Protein AF-0000000082348625 (afdb_homodimer)

Radius of gyration: 33.75 Å; Cα contacts (8 Å, |Δi|>4): 2875; chains: 2; bounding box: 72×98×95 Å

Nearest PDB structures (foldseek):
  8acs-assembly2_D  TM=9.323E-01  e=1.384E-67  Janthinobacterium svalbardensis
  8acs-assembly1_C  TM=9.238E-01  e=2.730E-67  Janthinobacterium svalbardensis
  8acs-assembly2_B  TM=9.293E-01  e=8.464E-67  Janthinobacterium svalbardensis
  4usq-assembly1_F-2  TM=8.007E-01  e=6.456E-20  Cellvibrio sp. BR
  4c5o-assembly1_C  TM=7.898E-01  e=4.677E-19  Stenotrophomonas maltophilia

Organism: NCBI:txid1220207

Foldseek 3Di:
DALQADFDVPFDDFAAADDDAAAPDQPDDQQVQVVVLQVQQLVCLLVLNLVSNLVLADQAQAWEWEQPQQHLHTFIAGGSVSVSVSSVPGDHSNFKHKAFDPVDPVQHWHWDDLLQPPPHIWIKHKIWITHPFAIFIWMWTWHDDPHPRIHTRFIYYHGQAGPPQGFCDDVNPDPQDDPDDDPPDDHPVRVLVCLLVVVPPPRFAQEEEEDLPLFRLQLLLLLVRRVHGYAYEYQAPAQLVLLVLAAAFDKALQFQLLFQGPPGGDDPPAGRIGHSVRSSVVSRVSCVVSSGRYAYSKAWDAKDADPVVLWMWTWMWGQDPVRDIDIDIHIHNFYEYAHAQFFADDDDDFACPVLAQFPAEEASSNHHADDLQQAPFEEEEEEDAASSLVRQVRSVVSHHAYEYEAAHAFAEFASCLCQCQVCPQQRHDPHPRVVVSLSVVVSAFQSSLLSSLLVSLVVRCVVCVLLQVLLVVLVHHHDCHNVNSHDPSNCQRHVDRYYHDDDSSVCSSVVVYHYHYNWAWRHAHHQFTATPVGDTDGHSYYYYHPTGDGVLVNVCVRHNDVVSVQFDRFGHADPRRHGDFALHPGRDRNYHYTYDHSSCSRPSSSSSSVSSVCVVVVVD/DALQADFPVPFDDFAAADDDAAAPDQPDDQQVQVVVLQVQQLVCLLVLNLVSNLVLADQAQAWEWEQPQQHLHTFIAGGSVSVSVSSVPGDHSNFKHKAFDPVDPVQHWHWDALLQPPPHIWIKHKIWITHPFAIFIWMWTWHDDPHPRIHTRFIYYHGQAGPPQGFCDDVNPDPQDDPDDDDPDDHPVRVLVCLLVVVPPPRFAQEEEEDLPLFRLQLLLLLVRRVHGYAYEYQAPAQLVLLVLAAAFDKALQFQLLFQGPPGGDDPPAGRIGHSVRSSVVSRVSCVVSSGRYAYSKAWDAKDADPVVLWMWTWMWGQDPVRDIDIDIHIHNFYEYAHAQFAADDDDDFACPVLAQFPAEEASSNHHADDLQAAPFEEEEEEDAASSLVRQVRSVVSHHQYEYEAAHAFAEFASCLCQCQVCPQQRHDPHPRVVSSLSVVVSAFQSSLLSSLLVSLVVRCVVCVLLQVLLVVLVHHHDCHNVNSHDPSNCQRHVTRYYHDDDSSVCSSVVVYHYHYNWAWRHAHHQFTATPVGDTDGHSYYYYHPTGDGVLVNVCVRHNDVVSVQFDRFGHAHPRRHGDFALHPGRDRNYHYTYDHSSCSRPSSSSSSVSSVCVVVVND

pLDDT: mean 94.2, std 6.21, range [47.59, 98.88]

Sequence (1240 aa):
MASASKIEPGSFNTPVGTFPATCTSTNIDAHSVATTTLNALNTALSQNDIPAITPLFLEDNSFWRDHLCLSWDFRTAKGRDKISSLLTSASSLKNIKLEIDKSTPFRAPQVGAIDALGEVFGVQFFVTVQTAFGSGRGVVRLAEQGAGKWFIYTLYTALQSLSGYEEKVNTRRPFGATHGEVVDRRNWQDRRNAERNLSDEQSQPAVVIVGAGQSGLSIAARLKMLGVDALIIDEEDRIGDNWRRRYHQLVLHDPVWFDHMPYLPFPSNWPVFTPKDKLAEFFECYAKLLELNVWTGSSIRKSNWSDDEKTWTVEVTRKKDDGGSETRVLRPRHVIQATGHSGKKNLPTFKGVESFTGSRICHSSEFHGAAADGQGKKAVVVGSCNSAHDIAQDYYEKGYNVTIVQRSSTCVVSSDAIVNIALKGLYEENGPPVDDSDVFLYSIPSSQFKAQQIKITALENERDKELLDGLAKAGFKVDRGPDDAGLLLKYWQRGGGYTIEVGAGKLIAQGKIKVKQGQEISEVVPHGIRFADGSELEADEIIFATGYQNMRTQTRIIFGDEIADRVNSVWGLDEEGEPRTIWRRSGHPGFWFMGGNLALCRYYSQLLALQILAVERGLNMASASKIEPGSFNTPVGTFPATCTSTNIDAHSVATTTLNALNTALSQNDIPAITPLFLEDNSFWRDHLCLSWDFRTAKGRDKISSLLTSASSLKNIKLEIDKSTPFRAPQVGAIDALGEVFGVQFFVTVQTAFGSGRGVVRLAEQGAGKWFIYTLYTALQSLSGYEEKVNTRRPFGATHGEVVDRRNWQDRRNAERNLSDEQSQPAVVIVGAGQSGLSIAARLKMLGVDALIIDEEDRIGDNWRRRYHQLVLHDPVWFDHMPYLPFPSNWPVFTPKDKLAEFFECYAKLLELNVWTGSSIRKSNWSDDEKTWTVEVTRKKDDGGSETRVLRPRHVIQATGHSGKKNLPTFKGVESFTGSRICHSSEFHGAAADGQGKKAVVVGSCNSAHDIAQDYYEKGYNVTIVQRSSTCVVSSDAIVNIALKGLYEENGPPVDDSDVFLYSIPSSQFKAQQIKITALENERDKELLDGLAKAGFKVDRGPDDAGLLLKYWQRGGGYTIEVGAGKLIAQGKIKVKQGQEISEVVPHGIRFADGSELEADEIIFATGYQNMRTQTRIIFGDEIADRVNSVWGLDEEGEPRTIWRRSGHPGFWFMGGNLALCRYYSQLLALQILAVERGLN

InterPro domains:
  IPR036188 FAD/NAD(P)-binding domain superfamily [G3DSA:3.50.50.60] (194-438)
  IPR036188 FAD/NAD(P)-binding domain superfamily [G3DSA:3.50.50.60] (491-609)
  IPR036188 FAD/NAD(P)-binding domain superfamily [SSF51905] (207-617)
  IPR050982 Auxin biosynthesis and cation transport [PTHR43539] (207-597)

Solvent-accessible surface area (backbone atoms only — not comparable to full-atom values): 62559 Å² total; per-residue (Å²): 124,60,61,45,62,54,55,26,79,88,32,36,84,67,58,74,40,73,83,74,59,47,41,93,65,84,87,61,62,35,54,60,56,51,49,54,54,45,51,52,44,38,54,22,25,57,62,62,31,60,83,61,40,40,72,46,32,30,75,72,75,10,37,47,32,30,40,44,60,65,44,96,47,74,46,47,23,63,21,40,68,40,36,47,51,53,57,68,71,26,86,58,49,50,44,36,42,68,42,81,33,67,88,41,80,86,30,19,54,31,71,37,49,73,50,77,79,63,82,24,37,28,34,34,28,27,26,37,34,36,39,84,59,25,34,30,36,33,38,39,32,32,32,40,60,64,97,91,36,74,22,38,32,38,38,19,38,34,48,72,42,40,68,96,48,57,57,36,36,57,93,50,26,44,53,65,63,81,69,45,90,54,79,81,69,71,41,68,65,58,51,49,52,35,60,60,62,47,62,49,91,85,54,61,43,47,28,39,28,39,19,54,46,70,31,23,48,37,34,46,51,42,24,48,37,48,72,42,51,50,37,29,32,19,64,43,82,46,64,22,40,86,40,53,56,41,37,63,76,48,53,46,81,63,43,43,58,51,44,38,45,73,78,54,60,71,47,48,52,49,32,36,19,46,34,33,56,60,50,16,53,46,47,42,37,49,35,59,76,69,65,56,32,66,43,42,31,16,46,71,76,45,56,49,77,36,84,89,75,58,31,34,43,37,33,36,38,30,54,44,96,88,70,48,75,47,77,49,79,42,58,19,46,29,38,33,48,12,65,41,58,51,33,48,74,41,72,79,86,55,48,44,56,87,54,43,67,42,86,44,74,44,45,48,83,73,38,54,65,62,62,77,81,20,66,90,36,31,34,34,31,38,26,64,29,49,68,24,34,55,50,48,38,46,31,40,55,24,44,25,49,36,33,34,32,28,63,64,47,23,22,70,45,44,48,65,37,40,56,70,54,73,29,45,78,35,46,39,89,87,30,54,60,58,70,58,33,47,54,56,58,69,40,48,53,45,28,51,42,38,39,31,26,28,56,49,32,52,54,37,46,60,74,39,38,70,58,54,52,25,22,46,74,45,53,42,57,68,40,47,22,40,91,38,19,16,60,67,54,26,36,52,25,42,69,50,61,36,26,68,38,57,35,38,55,60,37,27,32,70,59,69,33,40,58,48,62,67,56,53,78,54,31,31,38,44,56,27,40,30,31,68,86,65,52,70,46,72,24,36,27,40,35,39,34,58,56,48,33,56,46,56,62,40,37,31,72,65,51,29,59,76,52,37,73,43,39,56,72,42,67,16,17,32,90,58,44,38,67,54,14,51,51,39,77,23,68,38,90,48,38,35,37,38,42,61,56,49,46,51,19,40,60,44,20,52,52,31,34,51,54,53,50,29,46,77,69,66,75,94,125,60,61,45,61,53,55,28,81,88,33,36,84,68,58,73,40,72,79,73,60,46,41,94,64,84,88,62,62,35,54,59,56,51,50,53,53,48,51,54,44,37,53,21,25,56,62,62,31,59,85,61,40,41,71,46,32,31,77,71,76,11,35,45,34,29,42,43,61,63,43,96,48,75,46,46,23,63,21,41,66,40,35,46,50,54,55,67,69,26,85,54,49,51,44,36,41,68,42,80,34,67,90,42,81,85,30,20,55,30,71,40,48,74,50,77,79,62,82,24,36,26,36,34,28,28,27,37,32,37,38,82,61,24,34,30,36,32,37,39,30,31,32,40,61,64,95,91,37,73,22,37,31,37,37,17,38,33,49,73,41,39,66,96,47,57,56,37,36,58,95,50,24,45,53,66,64,80,70,45,91,54,79,80,69,72,42,67,64,59,51,50,52,34,60,58,63,47,63,50,91,84,54,61,41,45,28,39,28,40,19,54,45,71,28,23,48,37,34,46,51,39,24,49,36,49,72,42,52,50,37,28,32,19,65,43,82,46,63,22,40,84,40,53,58,40,39,63,77,48,54,45,80,64,43,43,59,50,46,39,46,72,76,54,61,72,47,48,52,48,33,36,19,45,36,33,56,60,50,15,52,46,47,42,38,50,35,60,78,70,64,56,30,67,42,43,32,14,46,70,76,45,58,48,77,36,85,87,73,56,32,36,44,36,33,34,40,30,53,45,94,88,70,48,75,48,76,46,81,42,59,19,48,30,38,33,48,12,66,41,58,48,32,49,74,40,72,80,88,55,47,44,57,88,53,44,67,42,86,42,73,46,46,50,82,73,36,53,65,62,61,77,81,20,67,89,37,30,36,32,31,38,27,63,28,48,68,23,36,53,51,48,39,47,31,40,54,26,43,26,49,34,33,33,32,28,64,64,49,22,24,70,45,44,49,64,39,41,56,71,53,73,30,45,79,36,46,40,89,87,30,56,60,59,70,58,34,47,54,55,60,71,42,49,53,46,28,49,42,38,39,31,26,29,57,50,32,51,54,38,47,61,75,38,36,69,57,54,52,27,24,46,72,45,53,42,56,68,40,47,22,41,91,39,18,16,60,67,53,24,36,52,26,41,70,50,62,34,27,67,38,56,36,36,54,58,37,27,30,71,58,70,33,39,57,46,62,67,58,52,78,57,31,32,38,43,55,27,40,30,30,69,87,66,50,72,46,72,25,37,26,39,35,38,33,60,58,50,33,55,45,58,62,40,38,29,72,65,52,30,61,78,52,37,72,43,39,56,71,43,67,16,17,31,92,56,43,38,66,55,14,51,52,39,77,24,70,37,90,48,38,36,37,38,42,60,57,49,47,52,19,39,60,42,20,50,51,32,35,50,53,53,50,29,46,78,70,66,75,95

Structure (mmCIF, N/CA/C/O backbone):
data_AF-0000000082348625-model_v1
#
loop_
_entity.id
_entity.type
_entity.pdbx_description
1 polymer 'Flavin-containing monooxygenase'
#
loop_
_atom_site.group_PDB
_atom_site.id
_atom_site.type_symbol
_atom_site.label_atom_id
_atom_site.label_alt_id
_atom_site.label_comp_id
_atom_site.label_asym_id
_atom_site.label_entity_id
_atom_site.label_seq_id
_atom_site.pdbx_PDB_ins_code
_atom_site.Cartn_x
_atom_site.Cartn_y
_atom_site.Cartn_z
_atom_site.occupancy
_atom_site.B_iso_or_equiv
_atom_site.auth_seq_id
_atom_site.auth_comp_id
_atom_site.auth_asym_id
_atom_site.auth_atom_id
_atom_site.pdbx_PDB_model_num
ATOM 1 N N . MET A 1 1 ? 0.251 -42.469 -20.406 1 47.59 1 MET A N 1
ATOM 2 C CA . MET A 1 1 ? -0.093 -41.875 -19.125 1 47.59 1 MET A CA 1
ATOM 3 C C . MET A 1 1 ? -1.41 -41.094 -19.219 1 47.59 1 MET A C 1
ATOM 5 O O . MET A 1 1 ? -1.681 -40.438 -20.219 1 47.59 1 MET A O 1
ATOM 9 N N . ALA A 1 2 ? -2.299 -41.438 -18.312 1 69.56 2 ALA A N 1
ATOM 10 C CA . ALA A 1 2 ? -3.566 -40.719 -18.266 1 69.56 2 ALA A CA 1
ATOM 11 C C . ALA A 1 2 ? -3.334 -39.188 -18.203 1 69.56 2 ALA A C 1
ATOM 13 O O . ALA A 1 2 ? -2.381 -38.75 -17.578 1 69.56 2 ALA A O 1
ATOM 14 N N . SER A 1 3 ? -4.047 -38.406 -19 1 76.38 3 SER A N 1
ATOM 15 C CA . SER A 1 3 ? -3.922 -36.938 -19.062 1 76.38 3 SER A CA 1
ATOM 16 C C . SER A 1 3 ? -3.834 -36.344 -17.672 1 76.38 3 SER A C 1
ATOM 18 O O . SER A 1 3 ? -3.098 -35.375 -17.453 1 76.38 3 SER A O 1
ATOM 20 N N . ALA A 1 4 ? -4.383 -36.938 -16.719 1 81.31 4 ALA A N 1
ATOM 21 C CA . ALA A 1 4 ? -4.418 -36.438 -15.352 1 81.31 4 ALA A CA 1
ATOM 22 C C . ALA A 1 4 ? -3.035 -36.5 -14.703 1 81.31 4 ALA A C 1
ATOM 24 O O . ALA A 1 4 ? -2.711 -35.719 -13.828 1 81.31 4 ALA A O 1
ATOM 25 N N . SER A 1 5 ? -2.246 -37.438 -15.156 1 81.31 5 SER A N 1
ATOM 26 C CA . SER A 1 5 ? -0.965 -37.688 -14.5 1 81.31 5 SER A CA 1
ATOM 27 C C . SER A 1 5 ? 0.198 -37.188 -15.359 1 81.31 5 SER A C 1
ATOM 29 O O . SER A 1 5 ? 1.359 -37.469 -15.055 1 81.31 5 SER A O 1
ATOM 31 N N . LYS A 1 6 ? -0.188 -36.531 -16.422 1 83.62 6 LYS A N 1
ATOM 32 C CA . LYS A 1 6 ? 0.872 -36 -17.281 1 83.62 6 LYS A CA 1
ATOM 33 C C . LYS A 1 6 ? 1.722 -34.969 -16.547 1 83.62 6 LYS A C 1
ATOM 35 O O . LYS A 1 6 ? 1.193 -34.156 -15.812 1 83.62 6 LYS A O 1
ATOM 40 N N . ILE A 1 7 ? 3.025 -35.094 -16.656 1 83 7 ILE A N 1
ATOM 41 C CA . ILE A 1 7 ? 3.965 -34.156 -16.047 1 83 7 ILE A CA 1
ATOM 42 C C . ILE A 1 7 ? 4.84 -33.531 -17.125 1 83 7 ILE A C 1
ATOM 44 O O . ILE A 1 7 ? 4.941 -34.031 -18.234 1 83 7 ILE A O 1
ATOM 48 N N . GLU A 1 8 ? 5.367 -32.344 -16.828 1 84.19 8 GLU A N 1
ATOM 49 C CA . GLU A 1 8 ? 6.359 -31.75 -17.719 1 84.19 8 GLU A CA 1
ATOM 50 C C . GLU A 1 8 ? 7.52 -32.719 -17.969 1 84.19 8 GLU A C 1
ATOM 52 O O . GLU A 1 8 ? 7.98 -33.406 -17.047 1 84.19 8 GLU A O 1
ATOM 57 N N . PRO A 1 9 ? 7.949 -32.75 -19.172 1 81.12 9 PRO A N 1
ATOM 58 C CA . PRO A 1 9 ? 9.094 -33.625 -19.438 1 81.12 9 PRO A CA 1
ATOM 59 C C . PRO A 1 9 ? 10.273 -33.344 -18.5 1 81.12 9 PRO A C 1
ATOM 61 O O . PRO A 1 9 ? 10.648 -32.188 -18.312 1 81.12 9 PRO A O 1
ATOM 64 N N . GLY A 1 10 ? 10.758 -34.406 -17.922 1 82.88 10 GLY A N 1
ATOM 65 C CA . GLY A 1 10 ? 11.883 -34.281 -17 1 82.88 10 GLY A CA 1
ATOM 66 C C . GLY A 1 10 ? 11.445 -34.062 -15.57 1 82.88 10 GLY A C 1
ATOM 67 O O . GLY A 1 10 ? 12.258 -34.156 -14.648 1 82.88 10 GLY A O 1
ATOM 68 N N . SER A 1 11 ? 10.227 -33.75 -15.391 1 87.62 11 SER A N 1
ATOM 69 C CA . SER A 1 11 ? 9.695 -33.531 -14.047 1 87.62 11 SER A CA 1
ATOM 70 C C . SER A 1 11 ? 9.445 -34.875 -13.336 1 87.62 11 SER A C 1
ATOM 72 O O . SER A 1 11 ? 9.43 -35.906 -13.969 1 87.62 11 SER A O 1
ATOM 74 N N . PHE A 1 12 ? 9.398 -34.844 -12.086 1 90.5 12 PHE A N 1
ATOM 75 C CA . PHE A 1 12 ? 9.148 -36 -11.234 1 90.5 12 PHE A CA 1
ATOM 76 C C . PHE A 1 12 ? 7.738 -35.938 -10.664 1 90.5 12 PHE A C 1
ATOM 78 O O . PHE A 1 12 ? 7.285 -34.906 -10.195 1 90.5 12 PHE A O 1
ATOM 85 N N . ASN A 1 13 ? 7.027 -37.031 -10.797 1 91 13 ASN A N 1
ATOM 86 C CA . ASN A 1 13 ? 5.734 -37.125 -10.125 1 91 13 ASN A CA 1
ATOM 87 C C . ASN A 1 13 ? 5.898 -37.438 -8.641 1 91 13 ASN A C 1
ATOM 89 O O . ASN A 1 13 ? 6.195 -38.562 -8.258 1 91 13 ASN A O 1
ATOM 93 N N . THR A 1 14 ? 5.66 -36.562 -7.816 1 91.81 14 THR A N 1
ATOM 94 C CA . THR A 1 14 ? 5.832 -36.688 -6.375 1 91.81 14 THR A CA 1
ATOM 95 C C . THR A 1 14 ? 4.914 -37.781 -5.82 1 91.81 14 THR A C 1
ATOM 97 O O . THR A 1 14 ? 3.713 -37.781 -6.102 1 91.81 14 THR A O 1
ATOM 100 N N . PRO A 1 15 ? 5.465 -38.688 -5.094 1 94.38 15 PRO A N 1
ATOM 101 C CA . PRO A 1 15 ? 4.59 -39.688 -4.48 1 94.38 15 PRO A CA 1
ATOM 102 C C . PRO A 1 15 ? 3.666 -39.125 -3.418 1 94.38 15 PRO A C 1
ATOM 104 O O . PRO A 1 15 ? 3.955 -38.031 -2.865 1 94.38 15 PRO A O 1
ATOM 107 N N . VAL A 1 16 ? 2.531 -39.812 -3.188 1 96.75 16 VAL A N 1
ATOM 108 C CA . VAL A 1 16 ? 1.616 -39.375 -2.131 1 96.75 16 VAL A CA 1
ATOM 109 C C . VAL A 1 16 ? 2.234 -39.688 -0.766 1 96.75 16 VAL A C 1
ATOM 111 O O . VAL A 1 16 ? 2.682 -40.812 -0.506 1 96.75 16 VAL A O 1
ATOM 114 N N . GLY A 1 17 ? 2.283 -38.719 0.105 1 96.38 17 GLY A N 1
ATOM 115 C CA . GLY A 1 17 ? 2.846 -38.906 1.436 1 96.38 17 GLY A CA 1
ATOM 116 C C . GLY A 1 17 ? 1.912 -39.594 2.395 1 96.38 17 GLY A C 1
ATOM 117 O O . GLY A 1 17 ? 0.751 -39.875 2.066 1 96.38 17 GLY A O 1
ATOM 118 N N . THR A 1 18 ? 2.475 -40.031 3.527 1 95.69 18 THR A N 1
ATOM 119 C CA . THR A 1 18 ? 1.708 -40.594 4.621 1 95.69 18 THR A CA 1
ATOM 120 C C . THR A 1 18 ? 1.816 -39.75 5.879 1 95.69 18 THR A C 1
ATOM 122 O O . THR A 1 18 ? 2.9 -39.25 6.219 1 95.69 18 THR A O 1
ATOM 125 N N . PHE A 1 19 ? 0.687 -39.562 6.539 1 96.25 19 PHE A N 1
ATOM 126 C CA . PHE A 1 19 ? 0.671 -38.75 7.754 1 96.25 19 PHE A CA 1
ATOM 127 C C . PHE A 1 19 ? 1.072 -39.594 8.961 1 96.25 19 PHE A C 1
ATOM 129 O O . PHE A 1 19 ? 0.906 -40.812 8.961 1 96.25 19 PHE A O 1
ATOM 136 N N . PRO A 1 20 ? 1.625 -38.906 9.977 1 95.94 20 PRO A N 1
ATOM 137 C CA . PRO A 1 20 ? 1.85 -39.625 11.242 1 95.94 20 PRO A CA 1
ATOM 138 C C . PRO A 1 20 ? 0.554 -39.906 12 1 95.94 20 PRO A C 1
ATOM 140 O O . PRO A 1 20 ? -0.52 -39.469 11.578 1 95.94 20 PRO A O 1
ATOM 143 N N . ALA A 1 21 ? 0.703 -40.625 13.094 1 93.56 21 ALA A N 1
ATOM 144 C CA . ALA A 1 21 ? -0.456 -40.844 13.961 1 93.56 21 ALA A CA 1
ATOM 145 C C . ALA A 1 21 ? -0.851 -39.562 14.664 1 93.56 21 ALA A C 1
ATOM 147 O O . ALA A 1 21 ? 0.007 -38.719 14.977 1 93.56 21 ALA A O 1
ATOM 148 N N . THR A 1 22 ? -2.141 -39.375 14.859 1 95.38 22 THR A N 1
ATOM 149 C CA . THR A 1 22 ? -2.631 -38.25 15.625 1 95.38 22 THR A CA 1
ATOM 150 C C . THR A 1 22 ? -2.166 -38.344 17.078 1 95.38 22 THR A C 1
ATOM 152 O O . THR A 1 22 ? -2.018 -39.438 17.625 1 95.38 22 THR A O 1
ATOM 155 N N . CYS A 1 23 ? -1.948 -37.219 17.641 1 94.69 23 CYS A N 1
ATOM 156 C CA . CYS A 1 23 ? -1.493 -37.219 19.016 1 94.69 23 CYS A CA 1
ATOM 157 C C . CYS A 1 23 ? -2.568 -37.781 19.953 1 94.69 23 CYS A C 1
ATOM 159 O O . CYS A 1 23 ? -3.758 -37.719 19.625 1 94.69 23 CYS A O 1
ATOM 161 N N . THR A 1 24 ? -2.166 -38.219 21.094 1 93.38 24 THR A N 1
ATOM 162 C CA . THR A 1 24 ? -3.047 -38.906 22.031 1 93.38 24 THR A CA 1
ATOM 163 C C . THR A 1 24 ? -3.988 -37.906 22.719 1 93.38 24 THR A C 1
ATOM 165 O O . THR A 1 24 ? -5.09 -38.281 23.125 1 93.38 24 THR A O 1
ATOM 168 N N . SER A 1 25 ? -3.467 -36.688 22.938 1 92.19 25 SER A N 1
ATOM 169 C CA . SER A 1 25 ? -4.277 -35.656 23.578 1 92.19 25 SER A CA 1
ATOM 170 C C . SER A 1 25 ? -4.008 -34.281 22.953 1 92.19 25 SER A C 1
ATOM 172 O O . SER A 1 25 ? -2.863 -33.969 22.625 1 92.19 25 SER A O 1
ATOM 174 N N . THR A 1 26 ? -5.086 -33.562 22.891 1 90.5 26 THR A N 1
ATOM 175 C CA . THR A 1 26 ? -4.934 -32.188 22.391 1 90.5 26 THR A CA 1
ATOM 176 C C . THR A 1 26 ? -4.789 -31.203 23.531 1 90.5 26 THR A C 1
ATOM 178 O O . THR A 1 26 ? -4.582 -30 23.312 1 90.5 26 THR A O 1
ATOM 181 N N . ASN A 1 27 ? -4.992 -31.672 24.719 1 92.31 27 ASN A N 1
ATOM 182 C CA . ASN A 1 27 ? -4.812 -30.844 25.906 1 92.31 27 ASN A CA 1
ATOM 183 C C . ASN A 1 27 ? -3.391 -30.938 26.453 1 92.31 27 ASN A C 1
ATOM 185 O O . ASN A 1 27 ? -3.17 -31.484 27.531 1 92.31 27 ASN A O 1
ATOM 189 N N . ILE A 1 28 ? -2.494 -30.516 25.766 1 94.31 28 ILE A N 1
ATOM 190 C CA . ILE A 1 28 ? -1.086 -30.547 26.141 1 94.31 28 ILE A CA 1
ATOM 191 C C . ILE A 1 28 ? -0.523 -29.125 26.141 1 94.31 28 ILE A C 1
ATOM 193 O O . ILE A 1 28 ? -1.105 -28.219 25.547 1 94.31 28 ILE A O 1
ATOM 197 N N . ASP A 1 29 ? 0.546 -28.922 26.781 1 96.44 29 ASP A N 1
ATOM 198 C CA . ASP A 1 29 ? 1.28 -27.656 26.734 1 96.44 29 ASP A CA 1
ATOM 199 C C . ASP A 1 29 ? 2.189 -27.594 25.516 1 96.44 29 ASP A C 1
ATOM 201 O O . ASP A 1 29 ? 3.379 -27.906 25.609 1 96.44 29 ASP A O 1
ATOM 205 N N . ALA A 1 30 ? 1.632 -27.141 24.438 1 97.5 30 ALA A N 1
ATOM 206 C CA . ALA A 1 30 ? 2.336 -27.109 23.172 1 97.5 30 ALA A CA 1
ATOM 207 C C . ALA A 1 30 ? 3.648 -26.328 23.281 1 97.5 30 ALA A C 1
ATOM 209 O O . ALA A 1 30 ? 4.637 -26.672 22.625 1 97.5 30 ALA A O 1
ATOM 210 N N . HIS A 1 31 ? 3.682 -25.281 24.109 1 97.88 31 HIS A N 1
ATOM 211 C CA . HIS A 1 31 ? 4.883 -24.484 24.297 1 97.88 31 HIS A CA 1
ATOM 212 C C . HIS A 1 31 ? 5.996 -25.297 24.953 1 97.88 31 HIS A C 1
ATOM 214 O O . HIS A 1 31 ? 7.156 -25.203 24.547 1 97.88 31 HIS A O 1
ATOM 220 N N . SER A 1 32 ? 5.645 -26 25.938 1 97.62 32 SER A N 1
ATOM 221 C CA . SER A 1 32 ? 6.629 -26.828 26.625 1 97.62 32 SER A CA 1
ATOM 222 C C . SER A 1 32 ? 7.199 -27.891 25.703 1 97.62 32 SER A C 1
ATOM 224 O O . SER A 1 32 ? 8.406 -28.141 25.688 1 97.62 32 SER A O 1
ATOM 226 N N . VAL A 1 33 ? 6.328 -28.562 24.969 1 97.81 33 VAL A N 1
ATOM 227 C CA . VAL A 1 33 ? 6.738 -29.594 24.016 1 97.81 33 VAL A CA 1
ATOM 228 C C . VAL A 1 33 ? 7.688 -29.016 22.984 1 97.81 33 VAL A C 1
ATOM 230 O O . VAL A 1 33 ? 8.75 -29.578 22.703 1 97.81 33 VAL A O 1
ATOM 233 N N . ALA A 1 34 ? 7.32 -27.859 22.391 1 98.62 34 ALA A N 1
ATOM 234 C CA . ALA A 1 34 ? 8.125 -27.172 21.375 1 98.62 34 ALA A CA 1
ATOM 235 C C . ALA A 1 34 ? 9.492 -26.781 21.938 1 98.62 34 ALA A C 1
ATOM 237 O O . ALA A 1 34 ? 10.523 -27.016 21.297 1 98.62 34 ALA A O 1
ATOM 238 N N . THR A 1 35 ? 9.508 -26.219 23.141 1 98.44 35 THR A N 1
ATOM 239 C CA . THR A 1 35 ? 10.734 -25.734 23.766 1 98.44 35 THR A CA 1
ATOM 240 C C . THR A 1 35 ? 11.695 -26.891 24.031 1 98.44 35 THR A C 1
ATOM 242 O O . THR A 1 35 ? 12.891 -26.781 23.781 1 98.44 35 THR A O 1
ATOM 245 N N . THR A 1 36 ? 11.156 -27.938 24.562 1 97.88 36 THR A N 1
ATOM 246 C CA . THR A 1 36 ? 11.977 -29.109 24.875 1 97.88 36 THR A CA 1
ATOM 247 C C . THR A 1 36 ? 12.641 -29.656 23.609 1 97.88 36 THR A C 1
ATOM 249 O O . THR A 1 36 ? 13.844 -29.922 23.609 1 97.88 36 THR A O 1
ATOM 252 N N . THR A 1 37 ? 11.844 -29.828 22.609 1 97.94 37 THR A N 1
ATOM 253 C CA . THR A 1 37 ? 12.344 -30.375 21.359 1 97.94 37 THR A CA 1
ATOM 254 C C . THR A 1 37 ? 13.398 -29.438 20.75 1 97.94 37 THR A C 1
ATOM 256 O O . THR A 1 37 ? 14.461 -29.906 20.328 1 97.94 37 THR A O 1
ATOM 259 N N . LEU A 1 38 ? 13.18 -28.141 20.641 1 98.25 38 LEU A N 1
ATOM 260 C CA . LEU A 1 38 ? 14.086 -27.188 20.016 1 98.25 38 LEU A CA 1
ATOM 261 C C . LEU A 1 38 ? 15.375 -27.047 20.812 1 98.25 38 LEU A C 1
ATOM 263 O O . LEU A 1 38 ? 16.453 -26.844 20.25 1 98.25 38 LEU A O 1
ATOM 267 N N . ASN A 1 39 ? 15.242 -27.109 22.156 1 98.38 39 ASN A N 1
ATOM 268 C CA . ASN A 1 39 ? 16.453 -27.062 22.984 1 98.38 39 ASN A CA 1
ATOM 269 C C . ASN A 1 39 ? 17.375 -28.234 22.656 1 98.38 39 ASN A C 1
ATOM 271 O O . ASN A 1 39 ? 18.594 -28.062 22.547 1 98.38 39 ASN A O 1
ATOM 275 N N . ALA A 1 40 ? 16.781 -29.391 22.562 1 98.44 40 ALA A N 1
ATOM 276 C CA . ALA A 1 40 ? 17.562 -30.578 22.219 1 98.44 40 ALA A CA 1
ATOM 277 C C . ALA A 1 40 ? 18.219 -30.406 20.844 1 98.44 40 ALA A C 1
ATOM 279 O O . ALA A 1 40 ? 19.391 -30.734 20.672 1 98.44 40 ALA A O 1
ATOM 280 N N . LEU A 1 41 ? 17.453 -29.953 19.891 1 98.62 41 LEU A N 1
ATOM 281 C CA . LEU A 1 41 ? 17.969 -29.75 18.531 1 98.62 41 LEU A CA 1
ATOM 282 C C . LEU A 1 41 ? 19.109 -28.75 18.531 1 98.62 41 LEU A C 1
ATOM 284 O O . LEU A 1 41 ? 20.156 -29 17.953 1 98.62 41 LEU A O 1
ATOM 288 N N . ASN A 1 42 ? 18.891 -27.594 19.156 1 98.56 42 ASN A N 1
ATOM 289 C CA . ASN A 1 42 ? 19.906 -26.547 19.203 1 98.56 42 ASN A CA 1
ATOM 290 C C . ASN A 1 42 ? 21.188 -27.047 19.875 1 98.56 42 ASN A C 1
ATOM 292 O O . ASN A 1 42 ? 22.281 -26.703 19.453 1 98.56 42 ASN A O 1
ATOM 296 N N . THR A 1 43 ? 21.016 -27.781 20.969 1 98.12 43 THR A N 1
ATOM 297 C CA . THR A 1 43 ? 22.172 -28.344 21.641 1 98.12 43 THR A CA 1
ATOM 298 C C . THR A 1 43 ? 22.969 -29.234 20.703 1 98.12 43 THR A C 1
ATOM 300 O O . THR A 1 43 ? 24.188 -29.109 20.594 1 98.12 43 THR A O 1
ATOM 303 N N . ALA A 1 44 ? 22.297 -30.141 20.031 1 98.06 44 ALA A N 1
ATOM 304 C CA . ALA A 1 44 ? 22.953 -31.047 19.109 1 98.06 44 ALA A CA 1
ATOM 305 C C . ALA A 1 44 ? 23.578 -30.297 17.938 1 98.06 44 ALA A C 1
ATOM 307 O O . ALA A 1 44 ? 24.688 -30.641 17.484 1 98.06 44 ALA A O 1
ATOM 308 N N . LEU A 1 45 ? 22.875 -29.312 17.391 1 97.81 45 LEU A N 1
ATOM 309 C CA . LEU A 1 45 ? 23.406 -28.484 16.312 1 97.81 45 LEU A CA 1
ATOM 310 C C . LEU A 1 45 ? 24.672 -27.766 16.734 1 97.81 45 LEU A C 1
ATOM 312 O O . LEU A 1 45 ? 25.672 -27.781 16 1 97.81 45 LEU A O 1
ATOM 316 N N . SER A 1 46 ? 24.672 -27.188 17.953 1 96.38 46 SER A N 1
ATOM 317 C CA . SER A 1 46 ? 25.812 -26.422 18.438 1 96.38 46 SER A CA 1
ATOM 318 C C . SER A 1 46 ? 27.047 -27.312 18.594 1 96.38 46 SER A C 1
ATOM 320 O O . SER A 1 46 ? 28.188 -26.812 18.594 1 96.38 46 SER A O 1
ATOM 322 N N . GLN A 1 47 ? 26.797 -28.594 18.656 1 96.12 47 GLN A N 1
ATOM 323 C CA . GLN A 1 47 ? 27.891 -29.547 18.844 1 96.12 47 GLN A CA 1
ATOM 324 C C . GLN A 1 47 ? 28.203 -30.281 17.547 1 96.12 47 GLN A C 1
ATOM 326 O O . GLN A 1 47 ? 29.047 -31.188 17.531 1 96.12 47 GLN A O 1
ATOM 331 N N . ASN A 1 48 ? 27.531 -29.906 16.531 1 95.31 48 ASN A N 1
ATOM 332 C CA . ASN A 1 48 ? 27.672 -30.609 15.266 1 95.31 48 ASN A CA 1
ATOM 333 C C . ASN A 1 48 ? 27.453 -32.125 15.43 1 95.31 48 ASN A C 1
ATOM 335 O O . ASN A 1 48 ? 28.188 -32.938 14.867 1 95.31 48 ASN A O 1
ATOM 339 N N . ASP A 1 49 ? 26.578 -32.438 16.297 1 96.56 49 ASP A N 1
ATOM 340 C CA . ASP A 1 49 ? 26.344 -33.844 16.641 1 96.56 49 ASP A CA 1
ATOM 341 C C . ASP A 1 49 ? 25.188 -34.438 15.844 1 96.56 49 ASP A C 1
ATOM 343 O O . ASP A 1 49 ? 24.078 -34.594 16.375 1 96.56 49 ASP A O 1
ATOM 347 N N . ILE A 1 50 ? 25.453 -34.844 14.641 1 97.12 50 ILE A N 1
ATOM 348 C CA . ILE A 1 50 ? 24.438 -35.312 13.719 1 97.12 50 ILE A CA 1
ATOM 349 C C . ILE A 1 50 ? 23.766 -36.562 14.297 1 97.12 50 ILE A C 1
ATOM 351 O O . ILE A 1 50 ? 22.531 -36.719 14.242 1 97.12 50 ILE A O 1
ATOM 355 N N . PRO A 1 51 ? 24.5 -37.469 14.938 1 96.94 51 PRO A N 1
ATOM 356 C CA . PRO A 1 51 ? 23.875 -38.656 15.547 1 96.94 51 PRO A CA 1
ATOM 357 C C . PRO A 1 51 ? 22.875 -38.281 16.641 1 96.94 51 PRO A C 1
ATOM 359 O O . PRO A 1 51 ? 21.969 -39.062 16.953 1 96.94 51 PRO A O 1
ATOM 362 N N . ALA A 1 52 ? 23.094 -37.125 17.172 1 97.62 52 ALA A N 1
ATOM 363 C CA . ALA A 1 52 ? 22.156 -36.688 18.203 1 97.62 52 ALA A CA 1
ATOM 364 C C . ALA A 1 52 ? 20.969 -35.938 17.594 1 97.62 52 ALA A C 1
ATOM 366 O O . ALA A 1 52 ? 19.922 -35.812 18.234 1 97.62 52 ALA A O 1
ATOM 367 N N . ILE A 1 53 ? 21.141 -35.438 16.422 1 98.19 53 ILE A N 1
ATOM 368 C CA . ILE A 1 53 ? 20.094 -34.656 15.766 1 98.19 53 ILE A CA 1
ATOM 369 C C . ILE A 1 53 ? 19.047 -35.625 15.172 1 98.19 53 ILE A C 1
ATOM 371 O O . ILE A 1 53 ? 17.844 -35.406 15.359 1 98.19 53 ILE A O 1
ATOM 375 N N . THR A 1 54 ? 19.422 -36.625 14.469 1 97.38 54 THR A N 1
ATOM 376 C CA . THR A 1 54 ? 18.562 -37.438 13.625 1 97.38 54 THR A CA 1
ATOM 377 C C . THR A 1 54 ? 17.516 -38.156 14.461 1 97.38 54 THR A C 1
ATOM 379 O O . THR A 1 54 ? 16.359 -38.312 14.031 1 97.38 54 THR A O 1
ATOM 382 N N . PRO A 1 55 ? 17.891 -38.594 15.758 1 97 55 PRO A N 1
ATOM 383 C CA . PRO A 1 55 ? 16.875 -39.281 16.547 1 97 55 PRO A CA 1
ATOM 384 C C . PRO A 1 55 ? 15.75 -38.344 17.031 1 97 55 PRO A C 1
ATOM 386 O O . PRO A 1 55 ? 14.734 -38.812 17.547 1 97 55 PRO A O 1
ATOM 389 N N . LEU A 1 56 ? 15.961 -37.062 16.922 1 98.25 56 LEU A N 1
ATOM 390 C CA . LEU A 1 56 ? 14.906 -36.125 17.281 1 98.25 56 LEU A CA 1
ATOM 391 C C . LEU A 1 56 ? 13.781 -36.156 16.25 1 98.25 56 LEU A C 1
ATOM 393 O O . LEU A 1 56 ? 12.695 -35.625 16.5 1 98.25 56 LEU A O 1
ATOM 397 N N . PHE A 1 57 ? 14.031 -36.688 15.047 1 98.38 57 PHE A N 1
ATOM 398 C CA . PHE A 1 57 ? 13.047 -36.781 13.969 1 98.38 57 PHE A CA 1
ATOM 399 C C . PHE A 1 57 ? 12.312 -38.125 14.031 1 98.38 57 PHE A C 1
ATOM 401 O O . PHE A 1 57 ? 12.867 -39.125 14.508 1 98.38 57 PHE A O 1
ATOM 408 N N . LEU A 1 58 ? 11.07 -38.125 13.531 1 95.88 58 LEU A N 1
ATOM 409 C CA . LEU A 1 58 ? 10.336 -39.375 13.391 1 95.88 58 LEU A CA 1
ATOM 410 C C . LEU A 1 58 ? 11.133 -40.375 12.57 1 95.88 58 LEU A C 1
ATOM 412 O O . LEU A 1 58 ? 11.805 -40 11.602 1 95.88 58 LEU A O 1
ATOM 416 N N . GLU A 1 59 ? 11.031 -41.562 12.992 1 88.44 59 GLU A N 1
ATOM 417 C CA . GLU A 1 59 ? 11.836 -42.594 12.344 1 88.44 59 GLU A CA 1
ATOM 418 C C . GLU A 1 59 ? 11.477 -42.719 10.867 1 88.44 59 GLU A C 1
ATOM 420 O O . GLU A 1 59 ? 12.367 -42.812 10.016 1 88.44 59 GLU A O 1
ATOM 425 N N . ASP A 1 60 ? 10.133 -42.812 10.703 1 82.38 60 ASP A N 1
ATOM 426 C CA . ASP A 1 60 ? 9.703 -42.938 9.312 1 82.38 60 ASP A CA 1
ATOM 427 C C . ASP A 1 60 ? 8.914 -41.688 8.867 1 82.38 60 ASP A C 1
ATOM 429 O O . ASP A 1 60 ? 8.141 -41.125 9.641 1 82.38 60 ASP A O 1
ATOM 433 N N . ASN A 1 61 ? 9.203 -41.188 7.621 1 90.44 61 ASN A N 1
ATOM 434 C CA . ASN A 1 61 ? 8.398 -40.156 6.949 1 90.44 61 ASN A CA 1
ATOM 435 C C . ASN A 1 61 ? 8.57 -38.812 7.602 1 90.44 61 ASN A C 1
ATOM 437 O O . ASN A 1 61 ? 7.59 -38.094 7.855 1 90.44 61 ASN A O 1
ATOM 441 N N . SER A 1 62 ? 9.703 -38.531 8.18 1 97.44 62 SER A N 1
ATOM 442 C CA . SER A 1 62 ? 10.031 -37.188 8.648 1 97.44 62 SER A CA 1
ATOM 443 C C . SER A 1 62 ? 10.805 -36.406 7.59 1 97.44 62 SER A C 1
ATOM 445 O O . SER A 1 62 ? 11.328 -37 6.637 1 97.44 62 SER A O 1
ATOM 447 N N . PHE A 1 63 ? 10.828 -35.062 7.73 1 98.56 63 PHE A N 1
ATOM 448 C CA . PHE A 1 63 ? 11.383 -34.25 6.668 1 98.56 63 PHE A CA 1
ATOM 449 C C . PHE A 1 63 ? 12.148 -33.062 7.25 1 98.56 63 PHE A C 1
ATOM 451 O O . PHE A 1 63 ? 11.711 -32.438 8.227 1 98.56 63 PHE A O 1
ATOM 458 N N . TRP A 1 64 ? 13.281 -32.75 6.727 1 98.56 64 TRP A N 1
ATOM 459 C CA . TRP A 1 64 ? 13.875 -31.438 6.789 1 98.56 64 TRP A CA 1
ATOM 460 C C . TRP A 1 64 ? 13.891 -30.781 5.41 1 98.56 64 TRP A C 1
ATOM 462 O O . TRP A 1 64 ? 14.641 -31.203 4.523 1 98.56 64 TRP A O 1
ATOM 472 N N . ARG A 1 65 ? 13.016 -29.844 5.18 1 98.69 65 ARG A N 1
ATOM 473 C CA . ARG A 1 65 ? 12.961 -29.047 3.963 1 98.69 65 ARG A CA 1
ATOM 474 C C . ARG A 1 65 ? 13.672 -27.703 4.16 1 98.69 65 ARG A C 1
ATOM 476 O O . ARG A 1 65 ? 13.406 -27 5.129 1 98.69 65 ARG A O 1
ATOM 483 N N . ASP A 1 66 ? 14.57 -27.406 3.275 1 98.12 66 ASP A N 1
ATOM 484 C CA . ASP A 1 66 ? 15.414 -26.234 3.471 1 98.12 66 ASP A CA 1
ATOM 485 C C . ASP A 1 66 ? 15.5 -25.406 2.195 1 98.12 66 ASP A C 1
ATOM 487 O O . ASP A 1 66 ? 15.742 -25.938 1.111 1 98.12 66 ASP A O 1
ATOM 491 N N . HIS A 1 67 ? 15.219 -24.141 2.355 1 98.31 67 HIS A N 1
ATOM 492 C CA . HIS A 1 67 ? 15.43 -23.172 1.288 1 98.31 67 HIS A CA 1
ATOM 493 C C . HIS A 1 67 ? 16.562 -22.203 1.64 1 98.31 67 HIS A C 1
ATOM 495 O O . HIS A 1 67 ? 16.312 -21.125 2.18 1 98.31 67 HIS A O 1
ATOM 501 N N . LEU A 1 68 ? 17.844 -22.578 1.368 1 96.88 68 LEU A N 1
ATOM 502 C CA . LEU A 1 68 ? 19.047 -21.734 1.308 1 96.88 68 LEU A CA 1
ATOM 503 C C . LEU A 1 68 ? 19.703 -21.625 2.678 1 96.88 68 LEU A C 1
ATOM 505 O O . LEU A 1 68 ? 20.766 -21.016 2.814 1 96.88 68 LEU A O 1
ATOM 509 N N . CYS A 1 69 ? 19.141 -22.188 3.783 1 96.19 69 CYS A N 1
ATOM 510 C CA . CYS A 1 69 ? 19.766 -22.047 5.102 1 96.19 69 CYS A CA 1
ATOM 511 C C . CYS A 1 69 ? 20.938 -22.984 5.258 1 96.19 69 CYS A C 1
ATOM 513 O O . CYS A 1 69 ? 21.969 -22.609 5.828 1 96.19 69 CYS A O 1
ATOM 515 N N . LEU A 1 70 ? 20.766 -24.234 4.75 1 95.31 70 LEU A N 1
ATOM 516 C CA . LEU A 1 70 ? 21.781 -25.266 4.934 1 95.31 70 LEU A CA 1
ATOM 517 C C . LEU A 1 70 ? 22.719 -25.328 3.732 1 95.31 70 LEU A C 1
ATOM 519 O O . LEU A 1 70 ? 23.859 -25.781 3.85 1 95.31 70 LEU A O 1
ATOM 523 N N . SER A 1 71 ? 22.172 -24.953 2.617 1 92 71 SER A N 1
ATOM 524 C CA . SER A 1 71 ? 22.891 -24.891 1.349 1 92 71 SER A CA 1
ATOM 525 C C . SER A 1 71 ? 22.344 -23.781 0.459 1 92 71 SER A C 1
ATOM 527 O O . SER A 1 71 ? 21.281 -23.234 0.737 1 92 71 SER A O 1
ATOM 529 N N . TRP A 1 72 ? 23.031 -23.375 -0.526 1 93.5 72 TRP A N 1
ATOM 530 C CA . TRP A 1 72 ? 22.547 -22.375 -1.475 1 93.5 72 TRP A CA 1
ATOM 531 C C . TRP A 1 72 ? 21.688 -23 -2.553 1 93.5 72 TRP A C 1
ATOM 533 O O . TRP A 1 72 ? 21.859 -22.734 -3.744 1 93.5 72 TRP A O 1
ATOM 543 N N . ASP A 1 73 ? 20.797 -23.938 -2.092 1 95.5 73 ASP A N 1
ATOM 544 C CA . ASP A 1 73 ? 19.859 -24.625 -2.959 1 95.5 73 ASP A CA 1
ATOM 545 C C . ASP A 1 73 ? 18.578 -24.969 -2.209 1 95.5 73 ASP A C 1
ATOM 547 O O . ASP A 1 73 ? 18.469 -24.719 -1.01 1 95.5 73 ASP A O 1
ATOM 551 N N . PHE A 1 74 ? 17.578 -25.422 -2.941 1 98.06 74 PHE A N 1
ATOM 552 C CA . PHE A 1 74 ? 16.359 -25.953 -2.344 1 98.06 74 PHE A CA 1
ATOM 553 C C . PHE A 1 74 ? 16.453 -27.453 -2.141 1 98.06 74 PHE A C 1
ATOM 555 O O . PHE A 1 74 ? 16.703 -28.203 -3.088 1 98.06 74 PHE A O 1
ATOM 562 N N . ARG A 1 75 ? 16.266 -27.906 -0.896 1 97.44 75 ARG A N 1
ATOM 563 C CA . ARG A 1 75 ? 16.406 -29.328 -0.588 1 97.44 75 ARG A CA 1
ATOM 564 C C . ARG A 1 75 ? 15.266 -29.812 0.298 1 97.44 75 ARG A C 1
ATOM 566 O O . ARG A 1 75 ? 14.805 -29.078 1.182 1 97.44 75 ARG A O 1
ATOM 573 N N . THR A 1 76 ? 14.828 -30.984 0.064 1 98.12 76 THR A N 1
ATOM 574 C CA . THR A 1 76 ? 13.922 -31.688 0.959 1 98.12 76 THR A CA 1
ATOM 575 C C . THR A 1 76 ? 14.469 -33.094 1.281 1 98.12 76 THR A C 1
ATOM 577 O O . THR A 1 76 ? 14.469 -33.969 0.424 1 98.12 76 THR A O 1
ATOM 580 N N . ALA A 1 77 ? 14.922 -33.281 2.496 1 97.62 77 ALA A N 1
ATOM 581 C CA . ALA A 1 77 ? 15.43 -34.562 2.949 1 97.62 77 ALA A CA 1
ATOM 582 C C . ALA A 1 77 ? 14.336 -35.375 3.641 1 97.62 77 ALA A C 1
ATOM 584 O O . ALA A 1 77 ? 13.719 -34.906 4.598 1 97.62 77 ALA A O 1
ATOM 585 N N . LYS A 1 78 ? 14.094 -36.562 3.109 1 97.31 78 LYS A N 1
ATOM 586 C CA . LYS A 1 78 ? 13.07 -37.438 3.678 1 97.31 78 LYS A CA 1
ATOM 587 C C . LYS A 1 78 ? 13.695 -38.594 4.461 1 97.31 78 LYS A C 1
ATOM 589 O O . LYS A 1 78 ? 14.461 -39.375 3.902 1 97.31 78 LYS A O 1
ATOM 594 N N . GLY A 1 79 ? 13.352 -38.625 5.711 1 96.56 79 GLY A N 1
ATOM 595 C CA . GLY A 1 79 ? 13.852 -39.719 6.551 1 96.56 79 GLY A CA 1
ATOM 596 C C . GLY A 1 79 ? 15.172 -39.375 7.219 1 96.56 79 GLY A C 1
ATOM 597 O O . GLY A 1 79 ? 15.922 -38.531 6.742 1 96.56 79 GLY A O 1
ATOM 598 N N . ARG A 1 80 ? 15.445 -40.094 8.297 1 97.44 80 ARG A N 1
ATOM 599 C CA . ARG A 1 80 ? 16.609 -39.812 9.141 1 97.44 80 ARG A CA 1
ATOM 600 C C . ARG A 1 80 ? 17.906 -39.938 8.344 1 97.44 80 ARG A C 1
ATOM 602 O O . ARG A 1 80 ? 18.828 -39.156 8.523 1 97.44 80 ARG A O 1
ATOM 609 N N . ASP A 1 81 ? 18.016 -40.875 7.43 1 96.25 81 ASP A N 1
ATOM 610 C CA . ASP A 1 81 ? 19.234 -41.094 6.652 1 96.25 81 ASP A CA 1
ATOM 611 C C . ASP A 1 81 ? 19.5 -39.906 5.727 1 96.25 81 ASP A C 1
ATOM 613 O O . ASP A 1 81 ? 20.625 -39.406 5.668 1 96.25 81 ASP A O 1
ATOM 617 N N . LYS A 1 82 ? 18.5 -39.531 4.984 1 96.62 82 LYS A N 1
ATOM 618 C CA . LYS A 1 82 ? 18.672 -38.406 4.066 1 96.62 82 LYS A CA 1
ATOM 619 C C . LYS A 1 82 ? 18.891 -37.094 4.824 1 96.62 82 LYS A C 1
ATOM 621 O O . LYS A 1 82 ? 19.625 -36.219 4.352 1 96.62 82 LYS A O 1
ATOM 626 N N . ILE A 1 83 ? 18.266 -36.969 5.977 1 97.69 83 ILE A N 1
ATOM 627 C CA . ILE A 1 83 ? 18.5 -35.812 6.812 1 97.69 83 ILE A CA 1
ATOM 628 C C . ILE A 1 83 ? 19.953 -35.781 7.273 1 97.69 83 ILE A C 1
ATOM 630 O O . ILE A 1 83 ? 20.625 -34.75 7.207 1 97.69 83 ILE A O 1
ATOM 634 N N . SER A 1 84 ? 20.391 -36.938 7.688 1 96.62 84 SER A N 1
ATOM 635 C CA . SER A 1 84 ? 21.797 -37.062 8.062 1 96.62 84 SER A CA 1
ATOM 636 C C . SER A 1 84 ? 22.703 -36.656 6.91 1 96.62 84 SER A C 1
ATOM 638 O O . SER A 1 84 ? 23.688 -35.938 7.105 1 96.62 84 SER A O 1
ATOM 640 N N . SER A 1 85 ? 22.422 -37.094 5.777 1 96.38 85 SER A N 1
ATOM 641 C CA . SER A 1 85 ? 23.219 -36.812 4.594 1 96.38 85 SER A CA 1
ATOM 642 C C . SER A 1 85 ? 23.203 -35.312 4.297 1 96.38 85 SER A C 1
ATOM 644 O O . SER A 1 85 ? 24.234 -34.719 3.975 1 96.38 85 SER A O 1
ATOM 646 N N . LEU A 1 86 ? 22.016 -34.719 4.344 1 96.19 86 LEU A N 1
ATOM 647 C CA . LEU A 1 86 ? 21.875 -33.281 4.117 1 96.19 86 LEU A CA 1
ATOM 648 C C . LEU A 1 86 ? 22.719 -32.5 5.113 1 96.19 86 LEU A C 1
ATOM 650 O O . LEU A 1 86 ? 23.422 -31.547 4.73 1 96.19 86 LEU A O 1
ATOM 654 N N . LEU A 1 87 ? 22.656 -32.906 6.379 1 96.69 87 LEU A N 1
ATOM 655 C CA . LEU A 1 87 ? 23.359 -32.188 7.434 1 96.69 87 LEU A CA 1
ATOM 656 C C . LEU A 1 87 ? 24.875 -32.375 7.289 1 96.69 87 LEU A C 1
ATOM 658 O O . LEU A 1 87 ? 25.656 -31.484 7.609 1 96.69 87 LEU A O 1
ATOM 662 N N . THR A 1 88 ? 25.266 -33.5 6.867 1 95.06 88 THR A N 1
ATOM 663 C CA . THR A 1 88 ? 26.688 -33.781 6.652 1 95.06 88 THR A CA 1
ATOM 664 C C . THR A 1 88 ? 27.25 -32.906 5.547 1 95.06 88 THR A C 1
ATOM 666 O O . THR A 1 88 ? 28.406 -32.469 5.625 1 95.06 88 THR A O 1
ATOM 669 N N . SER A 1 89 ? 26.453 -32.656 4.602 1 90.62 89 SER A N 1
ATOM 670 C CA . SER A 1 89 ? 26.891 -31.859 3.461 1 90.62 89 SER A CA 1
ATOM 671 C C . SER A 1 89 ? 26.844 -30.359 3.783 1 90.62 89 SER A C 1
ATOM 673 O O . SER A 1 89 ? 27.391 -29.547 3.051 1 90.62 89 SER A O 1
ATOM 675 N N . ALA A 1 90 ? 26.203 -30.109 4.875 1 89.06 90 ALA A N 1
ATOM 676 C CA . ALA A 1 90 ? 26.047 -28.703 5.246 1 89.06 90 ALA A CA 1
ATOM 677 C C . ALA A 1 90 ? 27.328 -28.172 5.895 1 89.06 90 ALA A C 1
ATOM 679 O O . ALA A 1 90 ? 28 -28.875 6.637 1 89.06 90 ALA A O 1
ATOM 680 N N . SER A 1 91 ? 27.844 -27.062 5.57 1 72.88 91 SER A N 1
ATOM 681 C CA . SER A 1 91 ? 29.141 -26.531 6.004 1 72.88 91 SER A CA 1
ATOM 682 C C . SER A 1 91 ? 29.062 -26 7.43 1 72.88 91 SER A C 1
ATOM 684 O O . SER A 1 91 ? 30.078 -25.984 8.141 1 72.88 91 SER A O 1
ATOM 686 N N . SER A 1 92 ? 27.984 -25.547 7.969 1 81.75 92 SER A N 1
ATOM 687 C CA . SER A 1 92 ? 28.031 -24.812 9.227 1 81.75 92 SER A CA 1
ATOM 688 C C . SER A 1 92 ? 26.797 -25.109 10.078 1 81.75 92 SER A C 1
ATOM 690 O O . SER A 1 92 ? 26.016 -24.188 10.383 1 81.75 92 SER A O 1
ATOM 692 N N . LEU A 1 93 ? 26.859 -26.297 10.703 1 91.31 93 LEU A N 1
ATOM 693 C CA . LEU A 1 93 ? 25.688 -26.641 11.523 1 91.31 93 LEU A CA 1
ATOM 694 C C . LEU A 1 93 ? 25.719 -25.891 12.852 1 91.31 93 LEU A C 1
ATOM 696 O O . LEU A 1 93 ? 24.672 -25.547 13.391 1 91.31 93 LEU A O 1
ATOM 700 N N . LYS A 1 94 ? 26.922 -25.562 13.297 1 91.62 94 LYS A N 1
ATOM 701 C CA . LYS A 1 94 ? 27.078 -24.953 14.609 1 91.62 94 LYS A CA 1
ATOM 702 C C . LYS A 1 94 ? 26.5 -23.531 14.633 1 91.62 94 LYS A C 1
ATOM 704 O O . LYS A 1 94 ? 26.172 -23.016 15.695 1 91.62 94 LYS A O 1
ATOM 709 N N . ASN A 1 95 ? 26.406 -22.969 13.531 1 93.19 95 ASN A N 1
ATOM 710 C CA . ASN A 1 95 ? 25.906 -21.594 13.453 1 93.19 95 ASN A CA 1
ATOM 711 C C . ASN A 1 95 ? 24.406 -21.547 13.258 1 93.19 95 ASN A C 1
ATOM 713 O O . ASN A 1 95 ? 23.797 -20.469 13.219 1 93.19 95 ASN A O 1
ATOM 717 N N . ILE A 1 96 ? 23.797 -22.719 13.133 1 96.62 96 ILE A N 1
ATOM 718 C CA . ILE A 1 96 ? 22.344 -22.75 12.969 1 96.62 96 ILE A CA 1
ATOM 719 C C . ILE A 1 96 ? 21.656 -22.734 14.336 1 96.62 96 ILE A C 1
ATOM 721 O O . ILE A 1 96 ? 21.984 -23.547 15.211 1 96.62 96 ILE A O 1
ATOM 725 N N . LYS A 1 97 ? 20.891 -21.859 14.578 1 97.88 97 LYS A N 1
ATOM 726 C CA . LYS A 1 97 ? 20.109 -21.734 15.805 1 97.88 97 LYS A CA 1
ATOM 727 C C . LYS A 1 97 ? 18.641 -21.406 15.5 1 97.88 97 LYS A C 1
ATOM 729 O O . LYS A 1 97 ? 18.359 -20.531 14.68 1 97.88 97 LYS A O 1
ATOM 734 N N . LEU A 1 98 ? 17.766 -22.125 16.094 1 98.56 98 LEU A N 1
ATOM 735 C CA . LEU A 1 98 ? 16.328 -21.906 15.914 1 98.56 98 LEU A CA 1
ATOM 736 C C . LEU A 1 98 ? 15.695 -21.391 17.203 1 98.56 98 LEU A C 1
ATOM 738 O O . LEU A 1 98 ? 16.062 -21.844 18.297 1 98.56 98 LEU A O 1
ATOM 742 N N . GLU A 1 99 ? 14.844 -20.438 17.094 1 98.69 99 GLU A N 1
ATOM 743 C CA . GLU A 1 99 ? 14.117 -19.906 18.234 1 98.69 99 GLU A CA 1
ATOM 744 C C . GLU A 1 99 ? 12.617 -19.844 17.953 1 98.69 99 GLU A C 1
ATOM 746 O O . GLU A 1 99 ? 12.203 -19.453 16.859 1 98.69 99 GLU A O 1
ATOM 751 N N . ILE A 1 100 ? 11.836 -20.234 18.953 1 98.69 100 ILE A N 1
ATOM 752 C CA . ILE A 1 100 ? 10.383 -20.219 18.812 1 98.69 100 ILE A CA 1
ATOM 753 C C . ILE A 1 100 ? 9.914 -18.781 18.594 1 98.69 100 ILE A C 1
ATOM 755 O O . ILE A 1 100 ? 10.344 -17.859 19.312 1 98.69 100 ILE A O 1
ATOM 759 N N . ASP A 1 101 ? 9.156 -18.531 17.609 1 98.19 101 ASP A N 1
ATOM 760 C CA . ASP A 1 101 ? 8.547 -17.219 17.375 1 98.19 101 ASP A CA 1
ATOM 761 C C . ASP A 1 101 ? 7.164 -17.141 18.016 1 98.19 101 ASP A C 1
ATOM 763 O O . ASP A 1 101 ? 6.215 -17.781 17.562 1 98.19 101 ASP A O 1
ATOM 767 N N . LYS A 1 102 ? 6.945 -16.391 19.078 1 95.38 102 LYS A N 1
ATOM 768 C CA . LYS A 1 102 ? 5.684 -16.281 19.797 1 95.38 102 LYS A CA 1
ATOM 769 C C . LYS A 1 102 ? 5.062 -14.898 19.594 1 95.38 102 LYS A C 1
ATOM 771 O O . LYS A 1 102 ? 4.266 -14.438 20.422 1 95.38 102 LYS A O 1
ATOM 776 N N . SER A 1 103 ? 5.516 -14.18 18.531 1 92.75 103 SER A N 1
ATOM 777 C CA . SER A 1 103 ? 5.137 -12.781 18.312 1 92.75 103 SER A CA 1
ATOM 778 C C . SER A 1 103 ? 3.652 -12.656 18 1 92.75 103 SER A C 1
ATOM 780 O O . SER A 1 103 ? 3.059 -11.594 18.188 1 92.75 103 SER A O 1
ATOM 782 N N . THR A 1 104 ? 2.982 -13.68 17.406 1 92.81 104 THR A N 1
ATOM 783 C CA . THR A 1 104 ? 1.547 -13.727 17.156 1 92.81 104 THR A CA 1
ATOM 784 C C . THR A 1 104 ? 0.976 -15.094 17.531 1 92.81 104 THR A C 1
ATOM 786 O O . THR A 1 104 ? 1.709 -16.078 17.594 1 92.81 104 THR A O 1
ATOM 789 N N . PRO A 1 105 ? -0.294 -15.156 17.672 1 92.38 105 PRO A N 1
ATOM 790 C CA . PRO A 1 105 ? -0.897 -16.453 17.969 1 92.38 105 PRO A CA 1
ATOM 791 C C . PRO A 1 105 ? -0.703 -17.469 16.844 1 92.38 105 PRO A C 1
ATOM 793 O O . PRO A 1 105 ? -0.51 -18.656 17.109 1 92.38 105 PRO A O 1
ATOM 796 N N . PHE A 1 106 ? -0.654 -17.031 15.625 1 95.94 106 PHE A N 1
ATOM 797 C CA . PHE A 1 106 ? -0.5 -17.906 14.469 1 95.94 106 PHE A CA 1
ATOM 798 C C . PHE A 1 106 ? 0.892 -18.516 14.43 1 95.94 106 PHE A C 1
ATOM 800 O O . PHE A 1 106 ? 1.058 -19.672 14.016 1 95.94 106 PHE A O 1
ATOM 807 N N . ARG A 1 107 ? 1.862 -17.781 14.914 1 98.12 107 ARG A N 1
ATOM 808 C CA . ARG A 1 107 ? 3.252 -18.219 14.875 1 98.12 107 ARG A CA 1
AT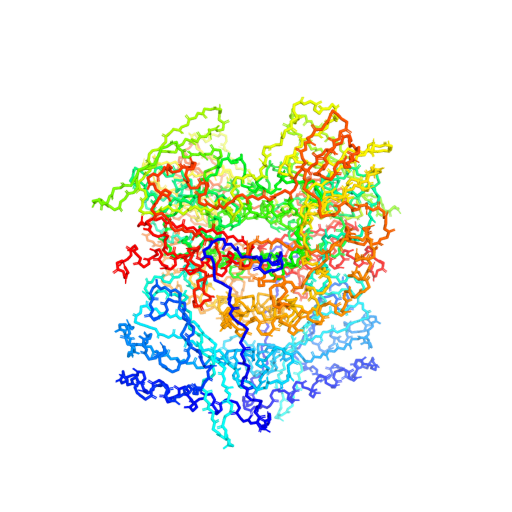OM 809 C C . ARG A 1 107 ? 3.592 -19.062 16.109 1 98.12 107 ARG A C 1
ATOM 811 O O . ARG A 1 107 ? 4.492 -19.906 16.062 1 98.12 107 ARG A O 1
ATOM 818 N N . ALA A 1 108 ? 2.908 -18.859 17.203 1 98.06 108 ALA A N 1
ATOM 819 C CA . ALA A 1 108 ? 3.215 -19.5 18.484 1 98.06 108 ALA A CA 1
ATOM 820 C C . ALA A 1 108 ? 2.887 -20.984 18.453 1 98.06 108 ALA A C 1
ATOM 822 O O . ALA A 1 108 ? 2.055 -21.422 17.656 1 98.06 108 ALA A O 1
ATOM 823 N N . PRO A 1 109 ? 3.549 -21.781 19.328 1 98.56 109 PRO A N 1
ATOM 824 C CA . PRO A 1 109 ? 3.242 -23.203 19.391 1 98.56 109 PRO A CA 1
ATOM 825 C C . PRO A 1 109 ? 1.773 -23.484 19.703 1 98.56 109 PRO A C 1
ATOM 827 O O . PRO A 1 109 ? 1.208 -22.875 20.609 1 98.56 109 PRO A O 1
ATOM 830 N N . GLN A 1 110 ? 1.223 -24.328 18.969 1 97.88 110 GLN A N 1
ATOM 831 C CA . GLN A 1 110 ? -0.175 -24.703 19.156 1 97.88 110 GLN A CA 1
ATOM 832 C C . GLN A 1 110 ? -0.444 -26.109 18.641 1 97.88 110 GLN A C 1
ATOM 834 O O . GLN A 1 110 ? 0.294 -26.609 17.797 1 97.88 110 GLN A O 1
ATOM 839 N N . VAL A 1 111 ? -1.462 -26.719 19.219 1 97.31 111 VAL A N 1
ATOM 840 C CA . VAL A 1 111 ? -1.957 -27.953 18.609 1 97.31 111 VAL A CA 1
ATOM 841 C C . VAL A 1 111 ? -2.68 -27.656 17.312 1 97.31 111 VAL A C 1
ATOM 843 O O . VAL A 1 111 ? -3.553 -26.781 17.266 1 97.31 111 VAL A O 1
ATOM 846 N N . GL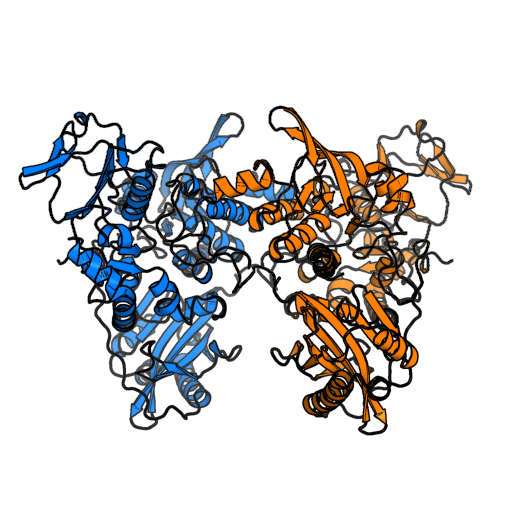Y A 1 112 ? -2.252 -28.219 16.266 1 95.38 112 GLY A N 1
ATOM 847 C CA . GLY A 1 112 ? -2.842 -27.938 14.977 1 95.38 112 GLY A CA 1
ATOM 848 C C . GLY A 1 112 ? -2.957 -29.156 14.086 1 95.38 112 GLY A C 1
ATOM 849 O O . GLY A 1 112 ? -2.379 -30.203 14.391 1 95.38 112 GLY A O 1
ATOM 850 N N . ALA A 1 113 ? -3.68 -29.016 13.055 1 95.81 113 ALA A N 1
ATOM 851 C CA . ALA A 1 113 ? -3.914 -30.109 12.109 1 95.81 113 ALA A CA 1
ATOM 852 C C . ALA A 1 113 ? -2.705 -30.312 11.195 1 95.81 113 ALA A C 1
ATOM 854 O O . ALA A 1 113 ? -2.234 -29.375 10.562 1 95.81 113 ALA A O 1
ATOM 855 N N . ILE A 1 114 ? -2.213 -31.547 11.125 1 95.44 114 ILE A N 1
ATOM 856 C CA . ILE A 1 114 ? -1.104 -31.891 10.242 1 95.44 114 ILE A CA 1
ATOM 857 C C . ILE A 1 114 ? -1.637 -32.219 8.852 1 95.44 114 ILE A C 1
ATOM 859 O O . ILE A 1 114 ? -0.98 -31.922 7.848 1 95.44 114 ILE A O 1
ATOM 863 N N . ASP A 1 115 ? -2.832 -32.75 8.758 1 94.75 115 ASP A N 1
ATOM 864 C CA . ASP A 1 115 ? -3.396 -33.188 7.488 1 94.75 115 ASP A CA 1
ATOM 865 C C . ASP A 1 115 ? -4.289 -32.125 6.871 1 94.75 115 ASP A C 1
ATOM 867 O O . ASP A 1 115 ? -5.082 -32.406 5.973 1 94.75 115 ASP A O 1
ATOM 871 N N . ALA A 1 116 ? -4.348 -30.844 7.398 1 90.38 116 ALA A N 1
ATOM 872 C CA . ALA A 1 116 ? -5.074 -29.672 6.918 1 90.38 116 ALA A CA 1
ATOM 873 C C . ALA A 1 116 ? -6.527 -29.688 7.387 1 90.38 116 ALA A C 1
ATOM 875 O O . ALA A 1 116 ? -7.133 -28.641 7.598 1 90.38 116 ALA A O 1
ATOM 876 N N . LEU A 1 117 ? -7.18 -30.891 7.578 1 90.38 117 LEU A N 1
ATOM 877 C CA . LEU A 1 117 ? -8.617 -30.953 7.816 1 90.38 117 LEU A CA 1
ATOM 878 C C . LEU A 1 117 ? -8.914 -31.328 9.266 1 90.38 117 LEU A C 1
ATOM 880 O O . LEU A 1 117 ? -10.07 -31.312 9.688 1 90.38 117 LEU A O 1
ATOM 884 N N . GLY A 1 118 ? -7.973 -31.734 10.055 1 89.12 118 GLY A N 1
ATOM 885 C CA . GLY A 1 118 ? -8.18 -31.906 11.484 1 89.12 118 GLY A CA 1
ATOM 886 C C . GLY A 1 118 ? -8.492 -33.344 11.867 1 89.12 118 GLY A C 1
ATOM 887 O O . GLY A 1 118 ? -9.344 -33.594 12.727 1 89.12 118 GLY A O 1
ATOM 888 N N . GLU A 1 119 ? -7.941 -34.281 11.094 1 93.44 119 GLU A N 1
ATOM 889 C CA . GLU A 1 119 ? -8.008 -35.688 11.477 1 93.44 119 GLU A CA 1
ATOM 890 C C . GLU A 1 119 ? -6.727 -36.125 12.172 1 93.44 119 GLU A C 1
ATOM 892 O O . GLU A 1 119 ? -6.73 -37.125 12.93 1 93.44 119 GLU A O 1
ATOM 897 N N . VAL A 1 120 ? -5.676 -35.562 11.844 1 96.12 120 VAL A N 1
ATOM 898 C CA . VAL A 1 120 ? -4.355 -35.844 12.406 1 96.12 120 VAL A CA 1
ATOM 899 C C . VAL A 1 120 ? -3.807 -34.562 13.039 1 96.12 120 VAL A C 1
ATOM 901 O O . VAL A 1 120 ? -3.588 -33.562 12.352 1 96.12 120 VAL A O 1
ATOM 904 N N . PHE A 1 121 ? -3.602 -34.656 14.375 1 96.88 121 PHE A N 1
ATOM 905 C CA . PHE A 1 121 ? -3.154 -33.469 15.094 1 96.88 121 PHE A CA 1
ATOM 906 C C . PHE A 1 121 ? -1.735 -33.656 15.617 1 96.88 121 PHE A C 1
ATOM 908 O O . PHE A 1 121 ? -1.338 -34.781 15.969 1 96.88 121 PHE A O 1
ATOM 915 N N . GLY A 1 122 ? -1.024 -32.656 15.617 1 97.5 122 GLY A N 1
ATOM 916 C CA . GLY A 1 122 ? 0.277 -32.5 16.25 1 97.5 122 GLY A CA 1
ATOM 917 C C . GLY A 1 122 ? 0.528 -31.109 16.797 1 97.5 122 GLY A C 1
ATOM 918 O O . GLY A 1 122 ? -0.413 -30.406 17.156 1 97.5 122 GLY A O 1
ATOM 919 N N . VAL A 1 123 ? 1.775 -30.797 16.984 1 98.19 123 VAL A N 1
ATOM 920 C CA . VAL A 1 123 ? 2.15 -29.453 17.438 1 98.19 123 VAL A CA 1
ATOM 921 C C . VAL A 1 123 ? 2.85 -28.719 16.297 1 98.19 123 VAL A C 1
ATOM 923 O O . VAL A 1 123 ? 3.703 -29.281 15.609 1 98.19 123 VAL A O 1
ATOM 926 N N . GLN A 1 124 ? 2.457 -27.594 16.062 1 98.31 124 GLN A N 1
ATOM 927 C CA . GLN A 1 124 ? 3.041 -26.781 14.992 1 98.31 124 GLN A CA 1
ATOM 928 C C . GLN A 1 124 ? 3.42 -25.391 15.5 1 98.31 124 GLN A C 1
ATOM 930 O O . GLN A 1 124 ? 2.707 -24.812 16.328 1 98.31 124 GLN A O 1
ATOM 935 N N . PHE A 1 125 ? 4.523 -24.797 15.031 1 98.75 125 PHE A N 1
ATOM 936 C CA . PHE A 1 125 ? 4.93 -23.453 15.438 1 98.75 125 PHE A CA 1
ATOM 937 C C . PHE A 1 125 ? 5.977 -22.906 14.477 1 98.75 125 PHE A C 1
ATOM 939 O O . PHE A 1 125 ? 6.641 -23.656 13.766 1 98.75 125 PHE A O 1
ATOM 946 N N . PHE A 1 126 ? 6.059 -21.609 14.414 1 98.81 126 PHE A N 1
ATOM 947 C CA . PHE A 1 126 ? 7.074 -20.906 13.648 1 98.81 126 PHE A CA 1
ATOM 948 C C . PHE A 1 126 ? 8.352 -20.734 14.453 1 98.81 126 PHE A C 1
ATOM 950 O O . PHE A 1 126 ? 8.32 -20.703 15.688 1 98.81 126 PHE A O 1
ATOM 957 N N . VAL A 1 127 ? 9.445 -20.656 13.758 1 98.81 127 VAL A N 1
ATOM 958 C CA . VAL A 1 127 ? 10.734 -20.375 14.383 1 98.81 127 VAL A CA 1
ATOM 959 C C . VAL A 1 127 ? 11.469 -19.297 13.594 1 98.81 127 VAL A C 1
ATOM 961 O O . VAL A 1 127 ? 11.211 -19.109 12.406 1 98.81 127 VAL A O 1
ATOM 964 N N . THR A 1 128 ? 12.273 -18.547 14.203 1 98.56 128 THR A N 1
ATOM 965 C CA . THR A 1 128 ? 13.328 -17.812 13.531 1 98.56 128 THR A CA 1
ATOM 966 C C . THR A 1 128 ? 14.594 -18.656 13.398 1 98.56 128 THR A C 1
ATOM 968 O O . THR A 1 128 ? 14.867 -19.5 14.258 1 98.56 128 THR A O 1
ATOM 971 N N . VAL A 1 129 ? 15.258 -18.516 12.344 1 98.12 129 VAL A N 1
ATOM 972 C CA . VAL A 1 129 ? 16.453 -19.297 12.07 1 98.12 129 VAL A CA 1
ATOM 973 C C . VAL A 1 129 ? 17.656 -18.359 11.922 1 98.12 129 VAL A C 1
ATOM 975 O O . VAL A 1 129 ? 17.578 -17.359 11.203 1 98.12 129 VAL A O 1
ATOM 978 N N . GLN A 1 130 ? 18.656 -18.641 12.594 1 97.5 130 GLN A N 1
ATOM 979 C CA . GLN A 1 130 ? 19.953 -17.984 12.414 1 97.5 130 GLN A CA 1
ATOM 980 C C . GLN A 1 130 ? 20.953 -18.922 11.75 1 97.5 130 GLN A C 1
ATOM 982 O O . GLN A 1 130 ? 21.016 -20.109 12.07 1 97.5 130 GLN A O 1
ATOM 987 N N . THR A 1 131 ? 21.656 -18.453 10.82 1 95.5 131 THR A N 1
ATOM 988 C CA . THR A 1 131 ? 22.734 -19.172 10.156 1 95.5 131 THR A CA 1
ATOM 989 C C . THR A 1 131 ? 24.031 -18.375 10.18 1 95.5 131 THR A C 1
ATOM 991 O O . THR A 1 131 ? 24.078 -17.281 10.758 1 95.5 131 THR A O 1
ATOM 994 N N . ALA A 1 132 ? 25.078 -18.938 9.602 1 92.31 132 ALA A N 1
ATOM 995 C CA . ALA A 1 132 ? 26.359 -18.234 9.516 1 92.31 132 ALA A CA 1
ATOM 996 C C . ALA A 1 132 ? 26.266 -17.016 8.602 1 92.31 132 ALA A C 1
ATOM 998 O O . ALA A 1 132 ? 27 -16.047 8.781 1 92.31 132 ALA A O 1
ATOM 999 N N . PHE A 1 133 ? 25.312 -17.094 7.707 1 92.81 133 PHE A N 1
ATOM 1000 C CA . PHE A 1 133 ? 25.312 -16.094 6.648 1 92.81 133 PHE A CA 1
ATOM 1001 C C . PHE A 1 133 ? 24.141 -15.133 6.828 1 92.81 133 PHE A C 1
ATOM 1003 O O . PHE A 1 133 ? 24.141 -14.039 6.254 1 92.81 133 PHE A O 1
ATOM 1010 N N . GLY A 1 134 ? 23.203 -15.562 7.531 1 95.94 134 GLY A N 1
ATOM 1011 C CA . GLY A 1 134 ? 22.016 -14.734 7.633 1 95.94 134 GLY A CA 1
ATOM 1012 C C . GLY A 1 134 ? 20.953 -15.312 8.539 1 95.94 134 GLY A C 1
ATOM 1013 O O . GLY A 1 134 ? 21.25 -16.125 9.422 1 95.94 134 GLY A O 1
ATOM 1014 N N . SER A 1 135 ? 19.766 -14.773 8.414 1 97.94 135 SER A N 1
ATOM 1015 C CA . SER A 1 135 ? 18.656 -15.203 9.25 1 97.94 135 SER A CA 1
ATOM 1016 C C . SER A 1 135 ? 17.391 -15.445 8.422 1 97.94 135 SER A C 1
ATOM 1018 O O . SER A 1 135 ? 17.328 -15.047 7.258 1 97.94 135 SER A O 1
ATOM 1020 N N . GLY A 1 136 ? 16.469 -16.141 8.922 1 98.12 136 GLY A N 1
ATOM 1021 C CA . GLY A 1 136 ? 15.219 -16.453 8.258 1 98.12 136 GLY A CA 1
ATOM 1022 C C . GLY A 1 136 ? 14.156 -16.984 9.195 1 98.12 136 GLY A C 1
ATOM 1023 O O . GLY A 1 136 ? 14.117 -16.609 10.375 1 98.12 136 GLY A O 1
ATOM 1024 N N . ARG A 1 137 ? 13.273 -17.688 8.633 1 98.31 137 ARG A N 1
ATOM 1025 C CA . ARG A 1 137 ? 12.156 -18.25 9.391 1 98.31 137 ARG A CA 1
ATOM 1026 C C . ARG A 1 137 ? 11.969 -19.719 9.055 1 98.31 137 ARG A C 1
ATOM 1028 O O . ARG A 1 137 ? 12.648 -20.266 8.188 1 98.31 137 ARG A O 1
ATOM 1035 N N . GLY A 1 138 ? 11.109 -20.312 9.781 1 98.56 138 GLY A N 1
ATOM 1036 C CA . GLY A 1 138 ? 10.758 -21.703 9.555 1 98.56 138 GLY A CA 1
ATOM 1037 C C . GLY A 1 138 ? 9.477 -22.109 10.25 1 98.56 138 GLY A C 1
ATOM 1038 O O . GLY A 1 138 ? 8.836 -21.297 10.922 1 98.56 138 GLY A O 1
ATOM 1039 N N . VAL A 1 139 ? 9.094 -23.312 9.977 1 98.88 139 VAL A N 1
ATOM 1040 C CA . VAL A 1 139 ? 7.938 -23.938 10.602 1 98.88 139 VAL A CA 1
ATOM 1041 C C . VAL A 1 139 ? 8.297 -25.344 11.047 1 98.88 139 VAL A C 1
ATOM 1043 O O . VAL A 1 139 ? 8.977 -26.078 10.32 1 98.88 139 VAL A O 1
ATOM 1046 N N . VAL A 1 140 ? 7.945 -25.703 12.227 1 98.81 140 VAL A N 1
ATOM 1047 C CA . VAL A 1 140 ? 8.164 -27.047 12.773 1 98.81 140 VAL A CA 1
ATOM 1048 C C . VAL A 1 140 ? 6.824 -27.703 13.07 1 98.81 140 VAL A C 1
ATOM 1050 O O . VAL A 1 140 ? 5.91 -27.062 13.594 1 98.81 140 VAL A O 1
ATOM 1053 N N . ARG A 1 141 ? 6.695 -28.875 12.672 1 98.62 141 ARG A N 1
ATOM 1054 C CA . ARG A 1 141 ? 5.57 -29.719 13.078 1 98.62 141 ARG A CA 1
ATOM 1055 C C . ARG A 1 141 ? 6.051 -30.953 13.82 1 98.62 141 ARG A C 1
ATOM 1057 O O . ARG A 1 141 ? 6.941 -31.672 13.352 1 98.62 141 ARG A O 1
ATOM 1064 N N . LEU A 1 142 ? 5.504 -31.172 14.984 1 98.31 142 LEU A N 1
ATOM 1065 C CA . LEU A 1 142 ? 5.852 -32.312 15.828 1 98.31 142 LEU A CA 1
ATOM 1066 C C . LEU A 1 142 ? 4.723 -33.344 15.844 1 98.31 142 LEU A C 1
ATOM 1068 O O . LEU A 1 142 ? 3.545 -32.969 15.797 1 98.31 142 LEU A O 1
ATOM 1072 N N . ALA A 1 143 ? 5.086 -34.562 15.867 1 97.56 143 ALA A N 1
ATOM 1073 C CA . ALA A 1 143 ? 4.145 -35.656 16 1 97.56 143 ALA A CA 1
ATOM 1074 C C . ALA A 1 143 ? 4.492 -36.531 17.219 1 97.56 143 ALA A C 1
ATOM 1076 O O . ALA A 1 143 ? 5.66 -36.625 17.594 1 97.56 143 ALA A O 1
ATOM 1077 N N . GLU A 1 144 ? 3.506 -37.062 17.734 1 95.62 144 GLU A N 1
ATOM 1078 C CA . GLU A 1 144 ? 3.674 -37.938 18.906 1 95.62 144 GLU A CA 1
ATOM 1079 C C . GLU A 1 144 ? 3.82 -39.375 18.5 1 95.62 144 GLU A C 1
ATOM 1081 O O . GLU A 1 144 ? 3.105 -39.875 17.609 1 95.62 144 GLU A O 1
ATOM 1086 N N . GLN A 1 145 ? 4.797 -39.969 18.969 1 91.12 145 GLN A N 1
ATOM 1087 C CA . GLN A 1 145 ? 4.969 -41.406 18.844 1 91.12 145 GLN A CA 1
ATOM 1088 C C . GLN A 1 145 ? 5.211 -42.062 20.188 1 91.12 145 GLN A C 1
ATOM 1090 O O . GLN A 1 145 ? 6.258 -41.844 20.812 1 91.12 145 GLN A O 1
ATOM 1095 N N . GLY A 1 146 ? 4.43 -42.906 20.656 1 84.19 146 GLY A N 1
ATOM 1096 C CA . GLY A 1 146 ? 4.449 -43.375 22.016 1 84.19 146 GLY A CA 1
ATOM 1097 C C . GLY A 1 146 ? 3.955 -42.344 23.016 1 84.19 146 GLY A C 1
ATOM 1098 O O . GLY A 1 146 ? 4.031 -41.156 22.766 1 84.19 146 GLY A O 1
ATOM 1099 N N . ALA A 1 147 ? 3.387 -42.812 24.047 1 80.88 147 ALA A N 1
ATOM 1100 C CA . ALA A 1 147 ? 2.709 -41.906 24.984 1 80.88 147 ALA A CA 1
ATOM 1101 C C . ALA A 1 147 ? 3.676 -40.875 25.547 1 80.88 147 ALA A C 1
ATOM 1103 O O . ALA A 1 147 ? 4.617 -41.219 26.266 1 80.88 147 ALA A O 1
ATOM 1104 N N . GLY A 1 148 ? 3.516 -39.625 25.047 1 86.31 148 GLY A N 1
ATOM 1105 C CA . GLY A 1 148 ? 4.191 -38.5 25.656 1 86.31 148 GLY A CA 1
ATOM 1106 C C . GLY A 1 148 ? 5.523 -38.156 25.016 1 86.31 148 GLY A C 1
ATOM 1107 O O . GLY A 1 148 ? 6.242 -37.281 25.453 1 86.31 148 GLY A O 1
ATOM 1108 N N . LYS A 1 149 ? 5.918 -38.906 23.984 1 94.5 149 LYS A N 1
ATOM 1109 C CA . LYS A 1 149 ? 7.176 -38.625 23.281 1 94.5 149 LYS A CA 1
ATOM 1110 C C . LYS A 1 149 ? 6.934 -37.906 21.969 1 94.5 149 LYS A C 1
ATOM 1112 O O . LYS A 1 149 ? 6.16 -38.375 21.125 1 94.5 149 LYS A O 1
ATOM 1117 N N . TRP A 1 150 ? 7.566 -36.875 21.797 1 97.12 150 TRP A N 1
ATOM 1118 C CA . TRP A 1 150 ? 7.352 -36.031 20.641 1 97.12 150 TRP A CA 1
ATOM 1119 C C . TRP A 1 150 ? 8.594 -35.969 19.766 1 97.12 150 TRP A C 1
ATOM 1121 O O . TRP A 1 150 ? 9.719 -35.906 20.266 1 97.12 150 TRP A O 1
ATOM 1131 N N . PHE A 1 151 ? 8.406 -36.031 18.469 1 98.06 151 PHE A N 1
ATOM 1132 C CA . PHE A 1 151 ? 9.461 -36.031 17.453 1 98.06 151 PHE A CA 1
ATOM 1133 C C . PHE A 1 151 ? 9.164 -35 16.375 1 98.06 151 PHE A C 1
ATOM 1135 O O . PHE A 1 151 ? 8.008 -34.625 16.156 1 98.06 151 PHE A O 1
ATOM 1142 N N . ILE A 1 152 ? 10.203 -34.531 15.766 1 98.75 152 ILE A N 1
ATOM 1143 C CA . ILE A 1 152 ? 10.031 -33.625 14.625 1 98.75 152 ILE A CA 1
ATOM 1144 C C . ILE A 1 152 ? 9.492 -34.438 13.43 1 98.75 152 ILE A C 1
ATOM 1146 O O . ILE A 1 152 ? 10.109 -35.406 12.992 1 98.75 152 ILE A O 1
ATOM 1150 N N . TYR A 1 153 ? 8.328 -34.031 12.977 1 98.31 153 TYR A N 1
ATOM 1151 C CA . TYR A 1 153 ? 7.754 -34.594 11.758 1 98.31 153 TYR A CA 1
ATOM 1152 C C . TYR A 1 153 ? 8.25 -33.844 10.531 1 98.31 153 TYR A C 1
ATOM 1154 O O . TYR A 1 153 ? 8.812 -34.438 9.609 1 98.31 153 TYR A O 1
ATOM 1162 N N . THR A 1 154 ? 8.062 -32.562 10.508 1 98.69 154 THR A N 1
ATOM 1163 C CA . THR A 1 154 ? 8.633 -31.719 9.461 1 98.69 154 THR A CA 1
ATOM 1164 C C . THR A 1 154 ? 9.336 -30.516 10.062 1 98.69 154 THR A C 1
ATOM 1166 O O . THR A 1 154 ? 8.859 -29.938 11.047 1 98.69 154 THR A O 1
ATOM 1169 N N . LEU A 1 155 ? 10.469 -30.172 9.578 1 98.81 155 LEU A N 1
ATOM 1170 C CA . LEU A 1 155 ? 11.211 -28.938 9.852 1 98.81 155 LEU A CA 1
ATOM 1171 C C . LEU A 1 155 ? 11.516 -28.203 8.555 1 98.81 155 LEU A C 1
ATOM 1173 O O . LEU A 1 155 ? 12.125 -28.766 7.641 1 98.81 155 LEU A O 1
ATOM 1177 N N . TYR A 1 156 ? 11.016 -27.016 8.461 1 98.81 156 TYR A N 1
ATOM 1178 C CA . TYR A 1 156 ? 11.273 -26.156 7.309 1 98.81 156 TYR A CA 1
ATOM 1179 C C . TYR A 1 156 ? 12.125 -24.953 7.703 1 98.81 156 TYR A C 1
ATOM 1181 O O . TYR A 1 156 ? 11.836 -24.266 8.688 1 98.81 156 TYR A O 1
ATOM 1189 N N . THR A 1 157 ? 13.203 -24.703 7.086 1 98.38 157 THR A N 1
ATOM 1190 C CA . THR A 1 157 ? 14.039 -23.516 7.27 1 98.38 157 THR A CA 1
ATOM 1191 C C . THR A 1 157 ? 14.18 -22.75 5.957 1 98.38 157 THR A C 1
ATOM 1193 O O . THR A 1 157 ? 14.453 -23.328 4.91 1 98.38 157 THR A O 1
ATOM 1196 N N . ALA A 1 158 ? 13.945 -21.484 5.969 1 98.5 158 ALA A N 1
ATOM 1197 C CA . ALA A 1 158 ? 14.055 -20.641 4.793 1 98.5 158 ALA A CA 1
ATOM 1198 C C . ALA A 1 158 ? 14.828 -19.359 5.113 1 98.5 158 ALA A C 1
ATOM 1200 O O . ALA A 1 158 ? 14.453 -18.609 6.02 1 98.5 158 ALA A O 1
ATOM 1201 N N . LEU A 1 159 ? 15.867 -19.125 4.34 1 98 159 LEU A N 1
ATOM 1202 C CA . LEU A 1 159 ? 16.641 -17.906 4.473 1 98 159 LEU A CA 1
ATOM 1203 C C . LEU A 1 159 ? 15.844 -16.703 3.986 1 98 159 LEU A C 1
ATOM 1205 O O . LEU A 1 159 ? 15.172 -16.766 2.955 1 98 159 LEU A O 1
ATOM 1209 N N . GLN A 1 160 ? 15.914 -15.586 4.738 1 98.12 160 GLN A N 1
ATOM 1210 C CA . GLN A 1 160 ? 15.141 -14.414 4.34 1 98.12 160 GLN A CA 1
ATOM 1211 C C . GLN A 1 160 ? 16.016 -13.164 4.332 1 98.12 160 GLN A C 1
ATOM 1213 O O . GLN A 1 160 ? 15.633 -12.141 3.762 1 98.12 160 GLN A O 1
ATOM 1218 N N . SER A 1 161 ? 17.172 -13.211 4.895 1 97.81 161 SER A N 1
ATOM 1219 C CA . SER A 1 161 ? 18.062 -12.055 4.984 1 97.81 161 SER A CA 1
ATOM 1220 C C . SER A 1 161 ? 19.516 -12.484 5.066 1 97.81 161 SER A C 1
ATOM 1222 O O . SER A 1 161 ? 19.828 -13.531 5.637 1 97.81 161 SER A O 1
ATOM 1224 N N . LEU A 1 162 ? 20.391 -11.734 4.488 1 97.69 162 LEU A N 1
ATOM 1225 C CA . LEU A 1 162 ? 21.828 -11.914 4.629 1 97.69 162 LEU A CA 1
ATOM 1226 C C . LEU A 1 162 ? 22.422 -10.867 5.562 1 97.69 162 LEU A C 1
ATOM 1228 O O . LEU A 1 162 ? 22.141 -9.672 5.414 1 97.69 162 LEU A O 1
ATOM 1232 N N . SER A 1 163 ? 23.156 -11.352 6.512 1 96.56 163 SER A N 1
ATOM 1233 C CA . SER A 1 163 ? 23.734 -10.453 7.504 1 96.56 163 SER A CA 1
ATOM 1234 C C . SER A 1 163 ? 24.641 -9.414 6.848 1 96.56 163 SER A C 1
ATOM 1236 O O . SER A 1 163 ? 25.547 -9.758 6.086 1 96.56 163 SER A O 1
ATOM 1238 N N . GLY A 1 164 ? 24.406 -8.195 7.176 1 96.69 164 GLY A N 1
ATOM 1239 C CA . GLY A 1 164 ? 25.203 -7.113 6.621 1 96.69 164 GLY A CA 1
ATOM 1240 C C . GLY A 1 164 ? 24.656 -6.598 5.301 1 96.69 164 GLY A C 1
ATOM 1241 O O . GLY A 1 164 ? 25.109 -5.562 4.801 1 96.69 164 GLY A O 1
ATOM 1242 N N . TYR A 1 165 ? 23.672 -7.305 4.75 1 97.25 165 TYR A N 1
ATOM 1243 C CA . TYR A 1 165 ? 23.094 -6.938 3.465 1 97.25 165 TYR A CA 1
ATOM 1244 C C . TYR A 1 165 ? 21.578 -6.938 3.535 1 97.25 165 TYR A C 1
ATOM 1246 O O . TYR A 1 165 ? 20.906 -7.371 2.596 1 97.25 165 TYR A O 1
ATOM 1254 N N . GLU A 1 166 ? 21.047 -6.523 4.688 1 97.56 166 GLU A N 1
ATOM 1255 C CA . GLU A 1 166 ? 19.609 -6.535 4.906 1 97.56 166 GLU A CA 1
ATOM 1256 C C . GLU A 1 166 ? 18.891 -5.59 3.947 1 97.56 166 GLU A C 1
ATOM 1258 O O . GLU A 1 166 ? 19.469 -4.582 3.52 1 97.56 166 GLU A O 1
ATOM 1263 N N . GLU A 1 167 ? 17.656 -5.934 3.607 1 97.75 167 GLU A N 1
ATOM 1264 C CA . GLU A 1 167 ? 16.828 -5.098 2.744 1 97.75 167 GLU A CA 1
ATOM 1265 C C . GLU A 1 167 ? 16.688 -3.686 3.309 1 97.75 167 GLU A C 1
ATOM 1267 O O . GLU A 1 167 ? 16.578 -3.504 4.523 1 97.75 167 GLU A O 1
ATOM 1272 N N . LYS A 1 168 ? 16.656 -2.67 2.486 1 97.12 168 LYS A N 1
ATOM 1273 C CA . LYS A 1 168 ? 16.484 -1.269 2.865 1 97.12 168 LYS A CA 1
ATOM 1274 C C . LYS A 1 168 ? 15.016 -0.898 2.988 1 97.12 168 LYS A C 1
ATOM 1276 O O . LYS A 1 168 ? 14.516 -0.068 2.229 1 97.12 168 LYS A O 1
ATOM 1281 N N . VAL A 1 169 ? 14.344 -1.435 3.975 1 97 169 VAL A N 1
ATOM 1282 C CA . VAL A 1 169 ? 12.922 -1.217 4.234 1 97 169 VAL A CA 1
ATOM 1283 C C . VAL A 1 169 ? 12.703 -0.958 5.723 1 97 169 VAL A C 1
ATOM 1285 O O . VAL A 1 169 ? 13.578 -1.254 6.547 1 97 169 VAL A O 1
ATOM 1288 N N . ASN A 1 170 ? 11.57 -0.351 6.133 1 95.56 170 ASN A N 1
ATOM 1289 C CA . ASN A 1 170 ? 11.172 -0.114 7.516 1 95.56 170 ASN A CA 1
ATOM 1290 C C . ASN A 1 170 ? 12.234 0.671 8.281 1 95.56 170 ASN A C 1
ATOM 1292 O O . ASN A 1 170 ? 12.641 1.755 7.855 1 95.56 170 ASN A O 1
ATOM 1296 N N . THR A 1 171 ? 12.898 0.102 9.266 1 94.88 171 THR A N 1
ATOM 1297 C CA . THR A 1 171 ? 13.859 0.831 10.094 1 94.88 171 THR A CA 1
ATOM 1298 C C . THR A 1 171 ? 15.117 1.168 9.305 1 94.88 171 THR A C 1
ATOM 1300 O O . THR A 1 171 ? 15.914 2.008 9.719 1 94.88 171 THR A O 1
ATOM 1303 N N . ARG A 1 172 ? 15.266 0.52 8.133 1 95.88 172 ARG A N 1
ATOM 1304 C CA . ARG A 1 172 ? 16.453 0.726 7.316 1 95.88 172 ARG A CA 1
ATOM 1305 C C . ARG A 1 172 ? 16.125 1.483 6.035 1 95.88 172 ARG A C 1
ATOM 1307 O O . ARG A 1 172 ? 16.906 1.496 5.09 1 95.88 172 ARG A O 1
ATOM 1314 N N . ARG A 1 173 ? 14.945 1.991 5.965 1 95.31 173 ARG A N 1
ATOM 1315 C CA . ARG A 1 173 ? 14.547 2.768 4.793 1 95.31 173 ARG A CA 1
ATOM 1316 C C . ARG A 1 173 ? 15.477 3.961 4.59 1 95.31 173 ARG A C 1
ATOM 1318 O O . ARG A 1 173 ? 16.141 4.41 5.527 1 95.31 173 ARG A O 1
ATOM 1325 N N . PRO A 1 174 ? 15.477 4.508 3.357 1 92.5 174 PRO A N 1
ATOM 1326 C CA . PRO A 1 174 ? 16.312 5.68 3.115 1 92.5 174 PRO A CA 1
ATOM 1327 C C . PRO A 1 174 ? 15.82 6.926 3.844 1 92.5 174 PRO A C 1
ATOM 1329 O O . PRO A 1 174 ? 14.625 7.039 4.137 1 92.5 174 PRO A O 1
ATOM 1332 N N . PHE A 1 175 ? 16.656 7.789 4.059 1 88.56 175 PHE A N 1
ATOM 1333 C CA . PHE A 1 175 ? 16.297 9.016 4.77 1 88.56 175 PHE A CA 1
ATOM 1334 C C . PHE A 1 175 ? 15.617 10 3.836 1 88.56 175 PHE A C 1
ATOM 1336 O O . PHE A 1 175 ? 14.664 10.672 4.23 1 88.56 175 PHE A O 1
ATOM 1343 N N . GLY A 1 176 ? 16.047 10.016 2.492 1 78.75 176 GLY A N 1
ATOM 1344 C CA . GLY A 1 176 ? 15.414 10.867 1.505 1 78.75 176 GLY A CA 1
ATOM 1345 C C . GLY A 1 176 ? 16.047 12.242 1.405 1 78.75 176 GLY A C 1
ATOM 1346 O O . GLY A 1 176 ? 16.016 12.875 0.349 1 78.75 176 GLY A O 1
ATOM 1347 N N . ALA A 1 177 ? 16.422 12.867 2.549 1 72.19 177 ALA A N 1
ATOM 1348 C CA . ALA A 1 177 ? 17.016 14.203 2.57 1 72.19 177 ALA A CA 1
ATOM 1349 C C . ALA A 1 177 ? 18.391 14.172 3.244 1 72.19 177 ALA A C 1
ATOM 1351 O O . ALA A 1 177 ? 18.641 13.328 4.105 1 72.19 177 ALA A O 1
ATOM 1352 N N . THR A 1 178 ? 19.328 14.805 2.596 1 70.25 178 THR A N 1
ATOM 1353 C CA . THR A 1 178 ? 20.578 15.07 3.316 1 70.25 178 THR A CA 1
ATOM 1354 C C . THR A 1 178 ? 20.531 16.453 3.965 1 70.25 178 THR A C 1
ATOM 1356 O O . THR A 1 178 ? 20.422 17.469 3.271 1 70.25 178 THR A O 1
ATOM 1359 N N . HIS A 1 179 ? 20.438 16.375 5.246 1 72.94 179 HIS A N 1
ATOM 1360 C CA . HIS A 1 179 ? 20.391 17.641 5.977 1 72.94 179 HIS A CA 1
ATOM 1361 C C . HIS A 1 179 ? 21.781 18.281 6.062 1 72.94 179 HIS A C 1
ATOM 1363 O O . HIS A 1 179 ? 22.797 17.562 6.047 1 72.94 179 HIS A O 1
ATOM 1369 N N . GLY A 1 180 ? 21.797 19.516 5.98 1 72.56 180 GLY A N 1
ATOM 1370 C CA . GLY A 1 180 ? 23.062 20.219 6.035 1 72.56 180 GLY A CA 1
ATOM 1371 C C . GLY A 1 180 ? 23.5 20.766 4.688 1 72.56 180 GLY A C 1
ATOM 1372 O O . GLY A 1 180 ? 22.734 20.734 3.725 1 72.56 180 GLY A O 1
ATOM 1373 N N . GLU A 1 181 ? 24.641 21.297 4.648 1 71.81 181 GLU A N 1
ATOM 1374 C CA . GLU A 1 181 ? 25.219 21.891 3.447 1 71.81 181 GLU A CA 1
ATOM 1375 C C . GLU A 1 181 ? 25.734 20.828 2.482 1 71.81 181 GLU A C 1
ATOM 1377 O O . GLU A 1 181 ? 26.469 19.922 2.881 1 71.81 181 GLU A O 1
ATOM 1382 N N . VAL A 1 182 ? 25.219 20.781 1.312 1 72.94 182 VAL A N 1
ATOM 1383 C CA . VAL A 1 182 ? 25.703 19.859 0.285 1 72.94 182 VAL A CA 1
ATOM 1384 C C . VAL A 1 182 ? 26.062 20.641 -0.977 1 72.94 182 VAL A C 1
ATOM 1386 O O . VAL A 1 182 ? 25.188 21.234 -1.615 1 72.94 182 VAL A O 1
ATOM 1389 N N . VAL A 1 183 ? 27.422 20.703 -1.314 1 70 183 VAL A N 1
ATOM 1390 C CA . VAL A 1 183 ? 27.875 21.344 -2.543 1 70 183 VAL A CA 1
ATOM 1391 C C . VAL A 1 183 ? 27.469 20.5 -3.748 1 70 183 VAL A C 1
ATOM 1393 O O . VAL A 1 183 ? 27.625 19.266 -3.729 1 70 183 VAL A O 1
ATOM 1396 N N . ASP A 1 184 ? 26.812 21.062 -4.789 1 68.12 184 ASP A N 1
ATOM 1397 C CA . ASP A 1 184 ? 26.375 20.438 -6.035 1 68.12 184 ASP A CA 1
ATOM 1398 C C . ASP A 1 184 ? 25.312 19.375 -5.77 1 68.12 184 ASP A C 1
ATOM 1400 O O . ASP A 1 184 ? 25.344 18.281 -6.348 1 68.12 184 ASP A O 1
ATOM 1404 N N . ARG A 1 185 ? 24.469 19.688 -4.863 1 79.06 185 ARG A N 1
ATOM 1405 C CA . ARG A 1 185 ? 23.391 18.797 -4.484 1 79.06 185 ARG A CA 1
ATOM 1406 C C . ARG A 1 185 ? 22.5 18.453 -5.684 1 79.06 185 ARG A C 1
ATOM 1408 O O . ARG A 1 185 ? 22.016 19.359 -6.375 1 79.06 185 ARG A O 1
ATOM 1415 N N . ARG A 1 186 ? 22.438 17.172 -6.047 1 85.31 186 ARG A N 1
ATOM 1416 C CA . ARG A 1 186 ? 21.422 16.688 -6.977 1 85.31 186 ARG A CA 1
ATOM 1417 C C . ARG A 1 186 ? 20.141 16.312 -6.238 1 85.31 186 ARG A C 1
ATOM 1419 O O . ARG A 1 186 ? 20.172 15.625 -5.219 1 85.31 186 ARG A O 1
ATOM 1426 N N . ASN A 1 187 ? 19.031 16.797 -6.754 1 88.69 187 ASN A N 1
ATOM 1427 C CA . ASN A 1 187 ? 17.797 16.406 -6.086 1 88.69 187 ASN A CA 1
ATOM 1428 C C . ASN A 1 187 ? 17.359 15 -6.5 1 88.69 187 ASN A C 1
ATOM 1430 O O . ASN A 1 187 ? 18.047 14.344 -7.297 1 88.69 187 ASN A O 1
ATOM 1434 N N . TRP A 1 188 ? 16.391 14.453 -5.922 1 91.62 188 TRP A N 1
ATOM 1435 C CA . TRP A 1 188 ? 15.906 13.086 -6.129 1 91.62 188 TRP A CA 1
ATOM 1436 C C . TRP A 1 188 ? 15.617 12.828 -7.605 1 91.62 188 TRP A C 1
ATOM 1438 O O . TRP A 1 188 ? 16 11.797 -8.148 1 91.62 188 TRP A O 1
ATOM 1448 N N . GLN A 1 189 ? 14.906 13.781 -8.281 1 93.81 189 GLN A N 1
ATOM 1449 C CA . GLN A 1 189 ? 14.508 13.594 -9.672 1 93.81 189 GLN A CA 1
ATOM 1450 C C . GLN A 1 189 ? 15.727 13.445 -10.578 1 93.81 189 GLN A C 1
ATOM 1452 O O . GLN A 1 189 ? 15.742 12.609 -11.484 1 93.81 189 GLN A O 1
ATOM 1457 N N . ASP A 1 190 ? 16.719 14.32 -10.312 1 92.81 190 ASP A N 1
ATOM 1458 C CA . ASP A 1 190 ? 17.938 14.242 -11.102 1 92.81 190 ASP A CA 1
ATOM 1459 C C . ASP A 1 190 ? 18.625 12.891 -10.922 1 92.81 190 ASP A C 1
ATOM 1461 O O . ASP A 1 190 ? 19.047 12.266 -11.898 1 92.81 190 ASP A O 1
ATOM 1465 N N . ARG A 1 191 ? 18.734 12.445 -9.688 1 92.44 191 ARG A N 1
ATOM 1466 C CA . ARG A 1 191 ? 19.344 11.156 -9.391 1 92.44 191 ARG A CA 1
ATOM 1467 C C . ARG A 1 191 ? 18.547 10.008 -10.008 1 92.44 191 ARG A C 1
ATOM 1469 O O . ARG A 1 191 ? 19.125 9.078 -10.562 1 92.44 191 ARG A O 1
ATOM 1476 N N . ARG A 1 192 ? 17.219 10.062 -9.914 1 94.31 192 ARG A N 1
ATOM 1477 C CA . ARG A 1 192 ? 16.328 9.039 -10.453 1 94.31 192 ARG A CA 1
ATOM 1478 C C . ARG A 1 192 ? 16.484 8.922 -11.961 1 94.31 192 ARG A C 1
ATOM 1480 O O . ARG A 1 192 ? 16.547 7.812 -12.5 1 94.31 192 ARG A O 1
ATOM 1487 N N . ASN A 1 193 ? 16.516 10.062 -12.633 1 94 193 ASN A N 1
ATOM 1488 C CA . ASN A 1 193 ? 16.688 10.07 -14.078 1 94 193 ASN A CA 1
ATOM 1489 C C . ASN A 1 193 ? 18.016 9.461 -14.5 1 94 193 ASN A C 1
ATOM 1491 O O . ASN A 1 193 ? 18.094 8.688 -15.453 1 94 193 ASN A O 1
ATOM 1495 N N . ALA A 1 194 ? 19.062 9.844 -13.789 1 93.5 194 ALA A N 1
ATOM 1496 C CA . ALA A 1 194 ? 20.391 9.305 -14.094 1 93.5 194 ALA A CA 1
ATOM 1497 C C . ALA A 1 194 ? 20.406 7.789 -13.898 1 93.5 194 ALA A C 1
ATOM 1499 O O . ALA A 1 194 ? 20.984 7.062 -14.719 1 93.5 194 ALA A O 1
ATOM 1500 N N . GLU A 1 195 ? 19.797 7.312 -12.852 1 93.75 195 GLU A N 1
ATOM 1501 C CA . GLU A 1 195 ? 19.766 5.887 -12.539 1 93.75 195 GLU A CA 1
ATOM 1502 C C . GLU A 1 195 ? 19 5.105 -13.594 1 93.75 195 GLU A C 1
ATOM 1504 O O . GLU A 1 195 ? 19.469 4.09 -14.102 1 93.75 195 GLU A O 1
ATOM 1509 N N . ARG A 1 196 ? 17.828 5.543 -13.953 1 93.44 196 ARG A N 1
ATOM 1510 C CA . ARG A 1 196 ? 16.938 4.828 -14.867 1 93.44 196 ARG A CA 1
ATOM 1511 C C . ARG A 1 196 ? 17.531 4.785 -16.281 1 93.44 196 ARG A C 1
ATOM 1513 O O . ARG A 1 196 ? 17.297 3.834 -17.031 1 93.44 196 ARG A O 1
ATOM 1520 N N . ASN A 1 197 ? 18.375 5.809 -16.578 1 91.75 197 ASN A N 1
ATOM 1521 C CA . ASN A 1 197 ? 18.922 5.891 -17.938 1 91.75 197 ASN A CA 1
ATOM 1522 C C . ASN A 1 197 ? 20.359 5.387 -17.984 1 91.75 197 ASN A C 1
ATOM 1524 O O . ASN A 1 197 ? 21 5.41 -19.031 1 91.75 197 ASN A O 1
ATOM 1528 N N . LEU A 1 198 ? 20.859 4.938 -16.859 1 92.38 198 LEU A N 1
ATOM 1529 C CA . LEU A 1 198 ? 22.25 4.52 -16.766 1 92.38 198 LEU A CA 1
ATOM 1530 C C . LEU A 1 198 ? 23.172 5.578 -17.375 1 92.38 198 LEU A C 1
ATOM 1532 O O . LEU A 1 198 ? 24.016 5.266 -18.219 1 92.38 198 LEU A O 1
ATOM 1536 N N . SER A 1 199 ? 22.969 6.793 -17.047 1 88.06 199 SER A N 1
ATOM 1537 C CA . SER A 1 199 ? 23.656 7.91 -17.688 1 88.06 199 SER A CA 1
ATOM 1538 C C . SER A 1 199 ? 25.016 8.164 -17.031 1 88.06 199 SER A C 1
ATOM 1540 O O . SER A 1 199 ? 25.875 8.82 -17.625 1 88.06 199 SER A O 1
ATOM 1542 N N . ASP A 1 200 ? 25.172 7.645 -15.867 1 80.75 200 ASP A N 1
ATOM 1543 C CA . ASP A 1 200 ? 26.484 7.828 -15.273 1 80.75 200 ASP A CA 1
ATOM 1544 C C . ASP A 1 200 ? 27.516 6.922 -15.93 1 80.75 200 ASP A C 1
ATOM 1546 O O . ASP A 1 200 ? 27.203 5.801 -16.328 1 80.75 200 ASP A O 1
ATOM 1550 N N . GLU A 1 201 ? 28.625 7.477 -16.531 1 60.38 201 GLU A N 1
ATOM 1551 C CA . GLU A 1 201 ? 29.656 6.836 -17.344 1 60.38 201 GLU A CA 1
ATOM 1552 C C . GLU A 1 201 ? 29.891 5.395 -16.891 1 60.38 201 GLU A C 1
ATOM 1554 O O . GLU A 1 201 ? 30.031 4.5 -17.734 1 60.38 201 GLU A O 1
ATOM 1559 N N . GLN A 1 202 ? 30.031 5.168 -15.719 1 68.12 202 GLN A N 1
ATOM 1560 C CA . GLN A 1 202 ? 30.438 3.832 -15.297 1 68.12 202 GLN A CA 1
ATOM 1561 C C . GLN A 1 202 ? 29.266 3.041 -14.742 1 68.12 202 GLN A C 1
ATOM 1563 O O . GLN A 1 202 ? 29.438 1.974 -14.156 1 68.12 202 GLN A O 1
ATOM 1568 N N . SER A 1 203 ? 28.094 3.471 -15.336 1 82.88 203 SER A N 1
ATOM 1569 C CA . SER A 1 203 ? 26.984 2.787 -14.688 1 82.88 203 SER A CA 1
ATOM 1570 C C . SER A 1 203 ? 26.594 1.523 -15.445 1 82.88 203 SER A C 1
ATOM 1572 O O . SER A 1 203 ? 26.188 1.594 -16.609 1 82.88 203 SER A O 1
ATOM 1574 N N . GLN A 1 204 ? 26.922 0.304 -14.961 1 91.38 204 GLN A N 1
ATOM 1575 C CA . GLN A 1 204 ? 26.5 -1.01 -15.445 1 91.38 204 GLN A CA 1
ATOM 1576 C C . GLN A 1 204 ? 25.656 -1.735 -14.414 1 91.38 204 GLN A C 1
ATOM 1578 O O . GLN A 1 204 ? 26.016 -1.817 -13.242 1 91.38 204 GLN A O 1
ATOM 1583 N N . PRO A 1 205 ? 24.516 -2.162 -14.938 1 96.56 205 PRO A N 1
ATOM 1584 C CA . PRO A 1 205 ? 23.734 -2.939 -13.977 1 96.56 205 PRO A CA 1
ATOM 1585 C C . PRO A 1 205 ? 24.359 -4.293 -13.656 1 96.56 205 PRO A C 1
ATOM 1587 O O . PRO A 1 205 ? 24.953 -4.93 -14.539 1 96.56 205 PRO A O 1
ATOM 1590 N N . ALA A 1 206 ? 24.203 -4.684 -12.445 1 97.62 206 ALA A N 1
ATOM 1591 C CA . ALA A 1 206 ? 24.656 -6.02 -12.062 1 97.62 206 ALA A CA 1
ATOM 1592 C C . ALA A 1 206 ? 23.781 -7.094 -12.695 1 97.62 206 ALA A C 1
ATOM 1594 O O . ALA A 1 206 ? 24.25 -8.188 -13 1 97.62 206 ALA A O 1
ATOM 1595 N N . VAL A 1 207 ? 22.484 -6.805 -12.867 1 98.62 207 VAL A N 1
ATOM 1596 C CA . VAL A 1 207 ? 21.5 -7.77 -13.352 1 98.62 207 VAL A CA 1
ATOM 1597 C C . VAL A 1 207 ? 20.688 -7.152 -14.484 1 98.62 207 VAL A C 1
ATOM 1599 O O . VAL A 1 207 ? 20.203 -6.02 -14.367 1 98.62 207 VAL A O 1
ATOM 1602 N N . VAL A 1 208 ? 20.5 -7.828 -15.57 1 98.56 208 VAL A N 1
ATOM 1603 C CA . VAL A 1 208 ? 19.531 -7.488 -16.609 1 98.56 208 VAL A CA 1
ATOM 1604 C C . VAL A 1 208 ? 18.375 -8.484 -16.562 1 98.56 208 VAL A C 1
ATOM 1606 O O . VAL A 1 208 ? 18.594 -9.703 -16.594 1 98.56 208 VAL A O 1
ATOM 1609 N N . ILE A 1 209 ? 17.203 -8 -16.438 1 98.75 209 ILE A N 1
ATOM 1610 C CA . ILE A 1 209 ? 15.984 -8.812 -16.391 1 98.75 209 ILE A CA 1
ATOM 1611 C C . ILE A 1 209 ? 15.203 -8.656 -17.688 1 98.75 209 ILE A C 1
ATOM 1613 O O . ILE A 1 209 ? 14.914 -7.539 -18.125 1 98.75 209 ILE A O 1
ATOM 1617 N N . VAL A 1 210 ? 14.859 -9.719 -18.328 1 97.62 210 VAL A N 1
ATOM 1618 C CA . VAL A 1 210 ? 14.109 -9.68 -19.578 1 97.62 210 VAL A CA 1
ATOM 1619 C C . VAL A 1 210 ? 12.633 -9.953 -19.297 1 97.62 210 VAL A C 1
ATOM 1621 O O . VAL A 1 210 ? 12.242 -11.094 -19.047 1 97.62 210 VAL A O 1
ATOM 1624 N N . GLY A 1 211 ? 11.82 -8.922 -19.422 1 96.62 211 GLY A N 1
ATOM 1625 C CA . GLY A 1 211 ? 10.398 -9.008 -19.141 1 96.62 211 GLY A CA 1
ATOM 1626 C C . GLY A 1 211 ? 9.961 -8.141 -17.969 1 96.62 211 GLY A C 1
ATOM 1627 O O . GLY A 1 211 ? 10.516 -8.25 -16.875 1 96.62 211 GLY A O 1
ATOM 1628 N N . ALA A 1 212 ? 8.945 -7.289 -18.203 1 97.44 212 ALA A N 1
ATOM 1629 C CA . ALA A 1 212 ? 8.469 -6.367 -17.188 1 97.44 212 ALA A CA 1
ATOM 1630 C C . ALA A 1 212 ? 7.062 -6.742 -16.719 1 97.44 212 ALA A C 1
ATOM 1632 O O . ALA A 1 212 ? 6.234 -5.867 -16.453 1 97.44 212 ALA A O 1
ATOM 1633 N N . GLY A 1 213 ? 6.691 -8.055 -16.766 1 96.38 213 GLY A N 1
ATOM 1634 C CA . GLY A 1 213 ? 5.488 -8.547 -16.109 1 96.38 213 GLY A CA 1
ATOM 1635 C C . GLY A 1 213 ? 5.66 -8.75 -14.617 1 96.38 213 GLY A C 1
ATOM 1636 O O . GLY A 1 213 ? 6.605 -8.234 -14.016 1 96.38 213 GLY A O 1
ATOM 1637 N N . GLN A 1 214 ? 4.746 -9.508 -13.992 1 96.81 214 GLN A N 1
ATOM 1638 C CA . GLN A 1 214 ? 4.77 -9.703 -12.547 1 96.81 214 GLN A CA 1
ATOM 1639 C C . GLN A 1 214 ? 6.09 -10.336 -12.102 1 96.81 214 GLN A C 1
ATOM 1641 O O . GLN A 1 214 ? 6.609 -10.008 -11.031 1 96.81 214 GLN A O 1
ATOM 1646 N N . SER A 1 215 ? 6.645 -11.25 -12.93 1 97.06 215 SER A N 1
ATOM 1647 C CA . SER A 1 215 ? 7.875 -11.945 -12.578 1 97.06 215 SER A CA 1
ATOM 1648 C C . SER A 1 215 ? 9.062 -10.992 -12.547 1 97.06 215 SER A C 1
ATOM 1650 O O . SER A 1 215 ? 9.812 -10.945 -11.57 1 97.06 215 SER A O 1
ATOM 1652 N N . GLY A 1 216 ? 9.227 -10.258 -13.648 1 98.31 216 GLY A N 1
ATOM 1653 C CA . GLY A 1 216 ? 10.336 -9.32 -13.719 1 98.31 216 GLY A CA 1
ATOM 1654 C C . GLY A 1 216 ? 10.25 -8.219 -12.672 1 98.31 216 GLY A C 1
ATOM 1655 O O . GLY A 1 216 ? 11.25 -7.883 -12.031 1 98.31 216 GLY A O 1
ATOM 1656 N N . LEU A 1 217 ? 9.102 -7.68 -12.477 1 98.69 217 LEU A N 1
ATOM 1657 C CA . LEU A 1 217 ? 8.906 -6.598 -11.523 1 98.69 217 LEU A CA 1
ATOM 1658 C C . LEU A 1 217 ? 9.172 -7.07 -10.102 1 98.69 217 LEU A C 1
ATOM 1660 O O . LEU A 1 217 ? 9.797 -6.359 -9.312 1 98.69 217 LEU A O 1
ATOM 1664 N N . SER A 1 218 ? 8.734 -8.289 -9.742 1 98.56 218 SER A N 1
ATOM 1665 C CA . SER A 1 218 ? 8.914 -8.805 -8.391 1 98.56 218 SER A CA 1
ATOM 1666 C C . SER A 1 218 ? 10.391 -9 -8.062 1 98.56 218 SER A C 1
ATOM 1668 O O . SER A 1 218 ? 10.859 -8.594 -7 1 98.56 218 SER A O 1
ATOM 1670 N N . ILE A 1 219 ? 11.125 -9.609 -8.992 1 98.75 219 ILE A N 1
ATOM 1671 C CA . ILE A 1 219 ? 12.531 -9.891 -8.719 1 98.75 219 ILE A CA 1
ATOM 1672 C C . ILE A 1 219 ? 13.328 -8.586 -8.719 1 98.75 219 ILE A C 1
ATOM 1674 O O . ILE A 1 219 ? 14.266 -8.422 -7.934 1 98.75 219 ILE A O 1
ATOM 1678 N N . ALA A 1 220 ? 12.953 -7.668 -9.609 1 98.81 220 ALA A N 1
ATOM 1679 C CA . ALA A 1 220 ? 13.617 -6.363 -9.617 1 98.81 220 ALA A CA 1
ATOM 1680 C C . ALA A 1 220 ? 13.43 -5.641 -8.289 1 98.81 220 ALA A C 1
ATOM 1682 O O . ALA A 1 220 ? 14.359 -5.027 -7.77 1 98.81 220 ALA A O 1
ATOM 1683 N N . ALA A 1 221 ? 12.242 -5.695 -7.777 1 98.75 221 ALA A N 1
ATOM 1684 C CA . ALA A 1 221 ? 11.945 -5.047 -6.5 1 98.75 221 ALA A CA 1
ATOM 1685 C C . ALA A 1 221 ? 12.805 -5.637 -5.383 1 98.75 221 ALA A C 1
ATOM 1687 O O . ALA A 1 221 ? 13.375 -4.898 -4.578 1 98.75 221 ALA A O 1
ATOM 1688 N N . ARG A 1 222 ? 12.859 -6.973 -5.344 1 98.75 222 ARG A N 1
ATOM 1689 C CA . ARG A 1 222 ? 13.672 -7.641 -4.332 1 98.75 222 ARG A CA 1
ATOM 1690 C C . ARG A 1 222 ? 15.133 -7.211 -4.43 1 98.75 222 ARG A C 1
ATOM 1692 O O . ARG A 1 222 ? 15.75 -6.875 -3.42 1 98.75 222 ARG A O 1
ATOM 1699 N N . LEU A 1 223 ? 15.641 -7.254 -5.609 1 98.75 223 LEU A N 1
ATOM 1700 C CA . LEU A 1 223 ? 17.031 -6.887 -5.824 1 98.75 223 LEU A CA 1
ATOM 1701 C C . LEU A 1 223 ? 17.297 -5.438 -5.418 1 98.75 223 LEU A C 1
ATOM 1703 O O . LEU A 1 223 ? 18.297 -5.133 -4.785 1 98.75 223 LEU A O 1
ATOM 1707 N N . LYS A 1 224 ? 16.359 -4.586 -5.77 1 98.06 224 LYS A N 1
ATOM 1708 C CA . LYS A 1 224 ? 16.484 -3.176 -5.414 1 98.06 224 LYS A CA 1
ATOM 1709 C C . LYS A 1 224 ? 16.594 -3 -3.9 1 98.06 224 LYS A C 1
ATOM 1711 O O . LYS A 1 224 ? 17.469 -2.271 -3.42 1 98.06 224 LYS A O 1
ATOM 1716 N N . MET A 1 225 ? 15.742 -3.635 -3.139 1 98.31 225 MET A N 1
ATOM 1717 C CA . MET A 1 225 ? 15.734 -3.484 -1.688 1 98.31 225 MET A CA 1
ATOM 1718 C C . MET A 1 225 ? 17 -4.074 -1.07 1 98.31 225 MET A C 1
ATOM 1720 O O . MET A 1 225 ? 17.344 -3.744 0.063 1 98.31 225 MET A O 1
ATOM 1724 N N . LEU A 1 226 ? 17.672 -4.957 -1.79 1 98.12 226 LEU A N 1
ATOM 1725 C CA . LEU A 1 226 ? 18.906 -5.586 -1.313 1 98.12 226 LEU A CA 1
ATOM 1726 C C . LEU A 1 226 ? 20.125 -4.797 -1.77 1 98.12 226 LEU A C 1
ATOM 1728 O O . LEU A 1 226 ? 21.25 -5.16 -1.45 1 98.12 226 LEU A O 1
ATOM 1732 N N . GLY A 1 227 ? 19.938 -3.752 -2.566 1 96.5 227 GLY A N 1
ATOM 1733 C CA . GLY A 1 227 ? 21.031 -2.902 -3.02 1 96.5 227 GLY A CA 1
ATOM 1734 C C . GLY A 1 227 ? 21.75 -3.449 -4.238 1 96.5 227 GLY A C 1
ATOM 1735 O O . GLY A 1 227 ? 22.922 -3.131 -4.477 1 96.5 227 GLY A O 1
ATOM 1736 N N . VAL A 1 228 ? 21.078 -4.344 -4.988 1 97.5 228 VAL A N 1
ATOM 1737 C CA . VAL A 1 228 ? 21.641 -4.887 -6.223 1 97.5 228 VAL A CA 1
ATOM 1738 C C . VAL A 1 228 ? 21.047 -4.152 -7.422 1 97.5 228 VAL A C 1
ATOM 1740 O O . VAL A 1 228 ? 19.828 -4.188 -7.641 1 97.5 228 VAL A O 1
ATOM 1743 N N . ASP A 1 229 ? 21.844 -3.512 -8.219 1 95.5 229 ASP A N 1
ATOM 1744 C CA . ASP A 1 229 ? 21.375 -2.713 -9.352 1 95.5 229 ASP A CA 1
ATOM 1745 C C . ASP A 1 229 ? 20.859 -3.604 -10.477 1 95.5 229 ASP A C 1
ATOM 1747 O O . ASP A 1 229 ? 21.594 -4.441 -11 1 95.5 229 ASP A O 1
ATOM 1751 N N . ALA A 1 230 ? 19.609 -3.406 -10.828 1 98.12 230 ALA A N 1
ATOM 1752 C CA . ALA A 1 230 ? 19 -4.211 -11.883 1 98.12 230 ALA A CA 1
ATOM 1753 C C . ALA A 1 230 ? 18.297 -3.326 -12.914 1 98.12 230 ALA A C 1
ATOM 1755 O O . ALA A 1 230 ? 17.797 -2.248 -12.578 1 98.12 230 ALA A O 1
ATOM 1756 N N . LEU A 1 231 ? 18.312 -3.732 -14.156 1 98.31 231 LEU A N 1
ATOM 1757 C CA . LEU A 1 231 ? 17.578 -3.104 -15.258 1 98.31 231 LEU A CA 1
ATOM 1758 C C . LEU A 1 231 ? 16.625 -4.098 -15.914 1 98.31 231 LEU A C 1
ATOM 1760 O O . LEU A 1 231 ? 17.047 -5.168 -16.359 1 98.31 231 LEU A O 1
ATOM 1764 N N . ILE A 1 232 ? 15.367 -3.789 -15.945 1 98.69 232 ILE A N 1
ATOM 1765 C CA . ILE A 1 232 ? 14.391 -4.57 -16.703 1 98.69 232 ILE A CA 1
ATOM 1766 C C . ILE A 1 232 ? 14.305 -4.047 -18.125 1 98.69 232 ILE A C 1
ATOM 1768 O O . ILE A 1 232 ? 14.234 -2.836 -18.359 1 98.69 232 ILE A O 1
ATOM 1772 N N . ILE A 1 233 ? 14.328 -4.871 -19.062 1 97.94 233 ILE A N 1
ATOM 1773 C CA . ILE A 1 233 ? 14.016 -4.508 -20.438 1 97.94 233 ILE A CA 1
ATOM 1774 C C . ILE A 1 233 ? 12.773 -5.266 -20.906 1 97.94 233 ILE A C 1
ATOM 1776 O O . ILE A 1 233 ? 12.57 -6.422 -20.531 1 97.94 233 ILE A O 1
ATOM 1780 N N . ASP A 1 234 ? 11.969 -4.633 -21.641 1 97.12 234 ASP A N 1
ATOM 1781 C CA . ASP A 1 234 ? 10.734 -5.215 -22.172 1 97.12 234 ASP A CA 1
ATOM 1782 C C . ASP A 1 234 ? 10.445 -4.711 -23.578 1 97.12 234 ASP A C 1
ATOM 1784 O O . ASP A 1 234 ? 10.656 -3.531 -23.891 1 97.12 234 ASP A O 1
ATOM 1788 N N . GLU A 1 235 ? 9.938 -5.566 -24.406 1 94.81 235 GLU A N 1
ATOM 1789 C CA . GLU A 1 235 ? 9.664 -5.199 -25.797 1 94.81 235 GLU A CA 1
ATOM 1790 C C . GLU A 1 235 ? 8.383 -4.387 -25.906 1 94.81 235 GLU A C 1
ATOM 1792 O O . GLU A 1 235 ? 8.18 -3.666 -26.875 1 94.81 235 GLU A O 1
ATOM 1797 N N . GLU A 1 236 ? 7.527 -4.531 -24.938 1 95.25 236 GLU A N 1
ATOM 1798 C CA . GLU A 1 236 ? 6.242 -3.838 -24.953 1 95.25 236 GLU A CA 1
ATOM 1799 C C . GLU A 1 236 ? 6.43 -2.326 -24.891 1 95.25 236 GLU A C 1
ATOM 1801 O O . GLU A 1 236 ? 7.469 -1.842 -24.438 1 95.25 236 GLU A O 1
ATOM 1806 N N . ASP A 1 237 ? 5.395 -1.558 -25.281 1 95.31 237 ASP A N 1
ATOM 1807 C CA . ASP A 1 237 ? 5.445 -0.099 -25.297 1 95.31 237 ASP A CA 1
ATOM 1808 C C . ASP A 1 237 ? 5.324 0.46 -23.875 1 95.31 237 ASP A C 1
ATOM 1810 O O . ASP A 1 237 ? 5.941 1.478 -23.547 1 95.31 237 ASP A O 1
ATOM 1814 N N . ARG A 1 238 ? 4.531 -0.116 -23.094 1 96.19 238 ARG A N 1
ATOM 1815 C CA . ARG A 1 238 ? 4.324 0.3 -21.703 1 96.19 238 ARG A CA 1
ATOM 1816 C C . ARG A 1 238 ? 4.398 -0.893 -20.766 1 96.19 238 ARG A C 1
ATOM 1818 O O . ARG A 1 238 ? 4.102 -2.023 -21.156 1 96.19 238 ARG A O 1
ATOM 1825 N N . ILE A 1 239 ? 4.84 -0.625 -19.531 1 97.94 239 ILE A N 1
ATOM 1826 C CA . ILE A 1 239 ? 4.742 -1.642 -18.5 1 97.94 239 ILE A CA 1
ATOM 1827 C C . ILE A 1 239 ? 3.289 -2.098 -18.359 1 97.94 239 ILE A C 1
ATOM 1829 O O . ILE A 1 239 ? 2.375 -1.271 -18.297 1 97.94 239 ILE A O 1
ATOM 1833 N N . GLY A 1 240 ? 3.012 -3.367 -18.344 1 96.44 240 GLY A N 1
ATOM 1834 C CA . GLY A 1 240 ? 1.662 -3.885 -18.172 1 96.44 240 GLY A CA 1
ATOM 1835 C C . GLY A 1 240 ? 1.007 -4.266 -19.484 1 96.44 240 GLY A C 1
ATOM 1836 O O . GLY A 1 240 ? -0.024 -4.941 -19.5 1 96.44 240 GLY A O 1
ATOM 1837 N N . ASP A 1 241 ? 1.576 -3.93 -20.641 1 95.56 241 ASP A N 1
ATOM 1838 C CA . ASP A 1 241 ? 0.967 -4.188 -21.953 1 95.56 241 ASP A CA 1
ATOM 1839 C C . ASP A 1 241 ? 0.813 -5.688 -22.188 1 95.56 241 ASP A C 1
ATOM 1841 O O . ASP A 1 241 ? -0.098 -6.117 -22.906 1 95.56 241 ASP A O 1
ATOM 1845 N N . ASN A 1 242 ? 1.689 -6.469 -21.594 1 91.44 242 ASN A N 1
ATOM 1846 C CA . ASN A 1 242 ? 1.542 -7.914 -21.719 1 91.44 242 ASN A CA 1
ATOM 1847 C C . ASN A 1 242 ? 0.211 -8.391 -21.156 1 91.44 242 ASN A C 1
ATOM 1849 O O . ASN A 1 242 ? -0.29 -9.453 -21.531 1 91.44 242 ASN A O 1
ATOM 1853 N N . TRP A 1 243 ? -0.427 -7.652 -20.297 1 94.12 243 TRP A N 1
ATOM 1854 C CA . TRP A 1 243 ? -1.752 -7.949 -19.766 1 94.12 243 TRP A CA 1
ATOM 1855 C C . TRP A 1 243 ? -2.834 -7.211 -20.547 1 94.12 243 TRP A C 1
ATOM 1857 O O . TRP A 1 243 ? -3.859 -7.797 -20.906 1 94.12 243 TRP A O 1
ATOM 1867 N N . ARG A 1 244 ? -2.605 -5.973 -20.891 1 94.75 244 ARG A N 1
ATOM 1868 C CA . ARG A 1 244 ? -3.594 -5.176 -21.609 1 94.75 244 ARG A CA 1
ATOM 1869 C C . ARG A 1 244 ? -3.957 -5.824 -22.938 1 94.75 244 ARG A C 1
ATOM 1871 O O . ARG A 1 244 ? -5.094 -5.707 -23.406 1 94.75 244 ARG A O 1
ATOM 1878 N N . ARG A 1 245 ? -3.02 -6.523 -23.5 1 91.69 245 ARG A N 1
ATOM 1879 C CA . ARG A 1 245 ? -3.207 -7.066 -24.844 1 91.69 245 ARG A CA 1
ATOM 1880 C C . ARG A 1 245 ? -3.92 -8.414 -24.797 1 91.69 245 ARG A C 1
ATOM 1882 O O . ARG A 1 245 ? -4.277 -8.969 -25.828 1 91.69 245 ARG A O 1
ATOM 1889 N N . ARG A 1 246 ? -4.121 -8.984 -23.625 1 91.81 246 ARG A N 1
ATOM 1890 C CA . ARG A 1 246 ? -4.891 -10.219 -23.5 1 91.81 246 ARG A CA 1
ATOM 1891 C C . ARG A 1 246 ? -6.352 -9.992 -23.875 1 91.81 246 ARG A C 1
ATOM 1893 O O . ARG A 1 246 ? -6.754 -8.867 -24.172 1 91.81 246 ARG A O 1
ATOM 1900 N N . TYR A 1 247 ? -7.09 -11.141 -24.016 1 91 247 TYR A N 1
ATOM 1901 C CA . TYR A 1 247 ? -8.461 -11.023 -24.484 1 91 247 TYR A CA 1
ATOM 1902 C C . TYR A 1 247 ? -9.289 -10.125 -23.562 1 91 247 TYR A C 1
ATOM 1904 O O . TYR A 1 247 ? -9.07 -10.102 -22.359 1 91 247 TYR A O 1
ATOM 1912 N N . HIS A 1 248 ? -10.203 -9.438 -24.062 1 90.25 248 HIS A N 1
ATOM 1913 C CA . HIS A 1 248 ? -10.844 -8.227 -23.562 1 90.25 248 HIS A CA 1
ATOM 1914 C C . HIS A 1 248 ? -11.492 -8.477 -22.203 1 90.25 248 HIS A C 1
ATOM 1916 O O . HIS A 1 248 ? -11.391 -7.637 -21.297 1 90.25 248 HIS A O 1
ATOM 1922 N N . GLN A 1 249 ? -12.062 -9.602 -21.938 1 89.19 249 GLN A N 1
ATOM 1923 C CA . GLN A 1 249 ? -12.891 -9.844 -20.766 1 89.19 249 GLN A CA 1
ATOM 1924 C C . GLN A 1 249 ? -12.086 -10.523 -19.656 1 89.19 249 GLN A C 1
ATOM 1926 O O . GLN A 1 249 ? -12.633 -10.906 -18.625 1 89.19 249 GLN A O 1
ATOM 1931 N N . LEU A 1 250 ? -10.789 -10.617 -19.891 1 91.81 250 LEU A N 1
ATOM 1932 C CA . LEU A 1 250 ? -9.984 -11.398 -18.969 1 91.81 250 LEU A CA 1
ATOM 1933 C C . LEU A 1 250 ? -10 -10.789 -17.562 1 91.81 250 LEU A C 1
ATOM 1935 O O . LEU A 1 250 ? -9.82 -9.578 -17.406 1 91.81 250 LEU A O 1
ATOM 1939 N N . VAL A 1 251 ? -10.273 -11.531 -16.5 1 93 251 VAL A N 1
ATOM 1940 C CA . VAL A 1 251 ? -10.172 -11.266 -15.07 1 93 251 VAL A CA 1
ATOM 1941 C C . VAL A 1 251 ? -9.367 -12.383 -14.398 1 93 251 VAL A C 1
ATOM 1943 O O . VAL A 1 251 ? -9.555 -13.562 -14.695 1 93 251 VAL A O 1
ATOM 1946 N N . LEU A 1 252 ? -8.445 -12.023 -13.555 1 93.81 252 LEU A N 1
ATOM 1947 C CA . LEU A 1 252 ? -7.676 -13.039 -12.844 1 93.81 252 LEU A CA 1
ATOM 1948 C C . LEU A 1 252 ? -8.594 -13.953 -12.039 1 93.81 252 LEU A C 1
ATOM 1950 O O . LEU A 1 252 ? -9.547 -13.484 -11.422 1 93.81 252 LEU A O 1
ATOM 1954 N N . HIS A 1 253 ? -8.211 -15.18 -12.055 1 92.06 253 HIS A N 1
ATOM 1955 C CA . HIS A 1 253 ? -9.031 -16.156 -11.359 1 92.06 253 HIS A CA 1
ATOM 1956 C C . HIS A 1 253 ? -8.602 -16.312 -9.906 1 92.06 253 HIS A C 1
ATOM 1958 O O . HIS A 1 253 ? -9.383 -16.766 -9.07 1 92.06 253 HIS A O 1
ATOM 1964 N N . ASP A 1 254 ? -7.309 -16.047 -9.594 1 94.06 254 ASP A N 1
ATOM 1965 C CA . ASP A 1 254 ? -6.844 -16.078 -8.211 1 94.06 254 ASP A CA 1
ATOM 1966 C C . ASP A 1 254 ? -7.336 -14.859 -7.434 1 94.06 254 ASP A C 1
ATOM 1968 O O . ASP A 1 254 ? -7.32 -13.742 -7.953 1 94.06 254 ASP A O 1
ATOM 1972 N N . PRO A 1 255 ? -7.824 -15.102 -6.223 1 96.19 255 PRO A N 1
ATOM 1973 C CA . PRO A 1 255 ? -8.32 -13.961 -5.441 1 96.19 255 PRO A CA 1
ATOM 1974 C C . PRO A 1 255 ? -7.195 -13.047 -4.953 1 96.19 255 PRO A C 1
ATOM 1976 O O . PRO A 1 255 ? -6.051 -13.484 -4.824 1 96.19 255 PRO A O 1
ATOM 1979 N N . VAL A 1 256 ? -7.516 -11.852 -4.594 1 97.38 256 VAL A N 1
ATOM 1980 C CA . VAL A 1 256 ? -6.602 -10.758 -4.301 1 97.38 256 VAL A CA 1
ATOM 1981 C C . VAL A 1 256 ? -5.645 -11.164 -3.182 1 97.38 256 VAL A C 1
ATOM 1983 O O . VAL A 1 256 ? -4.465 -10.812 -3.211 1 97.38 256 VAL A O 1
ATOM 1986 N N . TRP A 1 257 ? -6.047 -11.922 -2.174 1 97.69 257 TRP A N 1
ATOM 1987 C CA . TRP A 1 257 ? -5.258 -12.25 -0.991 1 97.69 257 TRP A CA 1
ATOM 1988 C C . TRP A 1 257 ? -4.109 -13.188 -1.344 1 97.69 257 TRP A C 1
ATOM 1990 O O . TRP A 1 257 ? -3.121 -13.273 -0.613 1 97.69 257 TRP A O 1
ATOM 2000 N N . PHE A 1 258 ? -4.27 -13.875 -2.461 1 97.62 258 PHE A N 1
ATOM 2001 C CA . PHE A 1 258 ? -3.254 -14.789 -2.963 1 97.62 258 PHE A CA 1
ATOM 2002 C C . PHE A 1 258 ? -2.322 -14.086 -3.939 1 97.62 258 PHE A C 1
ATOM 2004 O O . PHE A 1 258 ? -1.256 -14.602 -4.273 1 97.62 258 PHE A O 1
ATOM 2011 N N . ASP A 1 259 ? -2.643 -12.789 -4.297 1 97.56 259 ASP A N 1
ATOM 2012 C CA . ASP A 1 259 ? -2.012 -12.172 -5.457 1 97.56 259 ASP A CA 1
ATOM 2013 C C . ASP A 1 259 ? -1.146 -10.977 -5.043 1 97.56 259 ASP A C 1
ATOM 2015 O O . ASP A 1 259 ? -0.541 -10.32 -5.891 1 97.56 259 ASP A O 1
ATOM 2019 N N . HIS A 1 260 ? -1.019 -10.688 -3.803 1 98 260 HIS A N 1
ATOM 2020 C CA . HIS A 1 260 ? -0.254 -9.508 -3.4 1 98 260 HIS A CA 1
ATOM 2021 C C . HIS A 1 260 ? 1.169 -9.562 -3.945 1 98 260 HIS A C 1
ATOM 2023 O O . HIS A 1 260 ? 1.782 -10.633 -3.982 1 98 260 HIS A O 1
ATOM 2029 N N . MET A 1 261 ? 1.74 -8.469 -4.305 1 98.06 261 MET A N 1
ATOM 2030 C CA . MET A 1 261 ? 3.135 -8.383 -4.73 1 98.06 261 MET A CA 1
ATOM 2031 C C . MET A 1 261 ? 4.027 -7.926 -3.584 1 98.06 261 MET A C 1
ATOM 2033 O O . MET A 1 261 ? 3.547 -7.344 -2.611 1 98.06 261 MET A O 1
ATOM 2037 N N . PRO A 1 262 ? 5.316 -8.148 -3.689 1 97.94 262 PRO A N 1
ATOM 2038 C CA . PRO A 1 262 ? 6.23 -7.758 -2.613 1 97.94 262 PRO A CA 1
ATOM 2039 C C . PRO A 1 262 ? 6.242 -6.254 -2.365 1 97.94 262 PRO A C 1
ATOM 2041 O O . PRO A 1 262 ? 6.23 -5.469 -3.316 1 97.94 262 PRO A O 1
ATOM 2044 N N . TYR A 1 263 ? 6.227 -5.793 -1.127 1 97.69 263 TYR A N 1
ATOM 2045 C CA . TYR A 1 263 ? 6.465 -4.441 -0.631 1 97.69 263 TYR A CA 1
ATOM 2046 C C . TYR A 1 263 ? 5.262 -3.543 -0.887 1 97.69 263 TYR A C 1
ATOM 2048 O O . TYR A 1 263 ? 5.133 -2.479 -0.278 1 97.69 263 TYR A O 1
ATOM 2056 N N . LEU A 1 264 ? 4.418 -3.879 -1.815 1 97.44 264 LEU A N 1
ATOM 2057 C CA . LEU A 1 264 ? 3.24 -3.086 -2.143 1 97.44 264 LEU A CA 1
ATOM 2058 C C . LEU A 1 264 ? 2.033 -3.984 -2.393 1 97.44 264 LEU A C 1
ATOM 2060 O O . LEU A 1 264 ? 1.74 -4.336 -3.537 1 97.44 264 LEU A O 1
ATOM 2064 N N . PRO A 1 265 ? 1.301 -4.316 -1.387 1 96.31 265 PRO A N 1
ATOM 2065 C CA . PRO A 1 265 ? 0.074 -5.09 -1.584 1 96.31 265 PRO A CA 1
ATOM 2066 C C . PRO A 1 265 ? -1.024 -4.289 -2.281 1 96.31 265 PRO A C 1
ATOM 2068 O O . PRO A 1 265 ? -0.967 -3.059 -2.318 1 96.31 265 PRO A O 1
ATOM 2071 N N . PHE A 1 266 ? -1.984 -4.988 -2.854 1 97.56 266 PHE A N 1
ATOM 2072 C CA . PHE A 1 266 ? -3.158 -4.32 -3.398 1 97.56 266 PHE A CA 1
ATOM 2073 C C . PHE A 1 266 ? -3.916 -3.578 -2.303 1 97.56 266 PHE A C 1
ATOM 2075 O O . PHE A 1 266 ? -3.992 -4.051 -1.167 1 97.56 266 PHE A O 1
ATOM 2082 N N . PRO A 1 267 ? -4.473 -2.42 -2.623 1 96.94 267 PRO A N 1
ATOM 2083 C CA . PRO A 1 267 ? -5.227 -1.658 -1.625 1 96.94 267 PRO A CA 1
ATOM 2084 C C . PRO A 1 267 ? -6.457 -2.406 -1.117 1 96.94 267 PRO A C 1
ATOM 2086 O O . PRO A 1 267 ? -6.902 -3.369 -1.748 1 96.94 267 PRO A O 1
ATOM 2089 N N . SER A 1 268 ? -7 -1.945 -0.026 1 96.12 268 SER A N 1
ATOM 2090 C CA . SER A 1 268 ? -8.078 -2.639 0.669 1 96.12 268 SER A CA 1
ATOM 2091 C C . SER A 1 268 ? -9.367 -2.609 -0.144 1 96.12 268 SER A C 1
ATOM 2093 O O . SER A 1 268 ? -10.273 -3.416 0.087 1 96.12 268 SER A O 1
ATOM 2095 N N . ASN A 1 269 ? -9.477 -1.657 -1.022 1 96.44 269 ASN A N 1
ATOM 2096 C CA . ASN A 1 269 ? -10.664 -1.543 -1.856 1 96.44 269 ASN A CA 1
ATOM 2097 C C . ASN A 1 269 ? -10.523 -2.344 -3.148 1 96.44 269 ASN A C 1
ATOM 2099 O O . ASN A 1 269 ? -11.438 -2.365 -3.973 1 96.44 269 ASN A O 1
ATOM 2103 N N . TRP A 1 270 ? -9.367 -2.936 -3.402 1 97.44 270 TRP A N 1
ATOM 2104 C CA . TRP A 1 270 ? -9.102 -3.684 -4.625 1 97.44 270 TRP A CA 1
ATOM 2105 C C . TRP A 1 270 ? -10.062 -4.855 -4.77 1 97.44 270 TRP A C 1
ATOM 2107 O O . TRP A 1 270 ? -10.391 -5.52 -3.783 1 97.44 270 TRP A O 1
ATOM 2117 N N . PRO A 1 271 ? -10.516 -5.184 -5.969 1 97 271 PRO A N 1
ATOM 2118 C CA . PRO A 1 271 ? -11.484 -6.273 -6.125 1 97 271 PRO A CA 1
ATOM 2119 C C . PRO A 1 271 ? -10.898 -7.641 -5.781 1 97 271 PRO A C 1
ATOM 2121 O O . PRO A 1 271 ? -9.68 -7.832 -5.855 1 97 271 PRO A O 1
ATOM 2124 N N . VAL A 1 272 ? -11.742 -8.539 -5.434 1 96.5 272 VAL A N 1
ATOM 2125 C CA . VAL A 1 272 ? -11.336 -9.898 -5.105 1 96.5 272 VAL A CA 1
ATOM 2126 C C . VAL A 1 272 ? -10.641 -10.531 -6.305 1 96.5 272 VAL A C 1
ATOM 2128 O O . VAL A 1 272 ? -9.602 -11.18 -6.152 1 96.5 272 VAL A O 1
ATOM 2131 N N . PHE A 1 273 ? -11.211 -10.352 -7.488 1 96.12 273 PHE A N 1
ATOM 2132 C CA . PHE A 1 273 ? -10.609 -10.812 -8.727 1 96.12 273 PHE A CA 1
ATOM 2133 C C . PHE A 1 273 ? -10.234 -9.641 -9.625 1 96.12 273 PHE A C 1
ATOM 2135 O O . PHE A 1 273 ? -11.086 -8.828 -9.977 1 96.12 273 PHE A O 1
ATOM 2142 N N . THR A 1 274 ? -9.062 -9.531 -10.031 1 96.81 274 THR A N 1
ATOM 2143 C CA . THR A 1 274 ? -8.484 -8.336 -10.633 1 96.81 274 THR A CA 1
ATOM 2144 C C . THR A 1 274 ? -8.648 -8.367 -12.148 1 96.81 274 THR A C 1
ATOM 2146 O O . THR A 1 274 ? -8.148 -9.273 -12.82 1 96.81 274 THR A O 1
ATOM 2149 N N . PRO A 1 275 ? -9.25 -7.398 -12.773 1 96.12 275 PRO A N 1
ATOM 2150 C CA . PRO A 1 275 ? -9.289 -7.293 -14.234 1 96.12 275 PRO A CA 1
ATOM 2151 C C . PRO A 1 275 ? -7.914 -7.043 -14.844 1 96.12 275 PRO A C 1
ATOM 2153 O O . PRO A 1 275 ? -7.09 -6.344 -14.25 1 96.12 275 PRO A O 1
ATOM 2156 N N . LYS A 1 276 ? -7.777 -7.504 -16.047 1 95.44 276 LYS A N 1
ATOM 2157 C CA . LYS A 1 276 ? -6.473 -7.484 -16.703 1 95.44 276 LYS A CA 1
ATOM 2158 C C . LYS A 1 276 ? -5.93 -6.059 -16.797 1 95.44 276 LYS A C 1
ATOM 2160 O O . LYS A 1 276 ? -4.75 -5.82 -16.547 1 95.44 276 LYS A O 1
ATOM 2165 N N . ASP A 1 277 ? -6.793 -5.086 -17.25 1 97.12 277 ASP A N 1
ATOM 2166 C CA . ASP A 1 277 ? -6.332 -3.717 -17.453 1 97.12 277 ASP A CA 1
ATOM 2167 C C . ASP A 1 277 ? -5.992 -3.047 -16.125 1 97.12 277 ASP A C 1
ATOM 2169 O O . ASP A 1 277 ? -5.055 -2.248 -16.062 1 97.12 277 ASP A O 1
ATOM 2173 N N . LYS A 1 278 ? -6.773 -3.33 -15.125 1 97.19 278 LYS A N 1
ATOM 2174 C CA . LYS A 1 278 ? -6.5 -2.816 -13.781 1 97.19 278 LYS A CA 1
ATOM 2175 C C . LYS A 1 278 ? -5.148 -3.312 -13.273 1 97.19 278 LYS A C 1
ATOM 2177 O O . LYS A 1 278 ? -4.387 -2.551 -12.672 1 97.19 278 LYS A O 1
ATOM 2182 N N . LEU A 1 279 ? -4.871 -4.555 -13.469 1 97.88 279 LEU A N 1
ATOM 2183 C CA . LEU A 1 279 ? -3.584 -5.129 -13.086 1 97.88 279 LEU A CA 1
ATOM 2184 C C . LEU A 1 279 ? -2.441 -4.43 -13.82 1 97.88 279 LEU A C 1
ATOM 2186 O O . LEU A 1 279 ? -1.394 -4.164 -13.227 1 97.88 279 LEU A O 1
ATOM 2190 N N . ALA A 1 280 ? -2.646 -4.207 -15.109 1 97.94 280 ALA A N 1
ATOM 2191 C CA . ALA A 1 280 ? -1.639 -3.523 -15.914 1 97.94 280 ALA A CA 1
ATOM 2192 C C . ALA A 1 280 ? -1.316 -2.148 -15.336 1 97.94 280 ALA A C 1
ATOM 2194 O O . ALA A 1 280 ? -0.147 -1.771 -15.234 1 97.94 280 ALA A O 1
ATOM 2195 N N . GLU A 1 281 ? -2.336 -1.408 -14.969 1 97.62 281 GLU A N 1
ATOM 2196 C CA . GLU A 1 281 ? -2.135 -0.108 -14.336 1 97.62 281 GLU A CA 1
ATOM 2197 C C . GLU A 1 281 ? -1.356 -0.242 -13.031 1 97.62 281 GLU A C 1
ATOM 2199 O O . GLU A 1 281 ? -0.493 0.584 -12.727 1 97.62 281 GLU A O 1
ATOM 2204 N N . PHE A 1 282 ? -1.699 -1.239 -12.258 1 98.5 282 PHE A N 1
ATOM 2205 C CA . PHE A 1 282 ? -0.985 -1.479 -11.016 1 98.5 282 PHE A CA 1
ATOM 2206 C C . PHE A 1 282 ? 0.501 -1.694 -11.273 1 98.5 282 PHE A C 1
ATOM 2208 O O . PHE A 1 282 ? 1.346 -1.187 -10.531 1 98.5 282 PHE A O 1
ATOM 2215 N N . PHE A 1 283 ? 0.845 -2.471 -12.305 1 98.69 283 PHE A N 1
ATOM 2216 C CA . PHE A 1 283 ? 2.238 -2.75 -12.625 1 98.69 283 PHE A CA 1
ATOM 2217 C C . PHE A 1 283 ? 2.994 -1.462 -12.93 1 98.69 283 PHE A C 1
ATOM 2219 O O . PHE A 1 283 ? 4.137 -1.292 -12.5 1 98.69 283 PHE A O 1
ATOM 2226 N N . GLU A 1 284 ? 2.396 -0.576 -13.656 1 98.31 284 GLU A N 1
ATOM 2227 C CA . GLU A 1 284 ? 3.014 0.719 -13.93 1 98.31 284 GLU A CA 1
ATOM 2228 C C . GLU A 1 284 ? 3.285 1.484 -12.641 1 98.31 284 GLU A C 1
ATOM 2230 O O . GLU A 1 284 ? 4.375 2.029 -12.445 1 98.31 284 GLU A O 1
ATOM 2235 N N . CYS A 1 285 ? 2.275 1.565 -11.828 1 98.56 285 CYS A N 1
ATOM 2236 C CA . CYS A 1 285 ? 2.414 2.256 -10.547 1 98.56 285 CYS A CA 1
ATOM 2237 C C . CYS A 1 285 ? 3.463 1.578 -9.672 1 98.56 285 CYS A C 1
ATOM 2239 O O . CYS A 1 285 ? 4.246 2.252 -9.008 1 98.56 285 CYS A O 1
ATOM 2241 N N . TYR A 1 286 ? 3.438 0.232 -9.68 1 98.69 286 TYR A N 1
ATOM 2242 C CA . TYR A 1 286 ? 4.383 -0.559 -8.898 1 98.69 286 TYR A CA 1
ATOM 2243 C C . TYR A 1 286 ? 5.82 -0.187 -9.242 1 98.69 286 TYR A C 1
ATOM 2245 O O . TYR A 1 286 ? 6.629 0.078 -8.352 1 98.69 286 TYR A O 1
ATOM 2253 N N . ALA A 1 287 ? 6.152 -0.163 -10.508 1 98.62 287 ALA A N 1
ATOM 2254 C CA . ALA A 1 287 ? 7.496 0.177 -10.969 1 98.62 287 ALA A CA 1
ATOM 2255 C C . ALA A 1 287 ? 7.879 1.591 -10.539 1 98.62 287 ALA A C 1
ATOM 2257 O O . ALA A 1 287 ? 9.016 1.832 -10.125 1 98.62 287 ALA A O 1
ATOM 2258 N N . LYS A 1 288 ? 6.961 2.504 -10.633 1 97.56 288 LYS A N 1
ATOM 2259 C CA . LYS A 1 288 ? 7.215 3.895 -10.266 1 97.56 288 LYS A CA 1
ATOM 2260 C C . LYS A 1 288 ? 7.441 4.035 -8.766 1 97.56 288 LYS A C 1
ATOM 2262 O O . LYS A 1 288 ? 8.43 4.629 -8.336 1 97.56 288 LYS A O 1
ATOM 2267 N N . LEU A 1 289 ? 6.582 3.475 -7.973 1 98.12 289 LEU A N 1
ATOM 2268 C CA . LEU A 1 289 ? 6.586 3.664 -6.527 1 98.12 289 LEU A CA 1
ATOM 2269 C C . LEU A 1 289 ? 7.797 2.994 -5.891 1 98.12 289 LEU A C 1
ATOM 2271 O O . LEU A 1 289 ? 8.312 3.465 -4.875 1 98.12 289 LEU A O 1
ATOM 2275 N N . LEU A 1 290 ? 8.25 1.917 -6.492 1 98.19 290 LEU A N 1
ATOM 2276 C CA . LEU A 1 290 ? 9.406 1.212 -5.953 1 98.19 290 LEU A CA 1
ATOM 2277 C C . LEU A 1 290 ? 10.68 1.612 -6.691 1 98.19 290 LEU A C 1
ATOM 2279 O O . LEU A 1 290 ? 11.75 1.077 -6.418 1 98.19 290 LEU A O 1
ATOM 2283 N N . GLU A 1 291 ? 10.547 2.535 -7.676 1 97.31 291 GLU A N 1
ATOM 2284 C CA . GLU A 1 291 ? 11.664 3.115 -8.422 1 97.31 291 GLU A CA 1
ATOM 2285 C C . GLU A 1 291 ? 12.453 2.037 -9.156 1 97.31 291 GLU A C 1
ATOM 2287 O O . GLU A 1 291 ? 13.688 2.004 -9.078 1 97.31 291 GLU A O 1
ATOM 2292 N N . LEU A 1 292 ? 11.734 1.133 -9.805 1 98.5 292 LEU A N 1
ATOM 2293 C CA . LEU A 1 292 ? 12.383 0.094 -10.602 1 98.5 292 LEU A CA 1
ATOM 2294 C C . LEU A 1 292 ? 12.836 0.645 -11.953 1 98.5 292 LEU A C 1
ATOM 2296 O O . LEU A 1 292 ? 12.133 1.451 -12.562 1 98.5 292 LEU A O 1
ATOM 2300 N N . ASN A 1 293 ? 13.992 0.318 -12.391 1 98 293 ASN A N 1
ATOM 2301 C CA . ASN A 1 293 ? 14.508 0.738 -13.695 1 98 293 ASN A CA 1
ATOM 2302 C C . ASN A 1 293 ? 13.977 -0.149 -14.82 1 98 293 ASN A C 1
ATOM 2304 O O . ASN A 1 293 ? 14.32 -1.332 -14.891 1 98 293 ASN A O 1
ATOM 2308 N N . VAL A 1 294 ? 13.188 0.392 -15.703 1 98.12 294 VAL A N 1
ATOM 2309 C CA . VAL A 1 294 ? 12.57 -0.37 -16.781 1 98.12 294 VAL A CA 1
ATOM 2310 C C . VAL A 1 294 ? 12.75 0.371 -18.109 1 98.12 294 VAL A C 1
ATOM 2312 O O . VAL A 1 294 ? 12.414 1.554 -18.219 1 98.12 294 VAL A O 1
ATOM 2315 N N . TRP A 1 295 ? 13.352 -0.239 -19.047 1 97.19 295 TRP A N 1
ATOM 2316 C CA . TRP A 1 295 ? 13.367 0.233 -20.422 1 97.19 295 TRP A CA 1
ATOM 2317 C C . TRP A 1 295 ? 12.328 -0.507 -21.266 1 97.19 295 TRP A C 1
ATOM 2319 O O . TRP A 1 295 ? 12.508 -1.684 -21.578 1 97.19 295 TRP A O 1
ATOM 2329 N N . THR A 1 296 ? 11.242 0.143 -21.625 1 96.88 296 THR A N 1
ATOM 2330 C CA . THR A 1 296 ? 10.242 -0.437 -22.516 1 96.88 296 THR A CA 1
ATOM 2331 C C . THR A 1 296 ? 10.648 -0.243 -23.984 1 96.88 296 THR A C 1
ATOM 2333 O O . THR A 1 296 ? 11.656 0.411 -24.266 1 96.88 296 THR A O 1
ATOM 2336 N N . GLY A 1 297 ? 9.898 -0.883 -24.906 1 95.94 297 GLY A N 1
ATOM 2337 C CA . GLY A 1 297 ? 10.297 -0.812 -26.297 1 95.94 297 GLY A CA 1
ATOM 2338 C C . GLY A 1 297 ? 11.727 -1.267 -26.531 1 95.94 297 GLY A C 1
ATOM 2339 O O . GLY A 1 297 ? 12.445 -0.679 -27.344 1 95.94 297 GLY A O 1
ATOM 2340 N N . SER A 1 298 ? 12.195 -2.182 -25.766 1 96.62 298 SER A N 1
ATOM 2341 C CA . SER A 1 298 ? 13.594 -2.598 -25.766 1 96.62 298 SER A CA 1
ATOM 2342 C C . SER A 1 298 ? 13.719 -4.109 -25.922 1 96.62 298 SER A C 1
ATOM 2344 O O . SER A 1 298 ? 12.922 -4.863 -25.359 1 96.62 298 SER A O 1
ATOM 2346 N N . SER A 1 299 ? 14.719 -4.594 -26.656 1 95.06 299 SER A N 1
ATOM 2347 C CA . SER A 1 299 ? 14.953 -6.016 -26.875 1 95.06 299 SER A CA 1
ATOM 2348 C C . SER A 1 299 ? 16.438 -6.328 -26.969 1 95.06 299 SER A C 1
ATOM 2350 O O . SER A 1 299 ? 17.25 -5.445 -27.266 1 95.06 299 SER A O 1
ATOM 2352 N N . ILE A 1 300 ? 16.781 -7.52 -26.703 1 96.31 300 ILE A N 1
ATOM 2353 C CA . ILE A 1 300 ? 18.156 -7.988 -26.859 1 96.31 300 ILE A CA 1
ATOM 2354 C C . ILE A 1 300 ? 18.422 -8.305 -28.328 1 96.31 300 ILE A C 1
ATOM 2356 O O . ILE A 1 300 ? 17.703 -9.102 -28.938 1 96.31 300 ILE A O 1
ATOM 2360 N N . ARG A 1 301 ? 19.453 -7.754 -28.812 1 94.75 301 ARG A N 1
ATOM 2361 C CA . ARG A 1 301 ? 19.859 -8.023 -30.188 1 94.75 301 ARG A CA 1
ATOM 2362 C C . ARG A 1 301 ? 20.906 -9.133 -30.234 1 94.75 301 ARG A C 1
ATOM 2364 O O . ARG A 1 301 ? 20.859 -9.992 -31.125 1 94.75 301 ARG A O 1
ATOM 2371 N N . LYS A 1 302 ? 21.859 -8.969 -29.359 1 94.56 302 LYS A N 1
ATOM 2372 C CA . LYS A 1 302 ? 22.953 -9.93 -29.25 1 94.56 302 LYS A CA 1
ATOM 2373 C C . LYS A 1 302 ? 23.391 -10.102 -27.797 1 94.56 302 LYS A C 1
ATOM 2375 O O . LYS A 1 302 ? 23.359 -9.148 -27.016 1 94.56 302 LYS A O 1
ATOM 2380 N N . SER A 1 303 ? 23.719 -11.336 -27.484 1 96.44 303 SER A N 1
ATOM 2381 C CA . SER A 1 303 ? 24.234 -11.602 -26.141 1 96.44 303 SER A CA 1
ATOM 2382 C C . SER A 1 303 ? 25.344 -12.656 -26.172 1 96.44 303 SER A C 1
ATOM 2384 O O . SER A 1 303 ? 25.312 -13.562 -27 1 96.44 303 SER A O 1
ATOM 2386 N N . ASN A 1 304 ? 26.297 -12.445 -25.359 1 95.75 304 ASN A N 1
ATOM 2387 C CA . ASN A 1 304 ? 27.406 -13.383 -25.219 1 95.75 304 ASN A CA 1
ATOM 2388 C C . ASN A 1 304 ? 27.859 -13.5 -23.766 1 95.75 304 ASN A C 1
ATOM 2390 O O . ASN A 1 304 ? 27.766 -12.539 -23 1 95.75 304 ASN A O 1
ATOM 2394 N N . TRP A 1 305 ? 28.297 -14.703 -23.391 1 96.81 305 TRP A N 1
ATOM 2395 C CA . TRP A 1 305 ? 28.844 -14.961 -22.062 1 96.81 305 TRP A CA 1
ATOM 2396 C C . TRP A 1 305 ? 30.344 -15.273 -22.141 1 96.81 305 TRP A C 1
ATOM 2398 O O . TRP A 1 305 ? 30.766 -16.047 -23 1 96.81 305 TRP A O 1
ATOM 2408 N N . SER A 1 306 ? 31.125 -14.656 -21.219 1 96.5 306 SER A N 1
ATOM 2409 C CA . SER A 1 306 ? 32.531 -14.977 -21.078 1 96.5 306 SER A CA 1
ATOM 2410 C C . SER A 1 306 ? 32.812 -15.812 -19.828 1 96.5 306 SER A C 1
ATOM 2412 O O . SER A 1 306 ? 32.688 -15.312 -18.703 1 96.5 306 SER A O 1
ATOM 2414 N N . ASP A 1 307 ? 33.188 -17 -20.031 1 94.88 307 ASP A N 1
ATOM 2415 C CA . ASP A 1 307 ? 33.531 -17.859 -18.891 1 94.88 307 ASP A CA 1
ATOM 2416 C C . ASP A 1 307 ? 34.75 -17.344 -18.156 1 94.88 307 ASP A C 1
ATOM 2418 O O . ASP A 1 307 ? 34.875 -17.547 -16.953 1 94.88 307 ASP A O 1
ATOM 2422 N N . ASP A 1 308 ? 35.625 -16.641 -18.828 1 95.31 308 ASP A N 1
ATOM 2423 C CA . ASP A 1 308 ? 36.844 -16.109 -18.234 1 95.31 308 ASP A CA 1
ATOM 2424 C C . ASP A 1 308 ? 36.562 -14.891 -17.359 1 95.31 308 ASP A C 1
ATOM 2426 O O . ASP A 1 308 ? 37.031 -14.812 -16.219 1 95.31 308 ASP A O 1
ATOM 2430 N N . GLU A 1 309 ? 35.719 -14.086 -17.891 1 95.56 309 GLU A N 1
ATOM 2431 C CA . GLU A 1 309 ? 35.406 -12.844 -17.188 1 95.56 309 GLU A CA 1
ATOM 2432 C C . GLU A 1 309 ? 34.219 -13 -16.266 1 95.56 309 GLU A C 1
ATOM 2434 O O . GLU A 1 309 ? 33.969 -12.164 -15.391 1 95.56 309 GLU A O 1
ATOM 2439 N N . LYS A 1 310 ? 33.5 -14.031 -16.484 1 95.5 310 LYS A N 1
ATOM 2440 C CA . LYS A 1 310 ? 32.25 -14.281 -15.742 1 95.5 310 LYS A CA 1
ATOM 2441 C C . LYS A 1 310 ? 31.297 -13.102 -15.859 1 95.5 310 LYS A C 1
ATOM 2443 O O . LYS A 1 310 ? 30.781 -12.609 -14.852 1 95.5 310 LYS A O 1
ATOM 2448 N N . THR A 1 311 ? 31.125 -12.656 -17.062 1 96.69 311 THR A N 1
ATOM 2449 C CA . THR A 1 311 ? 30.281 -11.508 -17.359 1 96.69 311 THR A CA 1
ATOM 2450 C C . THR A 1 311 ? 29.594 -11.672 -18.719 1 96.69 311 THR A C 1
ATOM 2452 O O . THR A 1 311 ? 30.125 -12.344 -19.609 1 96.69 311 THR A O 1
ATOM 2455 N N . TRP A 1 312 ? 28.438 -11.055 -18.797 1 97.69 312 TRP A N 1
ATOM 2456 C CA . TRP A 1 312 ? 27.688 -11.016 -20.047 1 97.69 312 TRP A CA 1
ATOM 2457 C C . TRP A 1 312 ? 28.062 -9.789 -20.859 1 97.69 312 TRP A C 1
ATOM 2459 O O . TRP A 1 312 ? 28.516 -8.781 -20.312 1 97.69 312 TRP A O 1
ATOM 2469 N N . THR A 1 313 ? 28 -9.883 -22.125 1 9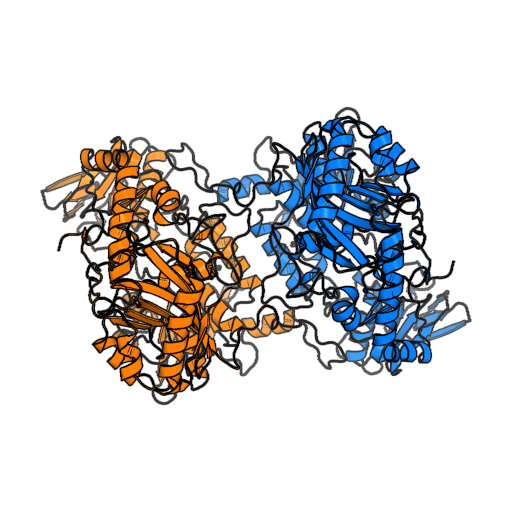7.44 313 THR A N 1
ATOM 2470 C CA . THR A 1 313 ? 27.844 -8.758 -23.031 1 97.44 313 THR A CA 1
ATOM 2471 C C . THR A 1 313 ? 26.484 -8.797 -23.719 1 97.44 313 THR A C 1
ATOM 2473 O O . THR A 1 313 ? 26.188 -9.734 -24.469 1 97.44 313 THR A O 1
ATOM 2476 N N . VAL A 1 314 ? 25.656 -7.824 -23.406 1 97.38 314 VAL A N 1
ATOM 2477 C CA . VAL A 1 314 ? 24.281 -7.805 -23.922 1 97.38 314 VAL A CA 1
ATOM 2478 C C . VAL A 1 314 ? 24.062 -6.527 -24.734 1 97.38 314 VAL A C 1
ATOM 2480 O O . VAL A 1 314 ? 24.156 -5.422 -24.188 1 97.38 314 VAL A O 1
ATOM 2483 N N . GLU A 1 315 ? 23.797 -6.68 -25.969 1 97.62 315 GLU A N 1
ATOM 2484 C CA . GLU A 1 315 ? 23.422 -5.547 -26.812 1 97.62 315 GLU A CA 1
ATOM 2485 C C . GLU A 1 315 ? 21.906 -5.34 -26.812 1 97.62 315 GLU A C 1
ATOM 2487 O O . GLU A 1 315 ? 21.156 -6.219 -27.25 1 97.62 315 GLU A O 1
ATOM 2492 N N . VAL A 1 316 ? 21.469 -4.188 -26.312 1 96.69 316 VAL A N 1
ATOM 2493 C CA . VAL A 1 316 ? 20.047 -3.877 -26.219 1 96.69 316 VAL A CA 1
ATOM 2494 C C . VAL A 1 316 ? 19.688 -2.756 -27.188 1 96.69 316 VAL A C 1
ATOM 2496 O O . VAL A 1 316 ? 20.391 -1.743 -27.266 1 96.69 316 VAL A O 1
ATOM 2499 N N . THR A 1 317 ? 18.656 -2.986 -27.922 1 96.44 317 THR A N 1
ATOM 2500 C CA . THR A 1 317 ? 18.094 -1.928 -28.75 1 96.44 317 THR A CA 1
ATOM 2501 C C . THR A 1 317 ? 16.828 -1.361 -28.125 1 96.44 317 THR A C 1
ATOM 2503 O O . THR A 1 317 ? 15.953 -2.115 -27.703 1 96.44 317 THR A O 1
ATOM 2506 N N . ARG A 1 318 ? 16.719 -0.082 -28.031 1 94.56 318 ARG A N 1
ATOM 2507 C CA . ARG A 1 318 ? 15.609 0.604 -27.391 1 94.56 318 ARG A CA 1
ATOM 2508 C C . ARG A 1 318 ? 14.992 1.641 -28.312 1 94.56 318 ARG A C 1
ATOM 2510 O O . ARG A 1 318 ? 15.703 2.445 -28.922 1 94.56 318 ARG A O 1
ATOM 2517 N N . LYS A 1 319 ? 13.711 1.586 -28.344 1 93.44 319 LYS A N 1
ATOM 2518 C CA . LYS A 1 319 ? 12.992 2.623 -29.078 1 93.44 319 LYS A CA 1
ATOM 2519 C C . LYS A 1 319 ? 12.875 3.898 -28.25 1 93.44 319 LYS A C 1
ATOM 2521 O O . LYS A 1 319 ? 12.531 3.848 -27.062 1 93.44 319 LYS A O 1
ATOM 2526 N N . LYS A 1 320 ? 13.18 5.094 -28.797 1 85.25 320 LYS A N 1
ATOM 2527 C CA . LYS A 1 320 ? 13.086 6.383 -28.109 1 85.25 320 LYS A CA 1
ATOM 2528 C C . LYS A 1 320 ? 11.75 7.059 -28.391 1 85.25 320 LYS A C 1
ATOM 2530 O O . LYS A 1 320 ? 11.062 6.719 -29.344 1 85.25 320 LYS A O 1
ATOM 2535 N N . ASP A 1 321 ? 11.328 7.973 -27.609 1 79.06 321 ASP A N 1
ATOM 2536 C CA . ASP A 1 321 ? 10.055 8.68 -27.734 1 79.06 321 ASP A CA 1
ATOM 2537 C C . ASP A 1 321 ? 9.969 9.438 -29.062 1 79.06 321 ASP A C 1
ATOM 2539 O O . ASP A 1 321 ? 8.883 9.602 -29.609 1 79.06 321 ASP A O 1
ATOM 2543 N N . ASP A 1 322 ? 11.117 9.898 -29.578 1 83.31 322 ASP A N 1
ATOM 2544 C CA . ASP A 1 322 ? 11.148 10.703 -30.797 1 83.31 322 ASP A CA 1
ATOM 2545 C C . ASP A 1 322 ? 11.102 9.805 -32.031 1 83.31 322 ASP A C 1
ATOM 2547 O O . ASP A 1 322 ? 11.203 10.297 -33.156 1 83.31 322 ASP A O 1
ATOM 2551 N N . GLY A 1 323 ? 10.945 8.477 -31.828 1 83.81 323 GLY A N 1
ATOM 2552 C CA . GLY A 1 323 ? 10.859 7.551 -32.938 1 83.81 323 GLY A CA 1
ATOM 2553 C C . GLY A 1 323 ? 12.188 6.918 -33.312 1 83.81 323 GLY A C 1
ATOM 2554 O O . GLY A 1 323 ? 12.234 5.957 -34.062 1 83.81 323 GLY A O 1
ATOM 2555 N N . GLY A 1 324 ? 13.242 7.484 -32.781 1 89.56 324 GLY A N 1
ATOM 2556 C CA . GLY A 1 324 ? 14.555 6.922 -33.031 1 89.56 324 GLY A CA 1
ATOM 2557 C C . GLY A 1 324 ? 14.844 5.672 -32.219 1 89.56 324 GLY A C 1
ATOM 2558 O O . GLY A 1 324 ? 13.961 5.176 -31.516 1 89.56 324 GLY A O 1
ATOM 2559 N N . SER A 1 325 ? 15.938 4.969 -32.594 1 92 325 SER A N 1
ATOM 2560 C CA . SER A 1 325 ? 16.391 3.783 -31.875 1 92 325 SER A CA 1
ATOM 2561 C C . SER A 1 325 ? 17.797 3.973 -31.312 1 92 325 SER A C 1
ATOM 2563 O O . SER A 1 325 ? 18.609 4.684 -31.906 1 92 325 SER A O 1
ATOM 2565 N N . GLU A 1 326 ? 18.031 3.533 -30.141 1 92.5 326 GLU A N 1
ATOM 2566 C CA . GLU A 1 326 ? 19.344 3.533 -29.5 1 92.5 326 GLU A CA 1
ATOM 2567 C C . GLU A 1 326 ? 19.797 2.113 -29.203 1 92.5 326 GLU A C 1
ATOM 2569 O O . GLU A 1 326 ? 18.984 1.244 -28.875 1 92.5 326 GLU A O 1
ATOM 2574 N N . THR A 1 327 ? 21.078 1.854 -29.453 1 94.81 327 THR A N 1
ATOM 2575 C CA . THR A 1 327 ? 21.688 0.586 -29.062 1 94.81 327 THR A CA 1
ATOM 2576 C C . THR A 1 327 ? 22.688 0.792 -27.938 1 94.81 327 THR A C 1
ATOM 2578 O O . THR A 1 327 ? 23.516 1.71 -28 1 94.81 327 THR A O 1
ATOM 2581 N N . ARG A 1 328 ? 22.594 0.071 -26.922 1 93.88 328 ARG A N 1
ATOM 2582 C CA . ARG A 1 328 ? 23.5 0.118 -25.781 1 93.88 328 ARG A CA 1
ATOM 2583 C C . ARG A 1 328 ? 24.094 -1.259 -25.5 1 93.88 328 ARG A C 1
ATOM 2585 O O . ARG A 1 328 ? 23.406 -2.271 -25.609 1 93.88 328 ARG A O 1
ATOM 2592 N N . VAL A 1 329 ? 25.359 -1.301 -25.188 1 95.88 329 VAL A N 1
ATOM 2593 C CA . VAL A 1 329 ? 26 -2.539 -24.75 1 95.88 329 VAL A CA 1
ATOM 2594 C C . VAL A 1 329 ? 26.109 -2.564 -23.234 1 95.88 329 VAL A C 1
ATOM 2596 O O . VAL A 1 329 ? 26.703 -1.662 -22.625 1 95.88 329 VAL A O 1
ATOM 2599 N N . LEU A 1 330 ? 25.5 -3.496 -22.656 1 96.5 330 LEU A N 1
ATOM 2600 C CA . LEU A 1 330 ? 25.547 -3.691 -21.219 1 96.5 330 LEU A CA 1
ATOM 2601 C C . LEU A 1 330 ? 26.438 -4.875 -20.844 1 96.5 330 LEU A C 1
ATOM 2603 O O . LEU A 1 330 ? 26.609 -5.801 -21.656 1 96.5 330 LEU A O 1
ATOM 2607 N N . ARG A 1 331 ? 27.016 -4.867 -19.641 1 96.75 331 ARG A N 1
ATOM 2608 C CA . ARG A 1 331 ? 27.906 -5.934 -19.188 1 96.75 331 ARG A CA 1
ATOM 2609 C C . ARG A 1 331 ? 27.5 -6.414 -17.797 1 96.75 331 ARG A C 1
ATOM 2611 O O . ARG A 1 331 ? 28.297 -6.359 -16.859 1 96.75 331 ARG A O 1
ATOM 2618 N N . PRO A 1 332 ? 26.312 -6.93 -17.688 1 97.94 332 PRO A N 1
ATOM 2619 C CA . PRO A 1 332 ? 25.875 -7.434 -16.391 1 97.94 332 PRO A CA 1
ATOM 2620 C C . PRO A 1 332 ? 26.562 -8.742 -16 1 97.94 332 PRO A C 1
ATOM 2622 O O . PRO A 1 332 ? 27.078 -9.453 -16.859 1 97.94 332 PRO A O 1
ATOM 2625 N N . ARG A 1 333 ? 26.578 -9.016 -14.742 1 98.12 333 ARG A N 1
ATOM 2626 C CA . ARG A 1 333 ? 27.078 -10.297 -14.266 1 98.12 333 ARG A CA 1
ATOM 2627 C C . ARG A 1 333 ? 25.969 -11.344 -14.219 1 98.12 333 ARG A C 1
ATOM 2629 O O . ARG A 1 333 ? 26.25 -12.547 -14.195 1 98.12 333 ARG A O 1
ATOM 2636 N N . HIS A 1 334 ? 24.719 -10.914 -14.234 1 98.5 334 HIS A N 1
ATOM 2637 C CA . HIS A 1 334 ? 23.562 -11.812 -14.188 1 98.5 334 HIS A CA 1
ATOM 2638 C C . HIS A 1 334 ? 22.531 -11.422 -15.242 1 98.5 334 HIS A C 1
ATOM 2640 O O . HIS A 1 334 ? 22.297 -10.234 -15.492 1 98.5 334 HIS A O 1
ATOM 2646 N N . VAL A 1 335 ? 21.891 -12.383 -15.812 1 98.56 335 VAL A N 1
ATOM 2647 C CA . VAL A 1 335 ? 20.703 -12.219 -16.656 1 98.56 335 VAL A CA 1
ATOM 2648 C C . VAL A 1 335 ? 19.562 -13.078 -16.109 1 98.56 335 VAL A C 1
ATOM 2650 O O . VAL A 1 335 ? 19.766 -14.25 -15.781 1 98.56 335 VAL A O 1
ATOM 2653 N N . ILE A 1 336 ? 18.406 -12.508 -15.914 1 98.5 336 ILE A N 1
ATOM 2654 C CA . ILE A 1 336 ? 17.219 -13.234 -15.484 1 98.5 336 ILE A CA 1
ATOM 2655 C C . ILE A 1 336 ? 16.172 -13.227 -16.609 1 98.5 336 ILE A C 1
ATOM 2657 O O . ILE A 1 336 ? 15.727 -12.164 -17.047 1 98.5 336 ILE A O 1
ATOM 2661 N N . GLN A 1 337 ? 15.867 -14.359 -17.125 1 97.19 337 GLN A N 1
ATOM 2662 C CA . GLN A 1 337 ? 14.773 -14.469 -18.078 1 97.19 337 GLN A CA 1
ATOM 2663 C C . GLN A 1 337 ? 13.422 -14.531 -17.375 1 97.19 337 GLN A C 1
ATOM 2665 O O . GLN A 1 337 ? 13.102 -15.531 -16.734 1 97.19 337 GLN A O 1
ATOM 2670 N N . ALA A 1 338 ? 12.641 -13.508 -17.469 1 96.44 338 ALA A N 1
ATOM 2671 C CA . ALA A 1 338 ? 11.32 -13.383 -16.844 1 96.44 338 ALA A CA 1
ATOM 2672 C C . ALA A 1 338 ? 10.242 -13.156 -17.906 1 96.44 338 ALA A C 1
ATOM 2674 O O . ALA A 1 338 ? 9.398 -12.266 -17.766 1 96.44 338 ALA A O 1
ATOM 2675 N N . THR A 1 339 ? 10.219 -13.859 -18.922 1 91 339 THR A N 1
ATOM 2676 C CA . THR A 1 339 ? 9.336 -13.695 -20.078 1 91 339 THR A CA 1
ATOM 2677 C C . THR A 1 339 ? 8.055 -14.508 -19.891 1 91 339 THR A C 1
ATOM 2679 O O . THR A 1 339 ? 7.266 -14.648 -20.828 1 91 339 THR A O 1
ATOM 2682 N N . GLY A 1 340 ? 7.852 -14.922 -18.703 1 79.44 340 GLY A N 1
ATOM 2683 C CA . GLY A 1 340 ? 6.668 -15.727 -18.453 1 79.44 340 GLY A CA 1
ATOM 2684 C C . GLY A 1 340 ? 6.914 -17.219 -18.609 1 79.44 340 GLY A C 1
ATOM 2685 O O . GLY A 1 340 ? 7.781 -17.641 -19.375 1 79.44 340 GLY A O 1
ATOM 2686 N N . HIS A 1 341 ? 6.191 -17.906 -17.859 1 66.69 341 HIS A N 1
ATOM 2687 C CA . HIS A 1 341 ? 6.324 -19.359 -17.922 1 66.69 341 HIS A CA 1
ATOM 2688 C C . HIS A 1 341 ? 5.887 -19.906 -19.281 1 66.69 341 HIS A C 1
ATOM 2690 O O . HIS A 1 341 ? 6.344 -20.969 -19.703 1 66.69 341 HIS A O 1
ATOM 2696 N N . SER A 1 342 ? 5.02 -18.875 -19.859 1 60.31 342 SER A N 1
ATOM 2697 C CA . SER A 1 342 ? 4.508 -19.25 -21.172 1 60.31 342 SER A CA 1
ATOM 2698 C C . SER A 1 342 ? 5.363 -18.656 -22.281 1 60.31 342 SER A C 1
ATOM 2700 O O . SER A 1 342 ? 5.379 -17.438 -22.484 1 60.31 342 SER A O 1
ATOM 2702 N N . GLY A 1 343 ? 6.184 -19.406 -22.797 1 61.34 343 GLY A N 1
ATOM 2703 C CA . GLY A 1 343 ? 7.059 -18.984 -23.891 1 61.34 343 GLY A CA 1
ATOM 2704 C C . GLY A 1 343 ? 6.312 -18.656 -25.172 1 61.34 343 GLY A C 1
ATOM 2705 O O . GLY A 1 343 ? 5.371 -17.859 -25.156 1 61.34 343 GLY A O 1
ATOM 2706 N N . LYS A 1 344 ? 6.789 -19.203 -26.203 1 72 344 LYS A N 1
ATOM 2707 C CA . LYS A 1 344 ? 6.195 -19.047 -27.531 1 72 344 LYS A CA 1
ATOM 2708 C C . LYS A 1 344 ? 4.859 -19.781 -27.625 1 72 344 LYS A C 1
ATOM 2710 O O . LYS A 1 344 ? 4.688 -20.844 -27.031 1 72 344 LYS A O 1
ATOM 2715 N N . LYS A 1 345 ? 3.953 -19.094 -28.25 1 78.06 345 LYS A N 1
ATOM 2716 C CA . LYS A 1 345 ? 2.662 -19.734 -28.453 1 78.06 345 LYS A CA 1
ATOM 2717 C C . LYS A 1 345 ? 2.838 -21.141 -29.047 1 78.06 345 LYS A C 1
ATOM 2719 O O . LYS A 1 345 ? 3.699 -21.344 -29.906 1 78.06 345 LYS A O 1
ATOM 2724 N N . ASN A 1 346 ? 2.104 -22.031 -28.547 1 79.44 346 ASN A N 1
ATOM 2725 C CA . ASN A 1 346 ? 2.061 -23.375 -29.094 1 79.44 346 ASN A CA 1
ATOM 2726 C C . ASN A 1 346 ? 0.985 -23.516 -30.172 1 79.44 346 ASN A C 1
ATOM 2728 O O . ASN A 1 346 ? -0.191 -23.703 -29.859 1 79.44 346 ASN A O 1
ATOM 2732 N N . LEU A 1 347 ? 1.366 -23.234 -31.359 1 81.44 347 LEU A N 1
ATOM 2733 C CA . LEU A 1 347 ? 0.459 -23.391 -32.5 1 81.44 347 LEU A CA 1
ATOM 2734 C C . LEU A 1 347 ? 0.921 -24.516 -33.406 1 81.44 347 LEU A C 1
ATOM 2736 O O . LEU A 1 347 ? 1.821 -24.328 -34.219 1 81.44 347 LEU A O 1
ATOM 2740 N N . PRO A 1 348 ? 0.3 -25.656 -33.281 1 77.5 348 PRO A N 1
ATOM 2741 C CA . PRO A 1 348 ? 0.68 -26.75 -34.156 1 77.5 348 PRO A CA 1
ATOM 2742 C C . PRO A 1 348 ? 0.416 -26.438 -35.625 1 77.5 348 PRO A C 1
ATOM 2744 O O . PRO A 1 348 ? -0.453 -25.609 -35.938 1 77.5 348 PRO A O 1
ATOM 2747 N N . THR A 1 349 ? 1.2 -26.938 -36.438 1 83.31 349 THR A N 1
ATOM 2748 C CA . THR A 1 349 ? 0.959 -26.828 -37.875 1 83.31 349 THR A CA 1
ATOM 2749 C C . THR A 1 349 ? -0.156 -27.766 -38.312 1 83.31 349 THR A C 1
ATOM 2751 O O . THR A 1 349 ? -0.059 -28.984 -38.125 1 83.31 349 THR A O 1
ATOM 2754 N N . PHE A 1 350 ? -1.183 -27.219 -38.688 1 87.12 350 PHE A N 1
ATOM 2755 C CA . PHE A 1 350 ? -2.287 -28.047 -39.156 1 87.12 350 PHE A CA 1
ATOM 2756 C C . PHE A 1 350 ? -2.344 -28.047 -40.688 1 87.12 350 PHE A C 1
ATOM 2758 O O . PHE A 1 350 ? -2.178 -27 -41.312 1 87.12 350 PHE A O 1
ATOM 2765 N N . LYS A 1 351 ? -2.586 -29.125 -41.188 1 90.81 351 LYS A N 1
ATOM 2766 C CA . LYS A 1 351 ? -2.811 -29.25 -42.625 1 90.81 351 LYS A CA 1
ATOM 2767 C C . LYS A 1 351 ? -4.051 -28.484 -43.062 1 90.81 351 LYS A C 1
ATOM 2769 O O . LYS A 1 351 ? -5.082 -28.516 -42.375 1 90.81 351 LYS A O 1
ATOM 2774 N N . GLY A 1 352 ? -3.889 -27.688 -44.094 1 92.62 352 GLY A N 1
ATOM 2775 C CA . GLY A 1 352 ? -5.043 -27.078 -44.75 1 92.62 352 GLY A CA 1
ATOM 2776 C C . GLY A 1 352 ? -5.41 -25.719 -44.156 1 92.62 352 GLY A C 1
ATOM 2777 O O . GLY A 1 352 ? -6.441 -25.156 -44.5 1 92.62 352 GLY A O 1
ATOM 2778 N N . VAL A 1 353 ? -4.621 -25.234 -43.25 1 91.5 353 VAL A N 1
ATOM 2779 C CA . VAL A 1 353 ? -4.926 -23.984 -42.562 1 91.5 353 VAL A CA 1
ATOM 2780 C C . VAL A 1 353 ? -5.125 -22.875 -43.594 1 91.5 353 VAL A C 1
ATOM 2782 O O . VAL A 1 353 ? -5.992 -22.016 -43.438 1 91.5 353 VAL A O 1
ATOM 2785 N N . GLU A 1 354 ? -4.406 -22.859 -44.656 1 91.38 354 GLU A N 1
ATOM 2786 C CA . GLU A 1 354 ? -4.438 -21.844 -45.688 1 91.38 354 GLU A CA 1
ATOM 2787 C C . GLU A 1 354 ? -5.75 -21.875 -46.469 1 91.38 354 GLU A C 1
ATOM 2789 O O . GLU A 1 354 ? -6.113 -20.906 -47.156 1 91.38 354 GLU A O 1
ATOM 2794 N N . SER A 1 355 ? -6.41 -23.016 -46.438 1 93.81 355 SER A N 1
ATOM 2795 C CA . SER A 1 355 ? -7.637 -23.172 -47.188 1 93.81 355 SER A CA 1
ATOM 2796 C C . SER A 1 355 ? -8.844 -22.625 -46.438 1 93.81 355 SER A C 1
ATOM 2798 O O . SER A 1 355 ? -9.914 -22.438 -47.031 1 93.81 355 SER A O 1
ATOM 2800 N N . PHE A 1 356 ? -8.656 -22.312 -45.156 1 96.12 356 PHE A N 1
ATOM 2801 C CA . PHE A 1 356 ? -9.773 -21.906 -44.312 1 96.12 356 PHE A CA 1
ATOM 2802 C C . PHE A 1 356 ? -10.398 -20.609 -44.844 1 96.12 356 PHE A C 1
ATOM 2804 O O . PHE A 1 356 ? -9.695 -19.641 -45.125 1 96.12 356 PHE A O 1
ATOM 2811 N N . THR A 1 357 ? -11.742 -20.562 -45 1 95.94 357 THR A N 1
ATOM 2812 C CA . THR A 1 357 ? -12.422 -19.406 -45.594 1 95.94 357 THR A CA 1
ATOM 2813 C C . THR A 1 357 ? -13.227 -18.656 -44.531 1 95.94 357 THR A C 1
ATOM 2815 O O . THR A 1 357 ? -13.906 -17.672 -44.844 1 95.94 357 THR A O 1
ATOM 2818 N N . GLY A 1 358 ? -13.18 -19.156 -43.312 1 94 358 GLY A N 1
ATOM 2819 C CA . GLY A 1 358 ? -13.859 -18.438 -42.25 1 94 358 GLY A CA 1
ATOM 2820 C C . GLY A 1 358 ? -13.266 -17.078 -41.969 1 94 358 GLY A C 1
ATOM 2821 O O . GLY A 1 358 ? -12.25 -16.703 -42.562 1 94 358 GLY A O 1
ATOM 2822 N N . SER A 1 359 ? -13.859 -16.375 -41.031 1 93.62 359 SER A N 1
ATOM 2823 C CA . SER A 1 359 ? -13.523 -14.969 -40.812 1 93.62 359 SER A CA 1
ATOM 2824 C C . SER A 1 359 ? -12.289 -14.828 -39.906 1 93.62 359 SER A C 1
ATOM 2826 O O . SER A 1 359 ? -11.633 -13.789 -39.906 1 93.62 359 SER A O 1
ATOM 2828 N N . ARG A 1 360 ? -12.062 -15.93 -39.125 1 93.94 360 ARG A N 1
ATOM 2829 C CA . ARG A 1 360 ? -10.938 -15.789 -38.188 1 93.94 360 ARG A CA 1
ATOM 2830 C C . ARG A 1 360 ? -10.352 -17.156 -37.844 1 93.94 360 ARG A C 1
ATOM 2832 O O . ARG A 1 360 ? -11.094 -18.109 -37.594 1 93.94 360 ARG A O 1
ATOM 2839 N N . ILE A 1 361 ? -9.062 -17.25 -37.812 1 94.69 361 ILE A N 1
ATOM 2840 C CA . ILE A 1 361 ? -8.297 -18.375 -37.312 1 94.69 361 ILE A CA 1
ATOM 2841 C C . ILE A 1 361 ? -7.027 -17.859 -36.625 1 94.69 361 ILE A C 1
ATOM 2843 O O . ILE A 1 361 ? -6.211 -17.188 -37.25 1 94.69 361 ILE A O 1
ATOM 2847 N N . CYS A 1 362 ? -6.957 -18.094 -35.281 1 93.94 362 CYS A N 1
ATOM 2848 C CA . CYS A 1 362 ? -5.793 -17.547 -34.594 1 93.94 362 CYS A CA 1
ATOM 2849 C C . CYS A 1 362 ? -5.562 -18.25 -33.25 1 93.94 362 CYS A C 1
ATOM 2851 O O . CYS A 1 362 ? -6.395 -19.062 -32.812 1 93.94 362 CYS A O 1
ATOM 2853 N N . HIS A 1 363 ? -4.363 -18.078 -32.719 1 93.81 363 HIS A N 1
ATOM 2854 C CA . HIS A 1 363 ? -4.059 -18.5 -31.344 1 93.81 363 HIS A CA 1
ATOM 2855 C C . HIS A 1 363 ? -4.746 -17.609 -30.328 1 93.81 363 HIS A C 1
ATOM 2857 O O . HIS A 1 363 ? -5.027 -16.438 -30.594 1 93.81 363 HIS A O 1
ATOM 2863 N N . SER A 1 364 ? -4.977 -18.172 -29.172 1 93.19 364 SER A N 1
ATOM 2864 C CA . SER A 1 364 ? -5.66 -17.438 -28.109 1 93.19 364 SER A CA 1
ATOM 2865 C C . SER A 1 364 ? -4.941 -16.141 -27.781 1 93.19 364 SER A C 1
ATOM 2867 O O . SER A 1 364 ? -5.57 -15.156 -27.391 1 93.19 364 SER A O 1
ATOM 2869 N N . SER A 1 365 ? -3.617 -16.047 -27.906 1 88.62 365 SER A N 1
ATOM 2870 C CA . SER A 1 365 ? -2.828 -14.852 -27.625 1 88.62 365 SER A CA 1
ATOM 2871 C C . SER A 1 365 ? -3.162 -13.727 -28.594 1 88.62 365 SER A C 1
ATOM 2873 O O . SER A 1 365 ? -2.842 -12.562 -28.328 1 88.62 365 SER A O 1
ATOM 2875 N N . GLU A 1 366 ? -3.812 -14.031 -29.703 1 91.38 366 GLU A N 1
ATOM 2876 C CA . GLU A 1 366 ? -4.148 -13.047 -30.719 1 91.38 366 GLU A CA 1
ATOM 2877 C C . GLU A 1 366 ? -5.648 -12.75 -30.734 1 91.38 366 GLU A C 1
ATOM 2879 O O . GLU A 1 366 ? -6.129 -12 -31.578 1 91.38 366 GLU A O 1
ATOM 2884 N N . PHE A 1 367 ? -6.34 -13.43 -29.859 1 94.25 367 PHE A N 1
ATOM 2885 C CA . PHE A 1 367 ? -7.777 -13.219 -29.734 1 94.25 367 PHE A CA 1
ATOM 2886 C C . PHE A 1 367 ? -8.078 -12.031 -28.828 1 94.25 367 PHE A C 1
ATOM 2888 O O . PHE A 1 367 ? -7.82 -12.07 -27.625 1 94.25 367 PHE A O 1
ATOM 2895 N N . HIS A 1 368 ? -8.734 -11.039 -29.297 1 92.06 368 HIS A N 1
ATOM 2896 C CA . HIS A 1 368 ? -8.953 -9.828 -28.516 1 92.06 368 HIS A CA 1
ATOM 2897 C C . HIS A 1 368 ? -10.398 -9.75 -28.031 1 92.06 368 HIS A C 1
ATOM 2899 O O . HIS A 1 368 ? -10.711 -8.945 -27.141 1 92.06 368 HIS A O 1
ATOM 2905 N N . GLY A 1 369 ? -11.25 -10.555 -28.656 1 92.94 369 GLY A N 1
ATOM 2906 C CA . GLY A 1 369 ? -12.656 -10.562 -28.266 1 92.94 369 GLY A CA 1
ATOM 2907 C C . GLY A 1 369 ? -13.578 -10.984 -29.406 1 92.94 369 GLY A C 1
ATOM 2908 O O . GLY A 1 369 ? -13.266 -10.773 -30.578 1 92.94 369 GLY A O 1
ATOM 2909 N N . ALA A 1 370 ? -14.68 -11.555 -29.016 1 93.81 370 ALA A N 1
ATOM 2910 C CA . ALA A 1 370 ? -15.68 -11.938 -30 1 93.81 370 ALA A CA 1
ATOM 2911 C C . ALA A 1 370 ? -16.391 -10.719 -30.562 1 93.81 370 ALA A C 1
ATOM 2913 O O . ALA A 1 370 ? -16.562 -9.711 -29.875 1 93.81 370 ALA A O 1
ATOM 2914 N N . ALA A 1 371 ? -16.75 -10.844 -31.766 1 90.75 371 ALA A N 1
ATOM 2915 C CA . ALA A 1 371 ? -17.516 -9.766 -32.406 1 90.75 371 ALA A CA 1
ATOM 2916 C C . ALA A 1 371 ? -18.938 -9.711 -31.828 1 90.75 371 ALA A C 1
ATOM 2918 O O . ALA A 1 371 ? -19.484 -10.742 -31.438 1 90.75 371 ALA A O 1
ATOM 2919 N N . ALA A 1 372 ? -19.625 -8.516 -31.766 1 87.06 372 ALA A N 1
ATOM 2920 C CA . ALA A 1 372 ? -20.938 -8.297 -31.172 1 87.06 372 ALA A CA 1
ATOM 2921 C C . ALA A 1 372 ? -22.031 -8.961 -32 1 87.06 372 ALA A C 1
ATOM 2923 O O . ALA A 1 372 ? -23.078 -9.328 -31.484 1 87.06 372 ALA A O 1
ATOM 2924 N N . ASP A 1 373 ? -21.875 -9.195 -33.312 1 85.75 373 ASP A N 1
ATOM 2925 C CA . ASP A 1 373 ? -22.922 -9.711 -34.188 1 85.75 373 ASP A CA 1
ATOM 2926 C C . ASP A 1 373 ? -22.672 -11.18 -34.531 1 85.75 373 ASP A C 1
ATOM 2928 O O . ASP A 1 373 ? -22.609 -11.555 -35.719 1 85.75 373 ASP A O 1
ATOM 2932 N N . GLY A 1 374 ? -22.781 -12.07 -33.469 1 89.19 374 GLY A N 1
ATOM 2933 C CA . GLY A 1 374 ? -22.391 -13.461 -33.625 1 89.19 374 GLY A CA 1
ATOM 2934 C C . GLY A 1 374 ? -23.547 -14.359 -34.031 1 89.19 374 GLY A C 1
ATOM 2935 O O . GLY A 1 374 ? -23.359 -15.547 -34.281 1 89.19 374 GLY A O 1
ATOM 2936 N N . GLN A 1 375 ? -24.734 -13.742 -34.125 1 91.06 375 GLN A N 1
ATOM 2937 C CA . GLN A 1 375 ? -25.906 -14.562 -34.375 1 91.06 375 GLN A CA 1
ATOM 2938 C C . GLN A 1 375 ? -25.766 -15.344 -35.688 1 91.06 375 GLN A C 1
ATOM 2940 O O . GLN A 1 375 ? -25.484 -14.758 -36.719 1 91.06 375 GLN A O 1
ATOM 2945 N N . GLY A 1 376 ? -25.953 -16.656 -35.531 1 91.62 376 GLY A N 1
ATOM 2946 C CA . GLY A 1 376 ? -25.906 -17.516 -36.719 1 91.62 376 GLY A CA 1
ATOM 2947 C C . GLY A 1 376 ? -24.516 -17.953 -37.062 1 91.62 376 GLY A C 1
ATOM 2948 O O . GLY A 1 376 ? -24.328 -18.797 -37.969 1 91.62 376 GLY A O 1
ATOM 2949 N N . LYS A 1 377 ? -23.547 -17.453 -36.406 1 96.38 377 LYS A N 1
ATOM 2950 C CA . LYS A 1 377 ? -22.172 -17.797 -36.688 1 96.38 377 LYS A CA 1
ATOM 2951 C C . LYS A 1 377 ? -21.672 -18.906 -35.781 1 96.38 377 LYS A C 1
ATOM 2953 O O . LYS A 1 377 ? -22.25 -19.141 -34.719 1 96.38 377 LYS A O 1
ATOM 2958 N N . LYS A 1 378 ? -20.703 -19.625 -36.25 1 98 378 LYS A N 1
ATOM 2959 C CA . LYS A 1 378 ? -20.156 -20.766 -35.5 1 98 378 LYS A CA 1
ATOM 2960 C C . LYS A 1 378 ? -18.688 -20.516 -35.125 1 98 378 LYS A C 1
ATOM 2962 O O . LYS A 1 378 ? -17.875 -20.141 -35.969 1 98 378 LYS A O 1
ATOM 2967 N N . ALA A 1 379 ? -18.406 -20.703 -33.875 1 98.06 379 ALA A N 1
ATOM 2968 C CA . ALA A 1 379 ? -17.031 -20.594 -33.375 1 98.06 379 ALA A CA 1
ATOM 2969 C C . ALA A 1 379 ? -16.562 -21.906 -32.781 1 98.06 379 ALA A C 1
ATOM 2971 O O . ALA A 1 379 ? -17.297 -22.578 -32.062 1 98.06 379 ALA A O 1
ATOM 2972 N N . VAL A 1 380 ? -15.367 -22.328 -33.094 1 98.12 380 VAL A N 1
ATOM 2973 C CA . VAL A 1 380 ? -14.734 -23.516 -32.531 1 98.12 380 VAL A CA 1
ATOM 2974 C C . VAL A 1 380 ? -13.508 -23.094 -31.719 1 98.12 380 VAL A C 1
ATOM 2976 O O . VAL A 1 380 ? -12.641 -22.375 -32.25 1 98.12 380 VAL A O 1
ATOM 2979 N N . VAL A 1 381 ? -13.461 -23.469 -30.516 1 98 381 VAL A N 1
ATOM 2980 C CA . VAL A 1 381 ? -12.32 -23.219 -29.641 1 98 381 VAL A CA 1
ATOM 2981 C C . VAL A 1 381 ? -11.594 -24.531 -29.344 1 98 381 VAL A C 1
ATOM 2983 O O . VAL A 1 381 ? -12.156 -25.438 -28.734 1 98 381 VAL A O 1
ATOM 2986 N N . VAL A 1 382 ? -10.344 -24.625 -29.797 1 96.44 382 VAL A N 1
ATOM 2987 C CA . VAL A 1 382 ? -9.539 -25.828 -29.594 1 96.44 382 VAL A CA 1
ATOM 2988 C C . VAL A 1 382 ? -8.734 -25.719 -28.297 1 96.44 382 VAL A C 1
ATOM 2990 O O . VAL A 1 382 ? -7.82 -24.891 -28.219 1 96.44 382 VAL A O 1
ATOM 2993 N N . GLY A 1 383 ? -8.977 -26.516 -27.359 1 94.81 383 GLY A N 1
ATOM 2994 C CA . GLY A 1 383 ? -8.445 -26.453 -26 1 94.81 383 GLY A CA 1
ATOM 2995 C C . GLY A 1 383 ? -9.523 -26.453 -24.938 1 94.81 383 GLY A C 1
ATOM 2996 O O . GLY A 1 383 ? -10.703 -26.25 -25.234 1 94.81 383 GLY A O 1
ATOM 2997 N N . SER A 1 384 ? -9.148 -26.688 -23.719 1 95 384 SER A N 1
ATOM 2998 C CA . SER A 1 384 ? -10.211 -26.891 -22.734 1 95 384 SER A CA 1
ATOM 2999 C C . SER A 1 384 ? -9.805 -26.375 -21.359 1 95 384 SER A C 1
ATOM 3001 O O . SER A 1 384 ? -10.344 -26.828 -20.344 1 95 384 SER A O 1
ATOM 3003 N N . CYS A 1 385 ? -8.812 -25.531 -21.234 1 94.94 385 CYS A N 1
ATOM 3004 C CA . CYS A 1 385 ? -8.383 -24.969 -19.953 1 94.94 385 CYS A CA 1
ATOM 3005 C C . CYS A 1 385 ? -8.859 -23.531 -19.797 1 94.94 385 CYS A C 1
ATOM 3007 O O . CYS A 1 385 ? -9.906 -23.156 -20.344 1 94.94 385 CYS A O 1
ATOM 3009 N N . ASN A 1 386 ? -8.234 -22.719 -19.016 1 93.69 386 ASN A N 1
ATOM 3010 C CA . ASN A 1 386 ? -8.742 -21.391 -18.641 1 93.69 386 ASN A CA 1
ATOM 3011 C C . ASN A 1 386 ? -9.031 -20.531 -19.859 1 93.69 386 ASN A C 1
ATOM 3013 O O . ASN A 1 386 ? -10.141 -20.016 -20.016 1 93.69 386 ASN A O 1
ATOM 3017 N N . SER A 1 387 ? -8.062 -20.328 -20.719 1 94.06 387 SER A N 1
ATOM 3018 C CA . SER A 1 387 ? -8.227 -19.453 -21.875 1 94.06 387 SER A CA 1
ATOM 3019 C C . SER A 1 387 ? -9.367 -19.922 -22.781 1 94.06 387 SER A C 1
ATOM 3021 O O . SER A 1 387 ? -10.156 -19.125 -23.266 1 94.06 387 SER A O 1
ATOM 3023 N N . ALA A 1 388 ? -9.422 -21.234 -23.016 1 96.31 388 ALA A N 1
ATOM 3024 C CA . ALA A 1 388 ? -10.461 -21.797 -23.875 1 96.31 388 ALA A CA 1
ATOM 3025 C C . ALA A 1 388 ? -11.852 -21.516 -23.312 1 96.31 388 ALA A C 1
ATOM 3027 O O . ALA A 1 388 ? -12.758 -21.125 -24.062 1 96.31 388 ALA A O 1
ATOM 3028 N N . HIS A 1 389 ? -11.961 -21.719 -22.062 1 96.31 389 HIS A N 1
ATOM 3029 C CA . HIS A 1 389 ? -13.242 -21.5 -21.406 1 96.31 389 HIS A CA 1
ATOM 3030 C C . HIS A 1 389 ? -13.648 -20.031 -21.484 1 96.31 389 HIS A C 1
ATOM 3032 O O . HIS A 1 389 ? -14.797 -19.703 -21.797 1 96.31 389 HIS A O 1
ATOM 3038 N N . ASP A 1 390 ? -12.781 -19.172 -21.156 1 94.31 390 ASP A N 1
ATOM 3039 C CA . ASP A 1 390 ? -13.078 -17.75 -21.188 1 94.31 390 ASP A CA 1
ATOM 3040 C C . ASP A 1 390 ? -13.484 -17.297 -22.594 1 94.31 390 ASP A C 1
ATOM 3042 O O . ASP A 1 390 ? -14.445 -16.547 -22.766 1 94.31 390 ASP A O 1
ATOM 3046 N N . ILE A 1 391 ? -12.742 -17.75 -23.578 1 96.19 391 ILE A N 1
ATOM 3047 C CA . ILE A 1 391 ? -12.984 -17.391 -24.969 1 96.19 391 ILE A CA 1
ATOM 3048 C C . ILE A 1 391 ? -14.328 -17.953 -25.422 1 96.19 391 ILE A C 1
ATOM 3050 O O . ILE A 1 391 ? -15.125 -17.25 -26.047 1 96.19 391 ILE A O 1
ATOM 3054 N N . ALA A 1 392 ? -14.578 -19.172 -25.062 1 96.94 392 ALA A N 1
ATOM 3055 C CA . ALA A 1 392 ? -15.852 -19.781 -25.406 1 96.94 392 ALA A CA 1
ATOM 3056 C C . ALA A 1 392 ? -17.016 -19.016 -24.812 1 96.94 392 ALA A C 1
ATOM 3058 O O . ALA A 1 392 ? -18.031 -18.797 -25.469 1 96.94 392 ALA A O 1
ATOM 3059 N N . GLN A 1 393 ? -16.891 -18.656 -23.609 1 94.88 393 GLN A N 1
ATOM 3060 C CA . GLN A 1 393 ? -17.938 -17.891 -22.938 1 94.88 393 GLN A CA 1
ATOM 3061 C C . GLN A 1 393 ? -18.172 -16.547 -23.641 1 94.88 393 GLN A C 1
ATOM 3063 O O . GLN A 1 393 ? -19.312 -16.109 -23.797 1 94.88 393 GLN A O 1
ATOM 3068 N N . ASP A 1 394 ? -17.094 -15.875 -23.953 1 93.81 394 ASP A N 1
ATOM 3069 C CA . ASP A 1 394 ? -17.203 -14.594 -24.641 1 93.81 394 ASP A CA 1
ATOM 3070 C C . ASP A 1 394 ? -17.984 -14.742 -25.953 1 93.81 394 ASP A C 1
ATOM 3072 O O . ASP A 1 394 ? -18.891 -13.953 -26.219 1 93.81 394 ASP A O 1
ATOM 3076 N N . TYR A 1 395 ? -17.656 -15.789 -26.766 1 95.81 395 TYR A N 1
ATOM 3077 C CA . TYR A 1 395 ? -18.359 -16.062 -28 1 95.81 395 TYR A CA 1
ATOM 3078 C C . TYR A 1 395 ? -19.844 -16.328 -27.75 1 95.81 395 TYR A C 1
ATOM 3080 O O . TYR A 1 395 ? -20.703 -15.773 -28.422 1 95.81 395 TYR A O 1
ATOM 3088 N N . TYR A 1 396 ? -20.109 -17.125 -26.781 1 95.75 396 TYR A N 1
ATOM 3089 C CA . TYR A 1 396 ? -21.484 -17.453 -26.453 1 95.75 396 TYR A CA 1
ATOM 3090 C C . TYR A 1 396 ? -22.297 -16.203 -26.125 1 95.75 396 TYR A C 1
ATOM 3092 O O . TYR A 1 396 ? -23.406 -16.016 -26.609 1 95.75 396 TYR A O 1
ATOM 3100 N N . GLU A 1 397 ? -21.734 -15.414 -25.266 1 92.81 397 GLU A N 1
ATOM 3101 C CA . GLU A 1 397 ? -22.406 -14.211 -24.797 1 92.81 397 GLU A CA 1
ATOM 3102 C C . GLU A 1 397 ? -22.672 -13.242 -25.953 1 92.81 397 GLU A C 1
ATOM 3104 O O . GLU A 1 397 ? -23.531 -12.367 -25.844 1 92.81 397 GLU A O 1
ATOM 3109 N N . LYS A 1 398 ? -21.922 -13.391 -27.047 1 93.81 398 LYS A N 1
ATOM 3110 C CA . LYS A 1 398 ? -22.125 -12.555 -28.234 1 93.81 398 LYS A CA 1
ATOM 3111 C C . LYS A 1 398 ? -23.062 -13.219 -29.234 1 93.81 398 LYS A C 1
ATOM 3113 O O . LYS A 1 398 ? -23.25 -12.711 -30.328 1 93.81 398 LYS A O 1
ATOM 3118 N N . GLY A 1 399 ? -23.531 -14.398 -28.922 1 93.69 399 GLY A N 1
ATOM 3119 C CA . GLY A 1 399 ? -24.594 -15.016 -29.703 1 93.69 399 GLY A CA 1
ATOM 3120 C C . GLY A 1 399 ? -24.109 -16.125 -30.609 1 93.69 399 GLY A C 1
ATOM 3121 O O . GLY A 1 399 ? -24.891 -16.734 -31.344 1 93.69 399 GLY A O 1
ATOM 3122 N N . TYR A 1 400 ? -22.828 -16.531 -30.625 1 96.5 400 TYR A N 1
ATOM 3123 C CA . TYR A 1 400 ? -22.281 -17.578 -31.484 1 96.5 400 TYR A CA 1
ATOM 3124 C C . TYR A 1 400 ? -22.75 -18.953 -31.031 1 96.5 400 TYR A C 1
ATOM 3126 O O . TYR A 1 400 ? -23.047 -19.156 -29.859 1 96.5 400 TYR A O 1
ATOM 3134 N N . ASN A 1 401 ? -22.906 -19.844 -32.031 1 97.5 401 ASN A N 1
ATOM 3135 C CA . ASN A 1 401 ? -22.891 -21.266 -31.688 1 97.5 401 ASN A CA 1
ATOM 3136 C C . ASN A 1 401 ? -21.469 -21.766 -31.453 1 97.5 401 ASN A C 1
ATOM 3138 O O . ASN A 1 401 ? -20.641 -21.797 -32.375 1 97.5 401 ASN A O 1
ATOM 3142 N N . VAL A 1 402 ? -21.188 -22.188 -30.25 1 98.06 402 VAL A N 1
ATOM 3143 C CA . VAL A 1 402 ? -19.797 -22.438 -29.859 1 98.06 402 VAL A CA 1
ATOM 3144 C C . VAL A 1 402 ? -19.594 -23.922 -29.562 1 98.06 402 VAL A C 1
ATOM 3146 O O . VAL A 1 402 ? -20.438 -24.562 -28.953 1 98.06 402 VAL A O 1
ATOM 3149 N N . THR A 1 403 ? -18.516 -24.453 -30.016 1 98.38 403 THR A N 1
ATOM 3150 C CA . THR A 1 403 ? -18.078 -25.797 -29.656 1 98.38 403 THR A CA 1
ATOM 3151 C C . THR A 1 403 ? -16.641 -25.781 -29.156 1 98.38 403 THR A C 1
ATOM 3153 O O . THR A 1 403 ? -15.75 -25.203 -29.797 1 98.38 403 THR A O 1
ATOM 3156 N N . ILE A 1 404 ? -16.406 -26.375 -28.016 1 98.06 404 ILE A N 1
ATOM 3157 C CA . ILE A 1 404 ? -15.07 -26.562 -27.484 1 98.06 404 ILE A CA 1
ATOM 3158 C C . ILE A 1 404 ? -14.547 -27.938 -27.891 1 98.06 404 ILE A C 1
ATOM 3160 O O . ILE A 1 404 ? -15.266 -28.938 -27.797 1 98.06 404 ILE A O 1
ATOM 3164 N N . VAL A 1 405 ? -13.344 -27.938 -28.391 1 97.38 405 VAL A N 1
ATOM 3165 C CA . VAL A 1 405 ? -12.688 -29.188 -28.719 1 97.38 405 VAL A CA 1
ATOM 3166 C C . VAL A 1 405 ? -11.734 -29.578 -27.594 1 97.38 405 VAL A C 1
ATOM 3168 O O . VAL A 1 405 ? -10.758 -28.875 -27.328 1 97.38 405 VAL A O 1
ATOM 3171 N N . GLN A 1 406 ? -12.016 -30.625 -26.938 1 96.31 406 GLN A N 1
ATOM 3172 C CA . GLN A 1 406 ? -11.203 -31.141 -25.844 1 96.31 406 GLN A CA 1
ATOM 3173 C C . GLN A 1 406 ? -10.492 -32.438 -26.25 1 96.31 406 GLN A C 1
ATOM 3175 O O . GLN A 1 406 ? -11.133 -33.406 -26.641 1 96.31 406 GLN A O 1
ATOM 3180 N N . ARG A 1 407 ? -9.227 -32.406 -26.172 1 91.19 407 ARG A N 1
ATOM 3181 C CA . ARG A 1 407 ? -8.453 -33.594 -26.516 1 91.19 407 ARG A CA 1
ATOM 3182 C C . ARG A 1 407 ? -8.328 -34.531 -25.312 1 91.19 407 ARG A C 1
ATOM 3184 O O . ARG A 1 407 ? -8.602 -35.75 -25.422 1 91.19 407 ARG A O 1
ATOM 3191 N N . SER A 1 408 ? -7.883 -34 -24.156 1 91.81 408 SER A N 1
ATOM 3192 C CA . SER A 1 408 ? -7.68 -34.781 -22.922 1 91.81 408 SER A CA 1
ATOM 3193 C C . SER A 1 408 ? -8.492 -34.188 -21.766 1 91.81 408 SER A C 1
ATOM 3195 O O . SER A 1 408 ? -9.039 -33.094 -21.891 1 91.81 408 SER A O 1
ATOM 3197 N N . SER A 1 409 ? -8.547 -34.969 -20.672 1 95.12 409 SER A N 1
ATOM 3198 C CA . SER A 1 409 ? -9.344 -34.531 -19.531 1 95.12 409 SER A CA 1
ATOM 3199 C C . SER A 1 409 ? -8.766 -33.281 -18.906 1 95.12 409 SER A C 1
ATOM 3201 O O . SER A 1 409 ? -7.586 -32.969 -19.078 1 95.12 409 SER A O 1
ATOM 3203 N N . THR A 1 410 ? -9.602 -32.469 -18.266 1 96.44 410 THR A N 1
ATOM 3204 C CA . THR A 1 410 ? -9.242 -31.234 -17.609 1 96.44 410 THR A CA 1
ATOM 3205 C C . THR A 1 410 ? -9.625 -31.266 -16.125 1 96.44 410 THR A C 1
ATOM 3207 O O . THR A 1 410 ? -10.703 -31.75 -15.773 1 96.44 410 THR A O 1
ATOM 3210 N N . CYS A 1 411 ? -8.727 -30.859 -15.266 1 97.19 411 CYS A N 1
ATOM 3211 C CA . CYS A 1 411 ? -9.07 -30.672 -13.867 1 97.19 411 CYS A CA 1
ATOM 3212 C C . CYS A 1 411 ? -9.883 -29.391 -13.68 1 97.19 411 CYS A C 1
ATOM 3214 O O . CYS A 1 411 ? -9.359 -28.297 -13.875 1 97.19 411 CYS A O 1
ATOM 3216 N N . VAL A 1 412 ? -11.148 -29.516 -13.328 1 97.88 412 VAL A N 1
ATOM 3217 C CA . VAL A 1 412 ? -12.031 -28.359 -13.203 1 97.88 412 VAL A CA 1
ATOM 3218 C C . VAL A 1 412 ? -12.328 -28.094 -11.727 1 97.88 412 VAL A C 1
ATOM 3220 O O . VAL A 1 412 ? -12.719 -29 -10.992 1 97.88 412 VAL A O 1
ATOM 3223 N N . VAL A 1 413 ? -12.117 -26.953 -11.273 1 97.88 413 VAL A N 1
ATOM 3224 C CA . VAL A 1 413 ? -12.445 -26.516 -9.922 1 97.88 413 VAL A CA 1
ATOM 3225 C C . VAL A 1 413 ? -13.109 -25.156 -9.961 1 97.88 413 VAL A C 1
ATOM 3227 O O . VAL A 1 413 ? -12.672 -24.266 -10.688 1 97.88 413 VAL A O 1
ATOM 3230 N N . SER A 1 414 ? -14.211 -24.984 -9.211 1 97.06 414 SER A N 1
ATOM 3231 C CA . SER A 1 414 ? -14.898 -23.688 -9.211 1 97.06 414 SER A CA 1
ATOM 3232 C C . SER A 1 414 ? -14.133 -22.656 -8.398 1 97.06 414 SER A C 1
ATOM 3234 O O . SER A 1 414 ? -13.43 -23 -7.449 1 97.06 414 SER A O 1
ATOM 3236 N N . SER A 1 415 ? -14.32 -21.391 -8.805 1 95.25 415 SER A N 1
ATOM 3237 C CA . SER A 1 415 ? -13.758 -20.281 -8.039 1 95.25 415 SER A CA 1
ATOM 3238 C C . SER A 1 415 ? -14.25 -20.297 -6.598 1 95.25 415 SER A C 1
ATOM 3240 O O . SER A 1 415 ? -13.492 -20 -5.672 1 95.25 415 SER A O 1
ATOM 3242 N N . ASP A 1 416 ? -15.445 -20.625 -6.398 1 95.06 416 ASP A N 1
ATOM 3243 C CA . ASP A 1 416 ? -16.047 -20.719 -5.07 1 95.06 416 ASP A CA 1
ATOM 3244 C C . ASP A 1 416 ? -15.32 -21.734 -4.203 1 95.06 416 ASP A C 1
ATOM 3246 O O . ASP A 1 416 ? -15.016 -21.469 -3.039 1 95.06 416 ASP A O 1
ATOM 3250 N N . ALA A 1 417 ? -15.055 -22.891 -4.758 1 97.38 417 ALA A N 1
ATOM 3251 C CA . ALA A 1 417 ? -14.352 -23.953 -4.031 1 97.38 417 ALA A CA 1
ATOM 3252 C C . ALA A 1 417 ? -12.93 -23.531 -3.691 1 97.38 417 ALA A C 1
ATOM 3254 O O . ALA A 1 417 ? -12.414 -23.844 -2.615 1 97.38 417 ALA A O 1
ATOM 3255 N N . ILE A 1 418 ? -12.32 -22.844 -4.559 1 96.81 418 ILE A N 1
ATOM 3256 C CA . ILE A 1 418 ? -10.953 -22.391 -4.328 1 96.81 418 ILE A CA 1
ATOM 3257 C C . ILE A 1 418 ? -10.938 -21.391 -3.166 1 96.81 418 ILE A C 1
ATOM 3259 O O . ILE A 1 418 ? -10.141 -21.547 -2.232 1 96.81 418 ILE A O 1
ATOM 3263 N N . VAL A 1 419 ? -11.828 -20.391 -3.109 1 95.56 419 VAL A N 1
ATOM 3264 C CA . VAL A 1 419 ? -11.836 -19.312 -2.131 1 95.56 419 VAL A CA 1
ATOM 3265 C C . VAL A 1 419 ? -12.273 -19.844 -0.771 1 95.56 419 VAL A C 1
ATOM 3267 O O . VAL A 1 419 ? -11.672 -19.531 0.255 1 95.56 419 VAL A O 1
ATOM 3270 N N . ASN A 1 420 ? -13.258 -20.734 -0.784 1 96.19 420 ASN A N 1
ATOM 3271 C CA . ASN A 1 420 ? -13.938 -21.078 0.463 1 96.19 420 ASN A CA 1
ATOM 3272 C C . ASN A 1 420 ? -13.453 -22.406 1.023 1 96.19 420 ASN A C 1
ATOM 3274 O O . ASN A 1 420 ? -13.836 -22.797 2.129 1 96.19 420 ASN A O 1
ATOM 3278 N N . ILE A 1 421 ? -12.602 -23.141 0.239 1 97.19 421 ILE A N 1
ATOM 3279 C CA . ILE A 1 421 ? -12.102 -24.406 0.735 1 97.19 421 ILE A CA 1
ATOM 3280 C C . ILE A 1 421 ? -10.578 -24.438 0.635 1 97.19 421 ILE A C 1
ATOM 3282 O O . ILE A 1 421 ? -9.883 -24.469 1.653 1 97.19 421 ILE A O 1
ATOM 3286 N N . ALA A 1 422 ? -10.062 -24.297 -0.557 1 97 422 ALA A N 1
ATOM 3287 C CA . ALA A 1 422 ? -8.633 -24.484 -0.792 1 97 422 ALA A CA 1
ATOM 3288 C C . ALA A 1 422 ? -7.812 -23.422 -0.082 1 97 422 ALA A C 1
ATOM 3290 O O . ALA A 1 422 ? -6.785 -23.719 0.531 1 97 422 ALA A O 1
ATOM 3291 N N . LEU A 1 423 ? -8.242 -22.125 -0.185 1 97 423 LEU A N 1
ATOM 3292 C CA . LEU A 1 423 ? -7.441 -21.016 0.312 1 97 423 LEU A CA 1
ATOM 3293 C C . LEU A 1 423 ? -7.93 -20.562 1.685 1 97 423 LEU A C 1
ATOM 3295 O O . LEU A 1 423 ? -7.273 -19.75 2.348 1 97 423 LEU A O 1
ATOM 3299 N N . LYS A 1 424 ? -9.055 -21.141 2.121 1 95.5 424 LYS A N 1
ATOM 3300 C CA . LYS A 1 424 ? -9.68 -20.75 3.381 1 95.5 424 LYS A CA 1
ATOM 3301 C C . LYS A 1 424 ? -8.727 -20.938 4.551 1 95.5 424 LYS A C 1
ATOM 3303 O O . LYS A 1 424 ? -8.039 -21.953 4.641 1 95.5 424 LYS A O 1
ATOM 3308 N N . GLY A 1 425 ? -8.625 -19.969 5.391 1 94.5 425 GLY A N 1
ATOM 3309 C CA . GLY A 1 425 ? -7.816 -20.047 6.594 1 94.5 425 GLY A CA 1
ATOM 3310 C C . GLY A 1 425 ? -6.418 -19.484 6.414 1 94.5 425 GLY A C 1
ATOM 3311 O O . GLY A 1 425 ? -5.773 -19.094 7.387 1 94.5 425 GLY A O 1
ATOM 3312 N N . LEU A 1 426 ? -5.941 -19.438 5.191 1 96.25 426 LEU A N 1
ATOM 3313 C CA . LEU A 1 426 ? -4.57 -19 4.949 1 96.25 426 LEU A CA 1
ATOM 3314 C C . LEU A 1 426 ? -4.547 -17.734 4.082 1 96.25 426 LEU A C 1
ATOM 3316 O O . LEU A 1 426 ? -3.996 -16.719 4.484 1 96.25 426 LEU A O 1
ATOM 3320 N N . TYR A 1 427 ? -5.102 -17.812 2.891 1 97.62 427 TYR A N 1
ATOM 3321 C CA . TYR A 1 427 ? -5.156 -16.688 1.966 1 97.62 427 TYR A CA 1
ATOM 3322 C C . TYR A 1 427 ? -6.574 -16.141 1.854 1 97.62 427 TYR A C 1
ATOM 3324 O O . TYR A 1 427 ? -7.25 -16.359 0.847 1 97.62 427 TYR A O 1
ATOM 3332 N N . GLU A 1 428 ? -7.055 -15.406 2.762 1 96.69 428 GLU A N 1
ATOM 3333 C CA . GLU A 1 428 ? -8.383 -14.805 2.822 1 96.69 428 GLU A CA 1
ATOM 3334 C C . GLU A 1 428 ? -8.352 -13.469 3.561 1 96.69 428 GLU A C 1
ATOM 3336 O O . GLU A 1 428 ? -7.32 -13.086 4.121 1 96.69 428 GLU A O 1
ATOM 3341 N N . GLU A 1 429 ? -9.383 -12.703 3.578 1 95.38 429 GLU A N 1
ATOM 3342 C CA . GLU A 1 429 ? -9.445 -11.328 4.07 1 95.38 429 GLU A CA 1
ATOM 3343 C C . GLU A 1 429 ? -8.984 -11.242 5.523 1 95.38 429 GLU A C 1
ATOM 3345 O O . GLU A 1 429 ? -8.227 -10.344 5.891 1 95.38 429 GLU A O 1
ATOM 3350 N N . ASN A 1 430 ? -9.375 -12.133 6.352 1 93.31 430 ASN A N 1
ATOM 3351 C CA . ASN A 1 430 ? -9.031 -12.109 7.773 1 93.31 430 ASN A CA 1
ATOM 3352 C C . ASN A 1 430 ? -7.996 -13.172 8.125 1 93.31 430 ASN A C 1
ATOM 3354 O O . ASN A 1 430 ? -7.879 -13.57 9.281 1 93.31 430 ASN A O 1
ATOM 3358 N N . GLY A 1 431 ? -7.332 -13.641 7.082 1 95.56 431 GLY A N 1
ATOM 3359 C CA . GLY A 1 431 ? -6.273 -14.617 7.305 1 95.56 431 GLY A CA 1
ATOM 3360 C C . GLY A 1 431 ? -4.996 -13.992 7.836 1 95.56 431 GLY A C 1
ATOM 3361 O O . GLY A 1 431 ? -4.945 -12.789 8.094 1 95.56 431 GLY A O 1
ATOM 3362 N N . PRO A 1 432 ? -3.986 -14.805 8.117 1 96.25 432 PRO A N 1
ATOM 3363 C CA . PRO A 1 432 ? -2.689 -14.266 8.531 1 96.25 432 PRO A CA 1
ATOM 3364 C C . PRO A 1 432 ? -2.062 -13.359 7.477 1 96.25 432 PRO A C 1
ATOM 3366 O O . PRO A 1 432 ? -2.492 -13.367 6.316 1 96.25 432 PRO A O 1
ATOM 3369 N N . PRO A 1 433 ? -1.08 -12.57 7.918 1 95.62 433 PRO A N 1
ATOM 3370 C CA . PRO A 1 433 ? -0.328 -11.844 6.895 1 95.62 433 PRO A CA 1
ATOM 3371 C C . PRO A 1 433 ? 0.184 -12.75 5.777 1 95.62 433 PRO A C 1
ATOM 3373 O O . PRO A 1 433 ? 0.584 -13.883 6.039 1 95.62 433 PRO A O 1
ATOM 3376 N N . VAL A 1 434 ? 0.198 -12.258 4.582 1 97.44 434 VAL A N 1
ATOM 3377 C CA . VAL A 1 434 ? 0.465 -13.07 3.4 1 97.44 434 VAL A CA 1
ATOM 3378 C C . VAL A 1 434 ? 1.859 -13.688 3.5 1 97.44 434 VAL A C 1
ATOM 3380 O O . VAL A 1 434 ? 2.084 -14.812 3.041 1 97.44 434 VAL A O 1
ATOM 3383 N N . ASP A 1 435 ? 2.814 -13.008 4.109 1 96.5 435 ASP A N 1
ATOM 3384 C CA . ASP A 1 435 ? 4.164 -13.539 4.258 1 96.5 435 ASP A CA 1
ATOM 3385 C C . ASP A 1 435 ? 4.164 -14.781 5.152 1 96.5 435 ASP A C 1
ATOM 3387 O O . ASP A 1 435 ? 4.922 -15.727 4.914 1 96.5 435 ASP A O 1
ATOM 3391 N N . ASP A 1 436 ? 3.354 -14.75 6.238 1 97.81 436 ASP A N 1
ATOM 3392 C CA . ASP A 1 436 ? 3.201 -15.922 7.102 1 97.81 436 ASP A CA 1
ATOM 3393 C C . ASP A 1 436 ? 2.543 -17.078 6.352 1 97.81 436 ASP A C 1
ATOM 3395 O O . ASP A 1 436 ? 2.947 -18.234 6.504 1 97.81 436 ASP A O 1
ATOM 3399 N N . SER A 1 437 ? 1.529 -16.688 5.551 1 98.25 437 SER A N 1
ATOM 3400 C CA . SER A 1 437 ? 0.839 -17.688 4.75 1 98.25 437 SER A CA 1
ATOM 3401 C C . SER A 1 437 ? 1.799 -18.391 3.797 1 98.25 437 SER A C 1
ATOM 3403 O O . SER A 1 437 ? 1.741 -19.609 3.637 1 98.25 437 SER A O 1
ATOM 3405 N N . ASP A 1 438 ? 2.666 -17.625 3.207 1 98.31 438 ASP A N 1
ATOM 3406 C CA . ASP A 1 438 ? 3.648 -18.188 2.283 1 98.31 438 ASP A CA 1
ATOM 3407 C C . ASP A 1 438 ? 4.582 -19.156 3.002 1 98.31 438 ASP A C 1
ATOM 3409 O O . ASP A 1 438 ? 4.766 -20.297 2.559 1 98.31 438 ASP A O 1
ATOM 3413 N N . VAL A 1 439 ? 5.164 -18.703 4.121 1 98.31 439 VAL A N 1
ATOM 3414 C CA . VAL A 1 439 ? 6.098 -19.562 4.863 1 98.31 439 VAL A CA 1
ATOM 3415 C C . VAL A 1 439 ? 5.391 -20.844 5.301 1 98.31 439 VAL A C 1
ATOM 3417 O O . VAL A 1 439 ? 5.961 -21.922 5.219 1 98.31 439 VAL A O 1
ATOM 3420 N N . PHE A 1 440 ? 4.188 -20.688 5.711 1 98.38 440 PHE A N 1
ATOM 3421 C CA . PHE A 1 440 ? 3.396 -21.828 6.152 1 98.38 440 PHE A CA 1
ATOM 3422 C C . PHE A 1 440 ? 3.18 -22.797 5.008 1 98.38 440 PHE A C 1
ATOM 3424 O O . PHE A 1 440 ? 3.459 -24 5.145 1 98.38 440 PHE A O 1
ATOM 3431 N N . LEU A 1 441 ? 2.736 -22.312 3.904 1 97.94 441 LEU A N 1
ATOM 3432 C CA . LEU A 1 441 ? 2.42 -23.156 2.76 1 97.94 441 LEU A CA 1
ATOM 3433 C C . LEU A 1 441 ? 3.668 -23.859 2.246 1 97.94 441 LEU A C 1
ATOM 3435 O O . LEU A 1 441 ? 3.654 -25.078 2.039 1 97.94 441 LEU A O 1
ATOM 3439 N N . TYR A 1 442 ? 4.711 -23.141 2.092 1 97.94 442 TYR A N 1
ATOM 3440 C CA . TYR A 1 442 ? 5.902 -23.688 1.458 1 97.94 442 TYR A CA 1
ATOM 3441 C C . TYR A 1 442 ? 6.707 -24.531 2.443 1 97.94 442 TYR A C 1
ATOM 3443 O O . TYR A 1 442 ? 7.656 -25.219 2.057 1 97.94 442 TYR A O 1
ATOM 3451 N N . SER A 1 443 ? 6.305 -24.531 3.688 1 98.62 443 SER A N 1
ATOM 3452 C CA . SER A 1 443 ? 6.949 -25.375 4.691 1 98.62 443 SER A CA 1
ATOM 3453 C C . SER A 1 443 ? 6.555 -26.828 4.527 1 98.62 443 SER A C 1
ATOM 3455 O O . SER A 1 443 ? 7.184 -27.719 5.109 1 98.62 443 SER A O 1
ATOM 3457 N N . ILE A 1 444 ? 5.555 -27.125 3.793 1 98.19 444 ILE A N 1
ATOM 3458 C CA . ILE A 1 444 ? 5.023 -28.469 3.656 1 98.19 444 ILE A CA 1
ATOM 3459 C C . ILE A 1 444 ? 5.77 -29.203 2.543 1 98.19 444 ILE A C 1
ATOM 3461 O O . ILE A 1 444 ? 5.73 -28.797 1.383 1 98.19 444 ILE A O 1
ATOM 3465 N N . PRO A 1 445 ? 6.387 -30.297 2.875 1 98 445 PRO A N 1
ATOM 3466 C CA . PRO A 1 445 ? 7.023 -31.078 1.811 1 98 445 PRO A CA 1
ATOM 3467 C C . PRO A 1 445 ? 6.035 -31.531 0.733 1 98 445 PRO A C 1
ATOM 3469 O O . PRO A 1 445 ? 4.887 -31.859 1.042 1 98 445 PRO A O 1
ATOM 3472 N N . SER A 1 446 ? 6.48 -31.656 -0.49 1 97 446 SER A N 1
ATOM 3473 C CA . SER A 1 446 ? 5.629 -31.875 -1.654 1 97 446 SER A CA 1
ATOM 3474 C C . SER A 1 446 ? 4.801 -33.156 -1.502 1 97 446 SER A C 1
ATOM 3476 O O . SER A 1 446 ? 3.629 -33.188 -1.881 1 97 446 SER A O 1
ATOM 3478 N N . SER A 1 447 ? 5.445 -34.25 -1.018 1 96.88 447 SER A N 1
ATOM 3479 C CA . SER A 1 447 ? 4.711 -35.5 -0.852 1 96.88 447 SER A CA 1
ATOM 3480 C C . SER A 1 447 ? 3.586 -35.344 0.164 1 96.88 447 SER A C 1
ATOM 3482 O O . SER A 1 447 ? 2.484 -35.875 -0.039 1 96.88 447 SER A O 1
ATOM 3484 N N . GLN A 1 448 ? 3.875 -34.656 1.283 1 97.25 448 GLN A N 1
ATOM 3485 C CA . GLN A 1 448 ? 2.863 -34.406 2.305 1 97.25 448 GLN A CA 1
ATOM 3486 C C . GLN A 1 448 ? 1.783 -33.469 1.789 1 97.25 448 GLN A C 1
ATOM 3488 O O . GLN A 1 448 ? 0.607 -33.594 2.127 1 97.25 448 GLN A O 1
ATOM 3493 N N . PHE A 1 449 ? 2.227 -32.469 1.052 1 97.62 449 PHE A N 1
ATOM 3494 C CA . PHE A 1 449 ? 1.281 -31.547 0.441 1 97.62 449 PHE A CA 1
ATOM 3495 C C . PHE A 1 449 ? 0.317 -32.281 -0.48 1 97.62 449 PHE A C 1
ATOM 3497 O O . PHE A 1 449 ? -0.884 -32.031 -0.481 1 97.62 449 PHE A O 1
ATOM 3504 N N . LYS A 1 450 ? 0.857 -33.156 -1.286 1 97.38 450 LYS A N 1
ATOM 3505 C CA . LYS A 1 450 ? 0.017 -33.969 -2.158 1 97.38 450 LYS A CA 1
ATOM 3506 C C . LYS A 1 450 ? -1.028 -34.719 -1.355 1 97.38 450 LYS A C 1
ATOM 3508 O O . LYS A 1 450 ? -2.195 -34.781 -1.749 1 97.38 450 LYS A O 1
ATOM 3513 N N . ALA A 1 451 ? -0.594 -35.312 -0.246 1 97.81 451 ALA A N 1
ATOM 3514 C CA . ALA A 1 451 ? -1.523 -36.031 0.621 1 97.81 451 ALA A CA 1
ATOM 3515 C C . ALA A 1 451 ? -2.621 -35.094 1.138 1 97.81 451 ALA A C 1
ATOM 3517 O O . ALA A 1 451 ? -3.795 -35.469 1.174 1 97.81 451 ALA A O 1
ATOM 3518 N N . GLN A 1 452 ? -2.24 -33.969 1.594 1 97.94 452 GLN A N 1
ATOM 3519 C CA . GLN A 1 452 ? -3.217 -32.969 2.045 1 97.94 452 GLN A CA 1
ATOM 3520 C C . GLN A 1 452 ? -4.176 -32.594 0.921 1 97.94 452 GLN A C 1
ATOM 3522 O O . GLN A 1 452 ? -5.387 -32.5 1.138 1 97.94 452 GLN A O 1
ATOM 3527 N N . GLN A 1 453 ? -3.646 -32.406 -0.292 1 97.69 453 GLN A N 1
ATOM 3528 C CA . GLN A 1 453 ? -4.43 -31.922 -1.426 1 97.69 453 GLN A CA 1
ATOM 3529 C C . GLN A 1 453 ? -5.445 -32.969 -1.873 1 97.69 453 GLN A C 1
ATOM 3531 O O . GLN A 1 453 ? -6.516 -32.625 -2.385 1 97.69 453 GLN A O 1
ATOM 3536 N N . ILE A 1 454 ? -5.105 -34.219 -1.723 1 97.81 454 ILE A N 1
ATOM 3537 C CA . ILE A 1 454 ? -6.07 -35.281 -2.031 1 97.81 454 ILE A CA 1
ATOM 3538 C C . ILE A 1 454 ? -7.34 -35.062 -1.207 1 97.81 454 ILE A C 1
ATOM 3540 O O . ILE A 1 454 ? -8.453 -35.125 -1.739 1 97.81 454 ILE A O 1
ATOM 3544 N N . LYS A 1 455 ? -7.188 -34.75 0.068 1 97.44 455 LYS A N 1
ATOM 3545 C CA . LYS A 1 455 ? -8.32 -34.5 0.951 1 97.44 455 LYS A CA 1
ATOM 3546 C C . LYS A 1 455 ? -9.062 -33.219 0.561 1 97.44 455 LYS A C 1
ATOM 3548 O O . LYS A 1 455 ? -10.289 -33.188 0.51 1 97.44 455 LYS A O 1
ATOM 3553 N N . ILE A 1 456 ? -8.352 -32.188 0.335 1 97.62 456 ILE A N 1
ATOM 3554 C CA . ILE A 1 456 ? -8.922 -30.906 -0.023 1 97.62 456 ILE A CA 1
ATOM 3555 C C . ILE A 1 456 ? -9.688 -31.031 -1.338 1 97.62 456 ILE A C 1
ATOM 3557 O O . ILE A 1 456 ? -10.789 -30.5 -1.469 1 97.62 456 ILE A O 1
ATOM 3561 N N . THR A 1 457 ? -9.078 -31.719 -2.318 1 98 457 THR A N 1
ATOM 3562 C CA . THR A 1 457 ? -9.695 -31.922 -3.625 1 98 457 THR A CA 1
ATOM 3563 C C . THR A 1 457 ? -11.008 -32.688 -3.494 1 98 457 THR A C 1
ATOM 3565 O O . THR A 1 457 ? -11.977 -32.375 -4.195 1 98 457 THR A O 1
ATOM 3568 N N . ALA A 1 458 ? -11.016 -33.656 -2.652 1 97.94 458 ALA A N 1
ATOM 3569 C CA . ALA A 1 458 ? -12.25 -34.406 -2.418 1 97.94 458 ALA A CA 1
ATOM 3570 C C . ALA A 1 458 ? -13.367 -33.469 -1.943 1 97.94 458 ALA A C 1
ATOM 3572 O O . ALA A 1 458 ? -14.508 -33.562 -2.395 1 97.94 458 ALA A O 1
ATOM 3573 N N . LEU A 1 459 ? -13.055 -32.562 -1.009 1 97.88 459 LEU A N 1
ATOM 3574 C CA . LEU A 1 459 ? -14.031 -31.609 -0.51 1 97.88 459 LEU A CA 1
ATOM 3575 C C . LEU A 1 459 ? -14.469 -30.656 -1.617 1 97.88 459 LEU A C 1
ATOM 3577 O O . LEU A 1 459 ? -15.648 -30.312 -1.716 1 97.88 459 LEU A O 1
ATOM 3581 N N . GLU A 1 460 ? -13.516 -30.188 -2.424 1 98.19 460 GLU A N 1
ATOM 3582 C CA . GLU A 1 460 ? -13.828 -29.297 -3.539 1 98.19 460 GLU A CA 1
ATOM 3583 C C . GLU A 1 460 ? -14.766 -29.984 -4.535 1 98.19 460 GLU A C 1
ATOM 3585 O O . GLU A 1 460 ? -15.711 -29.359 -5.027 1 98.19 460 GLU A O 1
ATOM 3590 N N . ASN A 1 461 ? -14.477 -31.219 -4.867 1 98.12 461 ASN A N 1
ATOM 3591 C CA . ASN A 1 461 ? -15.289 -31.953 -5.832 1 98.12 461 ASN A CA 1
ATOM 3592 C C . ASN A 1 461 ? -16.703 -32.188 -5.312 1 98.12 461 ASN A C 1
ATOM 3594 O O . ASN A 1 461 ? -17.656 -32.219 -6.09 1 98.12 461 ASN A O 1
ATOM 3598 N N . GLU A 1 462 ? -16.781 -32.406 -3.984 1 98.31 462 GLU A N 1
ATOM 3599 C CA . GLU A 1 462 ? -18.109 -32.531 -3.396 1 98.31 462 GLU A CA 1
ATOM 3600 C C . GLU A 1 462 ? -18.906 -31.219 -3.537 1 98.31 462 GLU A C 1
ATOM 3602 O O . GLU A 1 462 ? -20.094 -31.234 -3.863 1 98.31 462 GLU A O 1
ATOM 3607 N N . ARG A 1 463 ? -18.25 -30.141 -3.238 1 97.75 463 ARG A N 1
ATOM 3608 C CA . ARG A 1 463 ? -18.859 -28.828 -3.398 1 97.75 463 ARG A CA 1
ATOM 3609 C C . ARG A 1 463 ? -19.281 -28.594 -4.844 1 97.75 463 ARG A C 1
ATOM 3611 O O . ARG A 1 463 ? -20.344 -28.016 -5.098 1 97.75 463 ARG A O 1
ATOM 3618 N N . ASP A 1 464 ? -18.516 -29.078 -5.836 1 98.19 464 ASP A N 1
ATOM 3619 C CA . ASP A 1 464 ? -18.703 -28.828 -7.258 1 98.19 464 ASP A CA 1
ATOM 3620 C C . ASP A 1 464 ? -19.422 -30 -7.926 1 98.19 464 ASP A C 1
ATOM 3622 O O . ASP A 1 464 ? -19.422 -30.125 -9.148 1 98.19 464 ASP A O 1
ATOM 3626 N N . LYS A 1 465 ? -20.031 -30.859 -7.191 1 98.31 465 LYS A N 1
ATOM 3627 C CA . LYS A 1 465 ? -20.578 -32.125 -7.711 1 98.31 465 LYS A CA 1
ATOM 3628 C C . LYS A 1 465 ? -21.547 -31.859 -8.867 1 98.31 465 LYS A C 1
ATOM 3630 O O . LYS A 1 465 ? -21.453 -32.5 -9.906 1 98.31 465 LYS A O 1
ATOM 3635 N N . GLU A 1 466 ? -22.453 -30.938 -8.641 1 98.06 466 GLU A N 1
ATOM 3636 C CA . GLU A 1 466 ? -23.438 -30.641 -9.672 1 98.06 466 GLU A CA 1
ATOM 3637 C C . GLU A 1 466 ? -22.766 -30.188 -10.961 1 98.06 466 GLU A C 1
ATOM 3639 O O . GLU A 1 466 ? -23.156 -30.625 -12.055 1 98.06 466 GLU A O 1
ATOM 3644 N N . LEU A 1 467 ? -21.812 -29.312 -10.875 1 97.88 467 LEU A N 1
ATOM 3645 C CA . LEU A 1 467 ? -21.078 -28.812 -12.031 1 97.88 467 LEU A CA 1
ATOM 3646 C C . LEU A 1 467 ? -20.344 -29.953 -12.727 1 97.88 467 LEU A C 1
ATOM 3648 O O . LEU A 1 467 ? -20.422 -30.094 -13.945 1 97.88 467 LEU A O 1
ATOM 3652 N N . LEU A 1 468 ? -19.609 -30.797 -12 1 98.31 468 LEU A N 1
ATOM 3653 C CA . LEU A 1 468 ? -18.781 -31.859 -12.555 1 98.31 468 LEU A CA 1
ATOM 3654 C C . LEU A 1 468 ? -19.641 -32.938 -13.219 1 98.31 468 LEU A C 1
ATOM 3656 O O . LEU A 1 468 ? -19.312 -33.406 -14.305 1 98.31 468 LEU A O 1
ATOM 3660 N N . ASP A 1 469 ? -20.75 -33.25 -12.57 1 98.06 469 ASP A N 1
ATOM 3661 C CA . ASP A 1 469 ? -21.688 -34.188 -13.172 1 98.06 469 ASP A CA 1
ATOM 3662 C C . ASP A 1 469 ? -22.281 -33.625 -14.461 1 98.06 469 ASP A C 1
ATOM 3664 O O . ASP A 1 469 ? -22.453 -34.375 -15.438 1 98.06 469 ASP A O 1
ATOM 3668 N N . GLY A 1 470 ? -22.594 -32.375 -14.336 1 98.38 470 GLY A N 1
ATOM 3669 C CA . GLY A 1 470 ? -23.125 -31.734 -15.523 1 98.38 470 GLY A CA 1
ATOM 3670 C C . GLY A 1 470 ? -22.156 -31.719 -16.688 1 98.38 470 GLY A C 1
ATOM 3671 O O . GLY A 1 470 ? -22.547 -31.938 -17.828 1 98.38 470 GLY A O 1
ATOM 3672 N N . LEU A 1 471 ? -20.922 -31.453 -16.453 1 98.38 471 LEU A N 1
ATOM 3673 C CA . LEU A 1 471 ? -19.875 -31.469 -17.484 1 98.38 471 LEU A CA 1
ATOM 3674 C C . LEU A 1 471 ? -19.734 -32.844 -18.094 1 98.38 471 LEU A C 1
ATOM 3676 O O . LEU A 1 471 ? -19.672 -33 -19.312 1 98.38 471 LEU A O 1
ATOM 3680 N N . ALA A 1 472 ? -19.688 -33.812 -17.25 1 96.69 472 ALA A N 1
ATOM 3681 C CA . ALA A 1 472 ? -19.578 -35.219 -17.719 1 96.69 472 ALA A CA 1
ATOM 3682 C C . ALA A 1 472 ? -20.766 -35.562 -18.609 1 96.69 472 ALA A C 1
ATOM 3684 O O . ALA A 1 472 ? -20.578 -36.219 -19.641 1 96.69 472 ALA A O 1
ATOM 3685 N N . LYS A 1 473 ? -21.906 -35.188 -18.203 1 97.44 473 LYS A N 1
ATOM 3686 C CA . LYS A 1 473 ? -23.109 -35.469 -18.984 1 97.44 473 LYS A CA 1
ATOM 3687 C C . LYS A 1 473 ? -23.047 -34.812 -20.344 1 97.44 473 LYS A C 1
ATOM 3689 O O . LYS A 1 473 ? -23.562 -35.375 -21.328 1 97.44 473 LYS A O 1
ATOM 3694 N N . ALA A 1 474 ? -22.438 -33.688 -20.375 1 97.81 474 ALA A N 1
ATOM 3695 C CA . ALA A 1 474 ? -22.344 -32.938 -21.625 1 97.81 474 ALA A CA 1
ATOM 3696 C C . ALA A 1 474 ? -21.219 -33.469 -22.5 1 97.81 474 ALA A C 1
ATOM 3698 O O . ALA A 1 474 ? -21.031 -33 -23.625 1 97.81 474 ALA A O 1
ATOM 3699 N N . GLY A 1 475 ? -20.516 -34.406 -22.016 1 96.94 475 GLY A N 1
ATOM 3700 C CA . GLY A 1 475 ? -19.469 -35 -22.812 1 96.94 475 GLY A CA 1
ATOM 3701 C C . GLY A 1 475 ? -18.094 -34.406 -22.531 1 96.94 475 GLY A C 1
ATOM 3702 O O . GLY A 1 475 ? -17.109 -34.781 -23.172 1 96.94 475 GLY A O 1
ATOM 3703 N N . PHE A 1 476 ? -17.984 -33.469 -21.656 1 97.62 476 PHE A N 1
ATOM 3704 C CA . PHE A 1 476 ? -16.719 -32.875 -21.25 1 97.62 476 PHE A CA 1
ATOM 3705 C C . PHE A 1 476 ? -16.016 -33.75 -20.234 1 97.62 476 PHE A C 1
ATOM 3707 O O . PHE A 1 476 ? -16.578 -34.062 -19.172 1 97.62 476 PHE A O 1
ATOM 3714 N N . LYS A 1 477 ? -14.812 -34.219 -20.484 1 97 477 LYS A N 1
ATOM 3715 C CA . LYS A 1 477 ? -14.102 -35.094 -19.578 1 97 477 LYS A CA 1
ATOM 3716 C C . LYS A 1 477 ? -13.352 -34.344 -18.5 1 97 477 LYS A C 1
ATOM 3718 O O . LYS A 1 477 ? -12.531 -33.469 -18.812 1 97 477 LYS A O 1
ATOM 3723 N N . VAL A 1 478 ? -13.625 -34.688 -17.312 1 96.81 478 VAL A N 1
ATOM 3724 C CA . VAL A 1 478 ? -12.992 -34 -16.172 1 96.81 478 VAL A CA 1
ATOM 3725 C C . VAL A 1 478 ? -12.062 -35 -15.453 1 96.81 478 VAL A C 1
ATOM 3727 O O . VAL A 1 478 ? -12.203 -36.219 -15.594 1 96.81 478 VAL A O 1
ATOM 3730 N N . ASP A 1 479 ? -11.055 -34.5 -14.789 1 95.88 479 ASP A N 1
ATOM 3731 C CA . ASP A 1 479 ? -10.203 -35.281 -13.914 1 95.88 479 ASP A CA 1
ATOM 3732 C C . ASP A 1 479 ? -9.938 -34.562 -12.594 1 95.88 479 ASP A C 1
ATOM 3734 O O . ASP A 1 479 ? -10.406 -33.438 -12.398 1 95.88 479 ASP A O 1
ATOM 3738 N N . ARG A 1 480 ? -9.273 -35.281 -11.703 1 96.06 480 ARG A N 1
ATOM 3739 C CA . ARG A 1 480 ? -9.055 -34.719 -10.367 1 96.06 480 ARG A CA 1
ATOM 3740 C C . ARG A 1 480 ? -7.578 -34.438 -10.125 1 96.06 480 ARG A C 1
ATOM 3742 O O . ARG A 1 480 ? -7.117 -34.406 -8.984 1 96.06 480 ARG A O 1
ATOM 3749 N N . GLY A 1 481 ? -6.801 -34.281 -11.195 1 94.5 481 GLY A N 1
ATOM 3750 C CA . GLY A 1 481 ? -5.375 -34.031 -11.055 1 94.5 481 GLY A CA 1
ATOM 3751 C C . GLY A 1 481 ? -4.582 -35.281 -10.766 1 94.5 481 GLY A C 1
ATOM 3752 O O . GLY A 1 481 ? -5.145 -36.375 -10.727 1 94.5 481 GLY A O 1
ATOM 3753 N N . PRO A 1 482 ? -3.271 -35.125 -10.594 1 94.56 482 PRO A N 1
ATOM 3754 C CA . PRO A 1 482 ? -2.436 -36.312 -10.328 1 94.56 482 PRO A CA 1
ATOM 3755 C C . PRO A 1 482 ? -2.75 -36.969 -8.984 1 94.56 482 PRO A C 1
ATOM 3757 O O . PRO A 1 482 ? -2.707 -36.281 -7.945 1 94.56 482 PRO A O 1
ATOM 3760 N N . ASP A 1 483 ? -3.104 -38.281 -9.016 1 95.5 483 ASP A N 1
ATOM 3761 C CA . ASP A 1 483 ? -3.441 -39.031 -7.812 1 95.5 483 ASP A CA 1
ATOM 3762 C C . ASP A 1 483 ? -4.629 -38.406 -7.082 1 95.5 483 ASP A C 1
ATOM 3764 O O . ASP A 1 483 ? -4.691 -38.438 -5.852 1 95.5 483 ASP A O 1
ATOM 3768 N N . ASP A 1 484 ? -5.414 -37.625 -7.785 1 96.69 484 ASP A N 1
ATOM 3769 C CA . ASP A 1 484 ? -6.586 -36.938 -7.238 1 96.69 484 ASP A CA 1
ATOM 3770 C C . ASP A 1 484 ? -6.184 -35.812 -6.305 1 96.69 484 ASP A C 1
ATOM 3772 O O . ASP A 1 484 ? -6.887 -35.531 -5.336 1 96.69 484 ASP A O 1
ATOM 3776 N N . ALA A 1 485 ? -4.992 -35.25 -6.574 1 96.5 485 ALA A N 1
ATOM 3777 C CA . ALA A 1 485 ? -4.449 -34.219 -5.688 1 96.5 485 ALA A CA 1
ATOM 3778 C C . ALA A 1 485 ? -4.781 -32.844 -6.199 1 96.5 485 ALA A C 1
ATOM 3780 O O . ALA A 1 485 ? -4.312 -31.828 -5.645 1 96.5 485 ALA A O 1
ATOM 3781 N N . GLY A 1 486 ? -5.488 -32.781 -7.215 1 95.94 486 GLY A N 1
ATOM 3782 C CA . GLY A 1 486 ? -6.176 -31.531 -7.582 1 95.94 486 GLY A CA 1
ATOM 3783 C C . GLY A 1 486 ? -5.316 -30.594 -8.406 1 95.94 486 GLY A C 1
ATOM 3784 O O . GLY A 1 486 ? -4.348 -31.031 -9.039 1 95.94 486 GLY A O 1
ATOM 3785 N N . LEU A 1 487 ? -5.746 -29.328 -8.477 1 95.44 487 LEU A N 1
ATOM 3786 C CA . LEU A 1 487 ? -5.301 -28.281 -9.398 1 95.44 487 LEU A CA 1
ATOM 3787 C C . LEU A 1 487 ? -3.873 -27.859 -9.078 1 95.44 487 LEU A C 1
ATOM 3789 O O . LEU A 1 487 ? -3.033 -27.766 -9.977 1 95.44 487 LEU A O 1
ATOM 3793 N N . LEU A 1 488 ? -3.545 -27.609 -7.852 1 94 488 LEU A N 1
ATOM 3794 C CA . LEU A 1 488 ? -2.266 -27 -7.5 1 94 488 LEU A CA 1
ATOM 3795 C C . LEU A 1 488 ? -1.111 -27.953 -7.812 1 94 488 LEU A C 1
ATOM 3797 O O . LEU A 1 488 ? -0.077 -27.516 -8.336 1 94 488 LEU A O 1
ATOM 3801 N N . LEU A 1 489 ? -1.303 -29.219 -7.461 1 93.94 489 LEU A N 1
ATOM 3802 C CA . LEU A 1 489 ? -0.257 -30.172 -7.781 1 93.94 489 LEU A CA 1
ATOM 3803 C C . LEU A 1 489 ? -0.104 -30.328 -9.289 1 93.94 489 LEU A C 1
ATOM 3805 O O . LEU A 1 489 ? 1.01 -30.516 -9.789 1 93.94 489 LEU A O 1
ATOM 3809 N N . LYS A 1 490 ? -1.221 -30.297 -9.969 1 93.62 490 LYS A N 1
ATOM 3810 C CA . LYS A 1 490 ? -1.166 -30.344 -11.43 1 93.62 490 LYS A CA 1
ATOM 3811 C C . LYS A 1 490 ? -0.397 -29.156 -11.992 1 93.62 490 LYS A C 1
ATOM 3813 O O . LYS A 1 490 ? 0.402 -29.312 -12.922 1 93.62 490 LYS A O 1
ATOM 3818 N N . TYR A 1 491 ? -0.64 -28.031 -11.469 1 92.31 491 TYR A N 1
ATOM 3819 C CA . TYR A 1 491 ? 0.068 -26.828 -11.883 1 92.31 491 TYR A CA 1
ATOM 3820 C C . TYR A 1 491 ? 1.565 -26.953 -11.633 1 92.31 491 TYR A C 1
ATOM 3822 O O . TYR A 1 491 ? 2.377 -26.641 -12.5 1 92.31 491 TYR A O 1
ATOM 3830 N N . TRP A 1 492 ? 1.984 -27.453 -10.492 1 92.19 492 TRP A N 1
ATOM 3831 C CA . TRP A 1 492 ? 3.395 -27.531 -10.125 1 92.19 492 TRP A CA 1
ATOM 3832 C C . TRP A 1 492 ? 4.113 -28.578 -10.969 1 92.19 492 TRP A C 1
ATOM 3834 O O . TRP A 1 492 ? 5.277 -28.406 -11.336 1 92.19 492 TRP A O 1
ATOM 3844 N N . GLN A 1 493 ? 3.414 -29.625 -11.312 1 91.31 493 GLN A N 1
ATOM 3845 C CA . GLN A 1 493 ? 4.074 -30.75 -11.969 1 91.31 493 GLN A CA 1
ATOM 3846 C C . GLN A 1 493 ? 4.035 -30.594 -13.484 1 91.31 493 GLN A C 1
ATOM 3848 O O . GLN A 1 493 ? 4.93 -31.062 -14.188 1 91.31 493 GLN A O 1
ATOM 3853 N N . ARG A 1 494 ? 2.961 -29.891 -13.953 1 87.62 494 ARG A N 1
ATOM 3854 C CA . ARG A 1 494 ? 2.742 -29.844 -15.398 1 87.62 494 ARG A CA 1
ATOM 3855 C C . ARG A 1 494 ? 2.76 -28.422 -15.922 1 87.62 494 ARG A C 1
ATOM 3857 O O . ARG A 1 494 ? 3.043 -28.172 -17.094 1 87.62 494 ARG A O 1
ATOM 3864 N N . GLY A 1 495 ? 2.348 -27.484 -15.102 1 86.25 495 GLY A N 1
ATOM 3865 C CA . GLY A 1 495 ? 2.254 -26.094 -15.523 1 86.25 495 GLY A CA 1
ATOM 3866 C C . GLY A 1 495 ? 0.933 -25.75 -16.188 1 86.25 495 GLY A C 1
ATOM 3867 O O . GLY A 1 495 ? 0.79 -24.688 -16.797 1 86.25 495 GLY A O 1
ATOM 3868 N N . GLY A 1 496 ? -0.039 -26.766 -16.172 1 87.69 496 GLY A N 1
ATOM 3869 C CA . GLY A 1 496 ? -1.345 -26.547 -16.766 1 87.69 496 GLY A CA 1
ATOM 3870 C C . GLY A 1 496 ? -2.25 -27.766 -16.672 1 87.69 496 GLY A C 1
ATOM 3871 O O . GLY A 1 496 ? -2.057 -28.625 -15.82 1 87.69 496 GLY A O 1
ATOM 3872 N N . GLY A 1 497 ? -3.32 -27.688 -17.5 1 91.25 497 GLY A N 1
ATOM 3873 C CA . GLY A 1 497 ? -4.246 -28.797 -17.547 1 91.25 497 GLY A CA 1
ATOM 3874 C C . GLY A 1 497 ? -5.438 -28.641 -16.625 1 91.25 497 GLY A C 1
ATOM 3875 O O . GLY A 1 497 ? -6.121 -29.609 -16.312 1 91.25 497 GLY A O 1
ATOM 3876 N N . TYR A 1 498 ? -5.629 -27.453 -16.234 1 95.19 498 TYR A N 1
ATOM 3877 C CA . TYR A 1 498 ? -6.734 -27.188 -15.328 1 95.19 498 TYR A CA 1
ATOM 3878 C C . TYR A 1 498 ? -7.508 -25.953 -15.758 1 95.19 498 TYR A C 1
ATOM 3880 O O . TYR A 1 498 ? -7.039 -25.188 -16.594 1 95.19 498 TYR A O 1
ATOM 3888 N N . THR A 1 499 ? -8.664 -25.828 -15.242 1 95.88 499 THR A N 1
ATOM 3889 C CA . THR A 1 499 ? -9.438 -24.594 -15.406 1 95.88 499 THR A CA 1
ATOM 3890 C C . THR A 1 499 ? -10.18 -24.25 -14.117 1 95.88 499 THR A C 1
ATOM 3892 O O . THR A 1 499 ? -10.656 -25.141 -13.406 1 95.88 499 THR A O 1
ATOM 3895 N N . ILE A 1 500 ? -10.141 -23.047 -13.805 1 96 500 ILE A N 1
ATOM 3896 C CA . ILE A 1 500 ? -10.953 -22.5 -12.719 1 96 500 ILE A CA 1
ATOM 3897 C C . ILE A 1 500 ? -12.281 -22 -13.273 1 96 500 ILE A C 1
ATOM 3899 O O . ILE A 1 500 ? -12.312 -21.109 -14.117 1 96 500 ILE A O 1
ATOM 3903 N N . GLU A 1 501 ? -13.297 -22.609 -12.82 1 94.94 501 GLU A N 1
ATOM 3904 C CA . GLU A 1 501 ? -14.625 -22.328 -13.352 1 94.94 501 GLU A CA 1
ATOM 3905 C C . GLU A 1 501 ? -15.148 -20.984 -12.859 1 94.94 501 GLU A C 1
ATOM 3907 O O . GLU A 1 501 ? -15.32 -20.781 -11.656 1 94.94 501 GLU A O 1
ATOM 3912 N N . VAL A 1 502 ? -15.477 -20.172 -13.852 1 90.69 502 VAL A N 1
ATOM 3913 C CA . VAL A 1 502 ? -16 -18.844 -13.523 1 90.69 502 VAL A CA 1
ATOM 3914 C C . VAL A 1 502 ? -17.25 -18.562 -14.359 1 90.69 502 VAL A C 1
ATOM 3916 O O . VAL A 1 502 ? -17.781 -17.453 -14.336 1 90.69 502 VAL A O 1
ATOM 3919 N N . GLY A 1 503 ? -17.719 -19.562 -15.109 1 90.81 503 GLY A N 1
ATOM 3920 C CA . GLY A 1 503 ? -18.953 -19.328 -15.859 1 90.81 503 GLY A CA 1
ATOM 3921 C C . GLY A 1 503 ? -19.125 -20.281 -17.016 1 90.81 503 GLY A C 1
ATOM 3922 O O . GLY A 1 503 ? -20.219 -20.828 -17.219 1 90.81 503 GLY A O 1
ATOM 3923 N N . ALA A 1 504 ? -18.062 -20.547 -17.844 1 94.5 504 ALA A N 1
ATOM 3924 C CA . ALA A 1 504 ? -18.141 -21.359 -19.062 1 94.5 504 ALA A CA 1
ATOM 3925 C C . ALA A 1 504 ? -18.531 -22.797 -18.75 1 94.5 504 ALA A C 1
ATOM 3927 O O . ALA A 1 504 ? -19.234 -23.438 -19.547 1 94.5 504 ALA A O 1
ATOM 3928 N N . GLY A 1 505 ? -18.016 -23.328 -17.672 1 96.56 505 GLY A N 1
ATOM 3929 C CA . GLY A 1 505 ? -18.344 -24.688 -17.297 1 96.56 505 GLY A CA 1
ATOM 3930 C C . GLY A 1 505 ? -19.844 -24.922 -17.141 1 96.56 505 GLY A C 1
ATOM 3931 O O . GLY A 1 505 ? -20.375 -25.953 -17.578 1 96.56 505 GLY A O 1
ATOM 3932 N N . LYS A 1 506 ? -20.5 -24 -16.531 1 95.81 506 LYS A N 1
ATOM 3933 C CA . LYS A 1 506 ? -21.938 -24.094 -16.359 1 95.81 506 LYS A CA 1
ATOM 3934 C C . LYS A 1 506 ? -22.656 -24.094 -17.719 1 95.81 506 LYS A C 1
ATOM 3936 O O . LYS A 1 506 ? -23.641 -24.812 -17.906 1 95.81 506 LYS A O 1
ATOM 3941 N N . LEU A 1 507 ? -22.172 -23.25 -18.656 1 96.81 507 LEU A N 1
ATOM 3942 C CA . LEU A 1 507 ? -22.734 -23.188 -19.984 1 96.81 507 LEU A CA 1
ATOM 3943 C C . LEU A 1 507 ? -22.578 -24.516 -20.719 1 96.81 507 LEU A C 1
ATOM 3945 O O . LEU A 1 507 ? -23.469 -24.953 -21.438 1 96.81 507 LEU A O 1
ATOM 3949 N N . ILE A 1 508 ? -21.438 -25.141 -20.578 1 98.12 508 ILE A N 1
ATOM 3950 C CA . ILE A 1 508 ? -21.172 -26.453 -21.156 1 98.12 508 ILE A CA 1
ATOM 3951 C C . ILE A 1 508 ? -22.109 -27.484 -20.547 1 98.12 508 ILE A C 1
ATOM 3953 O O . ILE A 1 508 ? -22.766 -28.25 -21.266 1 98.12 508 ILE A O 1
ATOM 3957 N N . ALA A 1 509 ? -22.219 -27.453 -19.234 1 97.56 509 ALA A N 1
ATOM 3958 C CA . ALA A 1 509 ? -23.062 -28.391 -18.5 1 97.56 509 ALA A CA 1
ATOM 3959 C C . ALA A 1 509 ? -24.516 -28.281 -18.938 1 97.56 509 ALA A C 1
ATOM 3961 O O . ALA A 1 509 ? -25.25 -29.266 -18.969 1 97.56 509 ALA A O 1
ATOM 3962 N N . GLN A 1 510 ? -24.953 -27.141 -19.312 1 97 510 GLN A N 1
ATOM 3963 C CA . GLN A 1 510 ? -26.328 -26.875 -19.719 1 97 510 GLN A CA 1
ATOM 3964 C C . GLN A 1 510 ? -26.531 -27.172 -21.188 1 97 510 GLN A C 1
ATOM 3966 O O . GLN A 1 510 ? -27.641 -27.062 -21.703 1 97 510 GLN A O 1
ATOM 3971 N N . GLY A 1 511 ? -25.5 -27.453 -21.875 1 96.94 511 GLY A N 1
ATOM 3972 C CA . GLY A 1 511 ? -25.578 -27.781 -23.281 1 96.94 511 GLY A CA 1
ATOM 3973 C C . GLY A 1 511 ? -25.578 -26.562 -24.188 1 96.94 511 GLY A C 1
ATOM 3974 O O . GLY A 1 511 ? -25.797 -26.688 -25.391 1 96.94 511 GLY A O 1
ATOM 3975 N N . LYS A 1 512 ? -25.328 -25.453 -23.578 1 96.94 512 LYS A N 1
ATOM 3976 C CA . LYS A 1 512 ? -25.328 -24.203 -24.344 1 96.94 512 LYS A CA 1
ATOM 3977 C C . LYS A 1 512 ? -24.031 -24.062 -25.156 1 96.94 512 LYS A C 1
ATOM 3979 O O . LYS A 1 512 ? -24.047 -23.469 -26.234 1 96.94 512 LYS A O 1
ATOM 3984 N N . ILE A 1 513 ? -22.922 -24.531 -24.672 1 97.88 513 ILE A N 1
ATOM 3985 C CA . ILE A 1 513 ? -21.656 -24.688 -25.391 1 97.88 513 ILE A CA 1
ATOM 3986 C C . ILE A 1 513 ? -21.406 -26.172 -25.656 1 97.88 513 ILE A C 1
ATOM 3988 O O . ILE A 1 513 ? -21.453 -27 -24.734 1 97.88 513 ILE A O 1
ATOM 3992 N N . LYS A 1 514 ? -21.203 -26.484 -26.844 1 98.06 514 LYS A N 1
ATOM 3993 C CA . LYS A 1 514 ? -21.047 -27.891 -27.219 1 98.06 514 LYS A CA 1
ATOM 3994 C C . LYS A 1 514 ? -19.609 -28.359 -27.016 1 98.06 514 LYS A C 1
ATOM 3996 O O . LYS A 1 514 ? -18.688 -27.547 -26.938 1 98.06 514 LYS A O 1
ATOM 4001 N N . VAL A 1 515 ? -19.438 -29.734 -26.953 1 98 515 VAL A N 1
ATOM 4002 C CA . VAL A 1 515 ? -18.125 -30.312 -26.719 1 98 515 VAL A CA 1
ATOM 4003 C C . VAL A 1 515 ? -17.828 -31.375 -27.781 1 98 515 VAL A C 1
ATOM 4005 O O . VAL A 1 515 ? -18.672 -32.219 -28.062 1 98 515 VAL A O 1
ATOM 4008 N N . LYS A 1 516 ? -16.781 -31.156 -28.5 1 97.5 516 LYS A N 1
ATOM 4009 C CA . LYS A 1 516 ? -16.188 -32.25 -29.281 1 97.5 516 LYS A CA 1
ATOM 4010 C C . LYS A 1 516 ? -15.008 -32.875 -28.547 1 97.5 516 LYS A C 1
ATOM 4012 O O . LYS A 1 516 ? -13.969 -32.219 -28.375 1 97.5 516 LYS A O 1
ATOM 4017 N N . GLN A 1 517 ? -15.117 -34.125 -28.156 1 94.88 517 GLN A N 1
ATOM 4018 C CA . GLN A 1 517 ? -14.18 -34.719 -27.203 1 94.88 517 GLN A CA 1
ATOM 4019 C C . GLN A 1 517 ? -13.406 -35.875 -27.844 1 94.88 517 GLN A C 1
ATOM 4021 O O . GLN A 1 517 ? -13.969 -36.688 -28.578 1 94.88 517 GLN A O 1
ATOM 4026 N N . GLY A 1 518 ? -12.109 -35.938 -27.547 1 90.62 518 GLY A N 1
ATOM 4027 C CA . GLY A 1 518 ? -11.312 -37.125 -27.672 1 90.62 518 GLY A CA 1
ATOM 4028 C C . GLY A 1 518 ? -10.82 -37.375 -29.094 1 90.62 518 GLY A C 1
ATOM 4029 O O . GLY A 1 518 ? -10.406 -38.5 -29.422 1 90.62 518 GLY A O 1
ATOM 4030 N N . GLN A 1 519 ? -10.93 -36.438 -29.953 1 89.38 519 GLN A N 1
ATOM 4031 C CA . GLN A 1 519 ? -10.492 -36.625 -31.328 1 89.38 519 GLN A CA 1
ATOM 4032 C C . GLN A 1 519 ? -9.398 -35.625 -31.703 1 89.38 519 GLN A C 1
ATOM 4034 O O . GLN A 1 519 ? -9.469 -34.469 -31.344 1 89.38 519 GLN A O 1
ATOM 4039 N N . GLU A 1 520 ? -8.445 -36.156 -32.406 1 91.69 520 GLU A N 1
ATOM 4040 C CA . GLU A 1 520 ? -7.387 -35.281 -32.906 1 91.69 520 GLU A CA 1
ATOM 4041 C C . GLU A 1 520 ? -7.84 -34.562 -34.188 1 91.69 520 GLU A C 1
ATOM 4043 O O . GLU A 1 520 ? -8.602 -35.125 -34.969 1 91.69 520 GLU A O 1
ATOM 4048 N N . ILE A 1 521 ? -7.32 -33.438 -34.312 1 93.06 521 ILE A N 1
ATOM 4049 C CA . ILE A 1 521 ? -7.586 -32.688 -35.531 1 93.06 521 ILE A CA 1
ATOM 4050 C C . ILE A 1 521 ? -6.707 -33.219 -36.688 1 93.06 521 ILE A C 1
ATOM 4052 O O . ILE A 1 521 ? -5.484 -33.281 -36.531 1 93.06 521 ILE A O 1
ATOM 4056 N N . SER A 1 522 ? -7.32 -33.531 -37.75 1 93.5 522 SER A N 1
ATOM 4057 C CA . SER A 1 522 ? -6.574 -34.031 -38.875 1 93.5 522 SER A CA 1
ATOM 4058 C C . SER A 1 522 ? -6.211 -32.938 -39.844 1 93.5 522 SER A C 1
ATOM 4060 O O . SER A 1 522 ? -5.109 -32.906 -40.406 1 93.5 522 SER A O 1
ATOM 4062 N N . GLU A 1 523 ? -7.172 -32.125 -40.094 1 94.38 523 GLU A N 1
ATOM 4063 C CA . GLU A 1 523 ? -6.984 -31.062 -41.094 1 94.38 523 GLU A CA 1
ATOM 4064 C C . GLU A 1 523 ? -7.996 -29.938 -40.906 1 94.38 523 GLU A C 1
ATOM 4066 O O . GLU A 1 523 ? -9.102 -30.172 -40.406 1 94.38 523 GLU A O 1
ATOM 4071 N N . VAL A 1 524 ? -7.469 -28.703 -41.219 1 95.62 524 VAL A N 1
ATOM 4072 C CA . VAL A 1 524 ? -8.406 -27.594 -41.344 1 95.62 524 VAL A CA 1
ATOM 4073 C C . VAL A 1 524 ? -8.961 -27.547 -42.75 1 95.62 524 VAL A C 1
ATOM 4075 O O . VAL A 1 524 ? -8.203 -27.578 -43.719 1 95.62 524 VAL A O 1
ATOM 4078 N N . VAL A 1 525 ? -10.258 -27.5 -42.875 1 96.31 525 VAL A N 1
ATOM 4079 C CA . VAL A 1 525 ? -10.906 -27.453 -44.188 1 96.31 525 VAL A CA 1
ATOM 4080 C C . VAL A 1 525 ? -11.508 -26.062 -44.406 1 96.31 525 VAL A C 1
ATOM 4082 O O . VAL A 1 525 ? -11.578 -25.25 -43.469 1 96.31 525 VAL A O 1
ATOM 4085 N N . PRO A 1 526 ? -11.891 -25.719 -45.625 1 96.06 526 PRO A N 1
ATOM 4086 C CA . PRO A 1 526 ? -12.312 -24.359 -45.938 1 96.06 526 PRO A CA 1
ATOM 4087 C C . PRO A 1 526 ? -13.43 -23.859 -45.031 1 96.06 526 PRO A C 1
ATOM 4089 O O . PRO A 1 526 ? -13.5 -22.656 -44.719 1 96.06 526 PRO A O 1
ATOM 4092 N N . HIS A 1 527 ? -14.258 -24.781 -44.5 1 96.12 527 HIS A N 1
ATOM 4093 C CA . HIS A 1 527 ? -15.414 -24.312 -43.75 1 96.12 527 HIS A CA 1
ATOM 4094 C C . HIS A 1 527 ? -15.391 -24.875 -42.312 1 96.12 527 HIS A C 1
ATOM 4096 O O . HIS A 1 527 ? -16.438 -25 -41.688 1 96.12 527 HIS A O 1
ATOM 4102 N N . GLY A 1 528 ? -14.211 -25.328 -41.906 1 97.06 528 GLY A N 1
ATOM 4103 C CA . GLY A 1 528 ? -14.164 -25.844 -40.531 1 97.06 528 GLY A CA 1
ATOM 4104 C C . GLY A 1 528 ? -12.977 -26.734 -40.281 1 97.06 528 GLY A C 1
ATOM 4105 O O . GLY A 1 528 ? -11.859 -26.453 -40.719 1 97.06 528 GLY A O 1
ATOM 4106 N N . ILE A 1 529 ? -13.203 -27.781 -39.375 1 97 529 ILE A N 1
ATOM 4107 C CA . ILE A 1 529 ? -12.148 -28.688 -38.938 1 97 529 ILE A CA 1
ATOM 4108 C C . ILE A 1 529 ? -12.57 -30.141 -39.219 1 97 529 ILE A C 1
ATOM 4110 O O . ILE A 1 529 ? -13.719 -30.516 -38.969 1 97 529 ILE A O 1
ATOM 4114 N N . ARG A 1 530 ? -11.648 -30.859 -39.75 1 97.12 530 ARG A N 1
ATOM 4115 C CA . ARG A 1 530 ? -11.828 -32.312 -39.875 1 97.12 530 ARG A CA 1
ATOM 4116 C C . ARG A 1 530 ? -11.008 -33.062 -38.812 1 97.12 530 ARG A C 1
ATOM 4118 O O . ARG A 1 530 ? -9.859 -32.688 -38.562 1 97.12 530 ARG A O 1
ATOM 4125 N N . PHE A 1 531 ? -11.633 -34.094 -38.312 1 96.06 531 PHE A N 1
ATOM 4126 C CA . PHE A 1 531 ? -10.984 -34.844 -37.219 1 96.06 531 PHE A CA 1
ATOM 4127 C C . PHE A 1 531 ? -10.477 -36.188 -37.75 1 96.06 531 PHE A C 1
ATOM 4129 O O . PHE A 1 531 ? -10.789 -36.562 -38.875 1 96.06 531 PHE A O 1
ATOM 4136 N N . ALA A 1 532 ? -9.672 -36.844 -36.969 1 94.19 532 ALA A N 1
ATOM 4137 C CA . ALA A 1 532 ? -9.023 -38.094 -37.312 1 94.19 532 ALA A CA 1
ATOM 4138 C C . ALA A 1 532 ? -10.055 -39.188 -37.625 1 94.19 532 ALA A C 1
ATOM 4140 O O . ALA A 1 532 ? -9.812 -40.094 -38.438 1 94.19 532 ALA A O 1
ATOM 4141 N N . ASP A 1 533 ? -11.227 -39.125 -37.031 1 94.44 533 ASP A N 1
ATOM 4142 C CA . ASP A 1 533 ? -12.266 -40.125 -37.25 1 94.44 533 ASP A CA 1
ATOM 4143 C C . ASP A 1 533 ? -13.102 -39.812 -38.469 1 94.44 533 ASP A C 1
ATOM 4145 O O . ASP A 1 533 ? -14.086 -40.5 -38.75 1 94.44 533 ASP A O 1
ATOM 4149 N N . GLY A 1 534 ? -12.812 -38.719 -39.031 1 94.25 534 GLY A N 1
ATOM 4150 C CA . GLY A 1 534 ? -13.484 -38.344 -40.281 1 94.25 534 GLY A CA 1
ATOM 4151 C C . GLY A 1 534 ? -14.609 -37.344 -40.094 1 94.25 534 GLY A C 1
ATOM 4152 O O . GLY A 1 534 ? -15.07 -36.719 -41.031 1 94.25 534 GLY A O 1
ATOM 4153 N N . SER A 1 535 ? -14.992 -37.188 -38.906 1 95.62 535 SER A N 1
ATOM 4154 C CA . SER A 1 535 ? -16.047 -36.219 -38.625 1 95.62 535 SER A CA 1
ATOM 4155 C C . SER A 1 535 ? -15.555 -34.781 -38.844 1 95.62 535 SER A C 1
ATOM 4157 O O . SER A 1 535 ? -14.352 -34.531 -38.812 1 95.62 535 SER A O 1
ATOM 4159 N N . GLU A 1 536 ? -16.484 -33.906 -39.156 1 96.5 536 GLU A N 1
ATOM 4160 C CA . GLU A 1 536 ? -16.172 -32.531 -39.406 1 96.5 536 GLU A CA 1
ATOM 4161 C C . GLU A 1 536 ? -17 -31.594 -38.531 1 96.5 536 GLU A C 1
ATOM 4163 O O . GLU A 1 536 ? -18.109 -31.953 -38.125 1 96.5 536 GLU A O 1
ATOM 4168 N N . LEU A 1 537 ? -16.438 -30.547 -38.125 1 96.56 537 LEU A N 1
ATOM 4169 C CA . LEU A 1 537 ? -17.109 -29.469 -37.375 1 96.56 537 LEU A CA 1
ATOM 4170 C C . LEU A 1 537 ? -17.047 -28.156 -38.188 1 96.56 537 LEU A C 1
ATOM 4172 O O . LEU A 1 537 ? -15.969 -27.656 -38.469 1 96.56 537 LEU A O 1
ATOM 4176 N N . GLU A 1 538 ? -18.219 -27.625 -38.469 1 96.94 538 GLU A N 1
ATOM 4177 C CA . GLU A 1 538 ? -18.281 -26.344 -39.188 1 96.94 538 GLU A CA 1
ATOM 4178 C C . GLU A 1 538 ? -17.875 -25.188 -38.25 1 96.94 538 GLU A C 1
ATOM 4180 O O . GLU A 1 538 ? -18.188 -25.203 -37.062 1 96.94 538 GLU A O 1
ATOM 4185 N N . ALA A 1 539 ? -17.172 -24.266 -38.844 1 97.25 539 ALA A N 1
ATOM 4186 C CA . ALA A 1 539 ? -16.719 -23.141 -38.031 1 97.25 539 ALA A CA 1
ATOM 4187 C C . ALA A 1 539 ? -16.531 -21.891 -38.906 1 97.25 539 ALA A C 1
ATOM 4189 O O . ALA A 1 539 ? -16 -21.984 -40.031 1 97.25 539 ALA A O 1
ATOM 4190 N N . ASP A 1 540 ? -17.031 -20.766 -38.438 1 97.06 540 ASP A N 1
ATOM 4191 C CA . ASP A 1 540 ? -16.703 -19.453 -39.031 1 97.06 540 ASP A CA 1
ATOM 4192 C C . ASP A 1 540 ? -15.438 -18.875 -38.406 1 97.06 540 ASP A C 1
ATOM 4194 O O . ASP A 1 540 ? -14.727 -18.109 -39.062 1 97.06 540 ASP A O 1
ATOM 4198 N N . GLU A 1 541 ? -15.211 -19.219 -37.188 1 97.31 541 GLU A N 1
ATOM 4199 C CA . GLU A 1 541 ? -14.023 -18.781 -36.469 1 97.31 541 GLU A CA 1
ATOM 4200 C C . GLU A 1 541 ? -13.414 -19.938 -35.688 1 97.31 541 GLU A C 1
ATOM 4202 O O . GLU A 1 541 ? -14.133 -20.75 -35.094 1 97.31 541 GLU A O 1
ATOM 4207 N N . ILE A 1 542 ? -12.062 -20.047 -35.719 1 97.31 542 ILE A N 1
ATOM 4208 C CA . ILE A 1 542 ? -11.336 -21.094 -35 1 97.31 542 ILE A CA 1
ATOM 4209 C C . ILE A 1 542 ? -10.25 -20.469 -34.125 1 97.31 542 ILE A C 1
ATOM 4211 O O . ILE A 1 542 ? -9.367 -19.781 -34.625 1 97.31 542 ILE A O 1
ATOM 4215 N N . ILE A 1 543 ? -10.398 -20.672 -32.844 1 96.75 543 ILE A N 1
ATOM 4216 C CA . ILE A 1 543 ? -9.398 -20.172 -31.906 1 96.75 543 ILE A CA 1
ATOM 4217 C C . ILE A 1 543 ? -8.625 -21.344 -31.312 1 96.75 543 ILE A C 1
ATOM 4219 O O . ILE A 1 543 ? -9.227 -22.281 -30.75 1 96.75 543 ILE A O 1
ATOM 4223 N N . PHE A 1 544 ? -7.332 -21.297 -31.406 1 95.06 544 PHE A N 1
ATOM 4224 C CA . PHE A 1 544 ? -6.473 -22.328 -30.812 1 95.06 544 PHE A CA 1
ATOM 4225 C C . PHE A 1 544 ? -6 -21.891 -29.422 1 95.06 544 PHE A C 1
ATOM 4227 O O . PHE A 1 544 ? -5.078 -21.094 -29.297 1 95.06 544 PHE A O 1
ATOM 4234 N N . ALA A 1 545 ? -6.582 -22.422 -28.438 1 93.62 545 ALA A N 1
ATOM 4235 C CA . ALA A 1 545 ? -6.137 -22.266 -27.062 1 93.62 545 ALA A CA 1
ATOM 4236 C C . ALA A 1 545 ? -5.277 -23.438 -26.609 1 93.62 545 ALA A C 1
ATOM 4238 O O . ALA A 1 545 ? -5.621 -24.141 -25.672 1 93.62 545 ALA A O 1
ATOM 4239 N N . THR A 1 546 ? -4.129 -23.547 -27.234 1 88.31 546 THR A N 1
ATOM 4240 C CA . THR A 1 546 ? -3.316 -24.75 -27.141 1 88.31 546 THR A CA 1
ATOM 4241 C C . THR A 1 546 ? -2.08 -24.516 -26.281 1 88.31 546 THR A C 1
ATOM 4243 O O . THR A 1 546 ? -1.126 -25.297 -26.328 1 88.31 546 THR A O 1
ATOM 4246 N N . GLY A 1 547 ? -2.129 -23.422 -25.578 1 84.19 547 GLY A N 1
ATOM 4247 C CA . GLY A 1 547 ? -1.092 -23.172 -24.594 1 84.19 547 GLY A CA 1
ATOM 4248 C C . GLY A 1 547 ? 0.19 -22.641 -25.203 1 84.19 547 GLY A C 1
ATOM 4249 O O . GLY A 1 547 ? 0.161 -21.953 -26.234 1 84.19 547 GLY A O 1
ATOM 4250 N N . TYR A 1 548 ? 1.297 -22.672 -24.406 1 80.25 548 TYR A N 1
ATOM 4251 C CA . TYR A 1 548 ? 2.596 -22.109 -24.766 1 80.25 548 TYR A CA 1
ATOM 4252 C C . TYR A 1 548 ? 3.701 -23.141 -24.594 1 80.25 548 TYR A C 1
ATOM 4254 O O . TYR A 1 548 ? 3.523 -24.141 -23.891 1 80.25 548 TYR A O 1
ATOM 4262 N N . GLN A 1 549 ? 4.742 -22.875 -25.25 1 77.25 549 GLN A N 1
ATOM 4263 C CA . GLN A 1 549 ? 5.918 -23.734 -25.125 1 77.25 549 GLN A CA 1
ATOM 4264 C C . GLN A 1 549 ? 6.691 -23.406 -23.844 1 77.25 549 GLN A C 1
ATOM 4266 O O . GLN A 1 549 ? 6.387 -22.422 -23.156 1 77.25 549 GLN A O 1
ATOM 4271 N N . ASN A 1 550 ? 7.668 -24.328 -23.609 1 78.88 550 ASN A N 1
ATOM 4272 C CA . ASN A 1 550 ? 8.453 -24.156 -22.391 1 78.88 550 ASN A CA 1
ATOM 4273 C C . ASN A 1 550 ? 9.359 -22.938 -22.469 1 78.88 550 ASN A C 1
ATOM 4275 O O . ASN A 1 550 ? 9.664 -22.453 -23.562 1 78.88 550 ASN A O 1
ATOM 4279 N N . MET A 1 551 ? 9.836 -22.453 -21.391 1 84.69 551 MET A N 1
ATOM 4280 C CA . MET A 1 551 ? 10.656 -21.25 -21.281 1 84.69 551 MET A CA 1
ATOM 4281 C C . MET A 1 551 ? 11.984 -21.422 -22 1 84.69 551 MET A C 1
ATOM 4283 O O . MET A 1 551 ? 12.57 -20.469 -22.5 1 84.69 551 MET A O 1
ATOM 4287 N N . ARG A 1 552 ? 12.469 -22.609 -22.062 1 83.88 552 ARG A N 1
ATOM 4288 C CA . ARG A 1 552 ? 13.75 -22.891 -22.703 1 83.88 552 ARG A CA 1
ATOM 4289 C C . ARG A 1 552 ? 13.703 -22.578 -24.203 1 83.88 552 ARG A C 1
ATOM 4291 O O . ARG A 1 552 ? 14.703 -22.141 -24.781 1 83.88 552 ARG A O 1
ATOM 4298 N N . THR A 1 553 ? 12.539 -22.828 -24.781 1 85.31 553 THR A N 1
ATOM 4299 C CA . THR A 1 553 ? 12.383 -22.469 -26.188 1 85.31 553 THR A CA 1
ATOM 4300 C C . THR A 1 553 ? 12.609 -20.969 -26.391 1 85.31 553 THR A C 1
ATOM 4302 O O . THR A 1 553 ? 13.273 -20.578 -27.359 1 85.31 553 THR A O 1
ATOM 4305 N N . GLN A 1 554 ? 12.102 -20.234 -25.5 1 88.75 554 GLN A N 1
ATOM 4306 C CA . GLN A 1 554 ? 12.305 -18.781 -25.578 1 88.75 554 GLN A CA 1
ATOM 4307 C C . GLN A 1 554 ? 13.766 -18.422 -25.328 1 88.75 554 GLN A C 1
ATOM 4309 O O . GLN A 1 554 ? 14.281 -17.469 -25.906 1 88.75 554 GLN A O 1
ATOM 4314 N N . THR A 1 555 ? 14.43 -19.172 -24.453 1 93.12 555 THR A N 1
ATOM 4315 C CA . THR A 1 555 ? 15.852 -18.969 -24.219 1 93.12 555 THR A CA 1
ATOM 4316 C C . THR A 1 555 ? 16.641 -19.031 -25.516 1 93.12 555 THR A C 1
ATOM 4318 O O . THR A 1 555 ? 17.484 -18.172 -25.781 1 93.12 555 THR A O 1
ATOM 4321 N N . ARG A 1 556 ? 16.312 -20.047 -26.312 1 91.81 556 ARG A N 1
ATOM 4322 C CA . ARG A 1 556 ? 17.016 -20.234 -27.578 1 91.81 556 ARG A CA 1
ATOM 4323 C C . ARG A 1 556 ? 16.766 -19.078 -28.531 1 91.81 556 ARG A C 1
ATOM 4325 O O . ARG A 1 556 ? 17.672 -18.609 -29.219 1 91.81 556 ARG A O 1
ATOM 4332 N N . ILE A 1 557 ? 15.586 -18.625 -28.516 1 90.19 557 ILE A N 1
ATOM 4333 C CA . ILE A 1 557 ? 15.195 -17.547 -29.406 1 90.19 557 ILE A CA 1
ATOM 4334 C C . ILE A 1 557 ? 15.906 -16.266 -29 1 90.19 557 ILE A C 1
ATOM 4336 O O . ILE A 1 557 ? 16.422 -15.531 -29.859 1 90.19 557 ILE A O 1
ATOM 4340 N N . ILE A 1 558 ? 16.016 -15.977 -27.734 1 93 558 ILE A N 1
ATOM 4341 C CA . ILE A 1 558 ? 16.5 -14.695 -27.234 1 93 558 ILE A CA 1
ATOM 4342 C C . ILE A 1 558 ? 18.031 -14.727 -27.125 1 93 558 ILE A C 1
ATOM 4344 O O . ILE A 1 558 ? 18.703 -13.75 -27.469 1 93 558 ILE A O 1
ATOM 4348 N N . PHE A 1 559 ? 18.625 -15.867 -26.672 1 95.25 559 PHE A N 1
ATOM 4349 C CA . PHE A 1 559 ? 20.031 -15.867 -26.266 1 95.25 559 PHE A CA 1
ATOM 4350 C C . PHE A 1 559 ? 20.844 -16.781 -27.172 1 95.25 559 PHE A C 1
ATOM 4352 O O . PHE A 1 559 ? 22.078 -16.812 -27.094 1 95.25 559 PHE A O 1
ATOM 4359 N N . GLY A 1 560 ? 20.203 -17.609 -27.984 1 93.75 560 GLY A N 1
ATOM 4360 C CA . GLY A 1 560 ? 20.906 -18.453 -28.922 1 93.75 560 GLY A CA 1
ATOM 4361 C C . GLY A 1 560 ? 21.094 -19.875 -28.422 1 93.75 560 GLY A C 1
ATOM 4362 O O . GLY A 1 560 ? 20.797 -20.172 -27.266 1 93.75 560 GLY A O 1
ATOM 4363 N N . ASP A 1 561 ? 21.578 -20.688 -29.234 1 94.19 561 ASP A N 1
ATOM 4364 C CA . ASP A 1 561 ? 21.719 -22.109 -28.984 1 94.19 561 ASP A CA 1
ATOM 4365 C C . ASP A 1 561 ? 22.75 -22.391 -27.906 1 94.19 561 ASP A C 1
ATOM 4367 O O . ASP A 1 561 ? 22.562 -23.266 -27.062 1 94.19 561 ASP A O 1
ATOM 4371 N N . GLU A 1 562 ? 23.781 -21.656 -27.953 1 93.38 562 GLU A N 1
ATOM 4372 C CA . GLU A 1 562 ? 24.875 -21.906 -27.031 1 93.38 562 GLU A CA 1
ATOM 4373 C C . GLU A 1 562 ? 24.406 -21.812 -25.578 1 93.38 562 GLU A C 1
ATOM 4375 O O . GLU A 1 562 ? 24.766 -22.641 -24.75 1 93.38 562 GLU A O 1
ATOM 4380 N N . ILE A 1 563 ? 23.609 -20.844 -25.344 1 94.12 563 ILE A N 1
ATOM 4381 C CA . ILE A 1 563 ? 23.109 -20.641 -23.984 1 94.12 563 ILE A CA 1
ATOM 4382 C C . ILE A 1 563 ? 22.016 -21.656 -23.688 1 94.12 563 ILE A C 1
ATOM 4384 O O . ILE A 1 563 ? 22.031 -22.297 -22.625 1 94.12 563 ILE A O 1
ATOM 4388 N N . ALA A 1 564 ? 21.062 -21.844 -24.578 1 93.94 564 ALA A N 1
ATOM 4389 C CA . ALA A 1 564 ? 19.922 -22.734 -24.391 1 93.94 564 ALA A CA 1
ATOM 4390 C C . ALA A 1 564 ? 20.375 -24.156 -24.125 1 93.94 564 ALA A C 1
ATOM 4392 O O . ALA A 1 564 ? 19.734 -24.891 -23.375 1 93.94 564 ALA A O 1
ATOM 4393 N N . ASP A 1 565 ? 21.453 -24.547 -24.734 1 94.56 565 ASP A N 1
ATOM 4394 C CA . ASP A 1 565 ? 21.953 -25.906 -24.609 1 94.56 565 ASP A CA 1
ATOM 4395 C C . ASP A 1 565 ? 22.594 -26.141 -23.25 1 94.56 565 ASP A C 1
ATOM 4397 O O . ASP A 1 565 ? 22.797 -27.281 -22.828 1 94.56 565 ASP A O 1
ATOM 4401 N N . ARG A 1 566 ? 22.891 -25.094 -22.562 1 95.06 566 ARG A N 1
ATOM 4402 C CA . ARG A 1 566 ? 23.562 -25.219 -21.266 1 95.06 566 ARG A CA 1
ATOM 4403 C C . ARG A 1 566 ? 22.562 -25.156 -20.125 1 95.06 566 ARG A C 1
ATOM 4405 O O . ARG A 1 566 ? 22.891 -25.516 -18.984 1 95.06 566 ARG A O 1
ATOM 4412 N N . VAL A 1 567 ? 21.391 -24.703 -20.422 1 94.25 567 VAL A N 1
ATOM 4413 C CA . VAL A 1 567 ? 20.406 -24.531 -19.344 1 94.25 567 VAL A CA 1
ATOM 4414 C C . VAL A 1 567 ? 19.578 -25.812 -19.203 1 94.25 567 VAL A C 1
ATOM 4416 O O . VAL A 1 567 ? 19.359 -26.531 -20.172 1 94.25 567 VAL A O 1
ATOM 4419 N N . ASN A 1 568 ? 19.156 -26.109 -18 1 90.81 568 ASN A N 1
ATOM 4420 C CA . ASN A 1 568 ? 18.312 -27.25 -17.703 1 90.81 568 ASN A CA 1
ATOM 4421 C C . ASN A 1 568 ? 16.859 -27 -18.094 1 90.81 568 ASN A C 1
ATOM 4423 O O . ASN A 1 568 ? 16.469 -25.859 -18.375 1 90.81 568 ASN A O 1
ATOM 4427 N N . SER A 1 569 ? 16.078 -28.156 -18.141 1 87.56 569 SER A N 1
ATOM 4428 C CA . SER A 1 569 ? 14.633 -27.984 -18.25 1 87.56 569 SER A CA 1
ATOM 4429 C C . SER A 1 569 ? 14.078 -27.188 -17.094 1 87.56 569 SER A C 1
ATOM 4431 O O . SER A 1 569 ? 14.516 -27.344 -15.945 1 87.56 569 SER A O 1
ATOM 4433 N N . VAL A 1 570 ? 13.109 -26.406 -17.312 1 90.81 570 VAL A N 1
ATOM 4434 C CA . VAL A 1 570 ? 12.836 -25.281 -16.422 1 90.81 570 VAL A CA 1
ATOM 4435 C C . VAL A 1 570 ? 11.75 -25.656 -15.43 1 90.81 570 VAL A C 1
ATOM 4437 O O . VAL A 1 570 ? 12.008 -25.781 -14.227 1 90.81 570 VAL A O 1
ATOM 4440 N N . TRP A 1 571 ? 10.547 -26.047 -15.844 1 91.5 571 TRP A N 1
ATOM 4441 C CA . TRP A 1 571 ? 9.375 -26.203 -14.977 1 91.5 571 TRP A CA 1
ATOM 4442 C C . TRP A 1 571 ? 9.227 -27.641 -14.523 1 91.5 571 TRP A C 1
ATOM 4444 O O . TRP A 1 571 ? 9.672 -28.578 -15.203 1 91.5 571 TRP A O 1
ATOM 4454 N N . GLY A 1 572 ? 8.562 -27.75 -13.391 1 92.75 572 GLY A N 1
ATOM 4455 C CA . GLY A 1 572 ? 8.305 -29.062 -12.812 1 92.75 572 GLY A CA 1
ATOM 4456 C C . GLY A 1 572 ? 9.062 -29.312 -11.523 1 92.75 572 GLY A C 1
ATOM 4457 O O . GLY A 1 572 ? 9.656 -28.375 -10.961 1 92.75 572 GLY A O 1
ATOM 4458 N N . LEU A 1 573 ? 9 -30.578 -11.023 1 95.44 573 LEU A N 1
ATOM 4459 C CA . LEU A 1 573 ? 9.602 -30.922 -9.742 1 95.44 573 LEU A CA 1
ATOM 4460 C C . LEU A 1 573 ? 10.75 -31.906 -9.93 1 95.44 573 LEU A C 1
ATOM 4462 O O . LEU A 1 573 ? 10.758 -32.688 -10.891 1 95.44 573 LEU A O 1
ATOM 4466 N N . ASP A 1 574 ? 11.695 -31.859 -9.117 1 95.5 574 ASP A N 1
ATOM 4467 C CA . ASP A 1 574 ? 12.75 -32.875 -9.102 1 95.5 574 ASP A CA 1
ATOM 4468 C C . ASP A 1 574 ? 12.398 -34 -8.164 1 95.5 574 ASP A C 1
ATOM 4470 O O . ASP A 1 574 ? 11.266 -34.094 -7.688 1 95.5 574 ASP A O 1
ATOM 4474 N N . GLU A 1 575 ? 13.328 -34.844 -7.949 1 94.81 575 GLU A N 1
ATOM 4475 C CA . GLU A 1 575 ? 13.078 -36.062 -7.191 1 94.81 575 GLU A CA 1
ATOM 4476 C C . GLU A 1 575 ? 12.773 -35.75 -5.73 1 94.81 575 GLU A C 1
ATOM 4478 O O . GLU A 1 575 ? 12.102 -36.531 -5.051 1 94.81 575 GLU A O 1
ATOM 4483 N N . 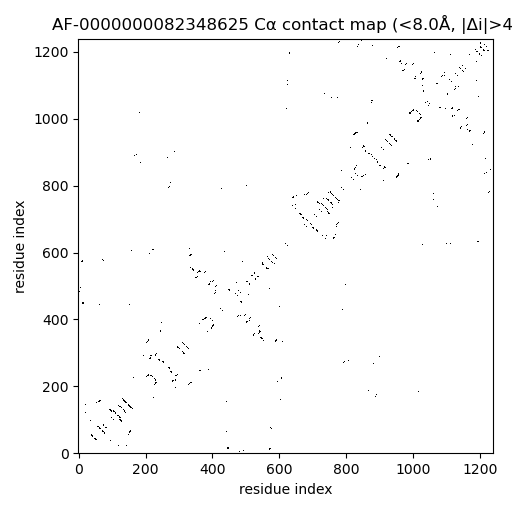GLU A 1 576 ? 13.258 -34.625 -5.203 1 96.25 576 GLU A N 1
ATOM 4484 C CA . GLU A 1 576 ? 13.008 -34.25 -3.816 1 96.25 576 GLU A CA 1
ATOM 4485 C C . GLU A 1 576 ? 11.711 -33.438 -3.691 1 96.25 576 GLU A C 1
ATOM 4487 O O . GLU A 1 576 ? 11.328 -33.062 -2.59 1 96.25 576 GLU A O 1
ATOM 4492 N N . GLY A 1 577 ? 11.047 -33.25 -4.797 1 96.19 577 GLY A N 1
ATOM 4493 C CA . GLY A 1 577 ? 9.789 -32.5 -4.785 1 96.19 577 GLY A CA 1
ATOM 4494 C C . GLY A 1 577 ? 9.984 -31 -4.809 1 96.19 577 GLY A C 1
ATOM 4495 O O . GLY A 1 577 ? 9.078 -30.234 -4.449 1 96.19 577 GLY A O 1
ATOM 4496 N N . GLU A 1 578 ? 11.172 -30.531 -5.113 1 97.38 578 GLU A N 1
ATOM 4497 C CA . GLU A 1 578 ? 11.477 -29.109 -5.242 1 97.38 578 GLU A CA 1
ATOM 4498 C C . GLU A 1 578 ? 11.422 -28.672 -6.703 1 97.38 578 GLU A C 1
ATOM 4500 O O . GLU A 1 578 ? 11.547 -29.484 -7.613 1 97.38 578 GLU A O 1
ATOM 4505 N N . PRO A 1 579 ? 11.164 -27.359 -6.973 1 95.38 579 PRO A N 1
ATOM 4506 C CA . PRO A 1 579 ? 11.242 -26.891 -8.359 1 95.38 579 PRO A CA 1
ATOM 4507 C C . PRO A 1 579 ? 12.562 -27.25 -9.031 1 95.38 579 PRO A C 1
ATOM 4509 O O . PRO A 1 579 ? 13.633 -27.109 -8.422 1 95.38 579 PRO A O 1
ATOM 4512 N N . ARG A 1 580 ? 12.547 -27.703 -10.188 1 91.88 580 ARG A N 1
ATOM 4513 C CA . ARG A 1 580 ? 13.695 -28.344 -10.828 1 91.88 580 ARG A CA 1
ATOM 4514 C C . ARG A 1 580 ? 14.75 -27.297 -11.219 1 91.88 580 ARG A C 1
ATOM 4516 O O . ARG A 1 580 ? 15.938 -27.5 -10.969 1 91.88 580 ARG A O 1
ATOM 4523 N N . THR A 1 581 ? 14.32 -26.172 -11.883 1 94 581 THR A N 1
ATOM 4524 C CA . THR A 1 581 ? 15.305 -25.234 -12.414 1 94 581 THR A CA 1
ATOM 4525 C C . THR A 1 581 ? 14.867 -23.797 -12.164 1 94 581 THR A C 1
ATOM 4527 O O . THR A 1 581 ? 15.695 -22.938 -11.844 1 94 581 THR A O 1
ATOM 4530 N N . ILE A 1 582 ? 13.594 -23.547 -12.266 1 95.38 582 ILE A N 1
ATOM 4531 C CA . ILE A 1 582 ? 13.094 -22.188 -12.102 1 95.38 582 ILE A CA 1
ATOM 4532 C C . ILE A 1 582 ? 13.438 -21.672 -10.703 1 95.38 582 ILE A C 1
ATOM 4534 O O . ILE A 1 582 ? 13.336 -22.422 -9.719 1 95.38 582 ILE A O 1
ATOM 4538 N N . TRP A 1 583 ? 13.969 -20.406 -10.516 1 97.31 583 TRP A N 1
ATOM 4539 C CA . TRP A 1 583 ? 14.328 -19.672 -9.312 1 97.31 583 TRP A CA 1
ATOM 4540 C C . TRP A 1 583 ? 15.625 -20.203 -8.711 1 97.31 583 TRP A C 1
ATOM 4542 O O . TRP A 1 583 ? 15.992 -19.828 -7.594 1 97.31 583 TRP A O 1
ATOM 4552 N N . ARG A 1 584 ? 16.281 -21.219 -9.359 1 96 584 ARG A N 1
ATOM 4553 C CA . ARG A 1 584 ? 17.516 -21.844 -8.93 1 96 584 ARG A CA 1
ATOM 4554 C C . ARG A 1 584 ? 18.594 -21.734 -10.008 1 96 584 ARG A C 1
ATOM 4556 O O . ARG A 1 584 ? 18.406 -21.047 -11.016 1 96 584 ARG A O 1
ATOM 4563 N N . ARG A 1 585 ? 19.734 -22.328 -9.727 1 96 585 ARG A N 1
ATOM 4564 C CA . ARG A 1 585 ? 20.781 -22.359 -10.734 1 96 585 ARG A CA 1
ATOM 4565 C C . ARG A 1 585 ? 20.312 -23.047 -12.008 1 96 585 ARG A C 1
ATOM 4567 O O . ARG A 1 585 ? 19.797 -24.172 -11.953 1 96 585 ARG A O 1
ATOM 4574 N N . SER A 1 586 ? 20.5 -22.453 -13.125 1 96.25 586 SER A N 1
ATOM 4575 C CA . SER A 1 586 ? 19.906 -22.891 -14.383 1 96.25 586 SER A CA 1
ATOM 4576 C C . SER A 1 586 ? 20.797 -23.906 -15.086 1 96.25 586 SER A C 1
ATOM 4578 O O . SER A 1 586 ? 20.375 -24.562 -16.031 1 96.25 586 SER A O 1
ATOM 4580 N N . GLY A 1 587 ? 21.922 -24.078 -14.617 1 95.25 587 GLY A N 1
ATOM 4581 C CA . GLY A 1 587 ? 22.953 -24.844 -15.312 1 95.25 587 GLY A CA 1
ATOM 4582 C C . GLY A 1 587 ? 23.984 -23.953 -15.984 1 95.25 587 GLY A C 1
ATOM 4583 O O . GLY A 1 587 ? 25.078 -24.422 -16.328 1 95.25 587 GLY A O 1
ATOM 4584 N N . HIS A 1 588 ? 23.703 -22.75 -16.234 1 96 588 HIS A N 1
ATOM 4585 C CA . HIS A 1 588 ? 24.594 -21.75 -16.797 1 96 588 HIS A CA 1
ATOM 4586 C C . HIS A 1 588 ? 24.906 -20.656 -15.781 1 96 588 HIS A C 1
ATOM 4588 O O . HIS A 1 588 ? 24 -20.031 -15.234 1 96 588 HIS A O 1
ATOM 4594 N N . PRO A 1 589 ? 26.219 -20.391 -15.555 1 94.94 589 PRO A N 1
ATOM 4595 C CA . PRO A 1 589 ? 26.547 -19.328 -14.602 1 94.94 589 PRO A CA 1
ATOM 4596 C C . PRO A 1 589 ? 25.969 -17.984 -15.016 1 94.94 589 PRO A C 1
ATOM 4598 O O . PRO A 1 589 ? 25.969 -17.641 -16.203 1 94.94 589 PRO A O 1
ATOM 4601 N N . GLY A 1 590 ? 25.406 -17.281 -14.023 1 96.75 590 GLY A N 1
ATOM 4602 C CA . GLY A 1 590 ? 24.938 -15.93 -14.266 1 96.75 590 GLY A CA 1
ATOM 4603 C C . GLY A 1 590 ? 23.625 -15.883 -15.039 1 96.75 590 GLY A C 1
ATOM 4604 O O . GLY A 1 590 ? 23.234 -14.828 -15.539 1 96.75 590 GLY A O 1
ATOM 4605 N N . PHE A 1 591 ? 22.984 -17 -15.258 1 98 591 PHE A N 1
ATOM 4606 C CA . PHE A 1 591 ? 21.703 -17.062 -15.953 1 98 591 PHE A CA 1
ATOM 4607 C C . PHE A 1 591 ? 20.641 -17.672 -15.055 1 98 591 PHE A C 1
ATOM 4609 O O . PHE A 1 591 ? 20.828 -18.75 -14.492 1 98 591 PHE A O 1
ATOM 4616 N N . TRP A 1 592 ? 19.484 -17 -14.93 1 98 592 TRP A N 1
ATOM 4617 C CA . TRP A 1 592 ? 18.422 -17.422 -14.031 1 98 592 TRP A CA 1
ATOM 4618 C C . TRP A 1 592 ? 17.062 -17.344 -14.719 1 98 592 TRP A C 1
ATOM 4620 O O . TRP A 1 592 ? 16.891 -16.594 -15.68 1 98 592 TRP A O 1
ATOM 4630 N N . PHE A 1 593 ? 16.125 -18.156 -14.25 1 96.94 593 PHE A N 1
ATOM 4631 C CA . PHE A 1 593 ? 14.742 -18.109 -14.703 1 96.94 593 PHE A CA 1
ATOM 4632 C C . PHE A 1 593 ? 13.828 -17.578 -13.594 1 96.94 593 PHE A C 1
ATOM 4634 O O . PHE A 1 593 ? 14.023 -17.906 -12.422 1 96.94 593 PHE A O 1
ATOM 4641 N N . MET A 1 594 ? 12.891 -16.766 -13.93 1 96.69 594 MET A N 1
ATOM 4642 C CA . MET A 1 594 ? 11.859 -16.25 -13.039 1 96.69 594 MET A CA 1
ATOM 4643 C C . MET A 1 594 ? 10.492 -16.312 -13.711 1 96.69 594 MET A C 1
ATOM 4645 O O . MET A 1 594 ? 10.336 -15.891 -14.859 1 96.69 594 MET A O 1
ATOM 4649 N N . GLY A 1 595 ? 9.516 -16.828 -13.039 1 93.69 595 GLY A N 1
ATOM 4650 C CA . GLY A 1 595 ? 8.18 -16.969 -13.594 1 93.69 595 GLY A CA 1
ATOM 4651 C C . GLY A 1 595 ? 7.168 -17.5 -12.602 1 93.69 595 GLY A C 1
ATOM 4652 O O . GLY A 1 595 ? 7.48 -17.672 -11.422 1 93.69 595 GLY A O 1
ATOM 4653 N N . GLY A 1 596 ? 5.953 -17.75 -13.141 1 92.69 596 GLY A N 1
ATOM 4654 C CA . GLY A 1 596 ? 4.863 -18.25 -12.312 1 92.69 596 GLY A CA 1
ATOM 4655 C C . GLY A 1 596 ? 3.781 -17.219 -12.062 1 92.69 596 GLY A C 1
ATOM 4656 O O . GLY A 1 596 ? 3.875 -16.094 -12.539 1 92.69 596 GLY A O 1
ATOM 4657 N N . ASN A 1 597 ? 2.721 -17.703 -11.359 1 94.12 597 ASN A N 1
ATOM 4658 C CA . ASN A 1 597 ? 1.652 -16.766 -11.016 1 94.12 597 ASN A CA 1
ATOM 4659 C C . ASN A 1 597 ? 2.1 -15.773 -9.945 1 94.12 597 ASN A C 1
ATOM 4661 O O . ASN A 1 597 ? 3.248 -15.812 -9.5 1 94.12 597 ASN A O 1
ATOM 4665 N N . LEU A 1 598 ? 1.299 -14.844 -9.555 1 97 598 LEU A N 1
ATOM 4666 C CA . LEU A 1 598 ? 1.66 -13.758 -8.648 1 97 598 LEU A CA 1
ATOM 4667 C C . LEU A 1 598 ? 2.135 -14.305 -7.305 1 97 598 LEU A C 1
ATOM 4669 O O . LEU A 1 598 ? 3.119 -13.82 -6.742 1 97 598 LEU A O 1
ATOM 4673 N N . ALA A 1 599 ? 1.484 -15.367 -6.777 1 97.25 599 ALA A N 1
ATOM 4674 C CA . ALA A 1 599 ? 1.839 -15.945 -5.484 1 97.25 599 ALA A CA 1
ATOM 4675 C C . ALA A 1 599 ? 3.242 -16.547 -5.516 1 97.25 599 ALA A C 1
ATOM 4677 O O . ALA A 1 599 ? 4.039 -16.328 -4.602 1 97.25 599 ALA A O 1
ATOM 4678 N N . LEU A 1 600 ? 3.539 -17.297 -6.566 1 96.69 600 LEU A N 1
ATOM 4679 C CA . LEU A 1 600 ? 4.863 -17.891 -6.719 1 96.69 600 LEU A CA 1
ATOM 4680 C C . LEU A 1 600 ? 5.93 -16.812 -6.867 1 96.69 600 LEU A C 1
ATOM 4682 O O . LEU A 1 600 ? 7.012 -16.922 -6.285 1 96.69 600 LEU A O 1
ATOM 4686 N N . CYS A 1 601 ? 5.594 -15.805 -7.676 1 97.25 601 CYS A N 1
ATOM 4687 C CA . CYS A 1 601 ? 6.535 -14.711 -7.867 1 97.25 601 CYS A CA 1
ATOM 4688 C C . CYS A 1 601 ? 6.867 -14.039 -6.539 1 97.25 601 CYS A C 1
ATOM 4690 O O . CYS A 1 601 ? 8.023 -13.688 -6.289 1 97.25 601 CYS A O 1
ATOM 4692 N N . ARG A 1 602 ? 5.871 -13.883 -5.707 1 98 602 ARG A N 1
ATOM 4693 C CA . ARG A 1 602 ? 6.082 -13.227 -4.418 1 98 602 ARG A CA 1
ATOM 4694 C C . ARG A 1 602 ? 7.066 -14.016 -3.561 1 98 602 ARG A C 1
ATOM 4696 O O . ARG A 1 602 ? 8.055 -13.461 -3.07 1 98 602 ARG A O 1
ATOM 4703 N N . TYR A 1 603 ? 6.91 -15.281 -3.385 1 98.06 603 TYR A N 1
ATOM 4704 C CA . TYR A 1 603 ? 7.73 -16.094 -2.496 1 98.06 603 TYR A CA 1
ATOM 4705 C C . TYR A 1 603 ? 9.117 -16.312 -3.088 1 98.06 603 TYR A C 1
ATOM 4707 O O . TYR A 1 603 ? 10.125 -16.047 -2.43 1 98.06 603 TYR A O 1
ATOM 4715 N N . TYR A 1 604 ? 9.211 -16.688 -4.336 1 98.25 604 TYR A N 1
ATOM 4716 C CA . TYR A 1 604 ? 10.469 -17.172 -4.891 1 98.25 604 TYR A CA 1
ATOM 4717 C C . TYR A 1 604 ? 11.352 -16.016 -5.348 1 98.25 604 TYR A C 1
ATOM 4719 O O . TYR A 1 604 ? 12.555 -16.172 -5.531 1 98.25 604 TYR A O 1
ATOM 4727 N N . SER A 1 605 ? 10.773 -14.836 -5.602 1 98.56 605 SER A N 1
ATOM 4728 C CA . SER A 1 605 ? 11.625 -13.695 -5.934 1 98.56 605 SER A CA 1
ATOM 4729 C C . SER A 1 605 ? 12.594 -13.375 -4.801 1 98.56 605 SER A C 1
ATOM 4731 O O . SER A 1 605 ? 13.734 -12.984 -5.047 1 98.56 605 SER A O 1
ATOM 4733 N N . GLN A 1 606 ? 12.164 -13.531 -3.568 1 98.5 606 GLN A N 1
ATOM 4734 C CA . GLN A 1 606 ? 13.062 -13.289 -2.439 1 98.5 606 GLN A CA 1
ATOM 4735 C C . GLN A 1 606 ? 14.219 -14.289 -2.438 1 98.5 606 GLN A C 1
ATOM 4737 O O . GLN A 1 606 ? 15.375 -13.898 -2.262 1 98.5 606 GLN A O 1
ATOM 4742 N N . LEU A 1 607 ? 13.898 -15.508 -2.617 1 98.56 607 LEU A N 1
ATOM 4743 C CA . LEU A 1 607 ? 14.906 -16.562 -2.57 1 98.56 607 LEU A CA 1
ATOM 4744 C C . LEU A 1 607 ? 15.898 -16.422 -3.723 1 98.56 607 LEU A C 1
ATOM 4746 O O . LEU A 1 607 ? 17.109 -16.594 -3.535 1 98.56 607 LEU A O 1
ATOM 4750 N N . LEU A 1 608 ? 15.336 -16.109 -4.906 1 98.62 608 LEU A N 1
ATOM 4751 C CA . LEU A 1 608 ? 16.219 -15.914 -6.051 1 98.62 608 LEU A CA 1
ATOM 4752 C C . LEU A 1 608 ? 17.125 -14.703 -5.836 1 98.62 608 LEU A C 1
ATOM 4754 O O . LEU A 1 608 ? 18.328 -14.766 -6.117 1 98.62 608 LEU A O 1
ATOM 4758 N N . ALA A 1 609 ? 16.609 -13.617 -5.344 1 98.75 609 ALA A N 1
ATOM 4759 C CA . ALA A 1 609 ? 17.391 -12.406 -5.098 1 98.75 609 ALA A CA 1
ATOM 4760 C C . ALA A 1 609 ? 18.516 -12.68 -4.105 1 98.75 609 ALA A C 1
ATOM 4762 O O . ALA A 1 609 ? 19.625 -12.172 -4.27 1 98.75 609 ALA A O 1
ATOM 4763 N N . LEU A 1 610 ? 18.25 -13.438 -3.08 1 98.5 610 LEU A N 1
ATOM 4764 C CA . LEU A 1 610 ? 19.266 -13.758 -2.08 1 98.5 610 LEU A CA 1
ATOM 4765 C C . LEU A 1 610 ? 20.391 -14.586 -2.695 1 98.5 610 LEU A C 1
ATOM 4767 O O . LEU A 1 610 ? 21.547 -14.406 -2.355 1 98.5 610 LEU A O 1
ATOM 4771 N N . GLN A 1 611 ? 20.031 -15.523 -3.557 1 98.19 611 GLN A N 1
ATOM 4772 C CA . GLN A 1 611 ? 21.047 -16.312 -4.25 1 98.19 611 GLN A CA 1
ATOM 4773 C C . GLN A 1 611 ? 21.953 -15.414 -5.094 1 98.19 611 GLN A C 1
ATOM 4775 O O . GLN A 1 611 ? 23.172 -15.562 -5.066 1 98.19 611 GLN A O 1
ATOM 4780 N N . ILE A 1 612 ? 21.344 -14.531 -5.816 1 98.44 612 ILE A N 1
ATOM 4781 C CA . ILE A 1 612 ? 22.094 -13.625 -6.668 1 98.44 612 ILE A CA 1
ATOM 4782 C C . ILE A 1 612 ? 22.984 -12.734 -5.809 1 98.44 612 ILE A C 1
ATOM 4784 O O . ILE A 1 612 ? 24.172 -12.547 -6.113 1 98.44 612 ILE A O 1
ATOM 4788 N N . LEU A 1 613 ? 22.438 -12.172 -4.723 1 98.25 613 LEU A N 1
ATOM 4789 C CA . LEU A 1 613 ? 23.234 -11.352 -3.809 1 98.25 613 LEU A CA 1
ATOM 4790 C C . LEU A 1 613 ? 24.406 -12.133 -3.246 1 98.25 613 LEU A C 1
ATOM 4792 O O . LEU A 1 613 ? 25.516 -11.602 -3.117 1 98.25 613 LEU A O 1
ATOM 4796 N N . ALA A 1 614 ? 24.188 -13.391 -2.877 1 97 614 ALA A N 1
ATOM 4797 C CA . ALA A 1 614 ? 25.25 -14.227 -2.334 1 97 614 ALA A CA 1
ATOM 4798 C C . ALA A 1 614 ? 26.391 -14.383 -3.332 1 97 614 ALA A C 1
ATOM 4800 O O . ALA A 1 614 ? 27.562 -14.344 -2.955 1 97 614 ALA A O 1
ATOM 4801 N N . VAL A 1 615 ? 26.047 -14.562 -4.602 1 96.62 615 VAL A N 1
ATOM 4802 C CA . VAL A 1 615 ? 27.062 -14.664 -5.645 1 96.62 615 VAL A CA 1
ATOM 4803 C C . VAL A 1 615 ? 27.828 -13.344 -5.75 1 96.62 615 VAL A C 1
ATOM 4805 O O . VAL A 1 615 ? 29.062 -13.328 -5.785 1 96.62 615 VAL A O 1
ATOM 4808 N N . GLU A 1 616 ? 27.109 -12.211 -5.742 1 96.44 616 GLU A N 1
ATOM 4809 C CA . GLU A 1 616 ? 27.703 -10.875 -5.859 1 96.44 616 GLU A CA 1
ATOM 4810 C C . GLU A 1 616 ? 28.672 -10.609 -4.715 1 96.44 616 GLU A C 1
ATOM 4812 O O . GLU A 1 616 ? 29.656 -9.891 -4.891 1 96.44 616 GLU A O 1
ATOM 4817 N N . ARG A 1 617 ? 28.406 -11.258 -3.582 1 95.81 617 ARG A N 1
ATOM 4818 C CA . ARG A 1 617 ? 29.203 -10.961 -2.398 1 95.81 617 ARG A CA 1
ATOM 4819 C C . ARG A 1 617 ? 30.219 -12.062 -2.137 1 95.81 617 ARG A C 1
ATOM 4821 O O . ARG A 1 617 ? 30.922 -12.039 -1.12 1 95.81 617 ARG A O 1
ATOM 4828 N N . GLY A 1 618 ? 30.266 -13.07 -2.916 1 93.94 618 GLY A N 1
ATOM 4829 C CA . GLY A 1 618 ? 31.25 -14.141 -2.816 1 93.94 618 GLY A CA 1
ATOM 4830 C C . GLY A 1 618 ? 30.938 -15.141 -1.719 1 93.94 618 GLY A C 1
ATOM 4831 O O . GLY A 1 618 ? 31.828 -15.742 -1.138 1 93.94 618 GLY A O 1
ATOM 4832 N N . LEU A 1 619 ? 29.688 -15.266 -1.382 1 90.75 619 LEU A N 1
ATOM 4833 C CA . LEU A 1 619 ? 29.266 -16.188 -0.336 1 90.75 619 LEU A CA 1
ATOM 4834 C C . LEU A 1 619 ? 28.922 -17.547 -0.924 1 90.75 619 LEU A C 1
ATOM 4836 O O . LEU A 1 619 ? 28.828 -18.547 -0.193 1 90.75 619 LEU A O 1
ATOM 4840 N N . ASN A 1 620 ? 28.703 -17.562 -2.145 1 81.25 620 ASN A N 1
ATOM 4841 C CA . ASN A 1 620 ? 28.359 -18.781 -2.881 1 81.25 620 ASN A CA 1
ATOM 4842 C C . ASN A 1 620 ? 29.109 -18.859 -4.207 1 81.25 620 ASN A C 1
ATOM 4844 O O . ASN A 1 620 ? 29.531 -17.828 -4.746 1 81.25 620 ASN A O 1
ATOM 4848 N N . MET B 1 1 ? 0.203 42.281 19.828 1 48.66 1 MET B N 1
ATOM 4849 C CA . MET B 1 1 ? 0.405 40.875 20.203 1 48.66 1 MET B CA 1
ATOM 4850 C C . MET B 1 1 ? 1.765 40.375 19.719 1 48.66 1 MET B C 1
ATOM 4852 O O . MET B 1 1 ? 2.207 40.719 18.625 1 48.66 1 MET B O 1
ATOM 4856 N N . ALA B 1 2 ? 2.496 39.844 20.641 1 69.94 2 ALA B N 1
ATOM 4857 C CA . ALA B 1 2 ? 3.785 39.25 20.281 1 69.94 2 ALA B CA 1
ATOM 4858 C C . ALA B 1 2 ? 3.633 38.281 19.125 1 69.94 2 ALA B C 1
ATOM 4860 O O . ALA B 1 2 ? 2.631 37.562 19.047 1 69.94 2 ALA B O 1
ATOM 4861 N N . SER B 1 3 ? 4.48 38.344 18.125 1 76.69 3 SER B N 1
ATOM 4862 C CA . SER B 1 3 ? 4.453 37.469 16.953 1 76.69 3 SER B CA 1
ATOM 4863 C C . SER B 1 3 ? 4.223 36 17.344 1 76.69 3 SER B C 1
ATOM 4865 O O . SER B 1 3 ? 3.525 35.281 16.641 1 76.69 3 SER B O 1
ATOM 4867 N N . ALA B 1 4 ? 4.609 35.656 18.484 1 81.81 4 ALA B N 1
ATOM 4868 C CA . ALA B 1 4 ? 4.496 34.281 18.953 1 81.81 4 ALA B CA 1
ATOM 4869 C C . ALA B 1 4 ? 3.041 33.906 19.234 1 81.81 4 ALA B C 1
ATOM 4871 O O . ALA B 1 4 ? 2.654 32.75 19.125 1 81.81 4 ALA B O 1
ATOM 4872 N N . SER B 1 5 ? 2.256 34.875 19.547 1 81.88 5 SER B N 1
ATOM 4873 C CA . SER B 1 5 ? 0.889 34.625 19.984 1 81.88 5 SER B CA 1
ATOM 4874 C C . SER B 1 5 ? -0.122 35.031 18.922 1 81.88 5 SER B C 1
ATOM 4876 O O . SER B 1 5 ? -1.328 35.062 19.188 1 81.88 5 SER B O 1
ATOM 4878 N N . LYS B 1 6 ? 0.45 35.406 17.812 1 83.69 6 LYS B N 1
ATOM 4879 C CA . LYS B 1 6 ? -0.456 35.781 16.734 1 83.69 6 LYS B CA 1
ATOM 4880 C C . LYS B 1 6 ? -1.329 34.625 16.281 1 83.69 6 LYS B C 1
ATOM 4882 O O . LYS B 1 6 ? -0.851 33.5 16.172 1 83.69 6 LYS B O 1
ATOM 4887 N N . ILE B 1 7 ? -2.613 34.875 16.141 1 83.38 7 ILE B N 1
ATOM 4888 C CA . ILE B 1 7 ? -3.564 33.875 15.688 1 83.38 7 ILE B CA 1
ATOM 4889 C C . ILE B 1 7 ? -4.254 34.344 14.414 1 83.38 7 ILE B C 1
ATOM 4891 O O . ILE B 1 7 ? -4.246 35.562 14.109 1 83.38 7 ILE B O 1
ATOM 4895 N N . GLU B 1 8 ? -4.75 33.406 13.641 1 84.81 8 GLU B N 1
ATOM 4896 C CA . GLU B 1 8 ? -5.578 33.781 12.5 1 84.81 8 GLU B CA 1
ATOM 4897 C C . GLU B 1 8 ? -6.746 34.656 12.93 1 84.81 8 GLU B C 1
ATOM 4899 O O . GLU B 1 8 ? -7.371 34.406 13.961 1 84.81 8 GLU B O 1
ATOM 4904 N N . PRO B 1 9 ? -7.004 35.656 12.133 1 81.5 9 PRO B N 1
ATOM 4905 C CA . PRO B 1 9 ? -8.148 36.5 12.508 1 81.5 9 PRO B CA 1
ATOM 4906 C C . PRO B 1 9 ? -9.43 35.688 12.703 1 81.5 9 PRO B C 1
ATOM 4908 O O . PRO B 1 9 ? -9.758 34.812 11.875 1 81.5 9 PRO B O 1
ATOM 4911 N N . GLY B 1 10 ? -10.07 35.938 13.797 1 83.12 10 GLY B N 1
ATOM 4912 C CA . GLY B 1 10 ? -11.297 35.25 14.109 1 83.12 10 GLY B CA 1
ATOM 4913 C C . GLY B 1 10 ? -11.062 33.969 14.898 1 83.12 10 GLY B C 1
ATOM 4914 O O . GLY B 1 10 ? -12.008 33.375 15.438 1 83.12 10 GLY B O 1
ATOM 4915 N N . SER B 1 11 ? -9.875 33.562 14.961 1 87.81 11 SER B N 1
ATOM 4916 C CA . SER B 1 11 ? -9.531 32.344 15.703 1 87.81 11 SER B CA 1
ATOM 4917 C C . SER B 1 11 ? -9.445 32.625 17.203 1 87.81 11 SER B C 1
ATOM 4919 O O . SER B 1 11 ? -9.445 33.781 17.625 1 87.81 11 SER B O 1
ATOM 4921 N N . PHE B 1 12 ? -9.516 31.625 17.953 1 90.5 12 PHE B N 1
ATOM 4922 C CA . PHE B 1 12 ? -9.445 31.688 19.406 1 90.5 12 PHE B CA 1
ATOM 4923 C C . PHE B 1 12 ? -8.117 31.125 19.906 1 90.5 12 PHE B C 1
ATOM 4925 O O . PHE B 1 12 ? -7.66 30.078 19.438 1 90.5 12 PHE B O 1
ATOM 4932 N N . ASN B 1 13 ? -7.473 31.859 20.75 1 90.88 13 ASN B N 1
ATOM 4933 C CA . ASN B 1 13 ? -6.285 31.328 21.422 1 90.88 13 ASN B CA 1
ATOM 4934 C C . ASN B 1 13 ? -6.656 30.375 22.547 1 90.88 13 ASN B C 1
ATOM 4936 O O . ASN B 1 13 ? -7.09 30.812 23.625 1 90.88 13 ASN B O 1
ATOM 4940 N N . THR B 1 14 ? -6.449 29.172 22.406 1 91.88 14 THR B N 1
ATOM 4941 C CA . THR B 1 14 ? -6.809 28.156 23.375 1 91.88 14 THR B CA 1
ATOM 4942 C C . THR B 1 14 ? -6.051 28.359 24.688 1 91.88 14 THR B C 1
ATOM 4944 O O . THR B 1 14 ? -4.828 28.516 24.688 1 91.88 14 THR B O 1
ATOM 4947 N N . PRO B 1 15 ? -6.758 28.406 25.766 1 94.38 15 PRO B N 1
ATOM 4948 C CA . PRO B 1 15 ? -6.043 28.516 27.047 1 94.38 15 PRO B CA 1
ATOM 4949 C C . PRO B 1 15 ? -5.23 27.266 27.375 1 94.38 15 PRO B C 1
ATOM 4951 O O . PRO B 1 15 ? -5.52 26.188 26.859 1 94.38 15 PRO B O 1
ATOM 4954 N N . VAL B 1 16 ? -4.184 27.469 28.219 1 96.81 16 VAL B N 1
ATOM 4955 C CA . VAL B 1 16 ? -3.389 26.328 28.672 1 96.81 16 VAL B CA 1
ATOM 4956 C C . VAL B 1 16 ? -4.199 25.5 29.656 1 96.81 16 VAL B C 1
ATOM 4958 O O . VAL B 1 16 ? -4.746 26.031 30.625 1 96.81 16 VAL B O 1
ATOM 4961 N N . GLY B 1 17 ? -4.289 24.234 29.453 1 96.5 17 GLY B N 1
ATOM 4962 C CA . GLY B 1 17 ? -5.035 23.344 30.344 1 96.5 17 GLY B CA 1
ATOM 4963 C C . GLY B 1 17 ? -4.285 23 31.609 1 96.5 17 GLY B C 1
ATOM 4964 O O . GLY B 1 17 ? -3.115 23.344 31.766 1 96.5 17 GLY B O 1
ATOM 4965 N N . THR B 1 18 ? -5.035 22.422 32.562 1 95.75 18 THR B N 1
ATOM 4966 C CA . THR B 1 18 ? -4.461 21.906 33.781 1 95.75 18 THR B CA 1
ATOM 4967 C C . THR B 1 18 ? -4.676 20.391 33.906 1 95.75 18 THR B C 1
ATOM 4969 O O . THR B 1 18 ? -5.754 19.891 33.562 1 95.75 18 THR B O 1
ATOM 4972 N N . PHE B 1 19 ? -3.639 19.703 34.344 1 96.38 19 PHE B N 1
ATOM 4973 C CA . PHE B 1 19 ? -3.727 18.25 34.5 1 96.38 19 PHE B CA 1
ATOM 4974 C C . PHE B 1 19 ? -4.34 17.875 35.844 1 96.38 19 PHE B C 1
ATOM 4976 O O . PHE B 1 19 ? -4.262 18.641 36.781 1 96.38 19 PHE B O 1
ATOM 4983 N N . PRO B 1 20 ? -4.969 16.703 35.844 1 96 20 PRO B N 1
ATOM 4984 C CA . PRO B 1 20 ? -5.406 16.188 37.156 1 96 20 PRO B CA 1
ATOM 4985 C C . PRO B 1 20 ? -4.242 15.688 38.031 1 96 20 PRO B C 1
ATOM 4987 O O . PRO B 1 20 ? -3.096 15.68 37.562 1 96 20 PRO B O 1
ATOM 4990 N N . ALA B 1 21 ? -4.594 15.32 39.25 1 93.69 21 ALA B N 1
ATOM 4991 C CA . ALA B 1 21 ? -3.574 14.711 40.094 1 93.69 21 ALA B CA 1
ATOM 4992 C C . ALA B 1 21 ? -3.195 13.32 39.594 1 93.69 21 ALA B C 1
ATOM 4994 O O . ALA B 1 21 ? -4.031 12.602 39.031 1 93.69 21 ALA B O 1
ATOM 4995 N N . THR B 1 22 ? -1.93 12.992 39.75 1 95.44 22 THR B N 1
ATOM 4996 C CA . THR B 1 22 ? -1.476 11.641 39.438 1 95.44 22 THR B CA 1
ATOM 4997 C C . THR B 1 22 ? -2.139 10.609 40.344 1 95.44 22 THR B C 1
ATOM 4999 O O . THR B 1 22 ? -2.436 10.898 41.5 1 95.44 22 THR B O 1
ATOM 5002 N N . CYS B 1 23 ? -2.363 9.5 39.812 1 94.75 23 CYS B N 1
ATOM 5003 C CA . CYS B 1 23 ? -2.998 8.453 40.594 1 94.75 23 CYS B CA 1
ATOM 5004 C C . CYS B 1 23 ? -2.096 8.023 41.75 1 94.75 23 CYS B C 1
ATOM 5006 O O . CYS B 1 23 ? -0.874 8.156 41.688 1 94.75 23 CYS B O 1
ATOM 5008 N N . THR B 1 24 ? -2.68 7.426 42.75 1 93.56 24 THR B N 1
ATOM 5009 C CA . THR B 1 24 ? -1.978 7.094 44 1 93.56 24 THR B CA 1
ATOM 5010 C C . THR B 1 24 ? -1.074 5.879 43.781 1 93.56 24 THR B C 1
ATOM 5012 O O . THR B 1 24 ? -0.062 5.73 44.469 1 93.56 24 THR B O 1
ATOM 5015 N N . SER B 1 25 ? -1.538 4.98 42.906 1 92.31 25 SER B N 1
ATOM 5016 C CA . SER B 1 25 ? -0.754 3.785 42.594 1 92.31 25 SER B CA 1
ATOM 5017 C C . SER B 1 25 ? -0.845 3.422 41.125 1 92.31 25 SER B C 1
ATOM 5019 O O . SER B 1 25 ? -1.907 3.549 40.531 1 92.31 25 SER B O 1
ATOM 5021 N N . THR B 1 26 ? 0.28 2.918 40.656 1 90.69 26 THR B N 1
ATOM 5022 C CA . THR B 1 26 ? 0.293 2.461 39.281 1 90.69 26 THR B CA 1
ATOM 5023 C C . THR B 1 26 ? 0.06 0.955 39.219 1 90.69 26 THR B C 1
ATOM 5025 O O . THR B 1 26 ? -0.035 0.389 38.125 1 90.69 26 THR B O 1
ATOM 5028 N N . ASN B 1 27 ? 0.066 0.325 40.344 1 92.44 27 ASN B N 1
ATOM 5029 C CA . ASN B 1 27 ? -0.216 -1.105 40.406 1 92.44 27 ASN B CA 1
ATOM 5030 C C . ASN B 1 27 ? -1.701 -1.374 40.625 1 92.44 27 ASN B C 1
ATOM 5032 O O . ASN B 1 27 ? -2.1 -1.848 41.688 1 92.44 27 ASN B O 1
ATOM 5036 N N . ILE B 1 28 ? -2.461 -1.063 39.75 1 94.31 28 ILE B N 1
ATOM 5037 C CA . ILE B 1 28 ? -3.906 -1.247 39.812 1 94.31 28 ILE B CA 1
ATOM 5038 C C . ILE B 1 28 ? -4.375 -2.113 38.656 1 94.31 28 ILE B C 1
ATOM 5040 O O . ILE B 1 28 ? -3.666 -2.262 37.656 1 94.31 28 ILE B O 1
ATOM 5044 N N . ASP B 1 29 ? -5.512 -2.67 38.75 1 96.44 29 ASP B N 1
ATOM 5045 C CA . ASP B 1 29 ? -6.152 -3.387 37.656 1 96.44 29 ASP B CA 1
ATOM 5046 C C . ASP B 1 29 ? -6.891 -2.424 36.719 1 96.44 29 ASP B C 1
ATOM 5048 O O . ASP B 1 29 ? -8.094 -2.217 36.875 1 96.44 29 ASP B O 1
ATOM 5052 N N . ALA B 1 30 ? -6.16 -1.913 35.781 1 97.5 30 ALA B N 1
ATOM 5053 C CA . ALA B 1 30 ? -6.684 -0.91 34.875 1 97.5 30 ALA B CA 1
ATOM 5054 C C . ALA B 1 30 ? -7.953 -1.409 34.188 1 97.5 30 ALA B C 1
ATOM 5056 O O . ALA B 1 30 ? -8.867 -0.627 33.906 1 97.5 30 ALA B O 1
ATOM 5057 N N . HIS B 1 31 ? -8.023 -2.707 33.875 1 97.94 31 HIS B N 1
ATOM 5058 C CA . HIS B 1 31 ? -9.188 -3.287 33.219 1 97.94 31 HIS B CA 1
ATOM 5059 C C . HIS B 1 31 ? -10.43 -3.197 34.094 1 97.94 31 HIS B C 1
ATOM 5061 O O . HIS B 1 31 ? -11.516 -2.869 33.625 1 97.94 31 HIS B O 1
ATOM 5067 N N . SER B 1 32 ? -10.266 -3.537 35.312 1 97.62 32 SER B N 1
ATOM 5068 C CA . SER B 1 32 ? -11.383 -3.484 36.25 1 97.62 32 SER B CA 1
ATOM 5069 C C . SER B 1 32 ? -11.891 -2.057 36.406 1 97.62 32 SER B C 1
ATOM 5071 O O . SER B 1 32 ? -13.094 -1.819 36.438 1 97.62 32 SER B O 1
ATOM 5073 N N . VAL B 1 33 ? -10.969 -1.116 36.594 1 97.81 33 VAL B N 1
ATOM 5074 C CA . VAL B 1 33 ? -11.312 0.292 36.75 1 97.81 33 VAL B CA 1
ATOM 5075 C C . VAL B 1 33 ? -12.078 0.778 35.5 1 97.81 33 VAL B C 1
ATOM 5077 O O . VAL B 1 33 ? -13.125 1.42 35.656 1 97.81 33 VAL B O 1
ATOM 5080 N N . ALA B 1 34 ? -11.562 0.487 34.312 1 98.62 34 ALA B N 1
ATOM 5081 C CA . ALA B 1 34 ? -12.18 0.877 33.031 1 98.62 34 ALA B CA 1
ATOM 5082 C C . ALA B 1 34 ? -13.586 0.286 32.906 1 98.62 34 ALA B C 1
ATOM 5084 O O . ALA B 1 34 ? -14.531 0.988 32.562 1 98.62 34 ALA B O 1
ATOM 5085 N N . THR B 1 35 ? -13.727 -0.99 33.219 1 98.44 35 THR B N 1
ATOM 5086 C CA . THR B 1 35 ? -14.992 -1.709 33.094 1 98.44 35 THR B CA 1
ATOM 5087 C C . THR B 1 35 ? -16.047 -1.123 34.031 1 98.44 35 THR B C 1
ATOM 5089 O O . THR B 1 35 ? -17.203 -0.917 33.625 1 98.44 35 THR B O 1
ATOM 5092 N N . THR B 1 36 ? -15.656 -0.899 35.219 1 97.94 36 THR B N 1
ATOM 5093 C CA . THR B 1 36 ? -16.578 -0.345 36.219 1 97.94 36 THR B CA 1
ATOM 5094 C C . THR B 1 36 ? -17.109 1.015 35.75 1 97.94 36 THR B C 1
ATOM 5096 O O . THR B 1 36 ? -18.312 1.269 35.781 1 97.94 36 THR B O 1
ATOM 5099 N N . THR B 1 37 ? -16.188 1.841 35.375 1 98 37 THR B N 1
ATOM 5100 C CA . THR B 1 37 ? -16.547 3.186 34.938 1 98 37 THR B CA 1
ATOM 5101 C C . THR B 1 37 ? -17.453 3.131 33.719 1 98 37 THR B C 1
ATOM 5103 O O . THR B 1 37 ? -18.484 3.818 33.656 1 98 37 THR B O 1
ATOM 5106 N N . LEU B 1 38 ? -17.141 2.369 32.656 1 98.25 38 LEU B N 1
ATOM 5107 C CA . LEU B 1 38 ? -17.891 2.312 31.406 1 98.25 38 LEU B CA 1
ATOM 5108 C C . LEU B 1 38 ? -19.266 1.688 31.641 1 98.25 38 LEU B C 1
ATOM 5110 O O . LEU B 1 38 ? -20.234 2.062 30.969 1 98.25 38 LEU B O 1
ATOM 5114 N N . ASN B 1 39 ? -19.312 0.683 32.531 1 98.38 39 ASN B N 1
ATOM 5115 C CA . ASN B 1 39 ? -20.625 0.104 32.875 1 98.38 39 ASN B CA 1
ATOM 5116 C C . ASN B 1 39 ? -21.562 1.148 33.438 1 98.38 39 ASN B C 1
ATOM 5118 O O . ASN B 1 39 ? -22.734 1.196 33.094 1 98.38 39 ASN B O 1
ATOM 5122 N N . ALA B 1 40 ? -21.031 1.912 34.344 1 98.44 40 ALA B N 1
ATOM 5123 C CA . ALA B 1 40 ? -21.844 2.979 34.938 1 98.44 40 ALA B CA 1
ATOM 5124 C C . ALA B 1 40 ? -22.297 3.975 33.875 1 98.44 40 ALA B C 1
ATOM 5126 O O . ALA B 1 40 ? -23.453 4.391 33.844 1 98.44 40 ALA B O 1
ATOM 5127 N N . LEU B 1 41 ? -21.375 4.375 33.031 1 98.62 41 LEU B N 1
ATOM 5128 C CA . LEU B 1 41 ? -21.688 5.32 31.953 1 98.62 41 LEU B CA 1
ATOM 5129 C C . LEU B 1 41 ? -22.75 4.75 31.016 1 98.62 41 LEU B C 1
ATOM 5131 O O . LEU B 1 41 ? -23.734 5.426 30.703 1 98.62 41 LEU B O 1
ATOM 5135 N N . ASN B 1 42 ? -22.547 3.533 30.562 1 98.56 42 ASN B N 1
ATOM 5136 C CA . ASN B 1 42 ? -23.5 2.895 29.641 1 98.56 42 ASN B CA 1
ATOM 5137 C C . ASN B 1 42 ? -24.875 2.77 30.266 1 98.56 42 ASN B C 1
ATOM 5139 O O . ASN B 1 42 ? -25.891 2.953 29.594 1 98.56 42 ASN B O 1
ATOM 5143 N N . THR B 1 43 ? -24.906 2.383 31.531 1 98.12 43 THR B N 1
ATOM 5144 C CA . THR B 1 43 ? -26.188 2.289 32.25 1 98.12 43 THR B CA 1
ATOM 5145 C C . THR B 1 43 ? -26.906 3.635 32.219 1 98.12 43 THR B C 1
ATOM 5147 O O . THR B 1 43 ? -28.094 3.711 31.906 1 98.12 43 THR B O 1
ATOM 5150 N N . ALA B 1 44 ? -26.188 4.684 32.594 1 98.12 44 ALA B N 1
ATOM 5151 C CA . ALA B 1 44 ? -26.781 6.016 32.656 1 98.12 44 ALA B CA 1
ATOM 5152 C C . ALA B 1 44 ? -27.203 6.473 31.25 1 98.12 44 ALA B C 1
ATOM 5154 O O . ALA B 1 44 ? -28.25 7.105 31.094 1 98.12 44 ALA B O 1
ATOM 5155 N N . LEU B 1 45 ? -26.375 6.23 30.25 1 97.81 45 LEU B N 1
ATOM 5156 C CA . LEU B 1 45 ? -26.703 6.578 28.859 1 97.81 45 LEU B CA 1
ATOM 5157 C C . LEU B 1 45 ? -27.969 5.875 28.406 1 97.81 45 LEU B C 1
ATOM 5159 O O . LEU B 1 45 ? -28.859 6.504 27.828 1 97.81 45 LEU B O 1
ATOM 5163 N N . SER B 1 46 ? -28.094 4.57 28.719 1 96.44 46 SER B N 1
ATOM 5164 C CA . SER B 1 46 ? -29.234 3.777 28.281 1 96.44 46 SER B CA 1
ATOM 5165 C C . SER B 1 46 ? -30.531 4.297 28.891 1 96.44 46 SER B C 1
ATOM 5167 O O . SER B 1 46 ? -31.625 4.059 28.359 1 96.44 46 SER B O 1
ATOM 5169 N N . GLN B 1 47 ? -30.375 5.043 29.969 1 96.12 47 GLN B N 1
ATOM 5170 C CA . GLN B 1 47 ? -31.531 5.57 30.672 1 96.12 47 GLN B CA 1
ATOM 5171 C C . GLN B 1 47 ? -31.719 7.059 30.391 1 96.12 47 GLN B C 1
ATOM 5173 O O . GLN B 1 47 ? -32.594 7.695 30.969 1 96.12 47 GLN B O 1
ATOM 5178 N N . ASN B 1 48 ? -30.906 7.566 29.547 1 95.38 48 ASN B N 1
ATOM 5179 C CA . ASN B 1 48 ? -30.906 9 29.281 1 95.38 48 ASN B CA 1
ATOM 5180 C C . ASN B 1 48 ? -30.812 9.805 30.578 1 95.38 48 ASN B C 1
ATOM 5182 O O . ASN B 1 48 ? -31.516 10.805 30.75 1 95.38 48 ASN B O 1
ATOM 5186 N N . ASP B 1 49 ? -30.094 9.289 31.5 1 96.56 49 ASP B N 1
ATOM 5187 C CA . ASP B 1 49 ? -29.984 9.891 32.812 1 96.56 49 ASP B CA 1
ATOM 5188 C C . ASP B 1 49 ? -28.766 10.805 32.906 1 96.56 49 ASP B C 1
ATOM 5190 O O . ASP B 1 49 ? -27.766 10.445 33.531 1 96.56 49 ASP B O 1
ATOM 5194 N N . ILE B 1 50 ? -28.906 12.016 32.469 1 97.19 50 ILE B N 1
ATOM 5195 C CA . ILE B 1 50 ? -27.797 12.969 32.375 1 97.19 50 ILE B CA 1
ATOM 5196 C C . ILE B 1 50 ? -27.297 13.273 33.781 1 97.19 50 ILE B C 1
ATOM 5198 O O . ILE B 1 50 ? -26.078 13.32 34.031 1 97.19 50 ILE B O 1
ATOM 5202 N N . PRO B 1 51 ? -28.172 13.398 34.781 1 97 51 PRO B N 1
ATOM 5203 C CA . PRO B 1 51 ? -27.703 13.633 36.156 1 97 51 PRO B CA 1
ATOM 5204 C C . PRO B 1 51 ? -26.828 12.5 36.688 1 97 51 PRO B C 1
ATOM 5206 O O . PRO B 1 51 ? -26.031 12.703 37.625 1 97 51 PRO B O 1
ATOM 5209 N N . ALA B 1 52 ? -27.047 11.367 36.094 1 97.62 52 ALA B N 1
ATOM 5210 C CA . ALA B 1 52 ? -26.234 10.227 36.531 1 97.62 52 ALA B CA 1
ATOM 5211 C C . ALA B 1 52 ? -24.922 10.156 35.75 1 97.62 52 ALA B C 1
ATOM 5213 O O . ALA B 1 52 ? -23.969 9.516 36.156 1 97.62 52 ALA B O 1
ATOM 5214 N N . ILE B 1 53 ? -24.906 10.742 34.594 1 98.25 53 ILE B N 1
ATOM 5215 C CA . ILE B 1 53 ? -23.734 10.703 33.719 1 98.25 53 ILE B CA 1
ATOM 5216 C C . ILE B 1 53 ? -22.688 11.695 34.219 1 98.25 53 ILE B C 1
ATOM 5218 O O . ILE B 1 53 ? -21.5 11.352 34.344 1 98.25 53 ILE B O 1
ATOM 5222 N N . THR B 1 54 ? -23.016 12.906 34.5 1 97.38 54 THR B N 1
ATOM 5223 C CA . THR B 1 54 ? -22.109 14.023 34.719 1 97.38 54 THR B CA 1
ATOM 5224 C C . THR B 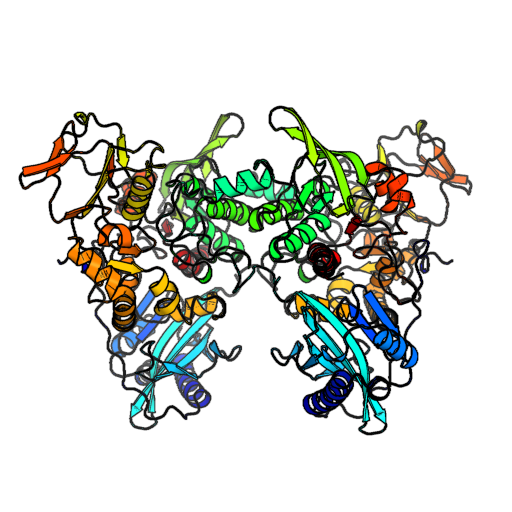1 54 ? -21.234 13.773 35.969 1 97.38 54 THR B C 1
ATOM 5226 O O . THR B 1 54 ? -20.047 14.133 35.969 1 97.38 54 THR B O 1
ATOM 5229 N N . PRO B 1 55 ? -21.797 13.047 37.031 1 97.06 55 PRO B N 1
ATOM 5230 C CA . PRO B 1 55 ? -20.938 12.812 38.188 1 97.06 55 PRO B CA 1
ATOM 5231 C C . PRO B 1 55 ? -19.844 11.789 37.938 1 97.06 55 PRO B C 1
ATOM 5233 O O . PRO B 1 55 ? -18.938 11.625 38.75 1 97.06 55 PRO B O 1
ATOM 5236 N N . LEU B 1 56 ? -19.953 11.094 36.844 1 98.25 56 LEU B N 1
ATOM 5237 C CA . LEU B 1 56 ? -18.906 10.148 36.5 1 98.25 56 LEU B CA 1
ATOM 5238 C C . LEU B 1 56 ? -17.656 10.875 36 1 98.25 56 LEU B C 1
ATOM 5240 O O . LEU B 1 56 ? -16.578 10.281 35.906 1 98.25 56 LEU B O 1
ATOM 5244 N N . PHE B 1 57 ? -17.781 12.164 35.656 1 98.44 57 PHE B N 1
ATOM 5245 C CA . PHE B 1 57 ? -16.672 12.992 35.188 1 98.44 57 PHE B CA 1
ATOM 5246 C C . PHE B 1 57 ? -16.031 13.742 36.344 1 98.44 57 PHE B C 1
ATOM 5248 O O . PHE B 1 57 ? -16.703 14.047 37.344 1 98.44 57 PHE B O 1
ATOM 5255 N N . LEU B 1 58 ? -14.734 14.047 36.188 1 95.94 58 LEU B N 1
ATOM 5256 C CA . LEU B 1 58 ? -14.07 14.906 37.156 1 95.94 58 LEU B CA 1
ATOM 5257 C C . LEU B 1 58 ? -14.812 16.219 37.344 1 95.94 58 LEU B C 1
ATOM 5259 O O . LEU B 1 58 ? -15.328 16.766 36.344 1 95.94 58 LEU B O 1
ATOM 5263 N N . GLU B 1 59 ? -14.836 16.641 38.531 1 88.5 59 GLU B N 1
ATOM 5264 C CA . GLU B 1 59 ? -15.609 17.844 38.812 1 88.5 59 GLU B CA 1
ATOM 5265 C C . GLU B 1 59 ? -15.078 19.031 38.031 1 88.5 59 GLU B C 1
ATOM 5267 O O . GLU B 1 59 ? -15.852 19.797 37.469 1 88.5 59 GLU B O 1
ATOM 5272 N N . ASP B 1 60 ? -13.727 19.141 38.156 1 82.56 60 ASP B N 1
ATOM 5273 C CA . ASP B 1 60 ? -13.141 20.266 37.438 1 82.56 60 ASP B CA 1
ATOM 5274 C C . ASP B 1 60 ? -12.211 19.781 36.344 1 82.56 60 ASP B C 1
ATOM 5276 O O . ASP B 1 60 ? -11.508 18.781 36.5 1 82.56 60 ASP B O 1
ATOM 5280 N N . ASN B 1 61 ? -12.312 20.438 35.125 1 90.44 61 ASN B N 1
ATOM 5281 C CA . ASN B 1 61 ? -11.359 20.25 34.031 1 90.44 61 ASN B CA 1
ATOM 5282 C C . ASN B 1 61 ? -11.523 18.891 33.344 1 90.44 61 ASN B C 1
ATOM 5284 O O . ASN B 1 61 ? -10.539 18.188 33.125 1 90.44 61 ASN B O 1
ATOM 5288 N N . SER B 1 62 ? -12.703 18.359 33.344 1 97.5 62 SER B N 1
ATOM 5289 C CA . SER B 1 62 ? -13.008 17.172 32.562 1 97.5 62 SER B CA 1
ATOM 5290 C C . SER B 1 62 ? -13.586 17.531 31.203 1 97.5 62 SER B C 1
ATOM 5292 O O . SER B 1 62 ? -14.016 18.672 31 1 97.5 62 SER B O 1
ATOM 5294 N N . PHE B 1 63 ? -13.539 16.578 30.266 1 98.56 63 PHE B N 1
ATOM 5295 C CA . PHE B 1 63 ? -13.906 16.906 28.891 1 98.56 63 PHE B CA 1
ATOM 5296 C C . PHE B 1 63 ? -14.664 15.75 28.234 1 98.56 63 PHE B C 1
ATOM 5298 O O . PHE B 1 63 ? -14.32 14.586 28.438 1 98.56 63 PHE B O 1
ATOM 5305 N N . TRP B 1 64 ? -15.688 16.031 27.547 1 98.56 64 TRP B N 1
ATOM 5306 C CA . TRP B 1 64 ? -16.203 15.18 26.484 1 98.56 64 TRP B CA 1
ATOM 5307 C C . TRP B 1 64 ? -15.992 15.828 25.109 1 98.56 64 TRP B C 1
ATOM 5309 O O . TRP B 1 64 ? -16.641 16.828 24.781 1 98.56 64 TRP B O 1
ATOM 5319 N N . ARG B 1 65 ? -15.047 15.359 24.359 1 98.69 65 ARG B N 1
ATOM 5320 C CA . ARG B 1 65 ? -14.781 15.781 22.984 1 98.69 65 ARG B CA 1
ATOM 5321 C C . ARG B 1 65 ? -15.422 14.828 21.984 1 98.69 65 ARG B C 1
ATOM 5323 O O . ARG B 1 65 ? -15.25 13.609 22.078 1 98.69 65 ARG B O 1
ATOM 5330 N N . ASP B 1 66 ? -16.172 15.375 21.094 1 98.12 66 ASP B N 1
ATOM 5331 C CA . ASP B 1 66 ? -16.953 14.539 20.203 1 98.12 66 ASP B CA 1
ATOM 5332 C C . ASP B 1 66 ? -16.812 14.992 18.75 1 98.12 66 ASP B C 1
ATOM 5334 O O . ASP B 1 66 ? -16.953 16.188 18.453 1 98.12 66 ASP B O 1
ATOM 5338 N N . HIS B 1 67 ? -16.484 14.055 17.922 1 98.31 67 HIS B N 1
ATOM 5339 C CA . HIS B 1 67 ? -16.484 14.281 16.484 1 98.31 67 HIS B CA 1
ATOM 5340 C C . HIS B 1 67 ? -17.594 13.469 15.805 1 98.31 67 HIS B C 1
ATOM 5342 O O . HIS B 1 67 ? -17.344 12.352 15.336 1 98.31 67 HIS B O 1
ATOM 5348 N N . LEU B 1 68 ? -18.844 13.992 15.742 1 96.88 68 LEU B N 1
ATOM 5349 C CA . LEU B 1 68 ? -19.969 13.586 14.898 1 96.88 68 LEU B CA 1
ATOM 5350 C C . LEU B 1 68 ? -20.797 12.5 15.586 1 96.88 68 LEU B C 1
ATOM 5352 O O . LEU B 1 68 ? -21.828 12.086 15.062 1 96.88 68 LEU B O 1
ATOM 5356 N N . CYS B 1 69 ? -20.438 11.961 16.781 1 96.19 69 CYS B N 1
ATOM 5357 C CA . CYS B 1 69 ? -21.203 10.898 17.406 1 96.19 69 CYS B CA 1
ATOM 5358 C C . CYS B 1 69 ? -22.453 11.453 18.078 1 96.19 69 CYS B C 1
ATOM 5360 O O . CYS B 1 69 ? -23.531 10.844 18 1 96.19 69 CYS B O 1
ATOM 5362 N N . LEU B 1 70 ? -22.281 12.609 18.734 1 95.25 70 LEU B N 1
ATOM 5363 C CA . LEU B 1 70 ? -23.375 13.188 19.516 1 95.25 70 LEU B CA 1
ATOM 5364 C C . LEU B 1 70 ? -24.141 14.211 18.703 1 95.25 70 LEU B C 1
ATOM 5366 O O . LEU B 1 70 ? -25.312 14.484 18.969 1 95.25 70 LEU B O 1
ATOM 5370 N N . SER B 1 71 ? -23.438 14.812 17.797 1 91.75 71 SER B N 1
ATOM 5371 C CA . SER B 1 71 ? -23.984 15.797 16.859 1 91.75 71 SER B CA 1
ATOM 5372 C C . SER B 1 71 ? -23.25 15.734 15.523 1 91.75 71 SER B C 1
ATOM 5374 O O . SER B 1 71 ? -22.203 15.102 15.406 1 91.75 71 SER B O 1
ATOM 5376 N N . TRP B 1 72 ? -23.766 16.266 14.5 1 93.44 72 TRP B N 1
ATOM 5377 C CA . TRP B 1 72 ? -23.109 16.328 13.195 1 93.44 72 TRP B CA 1
ATOM 5378 C C . TRP B 1 72 ? -22.141 17.516 13.117 1 93.44 72 TRP B C 1
ATOM 5380 O O . TRP B 1 72 ? -22.156 18.266 12.141 1 93.44 72 TRP B O 1
ATOM 5390 N N . ASP B 1 73 ? -21.406 17.703 14.25 1 95.44 73 ASP B N 1
ATOM 5391 C CA . ASP B 1 73 ? -20.391 18.75 14.367 1 95.44 73 ASP B CA 1
ATOM 5392 C C . ASP B 1 73 ? -19.25 18.312 15.273 1 95.44 73 ASP B C 1
ATOM 5394 O O . ASP B 1 73 ? -19.266 17.219 15.836 1 95.44 73 ASP B O 1
ATOM 5398 N N . PHE B 1 74 ? -18.188 19.109 15.297 1 98.06 74 PHE B N 1
ATOM 5399 C CA . PHE B 1 74 ? -17.094 18.906 16.234 1 98.06 74 PHE B CA 1
ATOM 5400 C C . PHE B 1 74 ? -17.312 19.703 17.5 1 98.06 74 PHE B C 1
ATOM 5402 O O . PHE B 1 74 ? -17.484 20.922 17.453 1 98.06 74 PHE B O 1
ATOM 5409 N N . ARG B 1 75 ? -17.312 19.016 18.656 1 97.44 75 ARG B N 1
ATOM 5410 C CA . ARG B 1 75 ? -17.578 19.688 19.922 1 97.44 75 ARG B CA 1
ATOM 5411 C C . ARG B 1 75 ? -16.594 19.234 21 1 97.44 75 ARG B C 1
ATOM 5413 O O . ARG B 1 75 ? -16.219 18.062 21.047 1 97.44 75 ARG B O 1
ATOM 5420 N N . THR B 1 76 ? -16.219 20.125 21.797 1 98.12 76 THR B N 1
ATOM 5421 C CA . THR B 1 76 ? -15.484 19.844 23.031 1 98.12 76 THR B CA 1
ATOM 5422 C C . THR B 1 76 ? -16.156 20.5 24.234 1 98.12 76 THR B C 1
ATOM 5424 O O . THR B 1 76 ? -16.094 21.734 24.375 1 98.12 76 THR B O 1
ATOM 5427 N N . ALA B 1 77 ? -16.781 19.719 25.078 1 97.69 77 ALA B N 1
ATOM 5428 C CA . ALA B 1 77 ? -17.422 20.219 26.281 1 97.69 77 ALA B CA 1
ATOM 5429 C C . ALA B 1 77 ? -16.484 20.141 27.484 1 97.69 77 ALA B C 1
ATOM 5431 O O . ALA B 1 77 ? -15.969 19.062 27.797 1 97.69 77 ALA B O 1
ATOM 5432 N N . LYS B 1 78 ? -16.25 21.281 28.094 1 97.31 78 LYS B N 1
ATOM 5433 C CA . LYS B 1 78 ? -15.367 21.344 29.266 1 97.31 78 LYS B CA 1
ATOM 5434 C C . LYS B 1 78 ? -16.172 21.5 30.547 1 97.31 78 LYS B C 1
ATOM 5436 O O . LYS B 1 78 ? -16.891 22.484 30.719 1 97.31 78 LYS B O 1
ATOM 5441 N N . GLY B 1 79 ? -15.992 20.531 31.406 1 96.56 79 GLY B N 1
ATOM 5442 C CA . GLY B 1 79 ? -16.672 20.609 32.688 1 96.56 79 GLY B CA 1
ATOM 5443 C C . GLY B 1 79 ? -18.047 19.969 32.688 1 96.56 79 GLY B C 1
ATOM 5444 O O . GLY B 1 79 ? -18.672 19.844 31.641 1 96.56 79 GLY B O 1
ATOM 5445 N N . ARG B 1 80 ? -18.5 19.609 33.875 1 97.44 80 ARG B N 1
ATOM 5446 C CA . ARG B 1 80 ? -19.75 18.859 34.031 1 97.44 80 ARG B CA 1
ATOM 5447 C C . ARG B 1 80 ? -20.938 19.641 33.469 1 97.44 80 ARG B C 1
ATOM 5449 O O . ARG B 1 80 ? -21.828 19.047 32.844 1 97.44 80 ARG B O 1
ATOM 5456 N N . ASP B 1 81 ? -20.969 20.938 33.594 1 96.31 81 ASP B N 1
ATOM 5457 C CA . ASP B 1 81 ? -22.094 21.75 33.125 1 96.31 81 ASP B CA 1
ATOM 5458 C C . ASP B 1 81 ? -22.156 21.734 31.594 1 96.31 81 ASP B C 1
ATOM 5460 O O . ASP B 1 81 ? -23.234 21.531 31.016 1 96.31 81 ASP B O 1
ATOM 5464 N N . LYS B 1 82 ? -21.031 22 30.969 1 96.62 82 LYS B N 1
ATOM 5465 C CA . LYS B 1 82 ? -21.016 22.016 29.516 1 96.62 82 LYS B CA 1
ATOM 5466 C C . LYS B 1 82 ? -21.266 20.609 28.953 1 96.62 82 LYS B C 1
ATOM 5468 O O . LYS B 1 82 ? -21.859 20.469 27.891 1 96.62 82 LYS B O 1
ATOM 5473 N N . ILE B 1 83 ? -20.781 19.594 29.641 1 97.69 83 ILE B N 1
ATOM 5474 C CA . ILE B 1 83 ? -21.047 18.219 29.234 1 97.69 83 ILE B CA 1
ATOM 5475 C C . ILE B 1 83 ? -22.547 17.953 29.312 1 97.69 83 ILE B C 1
ATOM 5477 O O . ILE B 1 83 ? -23.141 17.391 28.375 1 97.69 83 ILE B O 1
ATOM 5481 N N . SER B 1 84 ? -23.109 18.391 30.406 1 96.62 84 SER B N 1
ATOM 5482 C CA . SER B 1 84 ? -24.562 18.266 30.547 1 96.62 84 SER B CA 1
ATOM 5483 C C . SER B 1 84 ? -25.281 18.953 29.406 1 96.62 84 SER B C 1
ATOM 5485 O O . SER B 1 84 ? -26.219 18.406 28.828 1 96.62 84 SER B O 1
ATOM 5487 N N . SER B 1 85 ? -24.875 20.094 29.078 1 96.44 85 SER B N 1
ATOM 5488 C CA . SER B 1 85 ? -25.484 20.859 27.984 1 96.44 85 SER B CA 1
ATOM 5489 C C . SER B 1 85 ? -25.344 20.141 26.656 1 96.44 85 SER B C 1
ATOM 5491 O O . SER B 1 85 ? -26.281 20.094 25.859 1 96.44 85 SER B O 1
ATOM 5493 N N . LEU B 1 86 ? -24.156 19.656 26.391 1 96.12 86 LEU B N 1
ATOM 5494 C CA . LEU B 1 86 ? -23.891 18.922 25.156 1 96.12 86 LEU B CA 1
ATOM 5495 C C . LEU B 1 86 ? -24.797 17.703 25.062 1 96.12 86 LEU B C 1
ATOM 5497 O O . LEU B 1 86 ? -25.391 17.438 24 1 96.12 86 LEU B O 1
ATOM 5501 N N . LEU B 1 87 ? -24.922 16.969 26.172 1 96.69 87 LEU B N 1
ATOM 5502 C CA . LEU B 1 87 ? -25.719 15.758 26.188 1 96.69 87 LEU B CA 1
ATOM 5503 C C . LEU B 1 87 ? -27.203 16.078 26.047 1 96.69 87 LEU B C 1
ATOM 5505 O O . LEU B 1 87 ? -27.969 15.312 25.453 1 96.69 87 LEU B O 1
ATOM 5509 N N . THR B 1 88 ? -27.609 17.156 26.609 1 95.06 88 THR B N 1
ATOM 5510 C CA . THR B 1 88 ? -29 17.594 26.5 1 95.06 88 THR B CA 1
ATOM 5511 C C . THR B 1 88 ? -29.359 17.906 25.047 1 95.06 88 THR B C 1
ATOM 5513 O O . THR B 1 88 ? -30.484 17.641 24.609 1 95.06 88 THR B O 1
ATOM 5516 N N . SER B 1 89 ? -28.438 18.438 24.375 1 90.62 89 SER B N 1
ATOM 5517 C CA . SER B 1 89 ? -28.656 18.828 23 1 90.62 89 SER B CA 1
ATOM 5518 C C . SER B 1 89 ? -28.562 17.625 22.062 1 90.62 89 SER B C 1
ATOM 5520 O O . SER B 1 89 ? -28.969 17.703 20.891 1 90.62 89 SER B O 1
ATOM 5522 N N . ALA B 1 90 ? -28.062 16.594 22.625 1 89.12 90 ALA B N 1
ATOM 5523 C CA . ALA B 1 90 ? -27.859 15.406 21.797 1 89.12 90 ALA B CA 1
ATOM 5524 C C . ALA B 1 90 ? -29.172 14.633 21.625 1 89.12 90 ALA B C 1
ATOM 5526 O O . ALA B 1 90 ? -29.984 14.555 22.547 1 89.12 90 ALA B O 1
ATOM 5527 N N . SER B 1 91 ? -29.609 14.219 20.484 1 72.94 91 SER B N 1
ATOM 5528 C CA . SER B 1 91 ? -30.906 13.625 20.188 1 72.94 91 SER B CA 1
ATOM 5529 C C . SER B 1 91 ? -30.969 12.172 20.641 1 72.94 91 SER B C 1
ATOM 5531 O O . SER B 1 91 ? -32.031 11.648 20.938 1 72.94 91 SER B O 1
ATOM 5533 N N . SER B 1 92 ? -29.922 11.406 20.812 1 81.75 92 SER B N 1
ATOM 5534 C CA . SER B 1 92 ? -30.062 9.961 21 1 81.75 92 SER B CA 1
ATOM 5535 C C . SER B 1 92 ? -28.984 9.414 21.922 1 81.75 92 SER B C 1
ATOM 5537 O O . SER B 1 92 ? -28.203 8.547 21.516 1 81.75 92 SER B O 1
ATOM 5539 N N . LEU B 1 93 ? -29.219 9.695 23.203 1 91.5 93 LEU B N 1
ATOM 5540 C CA . LEU B 1 93 ? -28.203 9.219 24.141 1 91.5 93 LEU B CA 1
ATOM 5541 C C . LEU B 1 93 ? -28.359 7.727 24.406 1 91.5 93 LEU B C 1
ATOM 5543 O O . LEU B 1 93 ? -27.375 7.023 24.625 1 91.5 93 LEU B O 1
ATOM 5547 N N . LYS B 1 94 ? -29.594 7.25 24.266 1 91.81 94 LYS B N 1
ATOM 5548 C CA . LYS B 1 94 ? -29.891 5.855 24.594 1 91.81 94 LYS B CA 1
ATOM 5549 C C . LYS B 1 94 ? -29.219 4.906 23.609 1 91.81 94 LYS B C 1
ATOM 5551 O O . LYS B 1 94 ? -29.016 3.73 23.906 1 91.81 94 LYS B O 1
ATOM 5556 N N . ASN B 1 95 ? -28.953 5.391 22.484 1 93.25 95 ASN B N 1
ATOM 5557 C CA . ASN B 1 95 ? -28.359 4.543 21.453 1 93.25 95 ASN B CA 1
ATOM 5558 C C . ASN B 1 95 ? -26.844 4.578 21.5 1 93.25 95 ASN B C 1
ATOM 5560 O O . ASN B 1 95 ? -26.172 3.881 20.719 1 93.25 95 ASN B O 1
ATOM 5564 N N . ILE B 1 96 ? -26.297 5.367 22.391 1 96.69 96 ILE B N 1
ATOM 5565 C CA . ILE B 1 96 ? -24.844 5.434 22.516 1 96.69 96 ILE B CA 1
ATOM 5566 C C . ILE B 1 96 ? -24.344 4.324 23.438 1 96.69 96 ILE B C 1
ATOM 5568 O O . ILE B 1 96 ? -24.844 4.18 24.562 1 96.69 96 ILE B O 1
ATOM 5572 N N . LYS B 1 97 ? -23.562 3.527 23.016 1 97.94 97 LYS B N 1
ATOM 5573 C CA . LYS B 1 97 ? -22.938 2.461 23.797 1 97.94 97 LYS B CA 1
ATOM 5574 C C . LYS B 1 97 ? -21.438 2.398 23.547 1 97.94 97 LYS B C 1
ATOM 5576 O O . LYS B 1 97 ? -20.984 2.459 22.406 1 97.94 97 LYS B O 1
ATOM 5581 N N . LEU B 1 98 ? -20.688 2.34 24.578 1 98.56 98 LEU B N 1
ATOM 5582 C CA . LEU B 1 98 ? -19.234 2.254 24.5 1 98.56 98 LEU B CA 1
ATOM 5583 C C . LEU B 1 98 ? -18.75 0.897 24.984 1 98.56 98 LEU B C 1
ATOM 5585 O O . LEU B 1 98 ? -19.266 0.354 25.953 1 98.56 98 LEU B O 1
ATOM 5589 N N . GLU B 1 99 ? -17.812 0.331 24.297 1 98.69 99 GLU B N 1
ATOM 5590 C CA . GLU B 1 99 ? -17.219 -0.938 24.688 1 98.69 99 GLU B CA 1
ATOM 5591 C C . GLU B 1 99 ? -15.688 -0.852 24.672 1 98.69 99 GLU B C 1
ATOM 5593 O O . GLU B 1 99 ? -15.109 -0.278 23.75 1 98.69 99 GLU B O 1
ATOM 5598 N N . ILE B 1 100 ? -15.086 -1.418 25.703 1 98.75 100 ILE B N 1
ATOM 5599 C CA . ILE B 1 100 ? -13.625 -1.416 25.781 1 98.75 100 ILE B CA 1
ATOM 5600 C C . ILE B 1 100 ? -13.039 -2.195 24.609 1 98.75 100 ILE B C 1
ATOM 5602 O O . ILE B 1 100 ? -13.492 -3.297 24.297 1 98.75 100 ILE B O 1
ATOM 5606 N N . ASP B 1 101 ? -12.148 -1.628 23.891 1 98.19 101 ASP B N 1
ATOM 5607 C CA . ASP B 1 101 ? -11.422 -2.312 22.828 1 98.19 101 ASP B CA 1
ATOM 5608 C C . ASP B 1 101 ? -10.133 -2.943 23.344 1 98.19 101 ASP B C 1
ATOM 5610 O O . ASP B 1 101 ? -9.18 -2.238 23.672 1 98.19 101 ASP B O 1
ATOM 5614 N N . LYS B 1 102 ? -10.008 -4.242 23.453 1 95.56 102 LYS B N 1
ATOM 5615 C CA . LYS B 1 102 ? -8.844 -4.949 23.984 1 95.56 102 LYS B CA 1
ATOM 5616 C C . LYS B 1 102 ? -8.117 -5.707 22.875 1 95.56 102 LYS B C 1
ATOM 5618 O O . LYS B 1 102 ? -7.41 -6.68 23.141 1 95.56 102 LYS B O 1
ATOM 5623 N N . SER B 1 103 ? -8.383 -5.32 21.594 1 92.81 103 SER B N 1
ATOM 5624 C CA . SER B 1 103 ? -7.891 -6.07 20.438 1 92.81 103 SER B CA 1
ATOM 5625 C C . SER B 1 103 ? -6.371 -5.992 20.328 1 92.81 103 SER B C 1
ATOM 5627 O O . SER B 1 103 ? -5.742 -6.855 19.719 1 92.81 103 SER B O 1
ATOM 5629 N N . THR B 1 104 ? -5.688 -4.934 20.844 1 92.81 104 THR B N 1
ATOM 5630 C CA . THR B 1 104 ? -4.234 -4.801 20.922 1 92.81 104 THR B CA 1
ATOM 5631 C C . THR B 1 104 ? -3.807 -4.262 22.281 1 92.81 104 THR B C 1
ATOM 5633 O O . THR B 1 104 ? -4.602 -3.639 22.984 1 92.81 104 THR B O 1
ATOM 5636 N N . PRO B 1 105 ? -2.584 -4.414 22.594 1 92.31 105 PRO B N 1
ATOM 5637 C CA . PRO B 1 105 ? -2.109 -3.854 23.859 1 92.31 105 PRO B CA 1
ATOM 5638 C C . PRO B 1 105 ? -2.217 -2.33 23.906 1 92.31 105 PRO B C 1
ATOM 5640 O O . PRO B 1 105 ? -2.512 -1.764 24.969 1 92.31 105 PRO B O 1
ATOM 5643 N N . PHE B 1 106 ? -2.078 -1.666 22.812 1 96 106 PHE B N 1
ATOM 5644 C CA . PHE B 1 106 ? -2.133 -0.211 22.734 1 96 106 PHE B CA 1
ATOM 5645 C C . PHE B 1 106 ? -3.545 0.292 23.016 1 96 106 PHE B C 1
ATOM 5647 O O . PHE B 1 106 ? -3.727 1.352 23.625 1 96 106 PHE B O 1
ATOM 5654 N N . ARG B 1 107 ? -4.52 -0.49 22.609 1 98.12 107 ARG B N 1
ATOM 5655 C CA . ARG B 1 107 ? -5.922 -0.096 22.75 1 98.12 107 ARG B CA 1
ATOM 5656 C C . ARG B 1 107 ? -6.473 -0.488 24.109 1 98.12 107 ARG B C 1
ATOM 5658 O O . ARG B 1 107 ? -7.41 0.137 24.609 1 98.12 107 ARG B O 1
ATOM 5665 N N . ALA B 1 108 ? -5.93 -1.494 24.734 1 98.12 108 ALA B N 1
ATOM 5666 C CA . ALA B 1 108 ? -6.445 -2.062 25.984 1 98.12 108 ALA B CA 1
ATOM 5667 C C . ALA B 1 108 ? -6.207 -1.117 27.156 1 98.12 108 ALA B C 1
ATOM 5669 O O . ALA B 1 108 ? -5.309 -0.275 27.109 1 98.12 108 ALA B O 1
ATOM 5670 N N . PRO B 1 109 ? -7.023 -1.245 28.219 1 98.56 109 PRO B N 1
ATOM 5671 C CA . PRO B 1 109 ? -6.82 -0.404 29.391 1 98.56 109 PRO B CA 1
ATOM 5672 C C . PRO B 1 109 ? -5.426 -0.564 30 1 98.56 109 PRO B C 1
ATOM 5674 O O . PRO B 1 109 ? -4.949 -1.689 30.172 1 98.56 109 PRO B O 1
ATOM 5677 N N . GLN B 1 110 ? -4.836 0.499 30.266 1 97.88 110 GLN B N 1
ATOM 5678 C CA . GLN B 1 110 ? -3.502 0.499 30.859 1 97.88 110 GLN B CA 1
ATOM 5679 C C . GLN B 1 110 ? -3.258 1.774 31.656 1 97.88 110 GLN B C 1
ATOM 5681 O O . GLN B 1 110 ? -3.908 2.795 31.422 1 97.88 110 GLN B O 1
ATOM 5686 N N . VAL B 1 111 ? -2.369 1.666 32.625 1 97.38 111 VAL B N 1
ATOM 5687 C CA . VAL B 1 111 ? -1.881 2.879 33.281 1 97.38 111 VAL B CA 1
ATOM 5688 C C . VAL B 1 111 ? -0.969 3.645 32.312 1 97.38 111 VAL B C 1
ATOM 5690 O O . VAL B 1 111 ? -0.041 3.072 31.75 1 97.38 111 VAL B O 1
ATOM 5693 N N . GLY B 1 112 ? -1.292 4.836 32.062 1 95.38 112 GLY B N 1
ATOM 5694 C CA . GLY B 1 112 ? -0.515 5.617 31.109 1 95.38 112 GLY B CA 1
ATOM 5695 C C . GLY B 1 112 ? -0.357 7.07 31.516 1 95.38 112 GLY B C 1
ATOM 5696 O O . GLY B 1 112 ? -1.036 7.543 32.438 1 95.38 112 GLY B O 1
ATOM 5697 N N . ALA B 1 113 ? 0.507 7.73 30.859 1 95.88 113 ALA B N 1
ATOM 5698 C CA . ALA B 1 113 ? 0.799 9.133 31.141 1 95.88 113 ALA B CA 1
ATOM 5699 C C . ALA B 1 113 ? -0.282 10.039 30.562 1 95.88 113 ALA B C 1
ATOM 5701 O O . ALA B 1 113 ? -0.588 9.977 29.375 1 95.88 113 ALA B O 1
ATOM 5702 N N . ILE B 1 114 ? -0.844 10.906 31.391 1 95.44 114 ILE B N 1
ATOM 5703 C CA . ILE B 1 114 ? -1.845 11.875 30.969 1 95.44 114 ILE B CA 1
ATOM 5704 C C . ILE B 1 114 ? -1.152 13.125 30.422 1 95.44 114 ILE B C 1
ATOM 5706 O O . ILE B 1 114 ? -1.646 13.75 29.484 1 95.44 114 ILE B O 1
ATOM 5710 N N . ASP B 1 115 ? 0.002 13.461 30.938 1 94.94 115 ASP B N 1
ATOM 5711 C CA . ASP B 1 115 ? 0.7 14.688 30.578 1 94.94 115 ASP B CA 1
ATOM 5712 C C . ASP B 1 115 ? 1.737 14.43 29.484 1 94.94 115 ASP B C 1
ATOM 5714 O O . ASP B 1 115 ? 2.629 15.25 29.266 1 94.94 115 ASP B O 1
ATOM 5718 N N . ALA B 1 116 ? 1.808 13.203 28.844 1 90.56 116 ALA B N 1
ATOM 5719 C CA . ALA B 1 116 ? 2.67 12.789 27.734 1 90.56 116 ALA B CA 1
ATOM 5720 C C . ALA B 1 116 ? 4.035 12.336 28.25 1 90.56 116 ALA B C 1
ATOM 5722 O O . ALA B 1 116 ? 4.652 11.438 27.672 1 90.56 116 ALA B O 1
ATOM 5723 N N . LEU B 1 117 ? 4.586 12.922 29.375 1 90.62 117 LEU B N 1
ATOM 5724 C CA . LEU B 1 117 ? 5.969 12.68 29.766 1 90.62 117 LEU B CA 1
ATOM 5725 C C . LEU B 1 117 ? 6.035 11.781 31 1 90.62 117 LEU B C 1
ATOM 5727 O O . LEU B 1 117 ? 7.121 11.359 31.406 1 90.62 117 LEU B O 1
ATOM 5731 N N . GLY B 1 118 ? 4.969 11.492 31.688 1 89.31 118 GLY B N 1
ATOM 5732 C CA . GLY B 1 118 ? 4.961 10.492 32.75 1 89.31 118 GLY B CA 1
ATOM 5733 C C . GLY B 1 118 ? 5.125 11.086 34.125 1 89.31 118 GLY B C 1
ATOM 5734 O O . GLY B 1 118 ? 5.816 10.516 34.969 1 89.31 118 GLY B O 1
ATOM 5735 N N . GLU B 1 119 ? 4.637 12.32 34.281 1 93.44 119 GLU B N 1
ATOM 5736 C CA . GLU B 1 119 ? 4.559 12.906 35.625 1 93.44 119 GLU B CA 1
ATOM 5737 C C . GLU B 1 119 ? 3.166 12.727 36.219 1 93.44 119 GLU B C 1
ATOM 5739 O O . GLU B 1 119 ? 3 12.773 37.438 1 93.44 119 GLU B O 1
ATOM 5744 N N . VAL B 1 120 ? 2.209 12.688 35.438 1 96.12 120 VAL B N 1
ATOM 5745 C CA . VAL B 1 120 ? 0.81 12.5 35.781 1 96.12 120 VAL B CA 1
ATOM 5746 C C . VAL B 1 120 ? 0.268 11.234 35.125 1 96.12 120 VAL B C 1
ATOM 5748 O O . VAL B 1 120 ? 0.205 11.148 33.906 1 96.12 120 VAL B O 1
ATOM 5751 N N . PHE B 1 121 ? -0.124 10.281 36.031 1 96.94 121 PHE B N 1
ATOM 5752 C CA . PHE B 1 121 ? -0.583 9.008 35.5 1 96.94 121 PHE B CA 1
ATOM 5753 C C . PHE B 1 121 ? -2.068 8.805 35.781 1 96.94 121 PHE B C 1
ATOM 5755 O O . PHE B 1 121 ? -2.582 9.266 36.812 1 96.94 121 PHE B O 1
ATOM 5762 N N . GLY B 1 122 ? -2.703 8.203 34.906 1 97.56 122 GLY B N 1
ATOM 5763 C CA . GLY B 1 122 ? -4.066 7.711 35 1 97.56 122 GLY B CA 1
ATOM 5764 C C . GLY B 1 122 ? -4.301 6.422 34.25 1 97.56 122 GLY B C 1
ATOM 5765 O O . GLY B 1 122 ? -3.373 5.633 34.062 1 97.56 122 GLY B O 1
ATOM 5766 N N . VAL B 1 123 ? -5.539 6.16 33.938 1 98.25 123 VAL B N 1
ATOM 5767 C CA . VAL B 1 123 ? -5.883 4.992 33.156 1 98.25 123 VAL B CA 1
ATOM 5768 C C . VAL B 1 123 ? -6.379 5.438 31.766 1 98.25 123 VAL B C 1
ATOM 5770 O O . VAL B 1 123 ? -7.164 6.383 31.656 1 98.25 123 VAL B O 1
ATOM 5773 N N . GLN B 1 124 ? -5.887 4.887 30.797 1 98.31 124 GLN B N 1
ATOM 5774 C CA . GLN B 1 124 ? -6.273 5.23 29.438 1 98.31 124 GLN B CA 1
ATOM 5775 C C . GLN B 1 124 ? -6.629 3.982 28.641 1 98.31 124 GLN B C 1
ATOM 5777 O O . GLN B 1 124 ? -5.996 2.936 28.797 1 98.31 124 GLN B O 1
ATOM 5782 N N . PHE B 1 125 ? -7.621 4.039 27.734 1 98.75 125 PHE B N 1
ATOM 5783 C CA . PHE B 1 125 ? -7.992 2.904 26.906 1 98.75 125 PHE B CA 1
ATOM 5784 C C . PHE B 1 125 ? -8.867 3.355 25.734 1 98.75 125 PHE B C 1
ATOM 5786 O O . PHE B 1 125 ? -9.477 4.426 25.781 1 98.75 125 PHE B O 1
ATOM 5793 N N . PHE B 1 126 ? -8.852 2.578 24.688 1 98.81 126 PHE B N 1
ATOM 5794 C CA . PHE B 1 126 ? -9.711 2.785 23.531 1 98.81 126 PHE B CA 1
ATOM 5795 C C . PHE B 1 126 ? -11.078 2.143 23.734 1 98.81 126 PHE B C 1
ATOM 5797 O O . PHE B 1 126 ? -11.195 1.164 24.484 1 98.81 126 PHE B O 1
ATOM 5804 N N . VAL B 1 127 ? -12.055 2.689 23.109 1 98.81 127 VAL B N 1
ATOM 5805 C CA . VAL B 1 127 ? -13.391 2.113 23.109 1 98.81 127 VAL B CA 1
ATOM 5806 C C . VAL B 1 127 ? -13.953 2.088 21.688 1 98.81 127 VAL B C 1
ATOM 5808 O O . VAL B 1 127 ? -13.523 2.869 20.828 1 98.81 127 VAL B O 1
ATOM 5811 N N . THR B 1 128 ? -14.781 1.197 21.375 1 98.56 128 THR B N 1
ATOM 5812 C CA . THR B 1 128 ? -15.695 1.308 20.25 1 98.56 128 THR B CA 1
ATOM 5813 C C . THR B 1 128 ? -16.969 2.025 20.641 1 98.56 128 THR B C 1
ATOM 5815 O O . THR B 1 128 ? -17.422 1.919 21.797 1 98.56 128 THR B O 1
ATOM 5818 N N . VAL B 1 129 ? -17.484 2.795 19.797 1 98.12 129 VAL B N 1
ATOM 5819 C CA . VAL B 1 129 ? -18.688 3.572 20.062 1 98.12 129 VAL B CA 1
ATOM 5820 C C . VAL B 1 129 ? -19.797 3.17 19.094 1 98.12 129 VAL B C 1
ATOM 5822 O O . VAL B 1 129 ? -19.562 3.088 17.891 1 98.12 129 VAL B O 1
ATOM 5825 N N . GLN B 1 130 ? -20.891 2.883 19.609 1 97.56 130 GLN B N 1
ATOM 5826 C CA . GLN B 1 130 ? -22.094 2.686 18.812 1 97.56 130 GLN B CA 1
ATOM 5827 C C . GLN B 1 130 ? -23.062 3.85 18.984 1 97.56 130 GLN B C 1
ATOM 5829 O O . GLN B 1 130 ? -23.234 4.359 20.094 1 97.56 130 GLN B O 1
ATOM 5834 N N . THR B 1 131 ? -23.609 4.316 17.938 1 95.5 131 THR B N 1
ATOM 5835 C CA . THR B 1 131 ? -24.641 5.355 17.953 1 95.5 131 THR B CA 1
ATOM 5836 C C . THR B 1 131 ? -25.875 4.91 17.172 1 95.5 131 THR B C 1
ATOM 5838 O O . THR B 1 131 ? -25.922 3.779 16.688 1 95.5 131 THR B O 1
ATOM 5841 N N . ALA B 1 132 ? -26.844 5.773 17.109 1 92.38 132 ALA B N 1
ATOM 5842 C CA . ALA B 1 132 ? -28.062 5.473 16.359 1 92.38 132 ALA B CA 1
ATOM 5843 C C . ALA B 1 132 ? -27.781 5.402 14.859 1 92.38 132 ALA B C 1
ATOM 5845 O O . ALA B 1 132 ? -28.469 4.691 14.117 1 92.38 132 ALA B O 1
ATOM 5846 N N . PHE B 1 133 ? -26.734 6.086 14.492 1 92.81 133 PHE B N 1
ATOM 5847 C CA . PHE B 1 133 ? -26.531 6.262 13.055 1 92.81 133 PHE B CA 1
ATOM 5848 C C . PHE B 1 133 ? -25.328 5.449 12.578 1 92.81 133 PHE B C 1
ATOM 5850 O O . PHE B 1 133 ? -25.172 5.207 11.383 1 92.81 133 PHE B O 1
ATOM 5857 N N . GLY B 1 134 ? -24.516 5.121 13.477 1 95.94 134 GLY B N 1
ATOM 5858 C CA . GLY B 1 134 ? -23.297 4.449 13.055 1 95.94 134 GLY B CA 1
ATOM 5859 C C . GLY B 1 134 ? -22.406 4.051 14.211 1 95.94 134 GLY B C 1
ATOM 5860 O O . GLY B 1 134 ? -22.859 3.912 15.344 1 95.94 134 GLY B O 1
ATOM 5861 N N . SER B 1 135 ? -21.188 3.729 13.867 1 97.94 135 SER B N 1
ATOM 5862 C CA . SER B 1 135 ? -20.219 3.283 14.867 1 97.94 135 SER B CA 1
ATOM 5863 C C . SER B 1 135 ? -18.891 4.004 14.711 1 97.94 135 SER B C 1
ATOM 5865 O O . SER B 1 135 ? -18.641 4.648 13.688 1 97.94 135 SER B O 1
ATOM 5867 N N . GLY B 1 136 ? -18.078 3.998 15.68 1 98.12 136 GLY B N 1
ATOM 5868 C CA . GLY B 1 136 ? -16.781 4.625 15.664 1 98.12 136 GLY B CA 1
ATOM 5869 C C . GLY B 1 136 ? -15.883 4.172 16.812 1 98.12 136 GLY B C 1
ATOM 5870 O O . GLY B 1 136 ? -15.969 3.025 17.25 1 98.12 136 GLY B O 1
ATOM 5871 N N . ARG B 1 137 ? -14.977 5 17.109 1 98.31 137 ARG B N 1
ATOM 5872 C CA . ARG B 1 137 ? -14.016 4.703 18.172 1 98.31 137 ARG B CA 1
ATOM 5873 C C . ARG B 1 137 ? -13.867 5.883 19.125 1 98.31 137 ARG B C 1
ATOM 5875 O O . ARG B 1 137 ? -14.461 6.941 18.906 1 98.31 137 ARG B O 1
ATOM 5882 N N . GLY B 1 138 ? -13.148 5.648 20.141 1 98.5 138 GLY B N 1
ATOM 5883 C CA . GLY B 1 138 ? -12.859 6.684 21.109 1 98.5 138 GLY B CA 1
ATOM 5884 C C . GLY B 1 138 ? -11.711 6.332 22.031 1 98.5 138 GLY B C 1
ATOM 5885 O O . GLY B 1 138 ? -11.117 5.262 21.906 1 98.5 138 GLY B O 1
ATOM 5886 N N . VAL B 1 139 ? -11.383 7.273 22.828 1 98.88 139 VAL B N 1
ATOM 5887 C CA . VAL B 1 139 ? -10.359 7.117 23.859 1 98.88 139 VAL B CA 1
ATOM 5888 C C . VAL B 1 139 ? -10.859 7.691 25.188 1 98.88 139 VAL B C 1
ATOM 5890 O O . VAL B 1 139 ? -11.477 8.758 25.203 1 98.88 139 VAL B O 1
ATOM 5893 N N . VAL B 1 140 ? -10.688 6.988 26.234 1 98.81 140 VAL B N 1
ATOM 5894 C CA . VAL B 1 140 ? -11.062 7.43 27.578 1 98.81 140 VAL B CA 1
ATOM 5895 C C . VAL B 1 140 ? -9.812 7.535 28.453 1 98.81 140 VAL B C 1
ATOM 5897 O O . VAL B 1 140 ? -8.938 6.672 28.406 1 98.81 140 VAL B O 1
ATOM 5900 N N . ARG B 1 141 ? -9.719 8.578 29.141 1 98.62 141 ARG B N 1
ATOM 5901 C CA . ARG B 1 141 ? -8.711 8.734 30.188 1 98.62 141 ARG B CA 1
ATOM 5902 C C . ARG B 1 141 ? -9.367 8.969 31.547 1 98.62 141 ARG B C 1
ATOM 5904 O O . ARG B 1 141 ? -10.227 9.836 31.672 1 98.62 141 ARG B O 1
ATOM 5911 N N . LEU B 1 142 ? -8.984 8.18 32.5 1 98.31 142 LEU B N 1
ATOM 5912 C CA . LEU B 1 142 ? -9.516 8.273 33.844 1 98.31 142 LEU B CA 1
ATOM 5913 C C . LEU B 1 142 ? -8.461 8.836 34.812 1 98.31 142 LEU B C 1
ATOM 5915 O O . LEU B 1 142 ? -7.27 8.562 34.656 1 98.31 142 LEU B O 1
ATOM 5919 N N . ALA B 1 143 ? -8.898 9.609 35.688 1 97.56 143 ALA B N 1
ATOM 5920 C CA . ALA B 1 143 ? -8.055 10.141 36.75 1 97.56 143 ALA B CA 1
ATOM 5921 C C . ALA B 1 143 ? -8.617 9.789 38.125 1 97.56 143 ALA B C 1
ATOM 5923 O O . ALA B 1 143 ? -9.828 9.641 38.281 1 97.56 143 ALA B O 1
ATOM 5924 N N . GLU B 1 144 ? -7.754 9.664 39.031 1 95.69 144 GLU B N 1
ATOM 5925 C CA . GLU B 1 144 ? -8.133 9.32 40.406 1 95.69 144 GLU B CA 1
ATOM 5926 C C . GLU B 1 144 ? -8.312 10.578 41.25 1 95.69 144 GLU B C 1
ATOM 5928 O O . GLU B 1 144 ? -7.52 11.516 41.156 1 95.69 144 GLU B O 1
ATOM 5933 N N . GLN B 1 145 ? -9.391 10.648 41.844 1 91.12 145 GLN B N 1
ATOM 5934 C CA . GLN B 1 145 ? -9.625 11.68 42.844 1 91.12 145 GLN B CA 1
ATOM 5935 C C . GLN B 1 145 ? -10.094 11.062 44.156 1 91.12 145 GLN B C 1
ATOM 5937 O O . GLN B 1 145 ? -11.195 10.523 44.25 1 91.12 145 GLN B O 1
ATOM 5942 N N . GLY B 1 146 ? -9.43 11.203 45.219 1 84.12 146 GLY B N 1
ATOM 5943 C CA . GLY B 1 146 ? -9.664 10.453 46.438 1 84.12 146 GLY B CA 1
ATOM 5944 C C . GLY B 1 146 ? -9.25 9 46.312 1 84.12 146 GLY B C 1
ATOM 5945 O O . GLY B 1 146 ? -9.219 8.43 45.219 1 84.12 146 GLY B O 1
ATOM 5946 N N . ALA B 1 147 ? -8.836 8.453 47.375 1 80.75 147 ALA B N 1
ATOM 5947 C CA . ALA B 1 147 ? -8.234 7.125 47.375 1 80.75 147 ALA B CA 1
ATOM 5948 C C . ALA B 1 147 ? -9.203 6.09 46.812 1 80.75 147 ALA B C 1
ATOM 5950 O O . ALA B 1 147 ? -10.25 5.828 47.375 1 80.75 147 ALA B O 1
ATOM 5951 N N . GLY B 1 148 ? -8.898 5.66 45.531 1 86.31 148 GLY B N 1
ATOM 5952 C CA . GLY B 1 148 ? -9.578 4.512 44.969 1 86.31 148 GLY B CA 1
ATOM 5953 C C . GLY B 1 148 ? -10.797 4.887 44.125 1 86.31 148 GLY B C 1
ATOM 5954 O O . GLY B 1 148 ? -11.508 4.016 43.625 1 86.31 148 GLY B O 1
ATOM 5955 N N . LYS B 1 149 ? -11.109 6.18 44 1 94.5 149 LYS B N 1
ATOM 5956 C CA . LYS B 1 149 ? -12.242 6.621 43.188 1 94.5 149 LYS B CA 1
ATOM 5957 C C . LYS B 1 149 ? -11.781 7.156 41.844 1 94.5 149 LYS B C 1
ATOM 5959 O O . LYS B 1 149 ? -10.945 8.062 41.781 1 94.5 149 LYS B O 1
ATOM 5964 N N . TRP B 1 150 ? -12.297 6.66 40.844 1 97.12 150 TRP B N 1
ATOM 5965 C CA . TRP B 1 150 ? -11.875 7.004 39.5 1 97.12 150 TRP B CA 1
ATOM 5966 C C . TRP B 1 150 ? -12.984 7.73 38.75 1 97.12 150 TRP B C 1
ATOM 5968 O O . TRP B 1 150 ? -14.164 7.375 38.875 1 97.12 150 TRP B O 1
ATOM 5978 N N . PHE B 1 151 ? -12.633 8.766 38.031 1 98.06 151 PHE B N 1
ATOM 5979 C CA . PHE B 1 151 ? -13.539 9.594 37.25 1 98.06 151 PHE B CA 1
ATOM 5980 C C . PHE B 1 151 ? -13.031 9.75 35.812 1 98.06 151 PHE B C 1
ATOM 5982 O O . PHE B 1 151 ? -11.836 9.609 35.562 1 98.06 151 PHE B O 1
ATOM 5989 N N . ILE B 1 152 ? -13.953 9.992 34.938 1 98.75 152 ILE B N 1
ATOM 5990 C CA . ILE B 1 152 ? -13.57 10.297 33.562 1 98.75 152 ILE B CA 1
ATOM 5991 C C . ILE B 1 152 ? -12.93 11.68 33.5 1 98.75 152 ILE B C 1
ATOM 5993 O O . ILE B 1 152 ? -13.547 12.68 33.875 1 98.75 152 ILE B O 1
ATOM 5997 N N . TYR B 1 153 ? -11.695 11.719 33.062 1 98.31 153 TYR B N 1
ATOM 5998 C CA . TYR B 1 153 ? -11 12.977 32.812 1 98.31 153 TYR B CA 1
ATOM 5999 C C . TYR B 1 153 ? -11.281 13.477 31.406 1 98.31 153 TYR B C 1
ATOM 6001 O O . TYR B 1 153 ? -11.75 14.602 31.219 1 98.31 153 TYR B O 1
ATOM 6009 N N . THR B 1 154 ? -11.008 12.664 30.422 1 98.69 154 THR B N 1
ATOM 6010 C CA . THR B 1 154 ? -11.383 12.977 29.047 1 98.69 154 THR B CA 1
ATOM 6011 C C . THR B 1 154 ? -12.078 11.789 28.406 1 98.69 154 THR B C 1
ATOM 6013 O O . THR B 1 154 ? -11.711 10.633 28.641 1 98.69 154 THR B O 1
ATOM 6016 N N . LEU B 1 155 ? -13.117 12.023 27.688 1 98.81 155 LEU B N 1
ATOM 6017 C CA . LEU B 1 155 ? -13.805 11.078 26.812 1 98.81 155 LEU B CA 1
ATOM 6018 C C . LEU B 1 155 ? -13.891 11.625 25.391 1 98.81 155 LEU B C 1
ATOM 6020 O O . LEU B 1 155 ? -14.406 12.727 25.172 1 98.81 155 LEU B O 1
ATOM 6024 N N . TYR B 1 156 ? -13.312 10.914 24.484 1 98.81 156 TYR B N 1
ATOM 6025 C CA . TYR B 1 156 ? -13.359 11.281 23.078 1 98.81 156 TYR B CA 1
ATOM 6026 C C . TYR B 1 156 ? -14.18 10.266 22.281 1 98.81 156 TYR B C 1
ATOM 6028 O O . TYR B 1 156 ? -13.977 9.055 22.406 1 98.81 156 TYR B O 1
ATOM 6036 N N . THR B 1 157 ? -15.148 10.648 21.562 1 98.38 157 THR B N 1
ATOM 6037 C CA . THR B 1 157 ? -15.922 9.805 20.656 1 98.38 157 THR B CA 1
ATOM 6038 C C . THR B 1 157 ? -15.844 10.336 19.219 1 98.38 157 THR B C 1
ATOM 6040 O O . THR B 1 157 ? -16.016 11.531 18.984 1 98.38 157 THR B O 1
ATOM 6043 N N . ALA B 1 158 ? -15.531 9.508 18.297 1 98.5 158 ALA B N 1
ATOM 6044 C CA . ALA B 1 158 ? -15.438 9.883 16.891 1 98.5 158 ALA B CA 1
ATOM 6045 C C . ALA B 1 158 ? -16.172 8.875 16 1 98.5 158 ALA B C 1
ATOM 6047 O O . ALA B 1 158 ? -15.867 7.68 16.031 1 98.5 158 ALA B O 1
ATOM 6048 N N . LEU B 1 159 ? -17.078 9.398 15.211 1 98 159 LEU B N 1
ATOM 6049 C CA . LEU B 1 159 ? -17.781 8.562 14.242 1 98 159 LEU B CA 1
ATOM 6050 C C . LEU B 1 159 ? -16.844 8.133 13.117 1 98 159 LEU B C 1
ATOM 6052 O O . LEU B 1 159 ? -16.047 8.93 12.617 1 98 159 LEU B O 1
ATOM 6056 N N . GLN B 1 160 ? -16.938 6.848 12.711 1 98.12 160 GLN B N 1
ATOM 6057 C CA . GLN B 1 160 ? -16.047 6.363 11.664 1 98.12 160 GLN B CA 1
ATOM 6058 C C . GLN B 1 160 ? -16.828 5.625 10.578 1 98.12 160 GLN B C 1
ATOM 6060 O O . GLN B 1 160 ? -16.312 5.395 9.484 1 98.12 160 GLN B O 1
ATOM 6065 N N . SER B 1 161 ? -18.047 5.289 10.82 1 97.81 161 SER B N 1
ATOM 6066 C CA . SER B 1 161 ? -18.859 4.543 9.867 1 97.81 161 SER B CA 1
ATOM 6067 C C . SER B 1 161 ? -20.344 4.84 10.055 1 97.81 161 SER B C 1
ATOM 6069 O O . SER B 1 161 ? -20.797 5.086 11.172 1 97.81 161 SER B O 1
ATOM 6071 N N . LEU B 1 162 ? -21.094 4.871 9 1 97.62 162 LEU B N 1
ATOM 6072 C CA . LEU B 1 162 ? -22.547 4.969 9.039 1 97.62 162 LEU B CA 1
ATOM 6073 C C . LEU B 1 162 ? -23.188 3.619 8.727 1 97.62 162 LEU B C 1
ATOM 6075 O O . LEU B 1 162 ? -22.828 2.961 7.754 1 97.62 162 LEU B O 1
ATOM 6079 N N . SER B 1 163 ? -24.062 3.244 9.602 1 96.56 163 SER B N 1
ATOM 6080 C CA . SER B 1 163 ? -24.719 1.946 9.453 1 96.56 163 SER B CA 1
ATOM 6081 C C . SER B 1 163 ? -25.453 1.848 8.125 1 96.56 163 SER B C 1
ATOM 6083 O O . SER B 1 163 ? -26.281 2.711 7.793 1 96.56 163 SER B O 1
ATOM 6085 N N . GLY B 1 164 ? -25.203 0.812 7.418 1 96.69 164 GLY B N 1
ATOM 6086 C CA . GLY B 1 164 ? -25.844 0.606 6.133 1 96.69 164 GLY B CA 1
ATOM 6087 C C . GLY B 1 164 ? -25.109 1.258 4.98 1 96.69 164 GLY B C 1
ATOM 6088 O O . GLY B 1 164 ? -25.422 1.019 3.814 1 96.69 164 GLY B O 1
ATOM 6089 N N . TYR B 1 165 ? -24.094 2.066 5.312 1 97.31 165 TYR B N 1
ATOM 6090 C CA . TYR B 1 165 ? -23.328 2.787 4.301 1 97.31 165 TYR B CA 1
ATOM 6091 C C . TYR B 1 165 ? -21.828 2.635 4.543 1 97.31 165 TYR B C 1
ATOM 6093 O O . TYR B 1 165 ? -21.078 3.592 4.379 1 97.31 165 TYR B O 1
ATOM 6101 N N . GLU B 1 166 ? -21.453 1.452 5.02 1 97.56 166 GLU B N 1
ATOM 6102 C CA . GLU B 1 166 ? -20.047 1.198 5.355 1 97.56 166 GLU B CA 1
ATOM 6103 C C . GLU B 1 166 ? -19.156 1.293 4.121 1 97.56 166 GLU B C 1
ATOM 6105 O O . GLU B 1 166 ? -19.609 1.025 3.004 1 97.56 166 GLU B O 1
ATOM 6110 N N . GLU B 1 167 ? -17.906 1.694 4.344 1 97.75 167 GLU B N 1
ATOM 6111 C CA . GLU B 1 167 ? -16.922 1.778 3.27 1 97.75 167 GLU B CA 1
ATOM 6112 C C . GLU B 1 167 ? -16.781 0.442 2.547 1 97.75 167 GLU B C 1
ATOM 6114 O O . GLU B 1 167 ? -16.812 -0.617 3.176 1 97.75 167 GLU B O 1
ATOM 6119 N N . LYS B 1 168 ? -16.562 0.444 1.257 1 97.06 168 LYS B N 1
ATOM 6120 C CA . LYS B 1 168 ? -16.375 -0.744 0.431 1 97.06 168 LYS B CA 1
ATOM 6121 C C . LYS B 1 168 ? -14.906 -1.17 0.417 1 97.06 168 LYS B C 1
ATOM 6123 O O . LYS B 1 168 ? -14.25 -1.141 -0.629 1 97.06 168 LYS B O 1
ATOM 6128 N N . VAL B 1 169 ? -14.398 -1.642 1.526 1 96.94 169 VAL B N 1
ATOM 6129 C CA . VAL B 1 169 ? -13.016 -2.074 1.707 1 96.94 169 VAL B CA 1
ATOM 6130 C C . VAL B 1 169 ? -12.984 -3.4 2.461 1 96.94 169 VAL B C 1
ATOM 6132 O O . VAL B 1 169 ? -13.969 -3.787 3.092 1 96.94 169 VAL B O 1
ATOM 6135 N N . ASN B 1 170 ? -11.875 -4.172 2.393 1 95.5 170 ASN B N 1
ATOM 6136 C CA . ASN B 1 170 ? -11.656 -5.414 3.123 1 95.5 170 ASN B CA 1
ATOM 6137 C C . ASN B 1 170 ? -12.758 -6.434 2.852 1 95.5 170 ASN B C 1
ATOM 6139 O O . ASN B 1 170 ? -13.031 -6.762 1.696 1 95.5 170 ASN B O 1
ATOM 6143 N N . THR B 1 171 ? -13.586 -6.801 3.814 1 94.75 171 THR B N 1
ATOM 6144 C CA . THR B 1 171 ? -14.594 -7.84 3.639 1 94.75 171 THR B CA 1
ATOM 6145 C C . THR B 1 171 ? -15.711 -7.359 2.719 1 94.75 171 THR B C 1
ATOM 6147 O O . THR B 1 171 ? -16.5 -8.164 2.221 1 94.75 171 THR B O 1
ATOM 6150 N N . ARG B 1 172 ? -15.742 -6.031 2.475 1 95.75 172 ARG B N 1
ATOM 6151 C CA . ARG B 1 172 ? -16.797 -5.457 1.648 1 95.75 172 ARG B CA 1
ATOM 6152 C C . ARG B 1 172 ? -16.25 -4.969 0.313 1 95.75 172 ARG B C 1
ATOM 6154 O O . ARG B 1 172 ? -16.891 -4.191 -0.388 1 95.75 172 ARG B O 1
ATOM 6161 N N . ARG B 1 173 ? -15.039 -5.312 0.042 1 95.12 173 ARG B N 1
ATOM 6162 C CA . ARG B 1 173 ? -14.438 -4.926 -1.231 1 95.12 173 ARG B CA 1
ATOM 6163 C C . ARG B 1 173 ? -15.25 -5.469 -2.404 1 95.12 173 ARG B C 1
ATOM 6165 O O . ARG B 1 173 ? -15.992 -6.441 -2.258 1 95.12 173 ARG B O 1
ATOM 6172 N N . PRO B 1 174 ? -15.055 -4.863 -3.592 1 92.38 174 PRO B N 1
ATOM 6173 C CA . PRO B 1 174 ? -15.781 -5.367 -4.762 1 92.38 174 PRO B CA 1
ATOM 6174 C C . PRO B 1 174 ? -15.297 -6.75 -5.199 1 92.38 174 PRO B C 1
ATOM 6176 O O . PRO B 1 174 ? -14.148 -7.117 -4.945 1 92.38 174 PRO B O 1
ATOM 6179 N N . PHE B 1 175 ? -16.094 -7.418 -5.844 1 88.44 175 PHE B N 1
ATOM 6180 C CA . PHE B 1 175 ? -15.758 -8.758 -6.293 1 88.44 175 PHE B CA 1
ATOM 6181 C C . PHE B 1 175 ? -14.891 -8.711 -7.547 1 88.44 175 PHE B C 1
ATOM 6183 O O . PHE B 1 175 ? -13.953 -9.492 -7.688 1 88.44 175 PHE B O 1
ATOM 6190 N N . GLY B 1 176 ? -15.156 -7.656 -8.453 1 78.31 176 GLY B N 1
ATOM 6191 C CA . GLY B 1 176 ? -14.344 -7.48 -9.648 1 78.31 176 GLY B CA 1
ATOM 6192 C C . GLY B 1 176 ? -14.883 -8.227 -10.852 1 78.31 176 GLY B C 1
ATOM 6193 O O . GLY B 1 176 ? -14.656 -7.82 -11.992 1 78.31 176 GLY B O 1
ATOM 6194 N N . ALA B 1 177 ? -15.359 -9.484 -10.672 1 71.5 177 ALA B N 1
ATOM 6195 C CA . ALA B 1 177 ? -15.883 -10.297 -11.758 1 71.5 177 ALA B CA 1
ATOM 6196 C C . ALA B 1 177 ? -17.328 -10.711 -11.492 1 71.5 177 ALA B C 1
ATOM 6198 O O . ALA B 1 177 ? -17.75 -10.828 -10.336 1 71.5 177 ALA B O 1
ATOM 6199 N N . THR B 1 178 ? -18.125 -10.547 -12.5 1 70.19 178 THR B N 1
ATOM 6200 C CA . THR B 1 178 ? -19.438 -11.195 -12.422 1 70.19 178 THR B CA 1
ATOM 6201 C C . THR B 1 178 ? -19.391 -12.57 -13.07 1 70.19 178 THR B C 1
ATOM 6203 O O . THR B 1 178 ? -19.109 -12.688 -14.266 1 70.19 178 THR B O 1
ATOM 6206 N N . HIS B 1 179 ? -19.484 -13.516 -12.203 1 72.88 179 HIS B N 1
ATOM 6207 C CA . HIS B 1 179 ? -19.469 -14.883 -12.719 1 72.88 179 HIS B CA 1
ATOM 6208 C C . HIS B 1 179 ? -20.812 -15.258 -13.344 1 72.88 179 HIS B C 1
ATOM 6210 O O . HIS B 1 179 ? -21.844 -14.719 -12.961 1 72.88 179 HIS B O 1
ATOM 6216 N N . GLY B 1 180 ? -20.734 -16 -14.344 1 72.31 180 GLY B N 1
ATOM 6217 C CA . GLY B 1 180 ? -21.953 -16.406 -15.023 1 72.31 180 GLY B CA 1
ATOM 6218 C C . GLY B 1 180 ? -22.172 -15.688 -16.344 1 72.31 180 GLY B C 1
ATOM 6219 O O . GLY B 1 180 ? -21.297 -14.961 -16.812 1 72.31 180 GLY B O 1
ATOM 6220 N N . GLU B 1 181 ? -23.25 -15.922 -16.922 1 71.75 181 GLU B N 1
ATOM 6221 C CA . GLU B 1 181 ? -23.625 -15.352 -18.219 1 71.75 181 GLU B CA 1
ATOM 6222 C C . GLU B 1 181 ? -24.062 -13.898 -18.062 1 71.75 181 GLU B C 1
ATOM 6224 O O . GLU B 1 181 ? -24.906 -13.586 -17.219 1 71.75 181 GLU B O 1
ATOM 6229 N N . VAL B 1 182 ? -23.406 -12.992 -18.672 1 73.06 182 VAL B N 1
ATOM 6230 C CA . VAL B 1 182 ? -23.828 -11.586 -18.688 1 73.06 182 VAL B CA 1
ATOM 6231 C C . VAL B 1 182 ? -23.953 -11.094 -20.125 1 73.06 182 VAL B C 1
ATOM 6233 O O . VAL B 1 182 ? -22.969 -11.039 -20.859 1 73.06 182 VAL B O 1
ATOM 6236 N N . VAL B 1 183 ? -25.219 -10.789 -20.547 1 70.06 183 VAL B N 1
ATOM 6237 C CA . VAL B 1 183 ? -25.469 -10.227 -21.859 1 70.06 183 VAL B CA 1
ATOM 6238 C C . VAL B 1 183 ? -24.969 -8.781 -21.906 1 70.06 183 VAL B C 1
ATOM 6240 O O . VAL B 1 183 ? -25.203 -8.008 -20.984 1 70.06 183 VAL B O 1
ATOM 6243 N N . ASP B 1 184 ? -24.156 -8.383 -22.891 1 68 184 ASP B N 1
ATOM 6244 C CA . ASP B 1 184 ? -23.594 -7.059 -23.125 1 68 184 ASP B CA 1
ATOM 6245 C C . ASP B 1 184 ? -22.641 -6.66 -22 1 68 184 ASP B C 1
ATOM 6247 O O . ASP B 1 184 ? -22.672 -5.52 -21.531 1 68 184 ASP B O 1
ATOM 6251 N N . ARG B 1 185 ? -21.906 -7.609 -21.578 1 78.88 185 ARG B N 1
ATOM 6252 C CA . ARG B 1 185 ? -20.938 -7.398 -20.5 1 78.88 185 ARG B CA 1
ATOM 6253 C C . ARG B 1 185 ? -19.938 -6.312 -20.875 1 78.88 185 ARG B C 1
ATOM 6255 O O . ARG B 1 185 ? -19.312 -6.371 -21.953 1 78.88 185 ARG B O 1
ATOM 6262 N N . ARG B 1 186 ? -19.906 -5.215 -20.125 1 85.25 186 ARG B N 1
ATOM 6263 C CA . ARG B 1 186 ? -18.812 -4.254 -20.188 1 85.25 186 ARG B CA 1
ATOM 6264 C C . ARG B 1 186 ? -17.656 -4.668 -19.281 1 85.25 186 ARG B C 1
ATOM 6266 O O . ARG B 1 186 ? -17.875 -5.016 -18.109 1 85.25 186 ARG B O 1
ATOM 6273 N N . ASN B 1 187 ? -16.469 -4.641 -19.828 1 88.56 187 ASN B N 1
ATOM 6274 C CA . ASN B 1 187 ? -15.352 -4.98 -18.938 1 88.56 187 ASN B CA 1
ATOM 6275 C C . ASN B 1 187 ? -14.961 -3.797 -18.062 1 88.56 187 ASN B C 1
ATOM 6277 O O . ASN B 1 187 ? -15.562 -2.727 -18.141 1 88.56 187 ASN B O 1
ATOM 6281 N N . TRP B 1 188 ? -14.102 -3.955 -17.156 1 91.56 188 TRP B N 1
ATOM 6282 C CA . TRP B 1 188 ? -13.688 -2.963 -16.172 1 91.56 188 TRP B CA 1
ATOM 6283 C C . TRP B 1 188 ? -13.227 -1.68 -16.844 1 91.56 188 TRP B C 1
ATOM 6285 O O . TRP B 1 188 ? -13.602 -0.58 -16.438 1 91.56 188 TRP B O 1
ATOM 6295 N N . GLN B 1 189 ? -12.367 -1.809 -17.906 1 93.75 189 GLN B N 1
ATOM 6296 C CA . GLN B 1 189 ? -11.805 -0.643 -18.578 1 93.75 189 GLN B CA 1
ATOM 6297 C C . GLN B 1 189 ? -12.898 0.225 -19.188 1 93.75 189 GLN B C 1
ATOM 6299 O O . GLN B 1 189 ? -12.844 1.454 -19.109 1 93.75 189 GLN B O 1
ATOM 6304 N N . ASP B 1 190 ? -13.852 -0.46 -19.812 1 92.69 190 ASP B N 1
ATOM 6305 C CA . ASP B 1 190 ? -14.961 0.273 -20.422 1 92.69 190 ASP B CA 1
ATOM 6306 C C . ASP B 1 190 ? -15.758 1.029 -19.359 1 92.69 190 ASP B C 1
ATOM 6308 O O . ASP B 1 190 ? -16.078 2.205 -19.531 1 92.69 190 ASP B O 1
ATOM 6312 N N . ARG B 1 191 ? -16.047 0.362 -18.25 1 92.31 191 ARG B N 1
ATOM 6313 C CA . ARG B 1 191 ? -16.781 0.986 -17.156 1 92.31 191 ARG B CA 1
ATOM 6314 C C . ARG B 1 191 ? -15.984 2.137 -16.547 1 92.31 191 ARG B C 1
ATOM 6316 O O . ARG B 1 191 ? -16.547 3.193 -16.25 1 92.31 191 ARG B O 1
ATOM 6323 N N . ARG B 1 192 ? -14.688 1.95 -16.359 1 94.25 192 ARG B N 1
ATOM 6324 C CA . ARG B 1 192 ? -13.797 2.955 -15.789 1 94.25 192 ARG B CA 1
ATOM 6325 C C . ARG B 1 192 ? -13.75 4.207 -16.656 1 94.25 192 ARG B C 1
ATOM 6327 O O . ARG B 1 192 ? -13.82 5.328 -16.141 1 94.25 192 ARG B O 1
ATOM 6334 N N . ASN B 1 193 ? -13.633 4.008 -17.953 1 93.88 193 ASN B N 1
ATOM 6335 C CA . ASN B 1 193 ? -13.602 5.129 -18.875 1 93.88 193 ASN B CA 1
ATOM 6336 C C . ASN B 1 193 ? -14.906 5.922 -18.844 1 93.88 193 ASN B C 1
ATOM 6338 O O . ASN B 1 193 ? -14.891 7.152 -18.859 1 93.88 193 ASN B O 1
ATOM 6342 N N . ALA B 1 194 ? -16 5.203 -18.844 1 93.25 194 ALA B N 1
ATOM 6343 C CA . ALA B 1 194 ? -17.297 5.863 -18.781 1 93.25 194 ALA B CA 1
ATOM 6344 C C . ALA B 1 194 ? -17.453 6.676 -17.5 1 93.25 194 ALA B C 1
ATOM 6346 O O . ALA B 1 194 ? -17.953 7.805 -17.531 1 93.25 194 ALA B O 1
ATOM 6347 N N . GLU B 1 195 ? -17.016 6.121 -16.406 1 93.56 195 GLU B N 1
ATOM 6348 C CA . GLU B 1 195 ? -17.125 6.785 -15.109 1 93.56 195 GLU B CA 1
ATOM 6349 C C . GLU B 1 195 ? -16.266 8.047 -15.062 1 93.56 195 GLU B C 1
ATOM 6351 O O . GLU B 1 195 ? -16.734 9.109 -14.656 1 93.56 195 GLU B O 1
ATOM 6356 N N . ARG B 1 196 ? -15.031 7.973 -15.469 1 93.25 196 ARG B N 1
ATOM 6357 C CA . ARG B 1 196 ? -14.078 9.07 -15.375 1 93.25 196 ARG B CA 1
ATOM 6358 C C . ARG B 1 196 ? -14.477 10.227 -16.297 1 93.25 196 ARG B C 1
ATOM 6360 O O . ARG B 1 196 ? -14.203 11.391 -15.992 1 93.25 196 ARG B O 1
ATOM 6367 N N . ASN B 1 197 ? -15.211 9.875 -17.375 1 91.69 197 ASN B N 1
ATOM 6368 C CA . ASN B 1 197 ? -15.57 10.898 -18.344 1 91.69 197 ASN B CA 1
ATOM 6369 C C . ASN B 1 197 ? -17.031 11.344 -18.188 1 91.69 197 ASN B C 1
ATOM 6371 O O . ASN B 1 197 ? -17.516 12.18 -18.938 1 91.69 197 ASN B O 1
ATOM 6375 N N . LEU B 1 198 ? -17.688 10.789 -17.188 1 92.19 198 LEU B N 1
ATOM 6376 C CA . LEU B 1 198 ? -19.094 11.07 -17 1 92.19 198 LEU B CA 1
ATOM 6377 C C . LEU B 1 198 ? -19.859 10.922 -18.312 1 92.19 198 LEU B C 1
ATOM 6379 O O . LEU B 1 198 ? -20.609 11.82 -18.719 1 92.19 198 LEU B O 1
ATOM 6383 N N . SER B 1 199 ? -19.625 9.898 -19.031 1 87.75 199 SER B N 1
ATOM 6384 C CA . SER B 1 199 ? -20.156 9.719 -20.375 1 87.75 199 SER B CA 1
ATOM 6385 C C . SER B 1 199 ? -21.562 9.141 -20.344 1 87.75 199 SER B C 1
ATOM 6387 O O . SER B 1 199 ? -22.297 9.234 -21.328 1 87.75 199 SER B O 1
ATOM 6389 N N . ASP B 1 200 ? -21.906 8.586 -19.234 1 80.5 200 ASP B N 1
ATOM 6390 C CA . ASP B 1 200 ? -23.281 8.094 -19.188 1 80.5 200 ASP B CA 1
ATOM 6391 C C . ASP B 1 200 ? -24.266 9.242 -19.031 1 80.5 200 ASP B C 1
ATOM 6393 O O . ASP B 1 200 ? -23.969 10.242 -18.359 1 80.5 200 ASP B O 1
ATOM 6397 N N . GLU B 1 201 ? -25.234 9.438 -19.984 1 59.78 201 GLU B N 1
ATOM 6398 C CA . GLU B 1 201 ? -26.188 10.539 -20.125 1 59.78 201 GLU B CA 1
ATOM 6399 C C . GLU B 1 201 ? -26.578 11.117 -18.781 1 59.78 201 GLU B C 1
ATOM 6401 O O . GLU B 1 201 ? -26.672 12.336 -18.609 1 59.78 201 GLU B O 1
ATOM 6406 N N . GLN B 1 202 ? -26.891 10.359 -17.891 1 67.94 202 GLN B N 1
ATOM 6407 C CA . GLN B 1 202 ? -27.438 10.898 -16.656 1 67.94 202 GLN B CA 1
ATOM 6408 C C . GLN B 1 202 ? -26.391 10.898 -15.539 1 67.94 202 GLN B C 1
ATOM 6410 O O . GLN B 1 202 ? -26.719 11.141 -14.375 1 67.94 202 GLN B O 1
ATOM 6415 N N . SER B 1 203 ? -25.141 11 -16.078 1 82.69 203 SER B N 1
ATOM 6416 C CA . SER B 1 203 ? -24.172 10.859 -14.992 1 82.69 203 SER B CA 1
ATOM 6417 C C . SER B 1 203 ? -23.75 12.219 -14.438 1 82.69 203 SER B C 1
ATOM 6419 O O . SER B 1 203 ? -23.188 13.039 -15.156 1 82.69 203 SER B O 1
ATOM 6421 N N . GLN B 1 204 ? -24.234 12.656 -13.25 1 91.44 204 GLN B N 1
ATOM 6422 C CA . GLN B 1 204 ? -23.844 13.836 -12.477 1 91.44 204 GLN B CA 1
ATOM 6423 C C . GLN B 1 204 ? -23.188 13.438 -11.164 1 91.44 204 GLN B C 1
ATOM 6425 O O . GLN B 1 204 ? -23.703 12.609 -10.422 1 91.44 204 GLN B O 1
ATOM 6430 N N . PRO B 1 205 ? -22.031 14.031 -11.016 1 96.5 205 PRO B N 1
ATOM 6431 C CA . PRO B 1 205 ? -21.422 13.727 -9.719 1 96.5 205 PRO B CA 1
ATOM 6432 C C . PRO B 1 205 ? -22.172 14.375 -8.555 1 96.5 205 PRO B C 1
ATOM 6434 O O . PRO B 1 205 ? -22.672 15.5 -8.688 1 96.5 205 PRO B O 1
ATOM 6437 N N . ALA B 1 206 ? -22.203 13.688 -7.477 1 97.62 206 ALA B N 1
ATOM 6438 C CA . ALA B 1 206 ? -22.781 14.266 -6.27 1 97.62 206 ALA B CA 1
ATOM 6439 C C . ALA B 1 206 ? -21.891 15.383 -5.719 1 97.62 206 ALA B C 1
ATOM 6441 O O . ALA B 1 206 ? -22.391 16.344 -5.129 1 97.62 206 ALA B O 1
ATOM 6442 N N . VAL B 1 207 ? -20.562 15.25 -5.887 1 98.62 207 VAL B N 1
ATOM 6443 C CA . VAL B 1 207 ? -19.594 16.172 -5.312 1 98.62 207 VAL B CA 1
ATOM 6444 C C . VAL B 1 207 ? -18.594 16.609 -6.387 1 98.62 207 VAL B C 1
ATOM 6446 O O . VAL B 1 207 ? -18.078 15.773 -7.125 1 98.62 207 VAL B O 1
ATOM 6449 N N . VAL B 1 208 ? -18.328 17.859 -6.516 1 98.56 208 VAL B N 1
ATOM 6450 C CA . VAL B 1 208 ? -17.203 18.391 -7.289 1 98.56 208 VAL B CA 1
ATOM 6451 C C . VAL B 1 208 ? -16.125 18.922 -6.348 1 98.56 208 VAL B C 1
ATOM 6453 O O . VAL B 1 208 ? -16.406 19.719 -5.453 1 98.56 208 VAL B O 1
ATOM 6456 N N . ILE B 1 209 ? -14.953 18.438 -6.484 1 98.69 209 ILE B N 1
ATOM 6457 C CA . ILE B 1 209 ? -13.805 18.828 -5.668 1 98.69 209 ILE B CA 1
ATOM 6458 C C . ILE B 1 209 ? -12.852 19.688 -6.496 1 98.69 209 ILE B C 1
ATOM 6460 O O . ILE B 1 209 ? -12.445 19.297 -7.59 1 98.69 209 ILE B O 1
ATOM 6464 N N . VAL B 1 210 ? -12.5 20.828 -6.023 1 97.69 210 VAL B N 1
ATOM 6465 C CA . VAL B 1 210 ? -11.586 21.734 -6.734 1 97.69 210 VAL B CA 1
ATOM 6466 C C . VAL B 1 210 ? -10.18 21.594 -6.16 1 97.69 210 VAL B C 1
ATOM 6468 O O . VAL B 1 210 ? -9.891 22.109 -5.074 1 97.69 210 VAL B O 1
ATOM 6471 N N . GLY B 1 211 ? -9.297 20.984 -6.93 1 96.69 211 GLY B N 1
ATOM 6472 C CA . GLY B 1 211 ? -7.926 20.734 -6.504 1 96.69 211 GLY B CA 1
ATOM 6473 C C . GLY B 1 211 ? -7.594 19.266 -6.387 1 96.69 211 GLY B C 1
ATOM 6474 O O . GLY B 1 211 ? -8.289 18.516 -5.691 1 96.69 211 GLY B O 1
ATOM 6475 N N . ALA B 1 212 ? -6.504 18.844 -7.055 1 97.5 212 ALA B N 1
ATOM 6476 C CA . ALA B 1 212 ? -6.105 17.438 -7.062 1 97.5 212 ALA B CA 1
ATOM 6477 C C . ALA B 1 212 ? -4.801 17.234 -6.301 1 97.5 212 ALA B C 1
ATOM 6479 O O . ALA B 1 212 ? -3.965 16.422 -6.695 1 97.5 212 ALA B O 1
ATOM 6480 N N . GLY B 1 213 ? -4.516 18.062 -5.258 1 96.44 213 GLY B N 1
ATOM 6481 C CA . GLY B 1 213 ? -3.439 17.797 -4.316 1 96.44 213 GLY B CA 1
ATOM 6482 C C . GLY B 1 213 ? -3.814 16.781 -3.25 1 96.44 213 GLY B C 1
ATOM 6483 O O . GLY B 1 213 ? -4.797 16.062 -3.398 1 96.44 213 GLY B O 1
ATOM 6484 N N . GLN B 1 214 ? -3.035 16.734 -2.16 1 96.88 214 GLN B N 1
ATOM 6485 C CA . GLN B 1 214 ? -3.26 15.742 -1.105 1 96.88 214 GLN B CA 1
ATOM 6486 C C . GLN B 1 214 ? -4.66 15.883 -0.515 1 96.88 214 GLN B C 1
ATOM 6488 O O . GLN B 1 214 ? -5.297 14.883 -0.17 1 96.88 214 GLN B O 1
ATOM 6493 N N . SER B 1 215 ? -5.16 17.141 -0.406 1 97.12 215 SER B N 1
ATOM 6494 C CA . SER B 1 215 ? -6.469 17.375 0.191 1 97.12 215 SER B CA 1
ATOM 6495 C C . SER B 1 215 ? -7.59 16.828 -0.686 1 97.12 215 SER B C 1
ATOM 6497 O O . SER B 1 215 ? -8.453 16.094 -0.208 1 97.12 215 SER B O 1
ATOM 6499 N N . GLY B 1 216 ? -7.562 17.219 -1.953 1 98.31 216 GLY B N 1
ATOM 6500 C CA . GLY B 1 216 ? -8.586 16.75 -2.869 1 98.31 216 GLY B CA 1
ATOM 6501 C C . GLY B 1 216 ? -8.57 15.242 -3.055 1 98.31 216 GLY B C 1
ATOM 6502 O O . GLY B 1 216 ? -9.625 14.602 -3.051 1 98.31 216 GLY B O 1
ATOM 6503 N N . LEU B 1 217 ? -7.43 14.68 -3.201 1 98.69 217 LEU B N 1
ATOM 6504 C CA . LEU B 1 217 ? -7.293 13.242 -3.416 1 98.69 217 LEU B CA 1
ATOM 6505 C C . LEU B 1 217 ? -7.781 12.461 -2.197 1 98.69 217 LEU B C 1
ATOM 6507 O O . LEU B 1 217 ? -8.453 11.438 -2.34 1 98.69 217 LEU B O 1
ATOM 6511 N N . SER B 1 218 ? -7.461 12.93 -0.977 1 98.62 218 SER B N 1
ATOM 6512 C CA . SER B 1 218 ? -7.852 12.227 0.24 1 98.62 218 SER B CA 1
ATOM 6513 C C . SER B 1 218 ? -9.367 12.195 0.399 1 98.62 218 SER B C 1
ATOM 6515 O O . SER B 1 218 ? -9.945 11.141 0.687 1 98.62 218 SER B O 1
ATOM 6517 N N . ILE B 1 219 ? -10.016 13.336 0.198 1 98.75 219 ILE B N 1
ATOM 6518 C CA . ILE B 1 219 ? -11.453 13.391 0.397 1 98.75 219 ILE B CA 1
ATOM 6519 C C . ILE B 1 219 ? -12.164 12.617 -0.715 1 98.75 219 ILE B C 1
ATOM 6521 O O . ILE B 1 219 ? -13.18 11.969 -0.478 1 98.75 219 ILE B O 1
ATOM 6525 N N . ALA B 1 220 ? -11.617 12.695 -1.93 1 98.81 220 ALA B N 1
ATOM 6526 C CA . ALA B 1 220 ? -12.195 11.922 -3.027 1 98.81 220 ALA B CA 1
ATOM 6527 C C . ALA B 1 220 ? -12.133 10.422 -2.732 1 98.81 220 ALA B C 1
ATOM 6529 O O . ALA B 1 220 ? -13.086 9.695 -3.006 1 98.81 220 ALA B O 1
ATOM 6530 N N . ALA B 1 221 ? -11.031 9.984 -2.219 1 98.75 221 ALA B N 1
ATOM 6531 C CA . ALA B 1 221 ? -10.867 8.57 -1.884 1 98.75 221 ALA B CA 1
ATOM 6532 C C . ALA B 1 221 ? -11.898 8.133 -0.848 1 98.75 221 ALA B C 1
ATOM 6534 O O . ALA B 1 221 ? -12.531 7.082 -0.993 1 98.75 221 ALA B O 1
ATOM 6535 N N . ARG B 1 222 ? -12.047 8.961 0.201 1 98.75 222 ARG B N 1
ATOM 6536 C CA . ARG B 1 222 ? -13.023 8.656 1.24 1 98.75 222 ARG B CA 1
ATOM 6537 C C . ARG B 1 222 ? -14.43 8.547 0.657 1 98.75 222 ARG B C 1
ATOM 6539 O O . ARG B 1 222 ? -15.156 7.594 0.941 1 98.75 222 ARG B O 1
ATOM 6546 N N . LEU B 1 223 ? -14.789 9.516 -0.12 1 98.75 223 LEU B N 1
ATOM 6547 C CA . LEU B 1 223 ? -16.109 9.539 -0.72 1 98.75 223 LEU B CA 1
ATOM 6548 C C . LEU B 1 223 ? -16.328 8.32 -1.618 1 98.75 223 LEU B C 1
ATOM 6550 O O . LEU B 1 223 ? -17.391 7.703 -1.593 1 98.75 223 LEU B O 1
ATOM 6554 N N . LYS B 1 224 ? -15.305 7.992 -2.369 1 98.06 224 LYS B N 1
ATOM 6555 C CA . LYS B 1 224 ? -15.383 6.832 -3.25 1 98.06 224 LYS B CA 1
ATOM 6556 C C . LYS B 1 224 ? -15.68 5.559 -2.459 1 98.06 224 LYS B C 1
ATOM 6558 O O . LYS B 1 224 ? -16.562 4.781 -2.834 1 98.06 224 LYS B O 1
ATOM 6563 N N . MET B 1 225 ? -14.977 5.316 -1.381 1 98.31 225 MET B N 1
ATOM 6564 C CA . MET B 1 225 ? -15.148 4.102 -0.589 1 98.31 225 MET B CA 1
ATOM 6565 C C . MET B 1 225 ? -16.516 4.078 0.083 1 98.31 225 MET B C 1
ATOM 6567 O O . MET B 1 225 ? -17 3.02 0.488 1 98.31 225 MET B O 1
ATOM 6571 N N . LEU B 1 226 ? -17.141 5.246 0.23 1 98.12 226 LEU B N 1
ATOM 6572 C CA . LEU B 1 226 ? -18.453 5.352 0.847 1 98.12 226 LEU B CA 1
ATOM 6573 C C . LEU B 1 226 ? -19.562 5.281 -0.208 1 98.12 226 LEU B C 1
ATOM 6575 O O . LEU B 1 226 ? -20.75 5.348 0.122 1 98.12 226 LEU B O 1
ATOM 6579 N N . GLY B 1 227 ? -19.219 5.219 -1.488 1 96.44 227 GLY B N 1
ATOM 6580 C CA . GLY B 1 227 ? -20.188 5.098 -2.568 1 96.44 227 GLY B CA 1
ATOM 6581 C C . GLY B 1 227 ? -20.766 6.434 -3.002 1 96.44 227 GLY B C 1
ATOM 6582 O O . GLY B 1 227 ? -21.875 6.484 -3.543 1 96.44 227 GLY B O 1
ATOM 6583 N N . VAL B 1 228 ? -20.062 7.535 -2.686 1 97.5 228 VAL B N 1
ATOM 6584 C CA . VAL B 1 228 ? -20.484 8.867 -3.109 1 97.5 228 VAL B CA 1
ATOM 6585 C C . VAL B 1 228 ? -19.688 9.289 -4.344 1 97.5 228 VAL B C 1
ATOM 6587 O O . VAL B 1 228 ? -18.469 9.406 -4.297 1 97.5 228 VAL B O 1
ATOM 6590 N N . ASP B 1 229 ? -20.328 9.539 -5.441 1 95.5 229 ASP B N 1
ATOM 6591 C CA . ASP B 1 229 ? -19.672 9.875 -6.699 1 95.5 229 ASP B CA 1
ATOM 6592 C C . ASP B 1 229 ? -19.062 11.281 -6.648 1 95.5 229 ASP B C 1
ATOM 6594 O O . ASP B 1 229 ? -19.781 12.258 -6.434 1 95.5 229 ASP B O 1
ATOM 6598 N N . ALA B 1 230 ? -17.781 11.352 -6.848 1 98.12 230 ALA B N 1
ATOM 6599 C CA . ALA B 1 230 ? -17.078 12.633 -6.805 1 98.12 230 ALA B CA 1
ATOM 6600 C C . ALA B 1 230 ? -16.203 12.828 -8.031 1 98.12 230 ALA B C 1
ATOM 6602 O O . ALA B 1 230 ? -15.68 11.852 -8.586 1 98.12 230 ALA B O 1
ATOM 6603 N N . LEU B 1 231 ? -16.062 14.039 -8.508 1 98.31 231 LEU B N 1
ATOM 6604 C CA . LEU B 1 231 ? -15.164 14.445 -9.578 1 98.31 231 LEU B CA 1
ATOM 6605 C C . LEU B 1 231 ? -14.195 15.523 -9.102 1 98.31 231 LEU B C 1
ATOM 6607 O O . LEU B 1 231 ? -14.625 16.562 -8.602 1 98.31 231 LEU B O 1
ATOM 6611 N N . ILE B 1 232 ? -12.938 15.273 -9.188 1 98.69 232 ILE B N 1
ATOM 6612 C CA . ILE B 1 232 ? -11.922 16.281 -8.922 1 98.69 232 ILE B CA 1
ATOM 6613 C C . ILE B 1 232 ? -11.609 17.062 -10.203 1 98.69 232 ILE B C 1
ATOM 6615 O O . ILE B 1 232 ? -11.438 16.453 -11.266 1 98.69 232 ILE B O 1
ATOM 6619 N N . ILE B 1 233 ? -11.555 18.297 -10.148 1 97.94 233 ILE B N 1
ATOM 6620 C CA . ILE B 1 233 ? -11.047 19.109 -11.25 1 97.94 233 ILE B CA 1
ATOM 6621 C C . ILE B 1 233 ? -9.805 19.875 -10.789 1 97.94 233 ILE B C 1
ATOM 6623 O O . ILE B 1 233 ? -9.719 20.297 -9.641 1 97.94 233 ILE B O 1
ATOM 6627 N N . ASP B 1 234 ? -8.867 20 -11.633 1 97.12 234 ASP B N 1
ATOM 6628 C CA . ASP B 1 234 ? -7.617 20.688 -11.352 1 97.12 234 ASP B CA 1
ATOM 6629 C C . ASP B 1 234 ? -7.113 21.438 -12.586 1 97.12 234 ASP B C 1
ATOM 6631 O O . ASP B 1 234 ? -7.207 20.922 -13.703 1 97.12 234 ASP B O 1
ATOM 6635 N N . GLU B 1 235 ? -6.559 22.578 -12.367 1 94.81 235 GLU B N 1
ATOM 6636 C CA . GLU B 1 235 ? -6.078 23.391 -13.484 1 94.81 235 GLU B CA 1
ATOM 6637 C C . GLU B 1 235 ? -4.738 22.891 -14 1 94.81 235 GLU B C 1
ATOM 6639 O O . GLU B 1 235 ? -4.359 23.172 -15.141 1 94.81 235 GLU B O 1
ATOM 6644 N N . GLU B 1 236 ? -4.031 22.172 -13.18 1 95.25 236 GLU B N 1
ATOM 6645 C CA . GLU B 1 236 ? -2.713 21.672 -13.555 1 95.25 236 GLU B CA 1
ATOM 6646 C C . GLU B 1 236 ? -2.809 20.672 -14.711 1 95.25 236 GLU B C 1
ATOM 6648 O O . GLU B 1 236 ? -3.867 20.094 -14.945 1 95.25 236 GLU B O 1
ATOM 6653 N N . ASP B 1 237 ? -1.69 20.438 -15.406 1 95.25 237 ASP B N 1
ATOM 6654 C CA . ASP B 1 237 ? -1.646 19.516 -16.547 1 95.25 237 ASP B CA 1
ATOM 6655 C C . ASP B 1 237 ? -1.684 18.062 -16.078 1 95.25 237 ASP B C 1
ATOM 6657 O O . ASP B 1 237 ? -2.279 17.203 -16.734 1 95.25 237 ASP B O 1
ATOM 6661 N N . ARG B 1 238 ? -1.036 17.781 -15.039 1 96.25 238 ARG B N 1
ATOM 6662 C CA . ARG B 1 238 ? -0.992 16.438 -14.477 1 96.25 238 ARG B CA 1
ATOM 6663 C C . ARG B 1 238 ? -1.261 16.469 -12.969 1 96.25 238 ARG B C 1
ATOM 6665 O O . ARG B 1 238 ? -0.984 17.469 -12.305 1 96.25 238 ARG B O 1
ATOM 6672 N N . ILE B 1 239 ? -1.843 15.375 -12.477 1 97.94 239 ILE B N 1
ATOM 6673 C CA . ILE B 1 239 ? -1.943 15.211 -11.031 1 97.94 239 ILE B CA 1
ATOM 6674 C C . ILE B 1 239 ? -0.554 15.297 -10.406 1 97.94 239 ILE B C 1
ATOM 6676 O O . ILE B 1 239 ? 0.393 14.672 -10.891 1 97.94 239 ILE B O 1
ATOM 6680 N N . GLY B 1 240 ? -0.359 16.062 -9.375 1 96.44 240 GLY B N 1
ATOM 6681 C CA . GLY B 1 240 ? 0.923 16.188 -8.695 1 96.44 240 GLY B CA 1
ATOM 6682 C C . GLY B 1 240 ? 1.723 17.391 -9.141 1 96.44 240 GLY B C 1
ATOM 6683 O O . GLY B 1 240 ? 2.705 17.766 -8.492 1 96.44 240 GLY B O 1
ATOM 6684 N N . ASP B 1 241 ? 1.328 18.125 -10.188 1 95.56 241 ASP B N 1
ATOM 6685 C CA . ASP B 1 241 ? 2.086 19.25 -10.719 1 95.56 241 ASP B CA 1
ATOM 6686 C C . ASP B 1 241 ? 2.182 20.375 -9.688 1 95.56 241 ASP B C 1
ATOM 6688 O O . ASP B 1 241 ? 3.154 21.141 -9.68 1 95.56 241 ASP B O 1
ATOM 6692 N N . ASN B 1 242 ? 1.194 20.469 -8.828 1 91.56 242 ASN B N 1
ATOM 6693 C CA . ASN B 1 242 ? 1.27 21.469 -7.77 1 91.56 242 ASN B CA 1
ATOM 6694 C C . ASN B 1 242 ? 2.482 21.25 -6.871 1 91.56 242 ASN B C 1
ATOM 6696 O O . ASN B 1 242 ? 2.963 22.188 -6.227 1 91.56 242 ASN B O 1
ATOM 6700 N N . TRP B 1 243 ? 3.045 20.078 -6.844 1 94.19 243 TRP B N 1
ATOM 6701 C CA . TRP B 1 243 ? 4.266 19.766 -6.109 1 94.19 243 TRP B CA 1
ATOM 6702 C C . TRP B 1 243 ? 5.484 19.844 -7.027 1 94.19 243 TRP B C 1
ATOM 6704 O O . TRP B 1 243 ? 6.512 20.422 -6.664 1 94.19 243 TRP B O 1
ATOM 6714 N N . ARG B 1 244 ? 5.375 19.328 -8.219 1 94.69 244 ARG B N 1
ATOM 6715 C CA . ARG B 1 244 ? 6.492 19.328 -9.156 1 94.69 244 ARG B CA 1
ATOM 6716 C C . ARG B 1 244 ? 6.984 20.734 -9.438 1 94.69 244 ARG B C 1
ATOM 6718 O O . ARG B 1 244 ? 8.18 20.953 -9.672 1 94.69 244 ARG B O 1
ATOM 6725 N N . ARG B 1 245 ? 6.086 21.672 -9.367 1 91.75 245 ARG B N 1
ATOM 6726 C CA . ARG B 1 245 ? 6.414 23.031 -9.758 1 91.75 245 ARG B CA 1
ATOM 6727 C C . ARG B 1 245 ? 7.035 23.812 -8.602 1 91.75 245 ARG B C 1
ATOM 6729 O O . ARG B 1 245 ? 7.496 24.938 -8.773 1 91.75 245 ARG B O 1
ATOM 6736 N N . ARG B 1 246 ? 7.047 23.25 -7.406 1 91.81 246 ARG B N 1
ATOM 6737 C CA . ARG B 1 246 ? 7.719 23.891 -6.273 1 91.81 246 ARG B CA 1
ATOM 6738 C C . ARG B 1 246 ? 9.227 23.938 -6.488 1 91.81 246 ARG B C 1
ATOM 6740 O O . ARG B 1 246 ? 9.734 23.438 -7.496 1 91.81 246 ARG B O 1
ATOM 6747 N N . TYR B 1 247 ? 9.906 24.719 -5.594 1 91.06 247 TYR B N 1
ATOM 6748 C CA . TYR B 1 247 ? 11.336 24.922 -5.797 1 91.06 247 TYR B CA 1
ATOM 6749 C C . TYR B 1 247 ? 12.086 23.594 -5.809 1 91.06 247 TYR B C 1
ATOM 6751 O O . TYR B 1 247 ? 11.703 22.656 -5.102 1 91.06 247 TYR B O 1
ATOM 6759 N N . HIS B 1 248 ? 13.109 23.484 -6.531 1 90.38 248 HIS B N 1
ATOM 6760 C CA . HIS B 1 248 ? 13.75 22.281 -7.062 1 90.38 248 HIS B CA 1
ATOM 6761 C C . HIS B 1 248 ? 14.195 21.359 -5.941 1 90.38 248 HIS B C 1
ATOM 6763 O O . HIS B 1 248 ? 14.031 20.141 -6.043 1 90.38 248 HIS B O 1
ATOM 6769 N N . GLN B 1 249 ? 14.656 21.844 -4.832 1 89.25 249 GLN B N 1
ATOM 6770 C CA . GLN B 1 249 ? 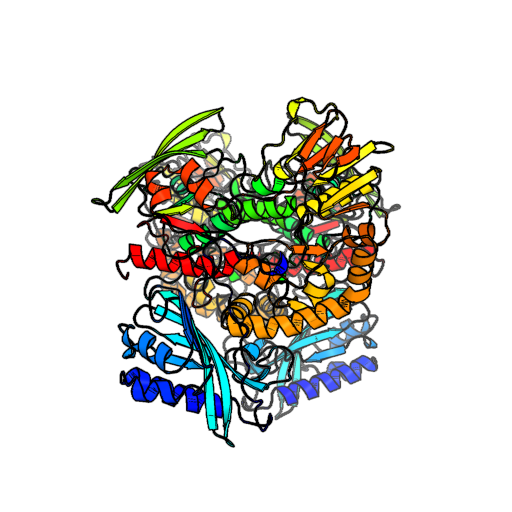15.297 21.031 -3.801 1 89.25 249 GLN B CA 1
ATOM 6771 C C . GLN B 1 249 ? 14.305 20.656 -2.699 1 89.25 249 GLN B C 1
ATOM 6773 O O . GLN B 1 249 ? 14.688 20.078 -1.686 1 89.25 249 GLN B O 1
ATOM 6778 N N . LEU B 1 250 ? 13.055 20.984 -2.945 1 91.94 250 LEU B N 1
ATOM 6779 C CA . LEU B 1 250 ? 12.078 20.812 -1.869 1 91.94 250 LEU B CA 1
ATOM 6780 C C . LEU B 1 250 ? 11.953 19.359 -1.471 1 91.94 250 LEU B C 1
ATOM 6782 O O . LEU B 1 250 ? 11.828 18.484 -2.332 1 91.94 250 LEU B O 1
ATOM 6786 N N . VAL B 1 251 ? 12.031 19 -0.191 1 93 251 VAL B N 1
ATOM 6787 C CA . VAL B 1 251 ? 11.75 17.734 0.486 1 93 251 VAL B CA 1
ATOM 6788 C C . VAL B 1 251 ? 10.797 17.969 1.654 1 93 251 VAL B C 1
ATOM 6790 O O . VAL B 1 251 ? 10.953 18.938 2.402 1 93 251 VAL B O 1
ATOM 6793 N N . LEU B 1 252 ? 9.805 17.156 1.778 1 93.94 252 LEU B N 1
ATOM 6794 C CA . LEU B 1 252 ? 8.883 17.297 2.902 1 93.94 252 LEU B CA 1
ATOM 6795 C C . LEU B 1 252 ? 9.633 17.188 4.23 1 93.94 252 LEU B C 1
ATOM 6797 O O . LEU B 1 252 ? 10.531 16.359 4.383 1 93.94 252 LEU B O 1
ATOM 6801 N N . HIS B 1 253 ? 9.18 18.016 5.113 1 92.12 253 HIS B N 1
ATOM 6802 C CA . HIS B 1 253 ? 9.852 18.047 6.41 1 92.12 253 HIS B CA 1
ATOM 6803 C C . HIS B 1 253 ? 9.211 17.062 7.387 1 92.12 253 HIS B C 1
ATOM 6805 O O . HIS B 1 253 ? 9.852 16.656 8.359 1 92.12 253 HIS B O 1
ATOM 6811 N N . ASP B 1 254 ? 7.914 16.719 7.203 1 94.06 254 ASP B N 1
ATOM 6812 C CA . ASP B 1 254 ? 7.266 15.703 8.023 1 94.06 254 ASP B CA 1
ATOM 6813 C C . ASP B 1 254 ? 7.734 14.305 7.637 1 94.06 254 ASP B C 1
ATOM 6815 O O . ASP B 1 254 ? 7.875 14 6.453 1 94.06 254 ASP B O 1
ATOM 6819 N N . PRO B 1 255 ? 8.023 13.5 8.648 1 96.19 255 PRO B N 1
ATOM 6820 C CA . PRO B 1 255 ? 8.492 12.148 8.328 1 96.19 255 PRO B CA 1
ATOM 6821 C C . PRO B 1 255 ? 7.375 11.258 7.777 1 96.19 255 PRO B C 1
ATOM 6823 O O . PRO B 1 255 ? 6.195 11.508 8.039 1 96.19 255 PRO B O 1
ATOM 6826 N N . VAL B 1 256 ? 7.734 10.203 7.121 1 97.44 256 VAL B N 1
ATOM 6827 C CA . VAL B 1 256 ? 6.867 9.328 6.336 1 97.44 256 VAL B CA 1
ATOM 6828 C C . VAL B 1 256 ? 5.746 8.781 7.219 1 97.44 256 VAL B C 1
ATOM 6830 O O . VAL B 1 256 ? 4.605 8.656 6.773 1 97.44 256 VAL B O 1
ATOM 6833 N N . TRP B 1 257 ? 5.957 8.469 8.477 1 97.75 257 TRP B N 1
ATOM 6834 C CA . TRP B 1 257 ? 5 7.812 9.367 1 97.75 257 TRP B CA 1
ATOM 6835 C C . TRP B 1 257 ? 3.848 8.75 9.711 1 97.75 257 TRP B C 1
ATOM 6837 O O . TRP B 1 257 ? 2.768 8.297 10.102 1 97.75 257 TRP B O 1
ATOM 6847 N N . PHE B 1 258 ? 4.105 10.039 9.57 1 97.62 258 PHE B N 1
ATOM 6848 C CA . PHE B 1 258 ? 3.105 11.07 9.828 1 97.62 258 PHE B CA 1
ATOM 6849 C C . PHE B 1 258 ? 2.354 11.43 8.555 1 97.62 258 PHE B C 1
ATOM 6851 O O . PHE B 1 258 ? 1.309 12.078 8.602 1 97.62 258 PHE B O 1
ATOM 6858 N N . ASP B 1 259 ? 2.805 10.867 7.375 1 97.56 259 ASP B N 1
ATOM 6859 C CA . ASP B 1 259 ? 2.371 11.406 6.094 1 97.56 259 ASP B CA 1
ATOM 6860 C C . ASP B 1 259 ? 1.544 10.391 5.316 1 97.56 259 ASP B C 1
ATOM 6862 O O . ASP B 1 259 ? 1.11 10.656 4.191 1 97.56 259 ASP B O 1
ATOM 6866 N N . HIS B 1 260 ? 1.271 9.25 5.844 1 98 260 HIS B N 1
ATOM 6867 C CA . HIS B 1 260 ? 0.531 8.25 5.09 1 98 260 HIS B CA 1
ATOM 6868 C C . HIS B 1 260 ? -0.808 8.797 4.609 1 98 260 HIS B C 1
ATOM 6870 O O . HIS B 1 260 ? -1.474 9.539 5.328 1 98 260 HIS B O 1
ATOM 6876 N N . MET B 1 261 ? -1.27 8.406 3.467 1 98.06 261 MET B N 1
ATOM 6877 C CA . MET B 1 261 ? -2.586 8.773 2.955 1 98.06 261 MET B CA 1
ATOM 6878 C C . MET B 1 261 ? -3.594 7.652 3.197 1 98.06 261 MET B C 1
ATOM 6880 O O . MET B 1 261 ? -3.209 6.5 3.414 1 98.06 261 MET B O 1
ATOM 6884 N N . PRO B 1 262 ? -4.867 7.961 3.141 1 97.94 262 PRO B N 1
ATOM 6885 C CA . PRO B 1 262 ? -5.891 6.941 3.387 1 97.94 262 PRO B CA 1
ATOM 6886 C C . PRO B 1 262 ? -5.836 5.797 2.379 1 97.94 262 PRO B C 1
ATOM 6888 O O . PRO B 1 262 ? -5.645 6.031 1.183 1 97.94 262 PRO B O 1
ATOM 6891 N N . TYR B 1 263 ? -5.961 4.547 2.795 1 97.69 263 TYR B N 1
ATOM 6892 C CA . TYR B 1 263 ? -6.176 3.324 2.031 1 97.69 263 TYR B CA 1
ATOM 6893 C C . TYR B 1 263 ? -4.895 2.881 1.339 1 97.69 263 TYR B C 1
ATOM 6895 O O . TYR B 1 263 ? -4.777 1.729 0.911 1 97.69 263 TYR B O 1
ATOM 6903 N N . LEU B 1 264 ? -3.953 3.756 1.137 1 97.44 264 LEU B N 1
ATOM 6904 C CA . LEU B 1 264 ? -2.695 3.434 0.473 1 97.44 264 LEU B CA 1
ATOM 6905 C C . LEU B 1 264 ? -1.522 4.113 1.173 1 97.44 264 LEU B C 1
ATOM 6907 O O . LEU B 1 264 ? -1.095 5.195 0.765 1 97.44 264 LEU B O 1
ATOM 6911 N N . PRO B 1 265 ? -0.963 3.5 2.15 1 96.31 265 PRO B N 1
ATOM 6912 C CA . PRO B 1 265 ? 0.228 4.059 2.793 1 96.31 265 PRO B CA 1
ATOM 6913 C C . PRO B 1 265 ? 1.459 4.02 1.89 1 96.31 265 PRO B C 1
ATOM 6915 O O . PRO B 1 265 ? 1.487 3.266 0.912 1 96.31 265 PRO B O 1
ATOM 6918 N N . PHE B 1 266 ? 2.443 4.844 2.197 1 97.56 266 PHE B N 1
ATOM 6919 C CA . PHE B 1 266 ? 3.719 4.766 1.495 1 97.56 266 PHE B CA 1
ATOM 6920 C C . PHE B 1 266 ? 4.367 3.4 1.702 1 97.56 266 PHE B C 1
ATOM 6922 O O . PHE B 1 266 ? 4.266 2.816 2.783 1 97.56 266 PHE B O 1
ATOM 6929 N N . PRO B 1 267 ? 5.039 2.887 0.681 1 96.94 267 PRO B N 1
ATOM 6930 C CA . PRO B 1 267 ? 5.703 1.587 0.811 1 96.94 267 PRO B CA 1
ATOM 6931 C C . PRO B 1 267 ? 6.805 1.592 1.867 1 96.94 267 PRO B C 1
ATOM 6933 O O . PRO B 1 267 ? 7.266 2.658 2.277 1 96.94 267 PRO B O 1
ATOM 6936 N N . SER B 1 268 ? 7.223 0.425 2.266 1 96.06 268 SER B N 1
ATOM 6937 C CA . SER B 1 268 ? 8.156 0.261 3.375 1 96.06 268 SER B CA 1
ATOM 6938 C C . SER B 1 268 ? 9.539 0.791 3.016 1 96.06 268 SER B C 1
ATOM 6940 O O . SER B 1 268 ? 10.352 1.072 3.898 1 96.06 268 SER B O 1
ATOM 6942 N N . ASN B 1 269 ? 9.82 0.862 1.749 1 96.5 269 ASN B N 1
ATOM 6943 C CA . ASN B 1 269 ? 11.117 1.358 1.297 1 96.5 269 ASN B CA 1
ATOM 6944 C C . ASN B 1 269 ? 11.102 2.869 1.089 1 96.5 269 ASN B C 1
ATOM 6946 O O . ASN B 1 269 ? 12.109 3.461 0.713 1 96.5 269 ASN B O 1
ATOM 6950 N N . TRP B 1 270 ? 9.953 3.508 1.236 1 97.44 270 TRP B N 1
ATOM 6951 C CA . TRP B 1 270 ? 9.805 4.941 1.015 1 97.44 270 TRP B CA 1
ATOM 6952 C C . TRP B 1 270 ? 10.703 5.734 1.958 1 97.44 270 TRP B C 1
ATOM 6954 O O . TRP B 1 270 ? 10.867 5.367 3.125 1 97.44 270 TRP B O 1
ATOM 6964 N N . PRO B 1 271 ? 11.281 6.84 1.524 1 97.06 271 PRO B N 1
ATOM 6965 C CA . PRO B 1 271 ? 12.195 7.586 2.393 1 97.06 271 PRO B CA 1
ATOM 6966 C C . PRO B 1 271 ? 11.484 8.227 3.586 1 97.06 271 PRO B C 1
ATOM 6968 O O . PRO B 1 271 ? 10.281 8.477 3.529 1 97.06 271 PRO B O 1
ATOM 6971 N N . VAL B 1 272 ? 12.219 8.484 4.598 1 96.56 272 VAL B N 1
ATOM 6972 C CA . VAL B 1 272 ? 11.695 9.117 5.801 1 96.56 272 VAL B CA 1
ATOM 6973 C C . VAL B 1 272 ? 11.117 10.492 5.449 1 96.56 272 VAL B C 1
ATOM 6975 O O . VAL B 1 272 ? 10.031 10.852 5.906 1 96.56 272 VAL B O 1
ATOM 6978 N N . PHE B 1 273 ? 11.852 11.242 4.641 1 96.19 273 PHE B N 1
ATOM 6979 C CA . PHE B 1 273 ? 11.391 12.531 4.145 1 96.19 273 PHE B CA 1
ATOM 6980 C C . PHE B 1 273 ? 11.203 12.5 2.631 1 96.19 273 PHE B C 1
ATOM 6982 O O . PHE B 1 273 ? 12.148 12.195 1.894 1 96.19 273 PHE B O 1
ATOM 6989 N N . THR B 1 274 ? 10.109 12.812 2.143 1 96.81 274 THR B N 1
ATOM 6990 C CA . THR B 1 274 ? 9.688 12.555 0.77 1 96.81 274 THR B CA 1
ATOM 6991 C C . THR B 1 274 ? 10.047 13.727 -0.134 1 96.81 274 THR B C 1
ATOM 6993 O O . THR B 1 274 ? 9.578 14.852 0.084 1 96.81 274 THR B O 1
ATOM 6996 N N . PRO B 1 275 ? 10.781 13.57 -1.193 1 96.19 275 PRO B N 1
ATOM 6997 C CA . PRO B 1 275 ? 11.023 14.625 -2.18 1 96.19 275 PRO B CA 1
ATOM 6998 C C . PRO B 1 275 ? 9.75 15.023 -2.932 1 96.19 275 PRO B C 1
ATOM 7000 O O . PRO B 1 275 ? 8.898 14.172 -3.201 1 96.19 275 PRO B O 1
ATOM 7003 N N . LYS B 1 276 ? 9.75 16.25 -3.348 1 95.44 276 LYS B N 1
ATOM 7004 C CA . LYS B 1 276 ? 8.547 16.828 -3.945 1 95.44 276 LYS B CA 1
ATOM 7005 C C . LYS B 1 276 ? 8.117 16.031 -5.172 1 95.44 276 LYS B C 1
ATOM 7007 O O . LYS B 1 276 ? 6.926 15.75 -5.352 1 95.44 276 LYS B O 1
ATOM 7012 N N . ASP B 1 277 ? 9.086 15.703 -6.086 1 97.12 277 ASP B N 1
ATOM 7013 C CA . ASP B 1 277 ? 8.742 15.023 -7.328 1 97.12 277 ASP B CA 1
ATOM 7014 C C . ASP B 1 277 ? 8.273 13.594 -7.059 1 97.12 277 ASP B C 1
ATOM 7016 O O . ASP B 1 277 ? 7.387 13.086 -7.75 1 97.12 277 ASP B O 1
ATOM 7020 N N . LYS B 1 278 ? 8.898 12.953 -6.109 1 97.12 278 LYS B N 1
ATOM 7021 C CA . LYS B 1 278 ? 8.477 11.609 -5.707 1 97.12 278 LYS B CA 1
ATOM 7022 C C . LYS B 1 278 ? 7.043 11.617 -5.184 1 97.12 278 LYS B C 1
ATOM 7024 O O . LYS B 1 278 ? 6.258 10.727 -5.496 1 97.12 278 LYS B O 1
ATOM 7029 N N . LEU B 1 279 ? 6.719 12.578 -4.387 1 97.88 279 LEU B N 1
ATOM 7030 C CA . LEU B 1 279 ? 5.359 12.727 -3.881 1 97.88 279 LEU B CA 1
ATOM 7031 C C . LEU B 1 279 ? 4.371 12.93 -5.027 1 97.88 279 LEU B C 1
ATOM 7033 O O . LEU B 1 279 ? 3.271 12.367 -5.004 1 97.88 279 LEU B O 1
ATOM 7037 N N . ALA B 1 280 ? 4.762 13.766 -5.973 1 97.94 280 ALA B N 1
ATOM 7038 C CA . ALA B 1 280 ? 3.914 14.016 -7.133 1 97.94 280 ALA B CA 1
ATOM 7039 C C . ALA B 1 280 ? 3.604 12.719 -7.875 1 97.94 280 ALA B C 1
ATOM 7041 O O . ALA B 1 280 ? 2.457 12.477 -8.258 1 97.94 280 ALA B O 1
ATOM 7042 N N . GLU B 1 281 ? 4.605 11.898 -8.078 1 97.62 281 GLU B N 1
ATOM 7043 C CA . GLU B 1 281 ? 4.402 10.594 -8.711 1 97.62 281 GLU B CA 1
ATOM 7044 C C . GLU B 1 281 ? 3.453 9.727 -7.898 1 97.62 281 GLU B C 1
ATOM 7046 O O . GLU B 1 281 ? 2.609 9.023 -8.461 1 97.62 281 GLU B O 1
ATOM 7051 N N . PHE B 1 282 ? 3.637 9.742 -6.609 1 98.5 282 PHE B N 1
ATOM 7052 C CA . PHE B 1 282 ? 2.748 8.977 -5.742 1 98.5 282 PHE B CA 1
ATOM 7053 C C . PHE B 1 282 ? 1.299 9.406 -5.934 1 98.5 282 PHE B C 1
ATOM 7055 O O . PHE B 1 282 ? 0.397 8.57 -5.977 1 98.5 282 PHE B O 1
ATOM 7062 N N . PHE B 1 283 ? 1.039 10.719 -6.023 1 98.69 283 PHE B N 1
ATOM 7063 C CA . PHE B 1 283 ? -0.314 11.234 -6.195 1 98.69 283 PHE B CA 1
ATOM 7064 C C . PHE B 1 283 ? -0.94 10.695 -7.477 1 98.69 283 PHE B C 1
ATOM 7066 O O . PHE B 1 283 ? -2.117 10.328 -7.492 1 98.69 283 PHE B O 1
ATOM 7073 N N . GLU B 1 284 ? -0.196 10.656 -8.531 1 98.31 284 GLU B N 1
ATOM 7074 C CA . GLU B 1 284 ? -0.69 10.086 -9.781 1 98.31 284 GLU B CA 1
ATOM 7075 C C . GLU B 1 284 ? -1.081 8.617 -9.602 1 98.31 284 GLU B C 1
ATOM 7077 O O . GLU B 1 284 ? -2.152 8.195 -10.047 1 98.31 284 GLU B O 1
ATOM 7082 N N . CYS B 1 285 ? -0.187 7.879 -9.023 1 98.56 285 CYS B N 1
ATOM 7083 C CA . CYS B 1 285 ? -0.45 6.465 -8.773 1 98.56 285 CYS B CA 1
ATOM 7084 C C . CYS B 1 285 ? -1.646 6.289 -7.848 1 98.56 285 CYS B C 1
ATOM 7086 O O . CYS B 1 285 ? -2.471 5.398 -8.055 1 98.56 285 CYS B O 1
ATOM 7088 N N . TYR B 1 286 ? -1.703 7.145 -6.809 1 98.69 286 TYR B N 1
ATOM 7089 C CA . TYR B 1 286 ? -2.789 7.105 -5.836 1 98.69 286 TYR B CA 1
ATOM 7090 C C . TYR B 1 286 ? -4.145 7.223 -6.527 1 98.69 286 TYR B C 1
ATOM 7092 O O . TYR B 1 286 ? -5.047 6.418 -6.281 1 98.69 286 TYR B O 1
ATOM 7100 N N . ALA B 1 287 ? -4.301 8.203 -7.379 1 98.62 287 ALA B N 1
ATOM 7101 C CA . ALA B 1 287 ? -5.547 8.43 -8.102 1 98.62 287 ALA B CA 1
ATOM 7102 C C . ALA B 1 287 ? -5.898 7.23 -8.977 1 98.62 287 ALA B C 1
ATOM 7104 O O . ALA B 1 287 ? -7.062 6.828 -9.055 1 98.62 287 ALA B O 1
ATOM 7105 N N . LYS B 1 288 ? -4.926 6.664 -9.617 1 97.56 288 LYS B N 1
ATOM 7106 C CA . LYS B 1 288 ? -5.141 5.52 -10.5 1 97.56 288 LYS B CA 1
ATOM 7107 C C . LYS B 1 288 ? -5.551 4.285 -9.695 1 97.56 288 LYS B C 1
ATOM 7109 O O . LYS B 1 288 ? -6.551 3.639 -10.016 1 97.56 288 LYS B O 1
ATOM 7114 N N . LEU B 1 289 ? -4.836 3.967 -8.664 1 98.12 289 LEU B N 1
ATOM 7115 C CA . LEU B 1 289 ? -5.016 2.732 -7.91 1 98.12 289 LEU B CA 1
ATOM 7116 C C . LEU B 1 289 ? -6.34 2.742 -7.156 1 98.12 289 LEU B C 1
ATOM 7118 O O . LEU B 1 289 ? -6.949 1.69 -6.949 1 98.12 289 LEU B O 1
ATOM 7122 N N . LEU B 1 290 ? -6.773 3.916 -6.762 1 98.19 290 LEU B N 1
ATOM 7123 C CA . LEU B 1 290 ? -8.031 4.02 -6.031 1 98.19 290 LEU B CA 1
ATOM 7124 C C . LEU B 1 290 ? -9.172 4.414 -6.969 1 98.19 290 LEU B C 1
ATOM 7126 O O . LEU B 1 290 ? -10.305 4.613 -6.527 1 98.19 290 LEU B O 1
ATOM 7130 N N . GLU B 1 291 ? -8.859 4.574 -8.266 1 97.31 291 GLU B N 1
ATOM 7131 C CA . GLU B 1 291 ? -9.82 4.852 -9.328 1 97.31 291 GLU B CA 1
ATOM 7132 C C . GLU B 1 291 ? -10.578 6.152 -9.062 1 97.31 291 GLU B C 1
ATOM 7134 O O . GLU B 1 291 ? -11.805 6.191 -9.148 1 97.31 291 GLU B O 1
ATOM 7139 N N . LEU B 1 292 ? -9.836 7.191 -8.672 1 98.5 292 LEU B N 1
ATOM 7140 C CA . LEU B 1 292 ? -10.438 8.5 -8.453 1 98.5 292 LEU B CA 1
ATOM 7141 C C . LEU B 1 292 ? -10.68 9.219 -9.781 1 98.5 292 LEU B C 1
ATOM 7143 O O . LEU B 1 292 ? -9.852 9.133 -10.695 1 98.5 292 LEU B O 1
ATOM 7147 N N . ASN B 1 293 ? -11.781 9.836 -9.961 1 97.94 293 ASN B N 1
ATOM 7148 C CA . ASN B 1 293 ? -12.094 10.609 -11.156 1 97.94 293 ASN B CA 1
ATOM 7149 C C . ASN B 1 293 ? -11.484 12 -11.109 1 97.94 293 ASN B C 1
ATOM 7151 O O . ASN B 1 293 ? -11.883 12.828 -10.281 1 97.94 293 ASN B O 1
ATOM 7155 N N . VAL B 1 294 ? -10.547 12.289 -11.969 1 98.12 294 VAL B N 1
ATOM 7156 C CA . VAL B 1 294 ? -9.844 13.57 -11.969 1 98.12 294 VAL B CA 1
ATOM 7157 C C . VAL B 1 294 ? -9.805 14.133 -13.391 1 98.12 294 VAL B C 1
ATOM 7159 O O . VAL B 1 294 ? -9.391 13.445 -14.328 1 98.12 294 VAL B O 1
ATOM 7162 N N . TRP B 1 295 ? -10.305 15.273 -13.586 1 97.19 295 TRP B N 1
ATOM 7163 C CA . TRP B 1 295 ? -10.109 16.047 -14.812 1 97.19 295 TRP B CA 1
ATOM 7164 C C . TRP B 1 295 ? -9.016 17.094 -14.633 1 97.19 295 TRP B C 1
ATOM 7166 O O . TRP B 1 295 ? -9.227 18.094 -13.953 1 97.19 295 TRP B O 1
ATOM 7176 N N . THR B 1 296 ? -7.855 16.891 -15.211 1 96.88 296 THR B N 1
ATOM 7177 C CA . THR B 1 296 ? -6.789 17.891 -15.195 1 96.88 296 THR B CA 1
ATOM 7178 C C . THR B 1 296 ? -6.984 18.906 -16.312 1 96.88 296 THR B C 1
ATOM 7180 O O . THR B 1 296 ? -7.895 18.781 -17.125 1 96.88 296 THR B O 1
ATOM 7183 N N . GLY B 1 297 ? -6.164 19.984 -16.297 1 95.94 297 GLY B N 1
ATOM 7184 C CA . GLY B 1 297 ? -6.371 21.047 -17.266 1 95.94 297 GLY B CA 1
ATOM 7185 C C . GLY B 1 297 ? -7.781 21.609 -17.25 1 95.94 297 GLY B C 1
ATOM 7186 O O . GLY B 1 297 ? -8.344 21.906 -18.312 1 95.94 297 GLY B O 1
ATOM 7187 N N . SER B 1 298 ? -8.398 21.609 -16.125 1 96.62 298 SER B N 1
ATOM 7188 C CA . SER B 1 298 ? -9.812 21.969 -15.992 1 96.62 298 SER B CA 1
ATOM 7189 C C . SER B 1 298 ? -10.008 23.047 -14.938 1 96.62 298 SER B C 1
ATOM 7191 O O . SER B 1 298 ? -9.344 23.047 -13.898 1 96.62 298 SER B O 1
ATOM 7193 N N . SER B 1 299 ? -10.93 24 -15.172 1 95.06 299 SER B N 1
ATOM 7194 C CA . SER B 1 299 ? -11.219 25.094 -14.242 1 95.06 299 SER B CA 1
ATOM 7195 C C . SER B 1 299 ? -12.695 25.438 -14.242 1 95.06 299 SER B C 1
ATOM 7197 O O . SER B 1 299 ? -13.406 25.156 -15.211 1 95.06 299 SER B O 1
ATOM 7199 N N . ILE B 1 300 ? -13.141 26.016 -13.203 1 96.31 300 ILE B N 1
ATOM 7200 C CA . ILE B 1 300 ? -14.508 26.531 -13.117 1 96.31 300 ILE B CA 1
ATOM 7201 C C . ILE B 1 300 ? -14.602 27.875 -13.828 1 96.31 300 ILE B C 1
ATOM 7203 O O . ILE B 1 300 ? -13.859 28.812 -13.508 1 96.31 300 ILE B O 1
ATOM 7207 N N . ARG B 1 301 ? -15.531 27.953 -14.68 1 94.81 301 ARG B N 1
ATOM 7208 C CA . ARG B 1 301 ? -15.773 29.203 -15.383 1 94.81 301 ARG B CA 1
ATOM 7209 C C . ARG B 1 301 ? -16.875 30.016 -14.703 1 94.81 301 ARG B C 1
ATOM 7211 O O . ARG B 1 301 ? -16.766 31.234 -14.578 1 94.81 301 ARG B O 1
ATOM 7218 N N . LYS B 1 302 ? -17.922 29.297 -14.398 1 94.56 302 LYS B N 1
ATOM 7219 C CA . LYS B 1 302 ? -19.078 29.891 -13.734 1 94.56 302 LYS B CA 1
ATOM 7220 C C . LYS B 1 302 ? -19.703 28.906 -12.75 1 94.56 302 LYS B C 1
ATOM 7222 O O . LYS B 1 302 ? -19.719 27.688 -13 1 94.56 302 LYS B O 1
ATOM 7227 N N . SER B 1 303 ? -20.141 29.453 -11.641 1 96.44 303 SER B N 1
ATOM 7228 C CA . SER B 1 303 ? -20.844 28.625 -10.672 1 96.44 303 SER B CA 1
ATOM 7229 C C . SER B 1 303 ? -22 29.391 -10.023 1 96.44 303 SER B C 1
ATOM 7231 O O . SER B 1 303 ? -21.922 30.609 -9.836 1 96.44 303 SER B O 1
ATOM 7233 N N . ASN B 1 304 ? -23.047 28.703 -9.812 1 95.81 304 ASN B N 1
ATOM 7234 C CA . ASN B 1 304 ? -24.219 29.25 -9.148 1 95.81 304 ASN B CA 1
ATOM 7235 C C . ASN B 1 304 ? -24.859 28.234 -8.211 1 95.81 304 ASN B C 1
ATOM 7237 O O . ASN B 1 304 ? -24.812 27.031 -8.469 1 95.81 304 ASN B O 1
ATOM 7241 N N . TRP B 1 305 ? -25.422 28.734 -7.105 1 96.81 305 TRP B N 1
ATOM 7242 C CA . TRP B 1 305 ? -26.156 27.906 -6.148 1 96.81 305 TRP B CA 1
ATOM 7243 C C . TRP B 1 305 ? -27.641 28.266 -6.148 1 96.81 305 TRP B C 1
ATOM 7245 O O . TRP B 1 305 ? -28 29.438 -6.152 1 96.81 305 TRP B O 1
ATOM 7255 N N . SER B 1 306 ? -28.5 27.219 -6.152 1 96.5 306 SER B N 1
ATOM 7256 C CA . SER B 1 306 ? -29.938 27.406 -6.012 1 96.5 306 SER B CA 1
ATOM 7257 C C . SER B 1 306 ? -30.406 26.984 -4.625 1 96.5 306 SER B C 1
ATOM 7259 O O . SER B 1 306 ? -30.422 25.797 -4.293 1 96.5 306 SER B O 1
ATOM 7261 N N . ASP B 1 307 ? -30.844 27.922 -3.889 1 94.94 307 ASP B N 1
ATOM 7262 C CA . ASP B 1 307 ? -31.375 27.609 -2.562 1 94.94 307 ASP B CA 1
ATOM 7263 C C . ASP B 1 307 ? -32.656 26.797 -2.662 1 94.94 307 ASP B C 1
ATOM 7265 O O . ASP B 1 307 ? -32.969 26 -1.771 1 94.94 307 ASP B O 1
ATOM 7269 N N . ASP B 1 308 ? -33.375 26.922 -3.73 1 95.31 308 ASP B N 1
ATOM 7270 C CA . ASP B 1 308 ? -34.625 26.203 -3.939 1 95.31 308 ASP B CA 1
ATOM 7271 C C . ASP B 1 308 ? -34.375 24.75 -4.289 1 95.31 308 ASP B C 1
ATOM 7273 O O . ASP B 1 308 ? -35 23.844 -3.705 1 95.31 308 ASP B O 1
ATOM 7277 N N . GLU B 1 309 ? -33.438 24.578 -5.129 1 95.5 309 GLU B N 1
ATOM 7278 C CA . GLU B 1 309 ? -33.156 23.234 -5.613 1 95.5 309 GLU B CA 1
ATOM 7279 C C . GLU B 1 309 ? -32.094 22.547 -4.754 1 95.5 309 GLU B C 1
ATOM 7281 O O . GLU B 1 309 ? -31.922 21.328 -4.828 1 95.5 309 GLU B O 1
ATOM 7286 N N . LYS B 1 310 ? -31.422 23.328 -4 1 95.44 310 LYS B N 1
ATOM 7287 C CA . LYS B 1 310 ? -30.312 22.844 -3.188 1 95.44 310 LYS B CA 1
ATOM 7288 C C . LYS B 1 310 ? -29.281 22.109 -4.043 1 95.44 310 LYS B C 1
ATOM 7290 O O . LYS B 1 310 ? -28.875 21 -3.725 1 95.44 310 LYS B O 1
ATOM 7295 N N . THR B 1 311 ? -28.938 22.75 -5.117 1 96.69 311 THR B N 1
ATOM 7296 C CA . THR B 1 311 ? -27.984 22.188 -6.078 1 96.69 311 THR B CA 1
ATOM 7297 C C . THR B 1 311 ? -27.141 23.297 -6.707 1 96.69 311 THR B C 1
ATOM 7299 O O . THR B 1 311 ? -27.594 24.438 -6.82 1 96.69 311 THR B O 1
ATOM 7302 N N . TRP B 1 312 ? -25.953 22.891 -7.078 1 97.69 312 TRP B N 1
ATOM 7303 C CA . TRP B 1 312 ? -25.031 23.781 -7.793 1 97.69 312 TRP B CA 1
ATOM 7304 C C . TRP B 1 312 ? -25.219 23.656 -9.297 1 97.69 312 TRP B C 1
ATOM 7306 O O . TRP B 1 312 ? -25.672 22.625 -9.789 1 97.69 312 TRP B O 1
ATOM 7316 N N . THR B 1 313 ? -25 24.688 -9.992 1 97.44 313 THR B N 1
ATOM 7317 C CA . THR B 1 313 ? -24.656 24.672 -11.414 1 97.44 313 THR B CA 1
ATOM 7318 C C . THR B 1 313 ? -23.219 25.141 -11.633 1 97.44 313 THR B C 1
ATOM 7320 O O . THR B 1 313 ? -22.891 26.297 -11.336 1 97.44 313 THR B O 1
ATOM 7323 N N . VAL B 1 314 ? -22.375 24.219 -12.078 1 97.38 314 VAL B N 1
ATOM 7324 C CA . VAL B 1 314 ? -20.953 24.531 -12.234 1 97.38 314 VAL B CA 1
ATOM 7325 C C . VAL B 1 314 ? -20.547 24.312 -13.688 1 97.38 314 VAL B C 1
ATOM 7327 O O . VAL B 1 314 ? -20.641 23.203 -14.219 1 97.38 314 VAL B O 1
ATOM 7330 N N . GLU B 1 315 ? -20.125 25.359 -14.32 1 97.62 315 GLU B N 1
ATOM 7331 C CA . GLU B 1 315 ? -19.578 25.266 -15.664 1 97.62 315 GLU B CA 1
ATOM 7332 C C . GLU B 1 315 ? -18.078 25.031 -15.633 1 97.62 315 GLU B C 1
ATOM 7334 O O . GLU B 1 315 ? -17.328 25.875 -15.117 1 97.62 315 GLU B O 1
ATOM 7339 N N . VAL B 1 316 ? -17.625 23.891 -16.156 1 96.62 316 VAL B N 1
ATOM 7340 C CA . VAL B 1 316 ? -16.219 23.531 -16.141 1 96.62 316 VAL B CA 1
ATOM 7341 C C . VAL B 1 316 ? -15.656 23.547 -17.562 1 96.62 316 VAL B C 1
ATOM 7343 O O . VAL B 1 316 ? -16.281 23 -18.484 1 96.62 316 VAL B O 1
ATOM 7346 N N . THR B 1 317 ? -14.555 24.203 -17.703 1 96.44 317 THR B N 1
ATOM 7347 C CA . THR B 1 317 ? -13.828 24.125 -18.953 1 96.44 317 THR B CA 1
ATOM 7348 C C . THR B 1 317 ? -12.617 23.203 -18.828 1 96.44 317 THR B C 1
ATOM 7350 O O . THR B 1 317 ? -11.852 23.312 -17.875 1 96.44 317 THR B O 1
ATOM 7353 N N . ARG B 1 318 ? -12.445 22.297 -19.734 1 94.56 318 ARG B N 1
ATOM 7354 C CA . ARG B 1 318 ? -11.391 21.297 -19.719 1 94.56 318 ARG B CA 1
ATOM 7355 C C . ARG B 1 318 ? -10.594 21.328 -21.016 1 94.56 318 ARG B C 1
ATOM 7357 O O . ARG B 1 318 ? -11.172 21.312 -22.109 1 94.56 318 ARG B O 1
ATOM 7364 N N . LYS B 1 319 ? -9.32 21.312 -20.828 1 93.44 319 LYS B N 1
ATOM 7365 C CA . LYS B 1 319 ? -8.445 21.172 -21.984 1 93.44 319 LYS B CA 1
ATOM 7366 C C . LYS B 1 319 ? -8.359 19.719 -22.438 1 93.44 319 LYS B C 1
ATOM 7368 O O . LYS B 1 319 ? -8.188 18.812 -21.625 1 93.44 319 LYS B O 1
ATOM 7373 N N . LYS B 1 320 ? -8.516 19.391 -23.75 1 85.38 320 LYS B N 1
ATOM 7374 C CA . LYS B 1 320 ? -8.438 18.047 -24.297 1 85.38 320 LYS B CA 1
ATOM 7375 C C . LYS B 1 320 ? -7.031 17.75 -24.828 1 85.38 320 LYS B C 1
ATOM 7377 O O . LYS B 1 320 ? -6.246 18.672 -25.078 1 85.38 320 LYS B O 1
ATOM 7382 N N . ASP B 1 321 ? -6.672 16.547 -25 1 79.12 321 ASP B N 1
ATOM 7383 C CA . ASP B 1 321 ? -5.352 16.109 -25.453 1 79.12 321 ASP B CA 1
ATOM 7384 C C . ASP B 1 321 ? -5.051 16.641 -26.859 1 79.12 321 ASP B C 1
ATOM 7386 O O . ASP B 1 321 ? -3.893 16.906 -27.188 1 79.12 321 ASP B O 1
ATOM 7390 N N . ASP B 1 322 ? -6.094 16.828 -27.688 1 83.44 322 ASP B N 1
ATOM 7391 C CA . ASP B 1 322 ? -5.914 17.266 -29.062 1 83.44 322 ASP B CA 1
ATOM 7392 C C . ASP B 1 322 ? -5.766 18.781 -29.141 1 83.44 322 ASP B C 1
ATOM 7394 O O . ASP B 1 322 ? -5.695 19.344 -30.234 1 83.44 322 ASP B O 1
ATOM 7398 N N . GLY B 1 323 ? -5.707 19.453 -27.969 1 83.94 323 GLY B N 1
ATOM 7399 C CA . GLY B 1 323 ? -5.531 20.891 -27.938 1 83.94 323 GLY B CA 1
ATOM 7400 C C . GLY B 1 323 ? -6.84 21.656 -27.844 1 83.94 323 GLY B C 1
ATOM 7401 O O . GLY B 1 323 ? -6.844 22.859 -27.578 1 83.94 323 GLY B O 1
ATOM 7402 N N . GLY B 1 324 ? -7.914 20.969 -28.094 1 89.62 324 GLY B N 1
ATOM 7403 C CA . GLY B 1 324 ? -9.211 21.609 -28 1 89.62 324 GLY B CA 1
ATOM 7404 C C . GLY B 1 324 ? -9.68 21.781 -26.562 1 89.62 324 GLY B C 1
ATOM 7405 O O . GLY B 1 324 ? -8.93 21.484 -25.625 1 89.62 324 GLY B O 1
ATOM 7406 N N . SER B 1 325 ? -10.758 22.578 -26.391 1 92 325 SER B N 1
ATOM 7407 C CA . SER B 1 325 ? -11.375 22.797 -25.078 1 92 325 SER B CA 1
ATOM 7408 C C . SER B 1 325 ? -12.828 22.344 -25.062 1 92 325 SER B C 1
ATOM 7410 O O . SER B 1 325 ? -13.516 22.406 -26.094 1 92 325 SER B O 1
ATOM 7412 N N . GLU B 1 326 ? -13.227 21.719 -24.031 1 92.44 326 GLU B N 1
ATOM 7413 C CA . GLU B 1 326 ? -14.609 21.312 -23.797 1 92.44 326 GLU B CA 1
ATOM 7414 C C . GLU B 1 326 ? -15.203 22 -22.578 1 92.44 326 GLU B C 1
ATOM 7416 O O . GLU B 1 326 ? -14.5 22.25 -21.594 1 92.44 326 GLU B O 1
ATOM 7421 N N . THR B 1 327 ? -16.438 22.453 -22.703 1 94.88 327 THR B N 1
ATOM 7422 C CA . THR B 1 327 ? -17.172 23 -21.578 1 94.88 327 THR B CA 1
ATOM 7423 C C . THR B 1 327 ? -18.312 22.062 -21.156 1 94.88 327 THR B C 1
ATOM 7425 O O . THR B 1 327 ? -19.062 21.578 -22.016 1 94.88 327 THR B O 1
ATOM 7428 N N . ARG B 1 328 ? -18.406 21.734 -19.953 1 93.88 328 ARG B N 1
ATOM 7429 C CA . ARG B 1 328 ? -19.438 20.891 -19.391 1 93.88 328 ARG B CA 1
ATOM 7430 C C . ARG B 1 328 ? -20.156 21.562 -18.234 1 93.88 328 ARG B C 1
ATOM 7432 O O . ARG B 1 328 ? -19.516 22.25 -17.438 1 93.88 328 ARG B O 1
ATOM 7439 N N . VAL B 1 329 ? -21.453 21.438 -18.188 1 95.81 329 VAL B N 1
ATOM 7440 C CA . VAL B 1 329 ? -22.219 21.938 -17.047 1 95.81 329 VAL B CA 1
ATOM 7441 C C . VAL B 1 329 ? -22.516 20.781 -16.094 1 95.81 329 VAL B C 1
ATOM 7443 O O . VAL B 1 329 ? -23.125 19.781 -16.484 1 95.81 329 VAL B O 1
ATOM 7446 N N . LEU B 1 330 ? -22.062 20.891 -14.93 1 96.5 330 LEU B N 1
ATOM 7447 C CA . LEU B 1 330 ? -22.297 19.906 -13.883 1 96.5 330 LEU B CA 1
ATOM 7448 C C . LEU B 1 330 ? -23.297 20.438 -12.859 1 96.5 330 LEU B C 1
ATOM 7450 O O . LEU B 1 330 ? -23.422 21.641 -12.664 1 96.5 330 LEU B O 1
ATOM 7454 N N . ARG B 1 331 ? -24.031 19.531 -12.195 1 96.75 331 ARG B N 1
ATOM 7455 C CA . ARG B 1 331 ? -25.047 19.906 -11.203 1 96.75 331 ARG B CA 1
ATOM 7456 C C . ARG B 1 331 ? -24.859 19.109 -9.914 1 96.75 331 ARG B C 1
ATOM 7458 O O . ARG B 1 331 ? -25.766 18.406 -9.484 1 96.75 331 ARG B O 1
ATOM 7465 N N . PRO B 1 332 ? -23.734 19.281 -9.289 1 97.88 332 PRO B N 1
ATOM 7466 C CA . PRO B 1 332 ? -23.5 18.578 -8.031 1 97.88 332 PRO B CA 1
ATOM 7467 C C . PRO B 1 332 ? -24.312 19.141 -6.871 1 97.88 332 PRO B C 1
ATOM 7469 O O . PRO B 1 332 ? -24.766 20.297 -6.938 1 97.88 332 PRO B O 1
ATOM 7472 N N . ARG B 1 333 ? -24.516 18.359 -5.883 1 98.12 333 ARG B N 1
ATOM 7473 C CA . ARG B 1 333 ? -25.156 18.828 -4.66 1 98.12 333 ARG B CA 1
ATOM 7474 C C . ARG B 1 333 ? -24.125 19.375 -3.68 1 98.12 333 ARG B C 1
ATOM 7476 O O . ARG B 1 333 ? -24.484 20.141 -2.775 1 98.12 333 ARG B O 1
ATOM 7483 N N . HIS B 1 334 ? -22.859 19.047 -3.854 1 98.5 334 HIS B N 1
ATOM 7484 C CA . HIS B 1 334 ? -21.781 19.516 -2.986 1 98.5 334 HIS B CA 1
ATOM 7485 C C . HIS B 1 334 ? -20.594 20.016 -3.803 1 98.5 334 HIS B C 1
ATOM 7487 O O . HIS B 1 334 ? -20.266 19.438 -4.848 1 98.5 334 HIS B O 1
ATOM 7493 N N . VAL B 1 335 ? -19.953 21.016 -3.33 1 98.56 335 VAL B N 1
ATOM 7494 C CA . VAL B 1 335 ? -18.656 21.5 -3.822 1 98.56 335 VAL B CA 1
ATOM 7495 C C . VAL B 1 335 ? -17.656 21.547 -2.672 1 98.56 335 VAL B C 1
ATOM 7497 O O . VAL B 1 335 ? -17.969 22.047 -1.588 1 98.56 335 VAL B O 1
ATOM 7500 N N . ILE B 1 336 ? -16.5 20.953 -2.842 1 98.56 336 ILE B N 1
ATOM 7501 C CA . ILE B 1 336 ? -15.414 21.016 -1.86 1 98.56 336 ILE B CA 1
ATOM 7502 C C . ILE B 1 336 ? -14.242 21.812 -2.426 1 98.56 336 ILE B C 1
ATOM 7504 O O . ILE B 1 336 ? -13.672 21.438 -3.457 1 98.56 336 ILE B O 1
ATOM 7508 N N . GLN B 1 337 ? -13.938 22.906 -1.835 1 97.19 337 GLN B N 1
ATOM 7509 C CA . GLN B 1 337 ? -12.734 23.656 -2.203 1 97.19 337 GLN B CA 1
ATOM 7510 C C . GLN B 1 337 ? -11.492 23.062 -1.537 1 97.19 337 GLN B C 1
ATOM 7512 O O . GLN B 1 337 ? -11.328 23.172 -0.321 1 97.19 337 GLN B O 1
ATOM 7517 N N . ALA B 1 338 ? -10.633 22.438 -2.279 1 96.5 338 ALA B N 1
ATOM 7518 C CA . ALA B 1 338 ? -9.406 21.797 -1.818 1 96.5 338 ALA B CA 1
ATOM 7519 C C . ALA B 1 338 ? -8.188 22.406 -2.512 1 96.5 338 ALA B C 1
ATOM 7521 O O . ALA B 1 338 ? -7.32 21.688 -3.008 1 96.5 338 ALA B O 1
ATOM 7522 N N . THR B 1 339 ? -8.062 23.641 -2.592 1 91.12 339 THR B N 1
ATOM 7523 C CA . THR B 1 339 ? -7.027 24.359 -3.324 1 91.12 339 THR B CA 1
ATOM 7524 C C . THR B 1 339 ? -5.832 24.656 -2.422 1 91.12 339 THR B C 1
ATOM 7526 O O . THR B 1 339 ? -4.941 25.422 -2.793 1 91.12 339 THR B O 1
ATOM 7529 N N . GLY B 1 340 ? -5.801 23.984 -1.331 1 79.5 340 GLY B N 1
ATOM 7530 C CA . GLY B 1 340 ? -4.719 24.234 -0.392 1 79.5 340 GLY B CA 1
ATOM 7531 C C . GLY B 1 340 ? -5.039 25.312 0.627 1 79.5 340 GLY B C 1
ATOM 7532 O O . GLY B 1 340 ? -5.84 26.203 0.359 1 79.5 340 GLY B O 1
ATOM 7533 N N . HIS B 1 341 ? -4.457 25.141 1.706 1 66.12 341 HIS B N 1
ATOM 7534 C CA . HIS B 1 341 ? -4.688 26.094 2.779 1 66.12 341 HIS B CA 1
ATOM 7535 C C . HIS B 1 341 ? -4.141 27.469 2.412 1 66.12 341 HIS B C 1
ATOM 7537 O O . HIS B 1 341 ? -4.605 28.484 2.93 1 66.12 341 HIS B O 1
ATOM 7543 N N . SER B 1 342 ? -3.15 27.234 1.347 1 59.97 342 SER B N 1
ATOM 7544 C CA . SER B 1 342 ? -2.516 28.469 0.905 1 59.97 342 SER B CA 1
ATOM 7545 C C . SER B 1 342 ? -3.197 29.031 -0.338 1 59.97 342 SER B C 1
ATOM 7547 O O . SER B 1 342 ? -3.207 28.391 -1.391 1 59.97 342 SER B O 1
ATOM 7549 N N . GLY B 1 343 ? -3.959 29.984 -0.178 1 60.81 343 GLY B N 1
ATOM 7550 C CA . GLY B 1 343 ? -4.652 30.641 -1.273 1 60.81 343 GLY B CA 1
ATOM 7551 C C . GLY B 1 343 ? -3.711 31.328 -2.242 1 60.81 343 GLY B C 1
ATOM 7552 O O . GLY B 1 343 ? -2.758 30.719 -2.732 1 60.81 343 GLY B O 1
ATOM 7553 N N . LYS B 1 344 ? -4.059 32.5 -2.584 1 72.06 344 LYS B N 1
ATOM 7554 C CA . LYS B 1 344 ? -3.27 33.344 -3.463 1 72.06 344 LYS B CA 1
ATOM 7555 C C . LYS B 1 344 ? -1.978 33.812 -2.783 1 72.06 344 LYS B C 1
ATOM 7557 O O . LYS B 1 344 ? -1.951 34.031 -1.57 1 72.06 344 LYS B O 1
ATOM 7562 N N . LYS B 1 345 ? -0.958 33.75 -3.566 1 77.81 345 LYS B N 1
ATOM 7563 C CA . LYS B 1 345 ? 0.307 34.25 -3.021 1 77.81 345 LYS B CA 1
ATOM 7564 C C . LYS B 1 345 ? 0.132 35.594 -2.348 1 77.81 345 LYS B C 1
ATOM 7566 O O . LYS B 1 345 ? -0.616 36.438 -2.836 1 77.81 345 LYS B O 1
ATOM 7571 N N . ASN B 1 346 ? 0.723 35.719 -1.247 1 79.44 346 ASN B N 1
ATOM 7572 C CA . ASN B 1 346 ? 0.757 37 -0.546 1 79.44 346 ASN B CA 1
ATOM 7573 C C . ASN B 1 346 ? 1.958 37.844 -0.971 1 79.44 346 ASN B C 1
ATOM 7575 O O . ASN B 1 346 ? 3.066 37.656 -0.472 1 79.44 346 ASN B O 1
ATOM 7579 N N . LEU B 1 347 ? 1.755 38.625 -1.985 1 81.12 347 LEU B N 1
ATOM 7580 C CA . LEU B 1 347 ? 2.793 39.531 -2.453 1 81.12 347 LEU B CA 1
ATOM 7581 C C . LEU B 1 347 ? 2.385 40.969 -2.225 1 81.12 347 LEU B C 1
ATOM 7583 O O . LEU B 1 347 ? 1.627 41.531 -3.014 1 81.12 347 LEU B O 1
ATOM 7587 N N . PRO B 1 348 ? 2.902 41.562 -1.173 1 77.25 348 PRO B N 1
ATOM 7588 C CA . PRO B 1 348 ? 2.574 42.969 -0.938 1 77.25 348 PRO B CA 1
ATOM 7589 C C . PRO B 1 348 ? 3.061 43.875 -2.061 1 77.25 348 PRO B C 1
ATOM 7591 O O . PRO B 1 348 ? 4.016 43.531 -2.766 1 77.25 348 PRO B O 1
ATOM 7594 N N . THR B 1 349 ? 2.369 44.875 -2.287 1 83.12 349 THR B N 1
ATOM 7595 C CA . THR B 1 349 ? 2.812 45.875 -3.238 1 83.12 349 THR B CA 1
ATOM 7596 C C . THR B 1 349 ? 3.912 46.75 -2.633 1 83.12 349 THR B C 1
ATOM 7598 O O . THR B 1 349 ? 3.715 47.375 -1.588 1 83.12 349 THR B O 1
ATOM 7601 N N . PHE B 1 350 ? 5.008 46.594 -3.143 1 86.88 350 PHE B N 1
ATOM 7602 C CA . PHE B 1 350 ? 6.109 47.438 -2.656 1 86.88 350 PHE B CA 1
ATOM 7603 C C . PHE B 1 350 ? 6.371 48.594 -3.6 1 86.88 350 PHE B C 1
ATOM 7605 O O . PHE B 1 350 ? 6.363 48.438 -4.82 1 86.88 350 PHE B O 1
ATOM 7612 N N . LYS B 1 351 ? 6.602 49.656 -3.057 1 90.75 351 LYS B N 1
ATOM 7613 C CA . LYS B 1 351 ? 7.004 50.812 -3.828 1 90.75 351 LYS B CA 1
ATOM 7614 C C . LYS B 1 351 ? 8.344 50.594 -4.527 1 90.75 351 LYS B C 1
ATOM 7616 O O . LYS B 1 351 ? 9.266 50.031 -3.938 1 90.75 351 LYS B O 1
ATOM 7621 N N . GLY B 1 352 ? 8.367 50.906 -5.805 1 92.56 352 GLY B N 1
ATOM 7622 C CA . GLY B 1 352 ? 9.633 50.938 -6.52 1 92.56 352 GLY B CA 1
ATOM 7623 C C . GLY B 1 352 ? 10.008 49.625 -7.148 1 92.56 352 GLY B C 1
ATOM 7624 O O . GLY B 1 352 ? 11.109 49.438 -7.672 1 92.56 352 GLY B O 1
ATOM 7625 N N . VAL B 1 353 ? 9.148 48.656 -7.07 1 91.44 353 VAL B N 1
ATOM 7626 C CA . VAL B 1 353 ? 9.438 47.312 -7.578 1 91.44 353 VAL B CA 1
ATOM 7627 C C . VAL B 1 353 ? 9.844 47.406 -9.047 1 91.44 353 VAL B C 1
ATOM 7629 O O . VAL B 1 353 ? 10.727 46.656 -9.492 1 91.44 353 VAL B O 1
ATOM 7632 N N . GLU B 1 354 ? 9.273 48.25 -9.805 1 91.31 354 GLU B N 1
ATOM 7633 C CA . GLU B 1 354 ? 9.508 48.406 -11.234 1 91.31 354 GLU B CA 1
ATOM 7634 C C . GLU B 1 354 ? 10.906 48.938 -11.516 1 91.31 354 GLU B C 1
ATOM 7636 O O . GLU B 1 354 ? 11.422 48.812 -12.625 1 91.31 354 GLU B O 1
ATOM 7641 N N . SER B 1 355 ? 11.477 49.562 -10.523 1 93.75 355 SER B N 1
ATOM 7642 C CA . SER B 1 355 ? 12.781 50.188 -10.711 1 93.75 355 SER B CA 1
ATOM 7643 C C . SER B 1 355 ? 13.906 49.188 -10.508 1 93.75 355 SER B C 1
ATOM 7645 O O . SER B 1 355 ? 15.062 49.469 -10.867 1 93.75 355 SER B O 1
ATOM 7647 N N . PHE B 1 356 ? 13.578 48.031 -9.969 1 96.06 356 PHE B N 1
ATOM 7648 C CA . PHE B 1 356 ? 14.594 47.031 -9.617 1 96.06 356 PHE B CA 1
ATOM 7649 C C . PHE B 1 356 ? 15.367 46.594 -10.852 1 96.06 356 PHE B C 1
ATOM 7651 O O . PHE B 1 356 ? 14.766 46.219 -11.859 1 96.06 356 PHE B O 1
ATOM 7658 N N . THR B 1 357 ? 16.719 46.594 -10.812 1 96 357 THR B N 1
ATOM 7659 C CA . THR B 1 357 ? 17.547 46.281 -11.977 1 96 357 THR B CA 1
ATOM 7660 C C . THR B 1 357 ? 18.25 44.938 -11.789 1 96 357 THR B C 1
ATOM 7662 O O . THR B 1 357 ? 19.031 44.5 -12.641 1 96 357 THR B O 1
ATOM 7665 N N . GLY B 1 358 ? 18 44.281 -10.648 1 94 358 GLY B N 1
ATOM 7666 C CA . GLY B 1 358 ? 18.562 42.969 -10.438 1 94 358 GLY B CA 1
ATOM 7667 C C . GLY B 1 358 ? 18.031 41.938 -11.398 1 94 358 GLY B C 1
ATOM 7668 O O . GLY B 1 358 ? 17.125 42.219 -12.195 1 94 358 GLY B O 1
ATOM 7669 N N . SER B 1 359 ? 18.531 40.719 -11.273 1 93.62 359 SER B N 1
ATOM 7670 C CA . SER B 1 359 ? 18.266 39.688 -12.266 1 93.62 359 SER B CA 1
ATOM 7671 C C . SER B 1 359 ? 16.938 39 -11.984 1 93.62 359 SER B C 1
ATOM 7673 O O . SER B 1 359 ? 16.344 38.375 -12.875 1 93.62 359 SER B O 1
ATOM 7675 N N . ARG B 1 360 ? 16.516 39.094 -10.672 1 93.94 360 ARG B N 1
ATOM 7676 C CA . ARG B 1 360 ? 15.297 38.375 -10.352 1 93.94 360 ARG B CA 1
ATOM 7677 C C . ARG B 1 360 ? 14.586 39 -9.156 1 93.94 360 ARG B C 1
ATOM 7679 O O . ARG B 1 360 ? 15.227 39.375 -8.172 1 93.94 360 ARG B O 1
ATOM 7686 N N . ILE B 1 361 ? 13.305 39.125 -9.234 1 94.62 361 ILE B N 1
ATOM 7687 C CA . ILE B 1 361 ? 12.406 39.469 -8.148 1 94.62 361 ILE B CA 1
ATOM 7688 C C . ILE B 1 361 ? 11.094 38.719 -8.289 1 94.62 361 ILE B C 1
ATOM 7690 O O . ILE B 1 361 ? 10.414 38.812 -9.312 1 94.62 361 ILE B O 1
ATOM 7694 N N . CYS B 1 362 ? 10.836 37.812 -7.281 1 93.94 362 CYS B N 1
ATOM 7695 C CA . CYS B 1 362 ? 9.625 37.031 -7.426 1 93.94 362 CYS B CA 1
ATOM 7696 C C . CYS B 1 362 ? 9.172 36.469 -6.078 1 93.94 362 CYS B C 1
ATOM 7698 O O . CYS B 1 362 ? 9.891 36.594 -5.082 1 93.94 362 CYS B O 1
ATOM 7700 N N . HIS B 1 363 ? 7.934 36 -6.035 1 93.69 363 HIS B N 1
ATOM 7701 C CA . HIS B 1 363 ? 7.426 35.25 -4.898 1 93.69 363 HIS B CA 1
ATOM 7702 C C . HIS B 1 363 ? 8.031 33.844 -4.855 1 93.69 363 HIS B C 1
ATOM 7704 O O . HIS B 1 363 ? 8.422 33.312 -5.891 1 93.69 363 HIS B O 1
ATOM 7710 N N . SER B 1 364 ? 8.062 33.281 -3.67 1 93.19 364 SER B N 1
ATOM 7711 C CA . SER B 1 364 ? 8.641 31.969 -3.479 1 93.19 364 SER B CA 1
ATOM 7712 C C . SER B 1 364 ? 7.965 30.938 -4.371 1 93.19 364 SER B C 1
ATOM 7714 O O . SER B 1 364 ? 8.602 29.969 -4.809 1 93.19 364 SER B O 1
ATOM 7716 N N . SER B 1 365 ? 6.688 31.062 -4.711 1 88.56 365 SER B N 1
ATOM 7717 C CA . SER B 1 365 ? 5.941 30.141 -5.555 1 88.56 365 SER B CA 1
ATOM 7718 C C . SER B 1 365 ? 6.473 30.141 -6.984 1 88.56 365 SER B C 1
ATOM 7720 O O . SER B 1 365 ? 6.195 29.219 -7.758 1 88.56 365 SER B O 1
ATOM 7722 N N . GLU B 1 366 ? 7.246 31.156 -7.348 1 91.31 366 GLU B N 1
ATOM 7723 C CA . GLU B 1 366 ? 7.777 31.297 -8.703 1 91.31 366 GLU B CA 1
ATOM 7724 C C . GLU B 1 366 ? 9.281 31.031 -8.734 1 91.31 366 GLU B C 1
ATOM 7726 O O . GLU B 1 366 ? 9.922 31.172 -9.773 1 91.31 366 GLU B O 1
ATOM 7731 N N . PHE B 1 367 ? 9.805 30.734 -7.574 1 94.25 367 PHE B N 1
ATOM 7732 C CA . PHE B 1 367 ? 11.219 30.406 -7.461 1 94.25 367 PHE B CA 1
ATOM 7733 C C . PHE B 1 367 ? 11.469 28.938 -7.777 1 94.25 367 PHE B C 1
ATOM 7735 O O . PHE B 1 367 ? 11.055 28.062 -7.027 1 94.25 367 PHE B O 1
ATOM 7742 N N . HIS B 1 368 ? 12.25 28.641 -8.734 1 92.12 368 HIS B N 1
ATOM 7743 C CA . HIS B 1 368 ? 12.445 27.25 -9.156 1 92.12 368 HIS B CA 1
ATOM 7744 C C . HIS B 1 368 ? 13.812 26.734 -8.719 1 92.12 368 HIS B C 1
ATOM 7746 O O . HIS B 1 368 ? 14.055 25.516 -8.75 1 92.12 368 HIS B O 1
ATOM 7752 N N . GLY B 1 369 ? 14.68 27.672 -8.367 1 92.94 369 GLY B N 1
ATOM 7753 C CA . GLY B 1 369 ? 16.016 27.297 -7.945 1 92.94 369 GLY B CA 1
ATOM 7754 C C . GLY B 1 369 ? 17.062 28.375 -8.203 1 92.94 369 GLY B C 1
ATOM 7755 O O . GLY B 1 369 ? 16.922 29.156 -9.141 1 92.94 369 GLY B O 1
ATOM 7756 N N . ALA B 1 370 ? 18.062 28.359 -7.375 1 93.88 370 ALA B N 1
ATOM 7757 C CA . ALA B 1 370 ? 19.156 29.312 -7.562 1 93.88 370 ALA B CA 1
ATOM 7758 C C . ALA B 1 370 ? 20.016 28.922 -8.766 1 93.88 370 ALA B C 1
ATOM 7760 O O . ALA B 1 370 ? 20.156 27.75 -9.086 1 93.88 370 ALA B O 1
ATOM 7761 N N . ALA B 1 371 ? 20.5 29.906 -9.375 1 90.75 371 ALA B N 1
ATOM 7762 C CA . ALA B 1 371 ? 21.406 29.656 -10.492 1 90.75 371 ALA B CA 1
ATOM 7763 C C . ALA B 1 371 ? 22.75 29.094 -10 1 90.75 371 ALA B C 1
ATOM 7765 O O . ALA B 1 371 ? 23.172 29.406 -8.883 1 90.75 371 ALA B O 1
ATOM 7766 N N . ALA B 1 372 ? 23.484 28.234 -10.789 1 87.12 372 ALA B N 1
ATOM 7767 C CA . ALA B 1 372 ? 24.734 27.562 -10.422 1 87.12 372 ALA B CA 1
ATOM 7768 C C . ALA B 1 372 ? 25.875 28.547 -10.281 1 87.12 372 ALA B C 1
ATOM 7770 O O . ALA B 1 372 ? 26.828 28.297 -9.531 1 87.12 372 ALA B O 1
ATOM 7771 N N . ASP B 1 373 ? 25.891 29.719 -10.93 1 85.81 373 ASP B N 1
ATOM 7772 C CA . ASP B 1 373 ? 27 30.656 -10.945 1 85.81 373 ASP B CA 1
ATOM 7773 C C . ASP B 1 373 ? 26.703 31.875 -10.062 1 85.81 373 ASP B C 1
ATOM 7775 O O . ASP B 1 373 ? 26.781 33 -10.523 1 85.81 373 ASP B O 1
ATOM 7779 N N . GLY B 1 374 ? 26.625 31.609 -8.688 1 89.31 374 GLY B N 1
ATOM 7780 C CA . GLY B 1 374 ? 26.172 32.656 -7.781 1 89.31 374 GLY B CA 1
ATOM 7781 C C . GLY B 1 374 ? 27.312 33.438 -7.172 1 89.31 374 GLY B C 1
ATOM 7782 O O . GLY B 1 374 ? 27.078 34.406 -6.438 1 89.31 374 GLY B O 1
ATOM 7783 N N . GLN B 1 375 ? 28.531 33.031 -7.551 1 91.25 375 GLN B N 1
ATOM 7784 C CA . GLN B 1 375 ? 29.672 33.688 -6.914 1 91.25 375 GLN B CA 1
ATOM 7785 C C . GLN B 1 375 ? 29.672 35.188 -7.152 1 91.25 375 GLN B C 1
ATOM 7787 O O . GLN B 1 375 ? 29.562 35.656 -8.297 1 91.25 375 GLN B O 1
ATOM 7792 N N . GLY B 1 376 ? 29.75 35.906 -6.031 1 91.75 376 GLY B N 1
ATOM 7793 C CA . GLY B 1 376 ? 29.812 37.375 -6.105 1 91.75 376 GLY B CA 1
ATOM 7794 C C . GLY B 1 376 ? 28.438 38 -6.176 1 91.75 376 GLY B C 1
ATOM 7795 O O . GLY B 1 376 ? 28.328 39.25 -6.121 1 91.75 376 GLY B O 1
ATOM 7796 N N . LYS B 1 377 ? 27.438 37.25 -6.27 1 96.44 377 LYS B N 1
ATOM 77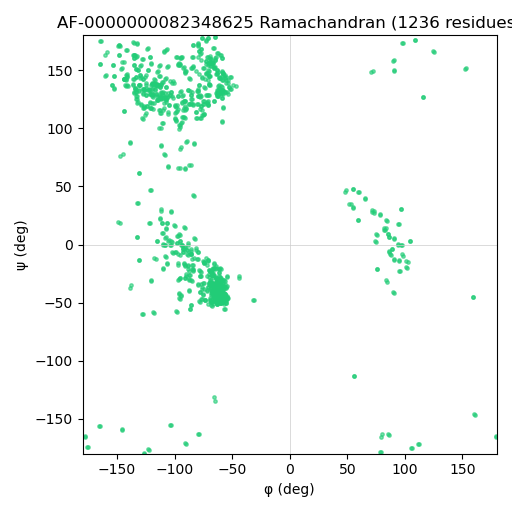97 C CA . LYS B 1 377 ? 26.078 37.781 -6.363 1 96.44 377 LYS B CA 1
ATOM 7798 C C . LYS B 1 377 ? 25.391 37.812 -5 1 96.44 377 LYS B C 1
ATOM 7800 O O . LYS B 1 377 ? 25.812 37.094 -4.082 1 96.44 377 LYS B O 1
ATOM 7805 N N . LYS B 1 378 ? 24.453 38.688 -4.875 1 98 378 LYS B N 1
ATOM 7806 C CA . LYS B 1 378 ? 23.734 38.875 -3.617 1 98 378 LYS B CA 1
ATOM 7807 C C . LYS B 1 378 ? 22.266 38.5 -3.764 1 98 378 LYS B C 1
ATOM 7809 O O . LYS B 1 378 ? 21.594 38.969 -4.695 1 98 378 LYS B O 1
ATOM 7814 N N . ALA B 1 379 ? 21.797 37.688 -2.875 1 98.06 379 ALA B N 1
ATOM 7815 C CA . ALA B 1 379 ? 20.391 37.312 -2.838 1 98.06 379 ALA B CA 1
ATOM 7816 C C . ALA B 1 379 ? 19.75 37.719 -1.51 1 98.06 379 ALA B C 1
ATOM 7818 O O . ALA B 1 379 ? 20.359 37.531 -0.448 1 98.06 379 ALA B O 1
ATOM 7819 N N . VAL B 1 380 ? 18.594 38.312 -1.545 1 98.12 380 VAL B N 1
ATOM 7820 C CA . VAL B 1 380 ? 17.812 38.656 -0.358 1 98.12 380 VAL B CA 1
ATOM 7821 C C . VAL B 1 380 ? 16.516 37.844 -0.344 1 98.12 380 VAL B C 1
ATOM 7823 O O . VAL B 1 380 ? 15.773 37.844 -1.329 1 98.12 380 VAL B O 1
ATOM 7826 N N . VAL B 1 381 ? 16.297 37.156 0.698 1 98 381 VAL B N 1
ATOM 7827 C CA . VAL B 1 381 ? 15.062 36.406 0.894 1 98 381 VAL B CA 1
ATOM 7828 C C . VAL B 1 381 ? 14.219 37.062 1.988 1 98 381 VAL B C 1
ATOM 7830 O O . VAL B 1 381 ? 14.641 37.125 3.146 1 98 381 VAL B O 1
ATOM 7833 N N . VAL B 1 382 ? 13.039 37.531 1.63 1 96.38 382 VAL B N 1
ATOM 7834 C CA . VAL B 1 382 ? 12.148 38.188 2.576 1 96.38 382 VAL B CA 1
ATOM 7835 C C . VAL B 1 382 ? 11.188 37.188 3.178 1 96.38 382 VAL B C 1
ATOM 7837 O O . VAL B 1 382 ? 10.32 36.656 2.479 1 96.38 382 VAL B O 1
ATOM 7840 N N . GLY B 1 383 ? 11.234 36.938 4.418 1 94.81 383 GLY B N 1
ATOM 7841 C CA . GLY B 1 383 ? 10.539 35.906 5.141 1 94.81 383 GLY B CA 1
ATOM 7842 C C . GLY B 1 383 ? 11.469 35 5.949 1 94.81 383 GLY B C 1
ATOM 7843 O O . GLY B 1 383 ? 12.688 35.031 5.754 1 94.81 383 GLY B O 1
ATOM 7844 N N . SER B 1 384 ? 10.914 34.219 6.832 1 95 384 SER B N 1
ATOM 7845 C CA . SER B 1 384 ? 11.828 33.531 7.738 1 95 384 SER B CA 1
ATOM 7846 C C . SER B 1 384 ? 11.273 32.188 8.156 1 95 384 SER B C 1
ATOM 7848 O O . SER B 1 384 ? 11.641 31.656 9.203 1 95 384 SER B O 1
ATOM 7850 N N . CYS B 1 385 ? 10.328 31.609 7.441 1 95 385 CYS B N 1
ATOM 7851 C CA . CYS B 1 385 ? 9.773 30.312 7.754 1 95 385 CYS B CA 1
ATOM 7852 C C . CYS B 1 385 ? 10.32 29.234 6.809 1 95 385 CYS B C 1
ATOM 7854 O O . CYS B 1 385 ? 11.445 29.359 6.32 1 95 385 CYS B O 1
ATOM 7856 N N . ASN B 1 386 ? 9.656 28.156 6.582 1 93.75 386 ASN B N 1
ATOM 7857 C CA . ASN B 1 386 ? 10.18 27 5.879 1 93.75 386 ASN B CA 1
ATOM 7858 C C . ASN B 1 386 ? 10.68 27.359 4.484 1 93.75 386 ASN B C 1
ATOM 7860 O O . ASN B 1 386 ? 11.836 27.094 4.141 1 93.75 386 ASN B O 1
ATOM 7864 N N . SER B 1 387 ? 9.852 27.953 3.664 1 94.12 387 SER B N 1
ATOM 7865 C CA . SER B 1 387 ? 10.227 28.281 2.289 1 94.12 387 SER B CA 1
ATOM 7866 C C . SER B 1 387 ? 11.438 29.203 2.248 1 94.12 387 SER B C 1
ATOM 7868 O O . SER B 1 387 ? 12.336 29.016 1.428 1 94.12 387 SER B O 1
ATOM 7870 N N . ALA B 1 388 ? 11.438 30.219 3.105 1 96.44 388 ALA B N 1
ATOM 7871 C CA . ALA B 1 388 ? 12.539 31.172 3.15 1 96.44 388 ALA B CA 1
ATOM 7872 C C . ALA B 1 388 ? 13.859 30.469 3.461 1 96.44 388 ALA B C 1
ATOM 7874 O O . ALA B 1 388 ? 14.883 30.734 2.822 1 96.44 388 ALA B O 1
ATOM 7875 N N . HIS B 1 389 ? 13.797 29.625 4.414 1 96.38 389 HIS B N 1
ATOM 7876 C CA . HIS B 1 389 ? 15 28.906 4.82 1 96.38 389 HIS B CA 1
ATOM 7877 C C . HIS B 1 389 ? 15.5 28 3.697 1 96.38 389 HIS B C 1
ATOM 7879 O O . HIS B 1 389 ? 16.703 27.969 3.41 1 96.38 389 HIS B O 1
ATOM 7885 N N . ASP B 1 390 ? 14.648 27.281 3.119 1 94.38 390 ASP B N 1
ATOM 7886 C CA . ASP B 1 390 ? 15.039 26.375 2.037 1 94.38 390 ASP B CA 1
ATOM 7887 C C . ASP B 1 390 ? 15.656 27.156 0.875 1 94.38 390 ASP B C 1
ATOM 7889 O O . ASP B 1 390 ? 16.672 26.75 0.319 1 94.38 390 ASP B O 1
ATOM 7893 N N . ILE B 1 391 ? 15.031 28.234 0.515 1 96.25 391 ILE B N 1
ATOM 7894 C CA . ILE B 1 391 ? 15.477 29.062 -0.601 1 96.25 391 ILE B CA 1
ATOM 7895 C C . ILE B 1 391 ? 16.828 29.672 -0.271 1 96.25 391 ILE B C 1
ATOM 7897 O O . ILE B 1 391 ? 17.75 29.672 -1.103 1 96.25 391 ILE B O 1
ATOM 7901 N N . ALA B 1 392 ? 16.953 30.156 0.927 1 97 392 ALA B N 1
ATOM 7902 C CA . ALA B 1 392 ? 18.219 30.734 1.354 1 97 392 ALA B CA 1
ATOM 7903 C C . ALA B 1 392 ? 19.344 29.719 1.289 1 97 392 ALA B C 1
ATOM 7905 O O . ALA B 1 392 ? 20.453 30.016 0.842 1 97 392 ALA B O 1
ATOM 7906 N N . GLN B 1 393 ? 19.078 28.562 1.748 1 94.94 393 GLN B N 1
ATOM 7907 C CA . GLN B 1 393 ? 20.078 27.5 1.714 1 94.94 393 GLN B CA 1
ATOM 7908 C C . GLN B 1 393 ? 20.484 27.172 0.279 1 94.94 393 GLN B C 1
ATOM 7910 O O . GLN B 1 393 ? 21.656 26.953 -0.005 1 94.94 393 GLN B O 1
ATOM 7915 N N . ASP B 1 394 ? 19.5 27.047 -0.58 1 93.88 394 ASP B N 1
ATOM 7916 C CA . ASP B 1 394 ? 19.781 26.781 -1.986 1 93.88 394 ASP B CA 1
ATOM 7917 C C . ASP B 1 394 ? 20.719 27.828 -2.58 1 93.88 394 ASP B C 1
ATOM 7919 O O . ASP B 1 394 ? 21.703 27.484 -3.242 1 93.88 394 ASP B O 1
ATOM 7923 N N . TYR B 1 395 ? 20.438 29.125 -2.328 1 95.88 395 TYR B N 1
ATOM 7924 C CA . TYR B 1 395 ? 21.281 30.219 -2.799 1 95.88 395 TYR B CA 1
ATOM 7925 C C . TYR B 1 395 ? 22.688 30.094 -2.238 1 95.88 395 TYR B C 1
ATOM 7927 O O . TYR B 1 395 ? 23.672 30.219 -2.975 1 95.88 395 TYR B O 1
ATOM 7935 N N . TYR B 1 396 ? 22.781 29.844 -0.987 1 95.88 396 TYR B N 1
ATOM 7936 C CA . TYR B 1 396 ? 24.078 29.719 -0.346 1 95.88 396 TYR B CA 1
ATOM 7937 C C . TYR B 1 396 ? 24.906 28.609 -0.995 1 95.88 396 TYR B C 1
ATOM 7939 O O . TYR B 1 396 ? 26.094 28.812 -1.292 1 95.88 396 TYR B O 1
ATOM 7947 N N . GLU B 1 397 ? 24.297 27.484 -1.139 1 92.88 397 GLU B N 1
ATOM 7948 C CA . GLU B 1 397 ? 24.969 26.328 -1.688 1 92.88 397 GLU B CA 1
ATOM 7949 C C . GLU B 1 397 ? 25.453 26.578 -3.113 1 92.88 397 GLU B C 1
ATOM 7951 O O . GLU B 1 397 ? 26.344 25.891 -3.607 1 92.88 397 GLU B O 1
ATOM 7956 N N . LYS B 1 398 ? 24.844 27.562 -3.787 1 93.88 398 LYS B N 1
ATOM 7957 C CA . LYS B 1 398 ? 25.25 27.922 -5.145 1 93.88 398 LYS B CA 1
ATOM 7958 C C . LYS B 1 398 ? 26.266 29.062 -5.129 1 93.88 398 LYS B C 1
ATOM 7960 O O . LYS B 1 398 ? 26.656 29.578 -6.184 1 93.88 398 LYS B O 1
ATOM 7965 N N . GLY B 1 399 ? 26.625 29.547 -3.957 1 93.81 399 GLY B N 1
ATOM 7966 C CA . GLY B 1 399 ? 27.734 30.469 -3.826 1 93.81 399 GLY B CA 1
ATOM 7967 C C . GLY B 1 399 ? 27.312 31.906 -3.604 1 93.81 399 GLY B C 1
ATOM 7968 O O . GLY B 1 399 ? 28.141 32.812 -3.496 1 93.81 399 GLY B O 1
ATOM 7969 N N . TYR B 1 400 ? 26.016 32.25 -3.479 1 96.56 400 TYR B N 1
ATOM 7970 C CA . TYR B 1 400 ? 25.516 33.594 -3.283 1 96.56 400 TYR B CA 1
ATOM 7971 C C . TYR B 1 400 ? 25.844 34.125 -1.881 1 96.56 400 TYR B C 1
ATOM 7973 O O . TYR B 1 400 ? 25.969 33.312 -0.945 1 96.56 400 TYR B O 1
ATOM 7981 N N . ASN B 1 401 ? 26.062 35.438 -1.795 1 97.56 401 ASN B N 1
ATOM 7982 C CA . ASN B 1 401 ? 25.906 36.094 -0.498 1 97.56 401 ASN B CA 1
ATOM 7983 C C . ASN B 1 401 ? 24.438 36.281 -0.147 1 97.56 401 ASN B C 1
ATOM 7985 O O . ASN B 1 401 ? 23.75 37.062 -0.809 1 97.56 401 ASN B O 1
ATOM 7989 N N . VAL B 1 402 ? 23.969 35.656 0.892 1 98.06 402 VAL B N 1
ATOM 7990 C CA . VAL B 1 402 ? 22.531 35.594 1.137 1 98.06 402 VAL B CA 1
ATOM 7991 C C . VAL B 1 402 ? 22.203 36.344 2.434 1 98.06 402 VAL B C 1
ATOM 7993 O O . VAL B 1 402 ? 22.922 36.219 3.426 1 98.06 402 VAL B O 1
ATOM 7996 N N . THR B 1 403 ? 21.156 37.094 2.43 1 98.38 403 THR B N 1
ATOM 7997 C CA . THR B 1 403 ? 20.594 37.688 3.623 1 98.38 403 THR B CA 1
ATOM 7998 C C . THR B 1 403 ? 19.094 37.375 3.736 1 98.38 403 THR B C 1
ATOM 8000 O O . THR B 1 403 ? 18.344 37.562 2.785 1 98.38 403 THR B O 1
ATOM 8003 N N . ILE B 1 404 ? 18.688 36.906 4.879 1 98.06 404 ILE B N 1
ATOM 8004 C CA . ILE B 1 404 ? 17.281 36.688 5.188 1 98.06 404 ILE B CA 1
ATOM 8005 C C . ILE B 1 404 ? 16.734 37.906 5.922 1 98.06 404 ILE B C 1
ATOM 8007 O O . ILE B 1 404 ? 17.359 38.438 6.852 1 98.06 404 ILE B O 1
ATOM 8011 N N . VAL B 1 405 ? 15.617 38.344 5.445 1 97.31 405 VAL B N 1
ATOM 8012 C CA . VAL B 1 405 ? 14.93 39.469 6.121 1 97.31 405 VAL B CA 1
ATOM 8013 C C . VAL B 1 405 ? 13.812 38.906 7 1 97.31 405 VAL B C 1
ATOM 8015 O O . VAL B 1 405 ? 12.859 38.312 6.5 1 97.31 405 VAL B O 1
ATOM 8018 N N . GLN B 1 406 ? 13.938 39.031 8.25 1 96.31 406 GLN B N 1
ATOM 8019 C CA . GLN B 1 406 ? 12.953 38.594 9.219 1 96.31 406 GLN B CA 1
ATOM 8020 C C . GLN B 1 406 ? 12.219 39.75 9.867 1 96.31 406 GLN B C 1
ATOM 8022 O O . GLN B 1 406 ? 12.844 40.625 10.461 1 96.31 406 GLN B O 1
ATOM 8027 N N . ARG B 1 407 ? 10.961 39.75 9.75 1 91.12 407 ARG B N 1
ATOM 8028 C CA . ARG B 1 407 ? 10.164 40.812 10.352 1 91.12 407 ARG B CA 1
ATOM 8029 C C . ARG B 1 407 ? 9.828 40.5 11.805 1 91.12 407 ARG B C 1
ATOM 8031 O O . ARG B 1 407 ? 10.039 41.344 12.688 1 91.12 407 ARG B O 1
ATOM 8038 N N . SER B 1 408 ? 9.266 39.281 12.047 1 91.81 408 SER B N 1
ATOM 8039 C CA . SER B 1 408 ? 8.852 38.844 13.375 1 91.81 408 SER B CA 1
ATOM 8040 C C . SER B 1 408 ? 9.531 37.531 13.758 1 91.81 408 SER B C 1
ATOM 8042 O O . SER B 1 408 ? 10.18 36.906 12.922 1 91.81 408 SER B O 1
ATOM 8044 N N . SER B 1 409 ? 9.398 37.188 15.039 1 95.19 409 SER B N 1
ATOM 8045 C CA . SER B 1 409 ? 10.062 35.969 15.531 1 95.19 409 SER B CA 1
ATOM 8046 C C . SER B 1 409 ? 9.492 34.719 14.867 1 95.19 409 SER B C 1
ATOM 8048 O O . SER B 1 409 ? 8.367 34.75 14.375 1 95.19 409 SER B O 1
ATOM 8050 N N . THR B 1 410 ? 10.273 33.688 14.773 1 96.5 410 THR B N 1
ATOM 8051 C CA . THR B 1 410 ? 9.914 32.406 14.172 1 96.5 410 THR B CA 1
ATOM 8052 C C . THR B 1 410 ? 10.102 31.266 15.164 1 96.5 410 THR B C 1
ATOM 8054 O O . THR B 1 410 ? 11.086 31.234 15.906 1 96.5 410 THR B O 1
ATOM 8057 N N . CYS B 1 411 ? 9.117 30.406 15.273 1 97.25 411 CYS B N 1
ATOM 8058 C CA . CYS B 1 411 ? 9.297 29.188 16.031 1 97.25 411 CYS B CA 1
ATOM 8059 C C . CYS B 1 411 ? 10.148 28.172 15.273 1 97.25 411 CYS B C 1
ATOM 8061 O O . CYS B 1 411 ? 9.734 27.672 14.234 1 97.25 411 CYS B O 1
ATOM 8063 N N . VAL B 1 412 ? 11.344 27.906 15.766 1 97.94 412 VAL B N 1
ATOM 8064 C CA . VAL B 1 412 ? 12.281 27.016 15.07 1 97.94 412 VAL B CA 1
ATOM 8065 C C . VAL B 1 412 ? 12.398 25.703 15.82 1 97.94 412 VAL B C 1
ATOM 8067 O O . VAL B 1 412 ? 12.625 25.688 17.031 1 97.94 412 VAL B O 1
ATOM 8070 N N . VAL B 1 413 ? 12.195 24.641 15.188 1 97.94 413 VAL B N 1
ATOM 8071 C CA . VAL B 1 413 ? 12.367 23.297 15.75 1 97.94 413 VAL B CA 1
ATOM 8072 C C . VAL B 1 413 ? 13.117 22.422 14.758 1 97.94 413 VAL B C 1
ATOM 8074 O O . VAL B 1 413 ? 12.836 22.438 13.562 1 97.94 413 VAL B O 1
ATOM 8077 N N . SER B 1 414 ? 14.117 21.672 15.242 1 97.12 414 SER B N 1
ATOM 8078 C CA . SER B 1 414 ? 14.875 20.812 14.344 1 97.12 414 SER B CA 1
ATOM 8079 C C . SER B 1 414 ? 14.078 19.578 13.945 1 97.12 414 SER B C 1
ATOM 8081 O O . SER B 1 414 ? 13.234 19.109 14.711 1 97.12 414 SER B O 1
ATOM 8083 N N . SER B 1 415 ? 14.398 19.062 12.742 1 95.25 415 SER B N 1
ATOM 8084 C CA . SER B 1 415 ? 13.812 17.812 12.289 1 95.25 415 SER B CA 1
ATOM 8085 C C . SER B 1 415 ? 14.109 16.672 13.273 1 95.25 415 SER B C 1
ATOM 8087 O O . SER B 1 415 ? 13.258 15.82 13.516 1 95.25 415 SER B O 1
ATOM 8089 N N . ASP B 1 416 ? 15.25 16.656 13.812 1 95.12 416 ASP B N 1
ATOM 8090 C CA . ASP B 1 416 ? 15.664 15.656 14.789 1 95.12 416 ASP B CA 1
ATOM 8091 C C . ASP B 1 416 ? 14.758 15.68 16.016 1 95.12 416 ASP B C 1
ATOM 8093 O O . ASP B 1 416 ? 14.328 14.633 16.5 1 95.12 416 ASP B O 1
ATOM 8097 N N . ALA B 1 417 ? 14.5 16.859 16.531 1 97.44 417 ALA B N 1
ATOM 8098 C CA . ALA B 1 417 ? 13.648 17.016 17.703 1 97.44 417 ALA B CA 1
ATOM 8099 C C . ALA B 1 417 ? 12.219 16.578 17.406 1 97.44 417 ALA B C 1
ATOM 8101 O O . ALA B 1 417 ? 11.547 15.977 18.25 1 97.44 417 ALA B O 1
ATOM 8102 N N . ILE B 1 418 ? 11.766 16.844 16.266 1 96.88 418 ILE B N 1
ATOM 8103 C CA . ILE B 1 418 ? 10.414 16.469 15.875 1 96.88 418 ILE B CA 1
ATOM 8104 C C . ILE B 1 418 ? 10.305 14.945 15.836 1 96.88 418 ILE B C 1
ATOM 8106 O O . ILE B 1 418 ? 9.383 14.367 16.422 1 96.88 418 ILE B O 1
ATOM 8110 N N . VAL B 1 419 ? 11.25 14.211 15.203 1 95.62 419 VAL B N 1
ATOM 8111 C CA . VAL B 1 419 ? 11.188 12.773 14.984 1 95.62 419 VAL B CA 1
ATOM 8112 C C . VAL B 1 419 ? 11.414 12.031 16.297 1 95.62 419 VAL B C 1
ATOM 8114 O O . VAL B 1 419 ? 10.703 11.078 16.625 1 95.62 419 VAL B O 1
ATOM 8117 N N . ASN B 1 420 ? 12.336 12.547 17.109 1 96.25 420 ASN B N 1
ATOM 8118 C CA . ASN B 1 420 ? 12.82 11.758 18.234 1 96.25 420 ASN B CA 1
ATOM 8119 C C . ASN B 1 420 ? 12.188 12.195 19.547 1 96.25 420 ASN B C 1
ATOM 8121 O O . ASN B 1 420 ? 12.398 11.57 20.594 1 96.25 420 ASN B O 1
ATOM 8125 N N . ILE B 1 421 ? 11.398 13.32 19.5 1 97.25 421 ILE B N 1
ATOM 8126 C CA . ILE B 1 421 ? 10.758 13.773 20.734 1 97.25 421 ILE B CA 1
ATOM 8127 C C . ILE B 1 421 ? 9.258 13.969 20.484 1 97.25 421 ILE B C 1
ATOM 8129 O O . ILE B 1 421 ? 8.438 13.242 21.047 1 97.25 421 ILE B O 1
ATOM 8133 N N . ALA B 1 422 ? 8.922 14.828 19.562 1 97.06 422 ALA B N 1
ATOM 8134 C CA . ALA B 1 422 ? 7.527 15.227 19.375 1 97.06 422 ALA B CA 1
ATOM 8135 C C . ALA B 1 422 ? 6.688 14.047 18.891 1 97.06 422 ALA B C 1
ATOM 8137 O O . ALA B 1 422 ? 5.57 13.836 19.375 1 97.06 422 ALA B O 1
ATOM 8138 N N . LEU B 1 423 ? 7.207 13.273 17.891 1 97.06 423 LEU B N 1
ATOM 8139 C CA . LEU B 1 423 ? 6.418 12.234 17.25 1 97.06 423 LEU B CA 1
ATOM 8140 C C . LEU B 1 423 ? 6.746 10.859 17.812 1 97.06 423 LEU B C 1
ATOM 8142 O O . LEU B 1 423 ? 6.062 9.883 17.531 1 97.06 423 LEU B O 1
ATOM 8146 N N . LYS B 1 424 ? 7.773 10.836 18.672 1 95.56 424 LYS B N 1
ATOM 8147 C CA . LYS B 1 424 ? 8.25 9.57 19.234 1 95.56 424 LYS B CA 1
ATOM 8148 C C . LYS B 1 424 ? 7.137 8.852 20 1 95.56 424 LYS B C 1
ATOM 8150 O O . LYS B 1 424 ? 6.387 9.469 20.75 1 95.56 424 LYS B O 1
ATOM 8155 N N . GLY B 1 425 ? 6.992 7.598 19.75 1 94.62 425 GLY B N 1
ATOM 8156 C CA . GLY B 1 425 ? 6.027 6.77 20.469 1 94.62 425 GLY B CA 1
ATOM 8157 C C . GLY B 1 425 ? 4.707 6.637 19.734 1 94.62 425 GLY B C 1
ATOM 8158 O O . GLY B 1 425 ? 3.963 5.676 19.938 1 94.62 425 GLY B O 1
ATOM 8159 N N . LEU B 1 426 ? 4.387 7.574 18.859 1 96.31 426 LEU B N 1
ATOM 8160 C CA . LEU B 1 426 ? 3.09 7.566 18.203 1 96.31 426 LEU B CA 1
ATOM 8161 C C . LEU B 1 426 ? 3.256 7.441 16.688 1 96.31 426 LEU B C 1
ATOM 8163 O O . LEU B 1 426 ? 2.709 6.523 16.078 1 96.31 426 LEU B O 1
ATOM 8167 N N . TYR B 1 427 ? 3.971 8.359 16.078 1 97.69 427 TYR B N 1
ATOM 8168 C CA . TYR B 1 427 ? 4.215 8.352 14.633 1 97.69 427 TYR B CA 1
ATOM 8169 C C . TYR B 1 427 ? 5.664 8 14.328 1 97.69 427 TYR B C 1
ATOM 8171 O O . TYR B 1 427 ? 6.461 8.875 13.969 1 97.69 427 TYR B O 1
ATOM 8179 N N . GLU B 1 428 ? 6.062 6.816 14.383 1 96.75 428 GLU B N 1
ATOM 8180 C CA . GLU B 1 428 ? 7.406 6.301 14.133 1 96.75 428 GLU B CA 1
ATOM 8181 C C . GLU B 1 428 ? 7.355 4.891 13.555 1 96.75 428 GLU B C 1
ATOM 8183 O O . GLU B 1 428 ? 6.285 4.285 13.469 1 96.75 428 GLU B O 1
ATOM 8188 N N . GLU B 1 429 ? 8.422 4.328 13.125 1 95.56 429 GLU B N 1
ATOM 8189 C CA . GLU B 1 429 ? 8.508 3.076 12.375 1 95.56 429 GLU B CA 1
ATOM 8190 C C . GLU B 1 429 ? 7.855 1.931 13.148 1 95.56 429 GLU B C 1
ATOM 8192 O O . GLU B 1 429 ? 7.113 1.132 12.578 1 95.56 429 GLU B O 1
ATOM 8197 N N . ASN B 1 430 ? 8.086 1.826 14.398 1 93.56 430 ASN B N 1
ATOM 8198 C CA . ASN B 1 430 ? 7.562 0.735 15.219 1 93.56 430 ASN B CA 1
ATOM 8199 C C . ASN B 1 430 ? 6.426 1.207 16.125 1 93.56 430 ASN B C 1
ATOM 8201 O O . ASN B 1 430 ? 6.133 0.577 17.141 1 93.56 430 ASN B O 1
ATOM 8205 N N . GLY B 1 431 ? 5.879 2.357 15.75 1 95.62 431 GLY B N 1
ATOM 8206 C CA . GLY B 1 431 ? 4.742 2.865 16.5 1 95.62 431 GLY B CA 1
ATOM 8207 C C . GLY B 1 431 ? 3.449 2.135 16.188 1 95.62 431 GLY B C 1
ATOM 8208 O O . GLY B 1 431 ? 3.441 1.179 15.414 1 95.62 431 GLY B O 1
ATOM 8209 N N . PRO B 1 432 ? 2.371 2.502 16.859 1 96.25 432 PRO B N 1
ATOM 8210 C CA . PRO B 1 432 ? 1.067 1.919 16.531 1 96.25 432 PRO B CA 1
ATOM 8211 C C . PRO B 1 432 ? 0.642 2.195 15.094 1 96.25 432 PRO B C 1
ATOM 8213 O O . PRO B 1 432 ? 1.216 3.066 14.438 1 96.25 432 PRO B O 1
ATOM 8216 N N . PRO B 1 433 ? -0.347 1.417 14.633 1 95.62 433 PRO B N 1
ATOM 8217 C CA . PRO B 1 433 ? -0.912 1.788 13.328 1 95.62 433 PRO B CA 1
ATOM 8218 C C . PRO B 1 433 ? -1.328 3.256 13.266 1 95.62 433 PRO B C 1
ATOM 8220 O O . PRO B 1 433 ? -1.83 3.803 14.25 1 95.62 433 PRO B O 1
ATOM 8223 N N . VAL B 1 434 ? -1.154 3.865 12.141 1 97.44 434 VAL B N 1
ATOM 8224 C CA . VAL B 1 434 ? -1.313 5.309 11.992 1 97.44 434 VAL B CA 1
ATOM 8225 C C . VAL B 1 434 ? -2.744 5.711 12.344 1 97.44 434 VAL B C 1
ATOM 8227 O O . VAL B 1 434 ? -2.975 6.789 12.898 1 97.44 434 VAL B O 1
ATOM 8230 N N . ASP B 1 435 ? -3.732 4.863 12.078 1 96.5 435 ASP B N 1
ATOM 8231 C CA . ASP B 1 435 ? -5.121 5.168 12.414 1 96.5 435 ASP B CA 1
ATOM 8232 C C . ASP B 1 435 ? -5.316 5.266 13.922 1 96.5 435 ASP B C 1
ATOM 8234 O O . ASP B 1 435 ? -6.094 6.098 14.398 1 96.5 435 ASP B O 1
ATOM 8238 N N . ASP B 1 436 ? -4.652 4.371 14.688 1 97.88 436 ASP B N 1
ATOM 8239 C CA . ASP B 1 436 ? -4.688 4.438 16.141 1 97.88 436 ASP B CA 1
ATOM 8240 C C . ASP B 1 436 ? -4.012 5.711 16.656 1 97.88 436 ASP B C 1
ATOM 8242 O O . ASP B 1 436 ? -4.504 6.352 17.578 1 97.88 436 ASP B O 1
ATOM 8246 N N . SER B 1 437 ? -2.879 6.012 15.977 1 98.25 437 SER B N 1
ATOM 8247 C CA . SER B 1 437 ? -2.152 7.223 16.344 1 98.25 437 SER B CA 1
ATOM 8248 C C . SER B 1 437 ? -3.02 8.469 16.156 1 98.25 437 SER B C 1
ATOM 8250 O O . SER B 1 437 ? -3.018 9.359 17.016 1 98.25 437 SER B O 1
ATOM 8252 N N . ASP B 1 438 ? -3.746 8.477 15.086 1 98.31 438 ASP B N 1
ATOM 8253 C CA . ASP B 1 438 ? -4.629 9.609 14.812 1 98.31 438 ASP B CA 1
ATOM 8254 C C . ASP B 1 438 ? -5.711 9.734 15.883 1 98.31 438 ASP B C 1
ATOM 8256 O O . ASP B 1 438 ? -5.91 10.805 16.453 1 98.31 438 ASP B O 1
ATOM 8260 N N . VAL B 1 439 ? -6.41 8.625 16.172 1 98.38 439 VAL B N 1
ATOM 8261 C CA . VAL B 1 439 ? -7.484 8.648 17.156 1 98.38 439 VAL B CA 1
ATOM 8262 C C . VAL B 1 439 ? -6.93 9.078 18.516 1 98.38 439 VAL B C 1
ATOM 8264 O O . VAL B 1 439 ? -7.551 9.867 19.219 1 98.38 439 VAL B O 1
ATOM 8267 N N . PHE B 1 440 ? -5.785 8.586 18.797 1 98.44 440 PHE B N 1
ATOM 8268 C CA . PHE B 1 440 ? -5.133 8.922 20.062 1 98.44 440 PHE B CA 1
ATOM 8269 C C . PHE B 1 440 ? -4.832 10.414 20.125 1 98.44 440 PHE B C 1
ATOM 8271 O O . PHE B 1 440 ? -5.199 11.086 21.094 1 98.44 440 PHE B O 1
ATOM 8278 N N . LEU B 1 441 ? -4.219 10.914 19.125 1 97.94 441 LEU B N 1
ATOM 8279 C CA . LEU B 1 441 ? -3.811 12.32 19.109 1 97.94 441 LEU B CA 1
ATOM 8280 C C . LEU B 1 441 ? -5.023 13.242 19.156 1 97.94 441 LEU B C 1
ATOM 8282 O O . LEU B 1 441 ? -5.059 14.172 19.969 1 97.94 441 LEU B O 1
ATOM 8286 N N . TYR B 1 442 ? -5.984 12.961 18.375 1 98 442 TYR B N 1
ATOM 8287 C CA . TYR B 1 442 ? -7.117 13.867 18.234 1 98 442 TYR B CA 1
ATOM 8288 C C . TYR B 1 442 ? -8.094 13.695 19.406 1 98 442 TYR B C 1
ATOM 8290 O O . TYR B 1 442 ? -9.016 14.492 19.562 1 98 442 TYR B O 1
ATOM 8298 N N . SER B 1 443 ? -7.855 12.719 20.234 1 98.62 443 SER B N 1
ATOM 8299 C CA . SER B 1 443 ? -8.68 12.516 21.422 1 98.62 443 SER B CA 1
ATOM 8300 C C . SER B 1 443 ? -8.359 13.547 22.5 1 98.62 443 SER B C 1
ATOM 8302 O O . SER B 1 443 ? -9.109 13.695 23.469 1 98.62 443 SER B O 1
ATOM 8304 N N . ILE B 1 444 ? -7.289 14.234 22.375 1 98.19 444 ILE B N 1
ATOM 8305 C CA . ILE B 1 444 ? -6.828 15.164 23.406 1 98.19 444 ILE B CA 1
ATOM 8306 C C . ILE B 1 444 ? -7.465 16.531 23.188 1 98.19 444 ILE B C 1
ATOM 8308 O O . ILE B 1 444 ? -7.242 17.172 22.141 1 98.19 444 ILE B O 1
ATOM 8312 N N . PRO B 1 445 ? -8.195 17.016 24.156 1 98.06 445 PRO B N 1
ATOM 8313 C CA . PRO B 1 445 ? -8.727 18.359 24 1 98.06 445 PRO B CA 1
ATOM 8314 C C . PRO B 1 445 ? -7.637 19.406 23.812 1 98.06 445 PRO B C 1
ATOM 8316 O O . PRO B 1 445 ? -6.562 19.312 24.406 1 98.06 445 PRO B O 1
ATOM 8319 N N . SER B 1 446 ? -7.93 20.469 23.078 1 97.06 446 SER B N 1
ATOM 8320 C CA . SER B 1 446 ? -6.945 21.453 22.641 1 97.06 446 SER B CA 1
ATOM 8321 C C . SER B 1 446 ? -6.23 22.094 23.828 1 97.06 446 SER B C 1
ATOM 8323 O O . SER B 1 446 ? -5.02 22.328 23.766 1 97.06 446 SER B O 1
ATOM 8325 N N . SER B 1 447 ? -6.996 22.453 24.891 1 96.94 447 SER B N 1
ATOM 8326 C CA . SER B 1 447 ? -6.371 23.078 26.047 1 96.94 447 SER B CA 1
ATOM 8327 C C . SER B 1 447 ? -5.383 22.125 26.719 1 96.94 447 SER B C 1
ATOM 8329 O O . SER B 1 447 ? -4.297 22.547 27.141 1 96.94 447 SER B O 1
ATOM 8331 N N . GLN B 1 448 ? -5.773 20.844 26.844 1 97.31 448 GLN B N 1
ATOM 8332 C CA . GLN B 1 448 ? -4.895 19.828 27.422 1 97.31 448 GLN B CA 1
ATOM 8333 C C . GLN B 1 448 ? -3.697 19.562 26.531 1 97.31 448 GLN B C 1
ATOM 8335 O O . GLN B 1 448 ? -2.59 19.328 27 1 97.31 448 GLN B O 1
ATOM 8340 N N . PHE B 1 449 ? -3.973 19.531 25.25 1 97.62 449 PHE B N 1
ATOM 8341 C CA . PHE B 1 449 ? -2.896 19.359 24.281 1 97.62 449 PHE B CA 1
ATOM 8342 C C . PHE B 1 449 ? -1.868 20.469 24.406 1 97.62 449 PHE B C 1
ATOM 8344 O O . PHE B 1 449 ? -0.662 20.219 24.359 1 97.62 449 PHE B O 1
ATOM 8351 N N . LYS B 1 450 ? -2.352 21.672 24.484 1 97.38 450 LYS B N 1
ATOM 8352 C CA . LYS B 1 450 ? -1.458 22.812 24.672 1 97.38 450 LYS B CA 1
ATOM 8353 C C . LYS B 1 450 ? -0.579 22.609 25.906 1 97.38 450 LYS B C 1
ATOM 8355 O O . LYS B 1 450 ? 0.622 22.891 25.875 1 97.38 450 LYS B O 1
ATOM 8360 N N . ALA B 1 451 ? -1.195 22.156 26.984 1 97.88 451 ALA B N 1
ATOM 8361 C CA . ALA B 1 451 ? -0.437 21.891 28.219 1 97.88 451 ALA B CA 1
ATOM 8362 C C . ALA B 1 451 ? 0.641 20.844 27.969 1 97.88 451 ALA B C 1
ATOM 8364 O O . ALA B 1 451 ? 1.771 20.984 28.438 1 97.88 451 ALA B O 1
ATOM 8365 N N . GLN B 1 452 ? 0.283 19.781 27.312 1 97.94 452 GLN B N 1
ATOM 8366 C CA . GLN B 1 452 ? 1.254 18.75 26.969 1 97.94 452 GLN B CA 1
ATOM 8367 C C . GLN B 1 452 ? 2.377 19.312 26.109 1 97.94 452 GLN B C 1
ATOM 8369 O O . GLN B 1 452 ? 3.551 19 26.328 1 97.94 452 GLN B O 1
ATOM 8374 N N . GLN B 1 453 ? 2.027 20.156 25.125 1 97.69 453 GLN B N 1
ATOM 8375 C CA . GLN B 1 453 ? 2.984 20.688 24.156 1 97.69 453 GLN B CA 1
ATOM 8376 C C . GLN B 1 453 ? 3.98 21.625 24.828 1 97.69 453 GLN B C 1
ATOM 8378 O O . GLN B 1 453 ? 5.125 21.734 24.391 1 97.69 453 GLN B O 1
ATOM 8383 N N . ILE B 1 454 ? 3.539 22.328 25.844 1 97.81 454 ILE B N 1
ATOM 8384 C CA . ILE B 1 454 ? 4.465 23.172 26.578 1 97.81 454 ILE B CA 1
ATOM 8385 C C . ILE B 1 454 ? 5.625 22.328 27.109 1 97.81 454 ILE B C 1
ATOM 8387 O O . ILE B 1 454 ? 6.789 22.703 26.969 1 97.81 454 ILE B O 1
ATOM 8391 N N . LYS B 1 455 ? 5.336 21.141 27.625 1 97.5 455 LYS B N 1
ATOM 8392 C CA . LYS B 1 455 ? 6.359 20.234 28.141 1 97.5 455 LYS B CA 1
ATOM 8393 C C . LYS B 1 455 ? 7.219 19.688 27 1 97.5 455 LYS B C 1
ATOM 8395 O O . LYS B 1 455 ? 8.445 19.625 27.125 1 97.5 455 LYS B O 1
ATOM 8400 N N . ILE B 1 456 ? 6.602 19.25 25.984 1 97.69 456 ILE B N 1
ATOM 8401 C CA . ILE B 1 456 ? 7.297 18.672 24.844 1 97.69 456 ILE B CA 1
ATOM 8402 C C . ILE B 1 456 ? 8.219 19.719 24.219 1 97.69 456 ILE B C 1
ATOM 8404 O O . ILE B 1 456 ? 9.367 19.422 23.875 1 97.69 456 ILE B O 1
ATOM 8408 N N . THR B 1 457 ? 7.703 20.953 24.062 1 98.06 457 THR B N 1
ATOM 8409 C CA . THR B 1 457 ? 8.477 22.047 23.484 1 98.06 457 THR B CA 1
ATOM 8410 C C . THR B 1 457 ? 9.711 22.344 24.328 1 98.06 457 THR B C 1
ATOM 8412 O O . THR B 1 457 ? 10.781 22.625 23.781 1 98.06 457 THR B O 1
ATOM 8415 N N . ALA B 1 458 ? 9.547 22.312 25.594 1 97.94 458 ALA B N 1
ATOM 8416 C CA . ALA B 1 458 ? 10.695 22.531 26.469 1 97.94 458 ALA B CA 1
ATOM 8417 C C . ALA B 1 458 ? 11.797 21.5 26.203 1 97.94 458 ALA B C 1
ATOM 8419 O O . ALA B 1 458 ? 12.977 21.844 26.156 1 97.94 458 ALA B O 1
ATOM 8420 N N . LEU B 1 459 ? 11.43 20.234 26.047 1 97.94 459 LEU B N 1
ATOM 8421 C CA . LEU B 1 459 ? 12.391 19.172 25.75 1 97.94 459 LEU B CA 1
ATOM 8422 C C . LEU B 1 459 ? 13.031 19.391 24.391 1 97.94 459 LEU B C 1
ATOM 8424 O O . LEU B 1 459 ? 14.227 19.188 24.219 1 97.94 459 LEU B O 1
ATOM 8428 N N . GLU B 1 460 ? 12.211 19.781 23.391 1 98.19 460 GLU B N 1
ATOM 8429 C CA . GLU B 1 460 ? 12.727 20.062 22.062 1 98.19 460 GLU B CA 1
ATOM 8430 C C . GLU B 1 460 ? 13.742 21.203 22.094 1 98.19 460 GLU B C 1
ATOM 8432 O O . GLU B 1 460 ? 14.781 21.141 21.422 1 98.19 460 GLU B O 1
ATOM 8437 N N . ASN B 1 461 ? 13.422 22.266 22.797 1 98.12 461 ASN B N 1
ATOM 8438 C CA . ASN B 1 461 ? 14.297 23.422 22.875 1 98.12 461 ASN B CA 1
ATOM 8439 C C . ASN B 1 461 ? 15.617 23.094 23.562 1 98.12 461 ASN B C 1
ATOM 8441 O O . ASN B 1 461 ? 16.656 23.641 23.219 1 98.12 461 ASN B O 1
ATOM 8445 N N . GLU B 1 462 ? 15.516 22.188 24.562 1 98.31 462 GLU B N 1
ATOM 8446 C CA . GLU B 1 462 ? 16.75 21.734 25.188 1 98.31 462 GLU B CA 1
ATOM 8447 C C . GLU B 1 462 ? 17.625 20.969 24.203 1 98.31 462 GLU B C 1
ATOM 8449 O O . GLU B 1 462 ? 18.844 21.156 24.172 1 98.31 462 GLU B O 1
ATOM 8454 N N . ARG B 1 463 ? 17 20.094 23.469 1 97.81 463 ARG B N 1
ATOM 8455 C CA . ARG B 1 463 ? 17.703 19.344 22.438 1 97.81 463 ARG B CA 1
ATOM 8456 C C . ARG B 1 463 ? 18.328 20.281 21.406 1 97.81 463 ARG B C 1
ATOM 8458 O O . ARG B 1 463 ? 19.453 20.047 20.938 1 97.81 463 ARG B O 1
ATOM 8465 N N . ASP B 1 464 ? 17.672 21.406 21.078 1 98.19 464 ASP B N 1
ATOM 8466 C CA . ASP B 1 464 ? 18.078 22.328 20.031 1 98.19 464 ASP B CA 1
ATOM 8467 C C . ASP B 1 464 ? 18.797 23.547 20.609 1 98.19 464 ASP B C 1
ATOM 8469 O O . ASP B 1 464 ? 18.938 24.562 19.953 1 98.19 464 ASP B O 1
ATOM 8473 N N . LYS B 1 465 ? 19.25 23.469 21.812 1 98.31 465 LYS B N 1
ATOM 8474 C CA . LYS B 1 465 ? 19.766 24.625 22.531 1 98.31 465 LYS B CA 1
ATOM 8475 C C . LYS B 1 465 ? 20.891 25.297 21.75 1 98.31 465 LYS B C 1
ATOM 8477 O O . LYS B 1 465 ? 20.906 26.531 21.578 1 98.31 465 LYS B O 1
ATOM 8482 N N . GLU B 1 466 ? 21.812 24.5 21.297 1 98.06 466 GLU B N 1
ATOM 8483 C CA . GLU B 1 466 ? 22.953 25.031 20.547 1 98.06 466 GLU B CA 1
ATOM 8484 C C . GLU B 1 466 ? 22.484 25.781 19.297 1 98.06 466 GLU B C 1
ATOM 8486 O O . GLU B 1 466 ? 22.984 26.875 19.016 1 98.06 466 GLU B O 1
ATOM 8491 N N . LEU B 1 467 ? 21.594 25.219 18.562 1 97.88 467 LEU B N 1
ATOM 8492 C CA . LEU B 1 467 ? 21.047 25.844 17.359 1 97.88 467 LEU B CA 1
ATOM 8493 C C . LEU B 1 467 ? 20.328 27.141 17.703 1 97.88 467 LEU B C 1
ATOM 8495 O O . LEU B 1 467 ? 20.562 28.172 17.062 1 97.88 467 LEU B O 1
ATOM 8499 N N . LEU B 1 468 ? 19.469 27.156 18.703 1 98.31 468 LEU B N 1
ATOM 8500 C CA . LEU B 1 468 ? 18.656 28.312 19.078 1 98.31 468 LEU B CA 1
ATOM 8501 C C . LEU B 1 468 ? 19.531 29.453 19.594 1 98.31 468 LEU B C 1
ATOM 8503 O O . LEU B 1 468 ? 19.297 30.625 19.25 1 98.31 468 LEU B O 1
ATOM 8507 N N . ASP B 1 469 ? 20.516 29.094 20.391 1 98.06 469 ASP B N 1
ATOM 8508 C CA . ASP B 1 469 ? 21.469 30.094 20.859 1 98.06 469 ASP B CA 1
ATOM 8509 C C . ASP B 1 469 ? 22.25 30.703 19.703 1 98.06 469 ASP B C 1
ATOM 8511 O O . ASP B 1 469 ? 22.5 31.906 19.688 1 98.06 469 ASP B O 1
ATOM 8515 N N . GLY B 1 470 ? 22.625 29.797 18.859 1 98.38 470 GLY B N 1
ATOM 8516 C CA . GLY B 1 470 ? 23.344 30.266 17.688 1 98.38 470 GLY B CA 1
ATOM 8517 C C . GLY B 1 470 ? 22.531 31.219 16.828 1 98.38 470 GLY B C 1
ATOM 8518 O O . GLY B 1 470 ? 23.062 32.219 16.328 1 98.38 470 GLY B O 1
ATOM 8519 N N . LEU B 1 471 ? 21.297 30.938 16.594 1 98.44 471 LEU B N 1
ATOM 8520 C CA . LEU B 1 471 ? 20.406 31.797 15.828 1 98.44 471 LEU B CA 1
ATOM 8521 C C . LEU B 1 471 ? 20.266 33.156 16.5 1 98.44 471 LEU B C 1
ATOM 8523 O O . LEU B 1 471 ? 20.344 34.188 15.844 1 98.44 471 LEU B O 1
ATOM 8527 N N . ALA B 1 472 ? 20.047 33.125 17.766 1 96.75 472 ALA B N 1
ATOM 8528 C CA . ALA B 1 472 ? 19.906 34.375 18.531 1 96.75 472 ALA B CA 1
ATOM 8529 C C . ALA B 1 472 ? 21.172 35.219 18.406 1 96.75 472 ALA B C 1
ATOM 8531 O O . ALA B 1 472 ? 21.094 36.438 18.234 1 96.75 472 ALA B O 1
ATOM 8532 N N . LYS B 1 473 ? 22.266 34.594 18.516 1 97.5 473 LYS B N 1
ATOM 8533 C CA . LYS B 1 473 ? 23.547 35.312 18.422 1 97.5 473 LYS B CA 1
ATOM 8534 C C . LYS B 1 473 ? 23.719 35.938 17.047 1 97.5 473 LYS B C 1
ATOM 8536 O O . LYS B 1 473 ? 24.312 37 16.922 1 97.5 473 LYS B O 1
ATOM 8541 N N . ALA B 1 474 ? 23.188 35.281 16.078 1 97.81 474 ALA B N 1
ATOM 8542 C CA . ALA B 1 474 ? 23.312 35.75 14.703 1 97.81 474 ALA B CA 1
ATOM 8543 C C . ALA B 1 474 ? 22.281 36.844 14.414 1 97.81 474 ALA B C 1
ATOM 8545 O O . ALA B 1 474 ? 22.281 37.438 13.32 1 97.81 474 ALA B O 1
ATOM 8546 N N . GLY B 1 475 ? 21.453 37.094 15.336 1 96.94 475 GLY B N 1
ATOM 8547 C CA . GLY B 1 475 ? 20.484 38.188 15.18 1 96.94 475 GLY B CA 1
ATOM 8548 C C . GLY B 1 475 ? 19.125 37.688 14.719 1 96.94 475 GLY B C 1
ATOM 8549 O O . GLY B 1 475 ? 18.203 38.469 14.484 1 96.94 475 GLY B O 1
ATOM 8550 N N . PHE B 1 476 ? 18.953 36.406 14.5 1 97.69 476 PHE B N 1
ATOM 8551 C CA . PHE B 1 476 ? 17.688 35.781 14.133 1 97.69 476 PHE B CA 1
ATOM 8552 C C . PHE B 1 476 ? 16.797 35.594 15.367 1 97.69 476 PHE B C 1
ATOM 8554 O O . PHE B 1 476 ? 17.188 34.938 16.328 1 97.69 476 PHE B O 1
ATOM 8561 N N . LYS B 1 477 ? 15.625 36.156 15.398 1 96.94 477 LYS B N 1
ATOM 8562 C CA . LYS B 1 477 ? 14.742 36.094 16.562 1 96.94 477 LYS B CA 1
ATOM 8563 C C . LYS B 1 477 ? 13.914 34.812 16.531 1 96.94 477 LYS B C 1
ATOM 8565 O O . LYS B 1 477 ? 13.18 34.562 15.57 1 96.94 477 LYS B O 1
ATOM 8570 N N . VAL B 1 478 ? 14 34.094 17.578 1 96.88 478 VAL B N 1
ATOM 8571 C CA . VAL B 1 478 ? 13.266 32.844 17.688 1 96.88 478 VAL B CA 1
ATOM 8572 C C . VAL B 1 478 ? 12.188 32.969 18.766 1 96.88 478 VAL B C 1
ATOM 8574 O O . VAL B 1 478 ? 12.266 33.844 19.641 1 96.88 478 VAL B O 1
ATOM 8577 N N . ASP B 1 479 ? 11.141 32.188 18.672 1 95.94 479 ASP B N 1
ATOM 8578 C CA . ASP B 1 479 ? 10.133 32.062 19.719 1 95.94 479 ASP B CA 1
ATOM 8579 C C . ASP B 1 479 ? 9.742 30.609 19.953 1 95.94 479 ASP B C 1
ATOM 8581 O O . ASP B 1 479 ? 10.25 29.719 19.281 1 95.94 479 ASP B O 1
ATOM 8585 N N . ARG B 1 480 ? 8.922 30.422 20.984 1 96.12 480 ARG B N 1
ATOM 8586 C CA . ARG B 1 480 ? 8.562 29.062 21.359 1 96.12 480 ARG B CA 1
ATOM 8587 C C . ARG B 1 480 ? 7.086 28.781 21.094 1 96.12 480 ARG B C 1
ATOM 8589 O O . ARG B 1 480 ? 6.484 27.906 21.719 1 96.12 480 ARG B O 1
ATOM 8596 N N . GLY B 1 481 ? 6.473 29.547 20.188 1 94.56 481 GLY B N 1
ATOM 8597 C CA . GLY B 1 481 ? 5.059 29.375 19.906 1 94.56 481 GLY B CA 1
ATOM 8598 C C . GLY B 1 481 ? 4.156 30 20.953 1 94.56 481 GLY B C 1
ATOM 8599 O O . GLY B 1 481 ? 4.641 30.641 21.891 1 94.56 481 GLY B O 1
ATOM 8600 N N . PRO B 1 482 ? 2.852 29.859 20.766 1 94.56 482 PRO B N 1
ATOM 8601 C CA . PRO B 1 482 ? 1.915 30.453 21.734 1 94.56 482 PRO B CA 1
ATOM 8602 C C . PRO B 1 482 ? 2.008 29.812 23.109 1 94.56 482 PRO B C 1
ATOM 8604 O O . PRO B 1 482 ? 1.874 28.578 23.234 1 94.56 482 PRO B O 1
ATOM 8607 N N . ASP B 1 483 ? 2.279 30.641 24.156 1 95.44 483 ASP B N 1
ATOM 8608 C CA . ASP B 1 483 ? 2.408 30.172 25.531 1 95.44 483 ASP B CA 1
ATOM 8609 C C . ASP B 1 483 ? 3.527 29.141 25.656 1 95.44 483 ASP B C 1
ATOM 8611 O O . ASP B 1 483 ? 3.43 28.219 26.453 1 95.44 483 ASP B O 1
ATOM 8615 N N . ASP B 1 484 ? 4.434 29.141 24.719 1 96.69 484 ASP B N 1
ATOM 8616 C CA . ASP B 1 484 ? 5.566 28.219 24.703 1 96.69 484 ASP B CA 1
ATOM 8617 C C . ASP B 1 484 ? 5.117 26.812 24.344 1 96.69 484 ASP B C 1
ATOM 8619 O O . ASP B 1 484 ? 5.703 25.828 24.812 1 96.69 484 ASP B O 1
ATOM 8623 N N . ALA B 1 485 ? 4.016 26.734 23.594 1 96.56 485 ALA B N 1
ATOM 8624 C CA . ALA B 1 485 ? 3.428 25.438 23.281 1 96.56 485 ALA B CA 1
ATOM 8625 C C . ALA B 1 485 ? 3.912 24.922 21.938 1 96.56 485 ALA B C 1
ATOM 8627 O O . ALA B 1 485 ? 3.434 23.891 21.438 1 96.56 485 ALA B O 1
ATOM 8628 N N . GLY B 1 486 ? 4.746 25.609 21.344 1 96 486 GLY B N 1
ATOM 8629 C CA . GLY B 1 486 ? 5.547 25.078 20.25 1 96 486 GLY B CA 1
ATOM 8630 C C . GLY B 1 486 ? 4.867 25.156 18.906 1 96 486 GLY B C 1
ATOM 8631 O O . GLY B 1 486 ? 3.959 25.969 18.719 1 96 486 GLY B O 1
ATOM 8632 N N . LEU B 1 487 ? 5.383 24.391 17.938 1 95.5 487 LEU B N 1
ATOM 8633 C CA . LEU B 1 487 ? 5.129 24.469 16.5 1 95.5 487 LEU B CA 1
ATOM 8634 C C . LEU B 1 487 ? 3.703 24.031 16.172 1 95.5 487 LEU B C 1
ATOM 8636 O O . LEU B 1 487 ? 2.994 24.719 15.445 1 95.5 487 LEU B O 1
ATOM 8640 N N . LEU B 1 488 ? 3.242 22.953 16.719 1 94.12 488 LEU B N 1
ATOM 8641 C CA . LEU B 1 488 ? 1.969 22.375 16.297 1 94.12 488 LEU B CA 1
ATOM 8642 C C . LEU B 1 488 ? 0.808 23.281 16.688 1 94.12 488 LEU B C 1
ATOM 8644 O O . LEU B 1 488 ? -0.122 23.484 15.898 1 94.12 488 LEU B O 1
ATOM 8648 N N . LEU B 1 489 ? 0.873 23.797 17.906 1 94 489 LEU B N 1
ATOM 8649 C CA . LEU B 1 489 ? -0.181 24.719 18.312 1 94 489 LEU B CA 1
ATOM 8650 C C . LEU B 1 489 ? -0.146 25.984 17.469 1 94 489 LEU B C 1
ATOM 8652 O O . LEU B 1 489 ? -1.193 26.562 17.156 1 94 489 LEU B O 1
ATOM 8656 N N . LYS B 1 490 ? 1.05 26.438 17.156 1 93.69 490 LYS B N 1
ATOM 8657 C CA . LYS B 1 490 ? 1.18 27.594 16.281 1 93.69 490 LYS B CA 1
ATOM 8658 C C . LYS B 1 490 ? 0.562 27.328 14.914 1 93.69 490 LYS B C 1
ATOM 8660 O O . LYS B 1 490 ? -0.119 28.188 14.352 1 93.69 490 LYS B O 1
ATOM 8665 N N . TYR B 1 491 ? 0.797 26.188 14.406 1 92.44 491 TYR B N 1
ATOM 8666 C CA . TYR B 1 491 ? 0.222 25.781 13.133 1 92.44 491 TYR B CA 1
ATOM 8667 C C . TYR B 1 491 ? -1.301 25.781 13.195 1 92.44 491 TYR B C 1
ATOM 8669 O O . TYR B 1 491 ? -1.973 26.297 12.305 1 92.44 491 TYR B O 1
ATOM 8677 N N . TRP B 1 492 ? -1.885 25.234 14.227 1 92.38 492 TRP B N 1
ATOM 8678 C CA . TRP B 1 492 ? -3.332 25.094 14.344 1 92.38 492 TRP B CA 1
ATOM 8679 C C . TRP B 1 492 ? -3.998 26.453 14.531 1 92.38 492 TRP B C 1
ATOM 8681 O O . TRP B 1 492 ? -5.094 26.688 14.023 1 92.38 492 TRP B O 1
ATOM 8691 N N . GLN B 1 493 ? -3.322 27.328 15.219 1 91.38 493 GLN B N 1
ATOM 8692 C CA . GLN B 1 493 ? -3.959 28.594 15.578 1 91.38 493 GLN B CA 1
ATOM 8693 C C . GLN B 1 493 ? -3.713 29.656 14.516 1 91.38 493 GLN B C 1
ATOM 8695 O O . GLN B 1 493 ? -4.535 30.562 14.336 1 91.38 493 GLN B O 1
ATOM 8700 N N . ARG B 1 494 ? -2.545 29.516 13.812 1 87.81 494 ARG B N 1
ATOM 8701 C CA . ARG B 1 494 ? -2.135 30.578 12.914 1 87.81 494 ARG B CA 1
ATOM 8702 C C . ARG B 1 494 ? -1.996 30.078 11.484 1 87.81 494 ARG B C 1
ATOM 8704 O O . ARG B 1 494 ? -2.115 30.844 10.531 1 87.81 494 ARG B O 1
ATOM 8711 N N . GLY B 1 495 ? -1.632 28.828 11.328 1 86.44 495 GLY B N 1
ATOM 8712 C CA . GLY B 1 495 ? -1.398 28.25 10.008 1 86.44 495 GLY B CA 1
ATOM 8713 C C . GLY B 1 495 ? 0.016 28.469 9.508 1 86.44 495 GLY B C 1
ATOM 8714 O O . GLY B 1 495 ? 0.302 28.266 8.328 1 86.44 495 GLY B O 1
ATOM 8715 N N . GLY B 1 496 ? 0.914 29.047 10.422 1 87.94 496 GLY B N 1
ATOM 8716 C CA . GLY B 1 496 ? 2.297 29.297 10.047 1 87.94 496 GLY B CA 1
ATOM 8717 C C . GLY B 1 496 ? 3.109 29.938 11.156 1 87.94 496 GLY B C 1
ATOM 8718 O O . GLY B 1 496 ? 2.754 29.844 12.328 1 87.94 496 GLY B O 1
ATOM 8719 N N . GLY B 1 497 ? 4.277 30.453 10.719 1 91.38 497 GLY B N 1
ATOM 8720 C CA . GLY B 1 497 ? 5.133 31.156 11.664 1 91.38 497 GLY B CA 1
ATOM 8721 C C . GLY B 1 497 ? 6.199 30.266 12.273 1 91.38 497 GLY B C 1
ATOM 8722 O O . GLY B 1 497 ? 6.777 30.594 13.312 1 91.38 497 GLY B O 1
ATOM 8723 N N . TYR B 1 498 ? 6.402 29.188 11.633 1 95.31 498 TYR B N 1
ATOM 8724 C CA . TYR B 1 498 ? 7.398 28.25 12.141 1 95.31 498 TYR B CA 1
ATOM 8725 C C . TYR B 1 498 ? 8.297 27.75 11.016 1 95.31 498 TYR B C 1
ATOM 8727 O O . TYR B 1 498 ? 7.992 27.938 9.836 1 95.31 498 TYR B O 1
ATOM 8735 N N . THR B 1 499 ? 9.383 27.203 11.398 1 96 499 THR B N 1
ATOM 8736 C CA . THR B 1 499 ? 10.25 26.5 10.453 1 96 499 THR B CA 1
ATOM 8737 C C . THR B 1 499 ? 10.828 25.25 11.086 1 96 499 THR B C 1
ATOM 8739 O O . THR B 1 499 ? 11.148 25.234 12.273 1 96 499 THR B O 1
ATOM 8742 N N . ILE B 1 500 ? 10.82 24.234 10.352 1 96.06 500 ILE B N 1
ATOM 8743 C CA . ILE B 1 500 ? 11.523 23.016 10.719 1 96.06 500 ILE B CA 1
ATOM 8744 C C . ILE B 1 500 ? 12.945 23.047 10.164 1 96.06 500 ILE B C 1
ATOM 8746 O O . ILE B 1 500 ? 13.141 23.125 8.945 1 96.06 500 ILE B O 1
ATOM 8750 N N . GLU B 1 501 ? 13.844 23 11.055 1 95.12 501 GLU B N 1
ATOM 8751 C CA . GLU B 1 501 ? 15.25 23.156 10.68 1 95.12 501 GLU B CA 1
ATOM 8752 C C . GLU B 1 501 ? 15.781 21.891 10.016 1 95.12 501 GLU B C 1
ATOM 8754 O O . GLU B 1 501 ? 15.805 20.828 10.625 1 95.12 501 GLU B O 1
ATOM 8759 N N . VAL B 1 502 ? 16.281 22.125 8.805 1 90.75 502 VAL B N 1
ATOM 8760 C CA . VAL B 1 502 ? 16.844 21 8.055 1 90.75 502 VAL B CA 1
ATOM 8761 C C . VAL B 1 502 ? 18.203 21.391 7.484 1 90.75 502 VAL B C 1
ATOM 8763 O O . VAL B 1 502 ? 18.797 20.625 6.707 1 90.75 502 VAL B O 1
ATOM 8766 N N . GLY B 1 503 ? 18.703 22.562 7.844 1 90.94 503 GLY B N 1
ATOM 8767 C CA . GLY B 1 503 ? 20.031 22.922 7.359 1 90.94 503 GLY B CA 1
ATOM 8768 C C . GLY B 1 503 ? 20.297 24.406 7.402 1 90.94 503 GLY B C 1
ATOM 8769 O O . GLY B 1 503 ? 21.375 24.844 7.848 1 90.94 503 GLY B O 1
ATOM 8770 N N . ALA B 1 504 ? 19.359 25.297 6.961 1 94.62 504 ALA B N 1
ATOM 8771 C CA . ALA B 1 504 ? 19.547 26.734 6.828 1 94.62 504 ALA B CA 1
ATOM 8772 C C . ALA B 1 504 ? 19.797 27.375 8.188 1 94.62 504 ALA B C 1
ATOM 8774 O O . ALA B 1 504 ? 20.547 28.344 8.289 1 94.62 504 ALA B O 1
ATOM 8775 N N . GLY B 1 505 ? 19.109 26.906 9.203 1 96.62 505 GLY B N 1
ATOM 8776 C CA . GLY B 1 505 ? 19.312 27.453 10.531 1 96.62 505 GLY B CA 1
ATOM 8777 C C . GLY B 1 505 ? 20.75 27.391 11.008 1 96.62 505 GLY B C 1
ATOM 8778 O O . GLY B 1 505 ? 21.266 28.344 11.594 1 96.62 505 GLY B O 1
ATOM 8779 N N . LYS B 1 506 ? 21.375 26.297 10.758 1 95.88 506 LYS B N 1
ATOM 8780 C CA . LYS B 1 506 ? 22.781 26.141 11.125 1 95.88 506 LYS B CA 1
ATOM 8781 C C . LYS B 1 506 ? 23.656 27.125 10.367 1 95.88 506 LYS B C 1
ATOM 8783 O O . LYS B 1 506 ? 24.609 27.672 10.93 1 95.88 506 LYS B O 1
ATOM 8788 N N . LEU B 1 507 ? 23.344 27.344 9.078 1 96.88 507 LEU B N 1
ATOM 8789 C CA . LEU B 1 507 ? 24.094 28.297 8.266 1 96.88 507 LEU B CA 1
ATOM 8790 C C . LEU B 1 507 ? 23.938 29.719 8.82 1 96.88 507 LEU B C 1
ATOM 8792 O O . LEU B 1 507 ? 24.906 30.484 8.828 1 96.88 507 LEU B O 1
ATOM 8796 N N . ILE B 1 508 ? 22.766 30.062 9.242 1 98.12 508 ILE B N 1
ATOM 8797 C CA . ILE B 1 508 ? 22.5 31.359 9.859 1 98.12 508 ILE B CA 1
ATOM 8798 C C . ILE B 1 508 ? 23.297 31.484 11.156 1 98.12 508 ILE B C 1
ATOM 8800 O O . ILE B 1 508 ? 23.984 32.469 11.383 1 98.12 508 ILE B O 1
ATOM 8804 N N . ALA B 1 509 ? 23.219 30.453 11.961 1 97.56 509 ALA B N 1
ATOM 8805 C CA . ALA B 1 509 ? 23.906 30.438 13.258 1 97.56 509 ALA B CA 1
ATOM 8806 C C . ALA B 1 509 ? 25.406 30.594 13.078 1 97.56 509 ALA B C 1
ATOM 8808 O O . ALA B 1 509 ? 26.078 31.203 13.93 1 97.56 509 ALA B O 1
ATOM 8809 N N . GLN B 1 510 ? 25.953 30.141 12.039 1 97 510 GLN B N 1
ATOM 8810 C CA . GLN B 1 510 ? 27.375 30.188 11.758 1 97 510 GLN B CA 1
ATOM 8811 C C . GLN B 1 510 ? 27.766 31.516 11.094 1 97 510 GLN B C 1
ATOM 8813 O O . GLN B 1 510 ? 28.938 31.766 10.836 1 97 510 GLN B O 1
ATOM 8818 N N . GLY B 1 511 ? 26.812 32.281 10.75 1 97 511 GLY B N 1
ATOM 8819 C CA . GLY B 1 511 ? 27.062 33.562 10.141 1 97 511 GLY B CA 1
ATOM 8820 C C . GLY B 1 511 ? 27.266 33.5 8.633 1 97 511 GLY B C 1
ATOM 8821 O O . GLY B 1 511 ? 27.625 34.469 8 1 97 511 GLY B O 1
ATOM 8822 N N . LYS B 1 512 ? 27 32.344 8.109 1 96.94 512 LYS B N 1
ATOM 8823 C CA . LYS B 1 512 ? 27.156 32.125 6.676 1 96.94 512 LYS B CA 1
ATOM 8824 C C . LYS B 1 512 ? 26.016 32.75 5.891 1 96.94 512 LYS B C 1
ATOM 8826 O O . LYS B 1 512 ? 26.188 33.188 4.754 1 96.94 512 LYS B O 1
ATOM 8831 N N . ILE B 1 513 ? 24.812 32.719 6.41 1 97.88 513 ILE B N 1
ATOM 8832 C CA . ILE B 1 513 ? 23.641 33.469 5.922 1 97.88 513 ILE B CA 1
ATOM 8833 C C . ILE B 1 513 ? 23.344 34.625 6.871 1 97.88 513 ILE B C 1
ATOM 8835 O O . ILE B 1 513 ? 23.203 34.438 8.078 1 97.88 513 ILE B O 1
ATOM 8839 N N . LYS B 1 514 ? 23.266 35.75 6.336 1 98.06 514 LYS B N 1
ATOM 8840 C CA . LYS B 1 514 ? 23.078 36.969 7.156 1 98.06 514 LYS B CA 1
ATOM 8841 C C . LYS B 1 514 ? 21.594 37.188 7.449 1 98.06 514 LYS B C 1
ATOM 8843 O O . LYS B 1 514 ? 20.734 36.656 6.754 1 98.06 514 LYS B O 1
ATOM 8848 N N . VAL B 1 515 ? 21.344 38.031 8.523 1 98 515 VAL B N 1
ATOM 8849 C CA . VAL B 1 515 ? 19.969 38.281 8.945 1 98 515 VAL B CA 1
ATOM 8850 C C . VAL B 1 515 ? 19.75 39.812 9.062 1 98 515 VAL B C 1
ATOM 8852 O O . VAL B 1 515 ? 20.562 40.5 9.648 1 98 515 VAL B O 1
ATOM 8855 N N . LYS B 1 516 ? 18.844 40.281 8.312 1 97.44 516 LYS B N 1
ATOM 8856 C CA . LYS B 1 516 ? 18.281 41.594 8.578 1 97.44 516 LYS B CA 1
ATOM 8857 C C . LYS B 1 516 ? 16.969 41.5 9.359 1 97.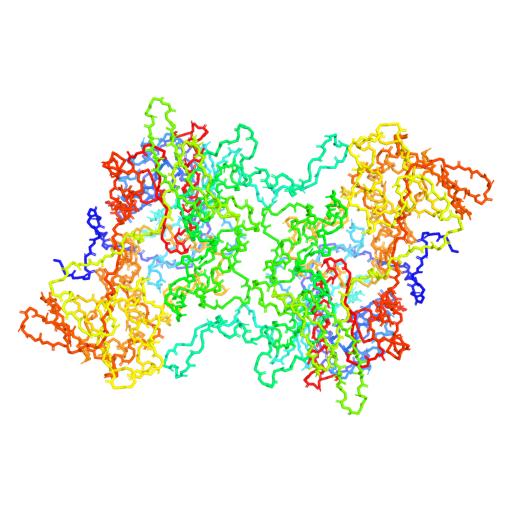44 516 LYS B C 1
ATOM 8859 O O . LYS B 1 516 ? 15.961 41.031 8.844 1 97.44 516 LYS B O 1
ATOM 8864 N N . GLN B 1 517 ? 16.938 42.031 10.586 1 94.81 517 GLN B N 1
ATOM 8865 C CA . GLN B 1 517 ? 15.852 41.719 11.516 1 94.81 517 GLN B CA 1
ATOM 8866 C C . GLN B 1 517 ? 15.094 42.969 11.906 1 94.81 517 GLN B C 1
ATOM 8868 O O . GLN B 1 517 ? 15.703 44.031 12.148 1 94.81 517 GLN B O 1
ATOM 8873 N N . GLY B 1 518 ? 13.766 42.875 11.961 1 90.5 518 GLY B N 1
ATOM 8874 C CA . GLY B 1 518 ? 12.922 43.781 12.703 1 90.5 518 GLY B CA 1
ATOM 8875 C C . GLY B 1 518 ? 12.609 45.062 11.938 1 90.5 518 GLY B C 1
ATOM 8876 O O . GLY B 1 518 ? 12.18 46.062 12.523 1 90.5 518 GLY B O 1
ATOM 8877 N N . GLN B 1 519 ? 12.891 45.094 10.688 1 89.25 519 GLN B N 1
ATOM 8878 C CA . GLN B 1 519 ? 12.633 46.312 9.922 1 89.25 519 GLN B CA 1
ATOM 8879 C C . GLN B 1 519 ? 11.664 46.062 8.773 1 89.25 519 GLN B C 1
ATOM 8881 O O . GLN B 1 519 ? 11.758 45.031 8.102 1 89.25 519 GLN B O 1
ATOM 8886 N N . GLU B 1 520 ? 10.773 46.969 8.617 1 91.62 520 GLU B N 1
ATOM 8887 C CA . GLU B 1 520 ? 9.852 46.906 7.484 1 91.62 520 GLU B CA 1
ATOM 8888 C C . GLU B 1 520 ? 10.516 47.406 6.199 1 91.62 520 GLU B C 1
ATOM 8890 O O . GLU B 1 520 ? 11.336 48.312 6.234 1 91.62 520 GLU B O 1
ATOM 8895 N N . ILE B 1 521 ? 10.094 46.781 5.172 1 92.94 521 ILE B N 1
ATOM 8896 C CA . ILE B 1 521 ? 10.57 47.25 3.869 1 92.94 521 ILE B CA 1
ATOM 8897 C C . ILE B 1 521 ? 9.812 48.5 3.459 1 92.94 521 ILE B C 1
ATOM 8899 O O . ILE B 1 521 ? 8.578 48.531 3.445 1 92.94 521 ILE B O 1
ATOM 8903 N N . SER B 1 522 ? 10.547 49.5 3.111 1 93.38 522 SER B N 1
ATOM 8904 C CA . SER B 1 522 ? 9.922 50.75 2.697 1 93.38 522 SER B CA 1
ATOM 8905 C C . SER B 1 522 ? 9.773 50.812 1.181 1 93.38 522 SER B C 1
ATOM 8907 O O . SER B 1 522 ? 8.758 51.281 0.674 1 93.38 522 SER B O 1
ATOM 8909 N N . GLU B 1 523 ? 10.812 50.406 0.537 1 94.31 523 GLU B N 1
ATOM 8910 C CA . GLU B 1 523 ? 10.828 50.531 -0.917 1 94.31 523 GLU B CA 1
ATOM 8911 C C . GLU B 1 523 ? 11.875 49.594 -1.537 1 94.31 523 GLU B C 1
ATOM 8913 O O . GLU B 1 523 ? 12.891 49.281 -0.907 1 94.31 523 GLU B O 1
ATOM 8918 N N . VAL B 1 524 ? 11.469 49.094 -2.746 1 95.62 524 VAL B N 1
ATOM 8919 C CA . VAL B 1 524 ? 12.484 48.438 -3.561 1 95.62 524 VAL B CA 1
ATOM 8920 C C . VAL B 1 524 ? 13.227 49.469 -4.402 1 95.62 524 VAL B C 1
ATOM 8922 O O . VAL B 1 524 ? 12.609 50.281 -5.094 1 95.62 524 VAL B O 1
ATOM 8925 N N . VAL B 1 525 ? 14.523 49.438 -4.336 1 96.31 525 VAL B N 1
ATOM 8926 C CA . VAL B 1 525 ? 15.344 50.375 -5.102 1 96.31 525 VAL B CA 1
ATOM 8927 C C . VAL B 1 525 ? 16.047 49.625 -6.234 1 96.31 525 VAL B C 1
ATOM 8929 O O . VAL B 1 525 ? 16.047 48.406 -6.27 1 96.31 525 VAL B O 1
ATOM 8932 N N . PRO B 1 526 ? 16.609 50.312 -7.191 1 96.06 526 PRO B N 1
ATOM 8933 C CA . PRO B 1 526 ? 17.156 49.656 -8.383 1 96.06 526 PRO B CA 1
ATOM 8934 C C . PRO B 1 526 ? 18.172 48.562 -8.055 1 96.06 526 PRO B C 1
ATOM 8936 O O . PRO B 1 526 ? 18.281 47.594 -8.789 1 96.06 526 PRO B O 1
ATOM 8939 N N . HIS B 1 527 ? 18.859 48.688 -6.914 1 96.12 527 HIS B N 1
ATOM 8940 C CA . HIS B 1 527 ? 19.922 47.75 -6.637 1 96.12 527 HIS B CA 1
ATOM 8941 C C . HIS B 1 527 ? 19.672 47 -5.32 1 96.12 527 HIS B C 1
ATOM 8943 O O . HIS B 1 527 ? 20.625 46.531 -4.684 1 96.12 527 HIS B O 1
ATOM 8949 N N . GLY B 1 528 ? 18.422 47.031 -4.871 1 97.06 528 GLY B N 1
ATOM 8950 C CA . GLY B 1 528 ? 18.172 46.312 -3.631 1 97.06 528 GLY B CA 1
ATOM 8951 C C . GLY B 1 528 ? 16.891 46.781 -2.936 1 97.06 528 GLY B C 1
ATOM 8952 O O . GLY B 1 528 ? 15.875 47 -3.586 1 97.06 528 GLY B O 1
ATOM 8953 N N . ILE B 1 529 ? 16.938 46.75 -1.549 1 97 529 ILE B N 1
ATOM 8954 C CA . ILE B 1 529 ? 15.781 47.031 -0.717 1 97 529 ILE B CA 1
ATOM 8955 C C . ILE B 1 529 ? 16.141 48.125 0.292 1 97 529 ILE B C 1
ATOM 8957 O O . ILE B 1 529 ? 17.219 48.125 0.884 1 97 529 ILE B O 1
ATOM 8961 N N . ARG B 1 530 ? 15.258 49.094 0.385 1 97.12 530 ARG B N 1
ATOM 8962 C CA . ARG B 1 530 ? 15.359 50.094 1.446 1 97.12 530 ARG B CA 1
ATOM 8963 C C . ARG B 1 530 ? 14.367 49.781 2.566 1 97.12 530 ARG B C 1
ATOM 8965 O O . ARG B 1 530 ? 13.211 49.438 2.305 1 97.12 530 ARG B O 1
ATOM 8972 N N . PHE B 1 531 ? 14.836 50 3.766 1 96 531 PHE B N 1
ATOM 8973 C CA . PHE B 1 531 ? 14.016 49.688 4.93 1 96 531 PHE B CA 1
ATOM 8974 C C . PHE B 1 531 ? 13.492 50.969 5.574 1 96 531 PHE B C 1
ATOM 8976 O O . PHE B 1 531 ? 13.922 52.062 5.215 1 96 531 PHE B O 1
ATOM 8983 N N . ALA B 1 532 ? 12.555 50.844 6.48 1 94.06 532 ALA B N 1
ATOM 8984 C CA . ALA B 1 532 ? 11.883 51.969 7.137 1 94.06 532 ALA B CA 1
ATOM 8985 C C . ALA B 1 532 ? 12.875 52.812 7.926 1 94.06 532 ALA B C 1
ATOM 8987 O O . ALA B 1 532 ? 12.688 54.031 8.078 1 94.06 532 ALA B O 1
ATOM 8988 N N . ASP B 1 533 ? 13.961 52.25 8.383 1 94.38 533 ASP B N 1
ATOM 8989 C CA . ASP B 1 533 ? 14.945 52.969 9.164 1 94.38 533 ASP B CA 1
ATOM 8990 C C . ASP B 1 533 ? 15.961 53.688 8.258 1 94.38 533 ASP B C 1
ATOM 8992 O O . ASP B 1 533 ? 16.938 54.25 8.742 1 94.38 533 ASP B O 1
ATOM 8996 N N . GLY B 1 534 ? 15.836 53.438 7.027 1 94.19 534 GLY B N 1
ATOM 8997 C CA . GLY B 1 534 ? 16.688 54.125 6.066 1 94.19 534 GLY B CA 1
ATOM 8998 C C . GLY B 1 534 ? 17.828 53.25 5.562 1 94.19 534 GLY B C 1
ATOM 8999 O O . GLY B 1 534 ? 18.438 53.562 4.543 1 94.19 534 GLY B O 1
ATOM 9000 N N . SER B 1 535 ? 18.047 52.219 6.223 1 95.56 535 SER B N 1
ATOM 9001 C CA . SER B 1 535 ? 19.109 51.312 5.781 1 95.56 535 SER B CA 1
ATOM 9002 C C . SER B 1 535 ? 18.75 50.625 4.473 1 95.56 535 SER B C 1
ATOM 9004 O O . SER B 1 535 ? 17.562 50.5 4.141 1 95.56 535 SER B O 1
ATOM 9006 N N . GLU B 1 536 ? 19.766 50.25 3.738 1 96.44 536 GLU B N 1
ATOM 9007 C CA . GLU B 1 536 ? 19.578 49.562 2.463 1 96.44 536 GLU B CA 1
ATOM 9008 C C . GLU B 1 536 ? 20.328 48.25 2.422 1 96.44 536 GLU B C 1
ATOM 9010 O O . GLU B 1 536 ? 21.359 48.094 3.086 1 96.44 536 GLU B O 1
ATOM 9015 N N . LEU B 1 537 ? 19.797 47.312 1.778 1 96.5 537 LEU B N 1
ATOM 9016 C CA . LEU B 1 537 ? 20.438 46.031 1.49 1 96.5 537 LEU B CA 1
ATOM 9017 C C . LEU B 1 537 ? 20.562 45.812 -0.013 1 96.5 537 LEU B C 1
ATOM 9019 O O . LEU B 1 537 ? 19.562 45.812 -0.735 1 96.5 537 LEU B O 1
ATOM 9023 N N . GLU B 1 538 ? 21.812 45.625 -0.457 1 96.94 538 GLU B N 1
ATOM 9024 C CA . GLU B 1 538 ? 22.047 45.344 -1.87 1 96.94 538 GLU B CA 1
ATOM 9025 C C . GLU B 1 538 ? 21.578 43.938 -2.234 1 96.94 538 GLU B C 1
ATOM 9027 O O . GLU B 1 538 ? 21.75 43 -1.444 1 96.94 538 GLU B O 1
ATOM 9032 N N . ALA B 1 539 ? 21.016 43.844 -3.4 1 97.31 539 ALA B N 1
ATOM 9033 C CA . ALA B 1 539 ? 20.531 42.531 -3.84 1 97.31 539 ALA B CA 1
ATOM 9034 C C . ALA B 1 539 ? 20.547 42.438 -5.363 1 97.31 539 ALA B C 1
ATOM 9036 O O . ALA B 1 539 ? 20.172 43.375 -6.059 1 97.31 539 ALA B O 1
ATOM 9037 N N . ASP B 1 540 ? 21.047 41.312 -5.871 1 97.12 540 ASP B N 1
ATOM 9038 C CA . ASP B 1 540 ? 20.906 40.969 -7.277 1 97.12 540 ASP B CA 1
ATOM 9039 C C . ASP B 1 540 ? 19.594 40.219 -7.512 1 97.12 540 ASP B C 1
ATOM 9041 O O . ASP B 1 540 ? 19.031 40.25 -8.602 1 97.12 540 ASP B O 1
ATOM 9045 N N . GLU B 1 541 ? 19.188 39.5 -6.523 1 97.31 541 GLU B N 1
ATOM 9046 C CA . GLU B 1 541 ? 17.938 38.75 -6.559 1 97.31 541 GLU B CA 1
ATOM 9047 C C . GLU B 1 541 ? 17.156 38.906 -5.254 1 97.31 541 GLU B C 1
ATOM 9049 O O . GLU B 1 541 ? 17.75 38.938 -4.172 1 97.31 541 GLU B O 1
ATOM 9054 N N . ILE B 1 542 ? 15.82 39.094 -5.367 1 97.31 542 ILE B N 1
ATOM 9055 C CA . ILE B 1 542 ? 14.938 39.25 -4.219 1 97.31 542 ILE B CA 1
ATOM 9056 C C . ILE B 1 542 ? 13.797 38.25 -4.293 1 97.31 542 ILE B C 1
ATOM 9058 O O . ILE B 1 542 ? 13.023 38.25 -5.254 1 97.31 542 ILE B O 1
ATOM 9062 N N . ILE B 1 543 ? 13.75 37.375 -3.316 1 96.75 543 ILE B N 1
ATOM 9063 C CA . ILE B 1 543 ? 12.664 36.406 -3.248 1 96.75 543 ILE B CA 1
ATOM 9064 C C . ILE B 1 543 ? 11.75 36.719 -2.072 1 96.75 543 ILE B C 1
ATOM 9066 O O . ILE B 1 543 ? 12.211 36.844 -0.934 1 96.75 543 ILE B O 1
ATOM 9070 N N . PHE B 1 544 ? 10.492 36.844 -2.34 1 95.06 544 PHE B N 1
ATOM 9071 C CA . PHE B 1 544 ? 9.5 37.094 -1.301 1 95.06 544 PHE B CA 1
ATOM 9072 C C . PHE B 1 544 ? 8.867 35.812 -0.83 1 95.06 544 PHE B C 1
ATOM 9074 O O . PHE B 1 544 ? 7.984 35.25 -1.494 1 95.06 544 PHE B O 1
ATOM 9081 N N . ALA B 1 545 ? 9.281 35.312 0.271 1 93.56 545 ALA B N 1
ATOM 9082 C CA . ALA B 1 545 ? 8.664 34.188 0.949 1 93.56 545 ALA B CA 1
ATOM 9083 C C . ALA B 1 545 ? 7.676 34.656 2.018 1 93.56 545 ALA B C 1
ATOM 9085 O O . ALA B 1 545 ? 7.844 34.344 3.199 1 93.56 545 ALA B O 1
ATOM 9086 N N . THR B 1 546 ? 6.621 35.281 1.559 1 88.12 546 THR B N 1
ATOM 9087 C CA . THR B 1 546 ? 5.73 36.031 2.441 1 88.12 546 THR B CA 1
ATOM 9088 C C . THR B 1 546 ? 4.406 35.281 2.625 1 88.12 546 THR B C 1
ATOM 9090 O O . THR B 1 546 ? 3.42 35.875 3.07 1 88.12 546 THR B O 1
ATOM 9093 N N . GLY B 1 547 ? 4.43 34.062 2.225 1 84.12 547 GLY B N 1
ATOM 9094 C CA . GLY B 1 547 ? 3.289 33.188 2.506 1 84.12 547 GLY B CA 1
ATOM 9095 C C . GLY B 1 547 ? 2.135 33.406 1.544 1 84.12 547 GLY B C 1
ATOM 9096 O O . GLY B 1 547 ? 2.344 33.781 0.385 1 84.12 547 GLY B O 1
ATOM 9097 N N . TYR B 1 548 ? 0.924 32.906 1.927 1 80.25 548 TYR B N 1
ATOM 9098 C CA . TYR B 1 548 ? -0.281 32.906 1.104 1 80.25 548 TYR B CA 1
ATOM 9099 C C . TYR B 1 548 ? -1.46 33.5 1.866 1 80.25 548 TYR B C 1
ATOM 9101 O O . TYR B 1 548 ? -1.435 33.562 3.096 1 80.25 548 TYR B O 1
ATOM 9109 N N . GLN B 1 549 ? -2.4 33.906 1.126 1 77.19 549 GLN B N 1
ATOM 9110 C CA . GLN B 1 549 ? -3.629 34.438 1.723 1 77.19 549 GLN B CA 1
ATOM 9111 C C . GLN B 1 549 ? -4.539 33.281 2.176 1 77.19 549 GLN B C 1
ATOM 9113 O O . GLN B 1 549 ? -4.262 32.125 1.897 1 77.19 549 GLN B O 1
ATOM 9118 N N . ASN B 1 550 ? -5.59 33.75 2.889 1 78.75 550 ASN B N 1
ATOM 9119 C CA . ASN B 1 550 ? -6.527 32.781 3.418 1 78.75 550 ASN B CA 1
ATOM 9120 C C . ASN B 1 550 ? -7.324 32.094 2.303 1 78.75 550 ASN B C 1
ATOM 9122 O O . ASN B 1 550 ? -7.449 32.656 1.207 1 78.75 550 ASN B O 1
ATOM 9126 N N . MET B 1 551 ? -7.891 30.969 2.549 1 85.06 551 MET B N 1
ATOM 9127 C CA . MET B 1 551 ? -8.633 30.172 1.581 1 85.06 551 MET B CA 1
ATOM 9128 C C . MET B 1 551 ? -9.875 30.922 1.092 1 85.06 551 MET B C 1
ATOM 9130 O O . MET B 1 551 ? -10.32 30.719 -0.039 1 85.06 551 MET B O 1
ATOM 9134 N N . ARG B 1 552 ? -10.414 31.766 1.891 1 84.38 552 ARG B N 1
ATOM 9135 C CA . ARG B 1 552 ? -11.617 32.5 1.536 1 84.38 552 ARG B CA 1
ATOM 9136 C C . ARG B 1 552 ? -11.359 33.438 0.365 1 84.38 552 ARG B C 1
ATOM 9138 O O . ARG B 1 552 ? -12.242 33.688 -0.46 1 84.38 552 ARG B O 1
ATOM 9145 N N . THR B 1 553 ? -10.133 33.969 0.343 1 85.56 553 THR B N 1
ATOM 9146 C CA . THR B 1 553 ? -9.773 34.812 -0.787 1 85.56 553 THR B CA 1
ATOM 9147 C C . THR B 1 553 ? -9.891 34.062 -2.1 1 85.56 553 THR B C 1
ATOM 9149 O O . THR B 1 553 ? -10.398 34.562 -3.092 1 85.56 553 THR B O 1
ATOM 9152 N N . GLN B 1 554 ? -9.453 32.844 -2.062 1 89 554 GLN B N 1
ATOM 9153 C CA . GLN B 1 554 ? -9.562 32 -3.248 1 89 554 GLN B CA 1
ATOM 9154 C C . GLN B 1 554 ? -11.023 31.672 -3.555 1 89 554 GLN B C 1
ATOM 9156 O O . GLN B 1 554 ? -11.398 31.547 -4.719 1 89 554 GLN B O 1
ATOM 9161 N N . THR B 1 555 ? -11.836 31.516 -2.514 1 93.25 555 THR B N 1
ATOM 9162 C CA . THR B 1 555 ? -13.258 31.281 -2.703 1 93.25 555 THR B CA 1
ATOM 9163 C C . THR B 1 555 ? -13.875 32.375 -3.568 1 93.25 555 THR B C 1
ATOM 9165 O O . THR B 1 555 ? -14.625 32.094 -4.504 1 93.25 555 THR B O 1
ATOM 9168 N N . ARG B 1 556 ? -13.523 33.625 -3.244 1 92 556 ARG B N 1
ATOM 9169 C CA . ARG B 1 556 ? -14.062 34.75 -3.979 1 92 556 ARG B CA 1
ATOM 9170 C C . ARG B 1 556 ? -13.609 34.719 -5.434 1 92 556 ARG B C 1
ATOM 9172 O O . ARG B 1 556 ? -14.398 35.031 -6.34 1 92 556 ARG B O 1
ATOM 9179 N N . ILE B 1 557 ? -12.414 34.375 -5.605 1 90.31 557 ILE B N 1
ATOM 9180 C CA . ILE B 1 557 ? -11.844 34.375 -6.949 1 90.31 557 ILE B CA 1
ATOM 9181 C C . ILE B 1 557 ? -12.523 33.281 -7.785 1 90.31 557 ILE B C 1
ATOM 9183 O O . ILE B 1 557 ? -12.867 33.5 -8.945 1 90.31 557 ILE B O 1
ATOM 9187 N N . ILE B 1 558 ? -12.781 32.125 -7.223 1 93.12 558 ILE B N 1
ATOM 9188 C CA . ILE B 1 558 ? -13.25 30.953 -7.969 1 93.12 558 ILE B CA 1
ATOM 9189 C C . ILE B 1 558 ? -14.773 30.984 -8.07 1 93.12 558 ILE B C 1
ATOM 9191 O O . ILE B 1 558 ? -15.336 30.672 -9.125 1 93.12 558 ILE B O 1
ATOM 9195 N N . PHE B 1 559 ? -15.5 31.406 -6.988 1 95.31 559 PHE B N 1
ATOM 9196 C CA . PHE B 1 559 ? -16.938 31.172 -6.922 1 95.31 559 PHE B CA 1
ATOM 9197 C C . PHE B 1 559 ? -17.688 32.5 -6.883 1 95.31 559 PHE B C 1
ATOM 9199 O O . PHE B 1 559 ? -18.922 32.531 -6.98 1 95.31 559 PHE B O 1
ATOM 9206 N N . GLY B 1 560 ? -16.984 33.625 -6.672 1 93.88 560 GLY B N 1
ATOM 9207 C CA . GLY B 1 560 ? -17.609 34.938 -6.695 1 93.88 560 GLY B CA 1
ATOM 9208 C C . GLY B 1 560 ? -17.953 35.438 -5.312 1 93.88 560 GLY B C 1
ATOM 9209 O O . GLY B 1 560 ? -17.828 34.719 -4.32 1 93.88 560 GLY B O 1
ATOM 9210 N N . ASP B 1 561 ? -18.375 36.594 -5.254 1 94.31 561 ASP B N 1
ATOM 9211 C CA . ASP B 1 561 ? -18.641 37.344 -4.02 1 94.31 561 ASP B CA 1
ATOM 9212 C C . ASP B 1 561 ? -19.828 36.719 -3.271 1 94.31 561 ASP B C 1
ATOM 9214 O O . ASP B 1 561 ? -19.812 36.625 -2.043 1 94.31 561 ASP B O 1
ATOM 9218 N N . GLU B 1 562 ? -20.797 36.375 -3.996 1 93.5 562 GLU B N 1
ATOM 9219 C CA . GLU B 1 562 ? -22.016 35.875 -3.375 1 93.5 562 GLU B CA 1
ATOM 9220 C C . GLU B 1 562 ? -21.734 34.656 -2.488 1 93.5 562 GLU B C 1
ATOM 9222 O O . GLU B 1 562 ? -22.266 34.562 -1.377 1 93.5 562 GLU B O 1
ATOM 9227 N N . ILE B 1 563 ? -20.922 33.812 -2.984 1 94.25 563 ILE B N 1
ATOM 9228 C CA . ILE B 1 563 ? -20.594 32.625 -2.232 1 94.25 563 ILE B CA 1
ATOM 9229 C C . ILE B 1 563 ? -19.609 32.969 -1.115 1 94.25 563 ILE B C 1
ATOM 9231 O O . ILE B 1 563 ? -19.812 32.562 0.035 1 94.25 563 ILE B O 1
ATOM 9235 N N . ALA B 1 564 ? -18.562 33.719 -1.411 1 94 564 ALA B N 1
ATOM 9236 C CA . ALA B 1 564 ? -17.516 34.062 -0.461 1 94 564 ALA B CA 1
ATOM 9237 C C . ALA B 1 564 ? -18.094 34.781 0.75 1 94 564 ALA B C 1
ATOM 9239 O O . ALA B 1 564 ? -17.594 34.625 1.87 1 94 564 ALA B O 1
ATOM 9240 N N . ASP B 1 565 ? -19.109 35.562 0.523 1 94.69 565 ASP B N 1
ATOM 9241 C CA . ASP B 1 565 ? -19.703 36.375 1.595 1 94.69 565 ASP B CA 1
ATOM 9242 C C . ASP B 1 565 ? -20.516 35.5 2.539 1 94.69 565 ASP B C 1
ATOM 9244 O O . ASP B 1 565 ? -20.844 35.906 3.656 1 94.69 565 ASP B O 1
ATOM 9248 N N . ARG B 1 566 ? -20.828 34.344 2.131 1 95.12 566 ARG B N 1
ATOM 9249 C CA . ARG B 1 566 ? -21.672 33.469 2.939 1 95.12 566 ARG B CA 1
ATOM 9250 C C . ARG B 1 566 ? -20.828 32.5 3.742 1 95.12 566 ARG B C 1
ATOM 9252 O O . ARG B 1 566 ? -21.312 31.875 4.695 1 95.12 566 ARG B O 1
ATOM 9259 N N . VAL B 1 567 ? -19.609 32.344 3.352 1 94.25 567 VAL B N 1
ATOM 9260 C CA . VAL B 1 567 ? -18.781 31.328 4.027 1 94.25 567 VAL B CA 1
ATOM 9261 C C . VAL B 1 567 ? -18.062 31.984 5.207 1 94.25 567 VAL B C 1
ATOM 9263 O O . VAL B 1 567 ? -17.75 33.156 5.172 1 94.25 567 VAL B O 1
ATOM 9266 N N . ASN B 1 568 ? -17.812 31.234 6.23 1 90.81 568 ASN B N 1
ATOM 9267 C CA . ASN B 1 568 ? -17.078 31.672 7.414 1 90.81 568 ASN B CA 1
ATOM 9268 C C . ASN B 1 568 ? -15.57 31.703 7.16 1 90.81 568 ASN B C 1
ATOM 9270 O O . ASN B 1 568 ? -15.094 31.188 6.156 1 90.81 568 ASN B O 1
ATOM 9274 N N . SER B 1 569 ? -14.867 32.438 8.117 1 87.62 569 SER B N 1
ATOM 9275 C CA . SER B 1 569 ? -13.414 32.312 8.102 1 87.62 569 SER B CA 1
ATOM 9276 C C . SER B 1 569 ? -12.977 30.875 8.273 1 87.62 569 SER B C 1
ATOM 9278 O O . SER B 1 569 ? -13.578 30.125 9.039 1 87.62 569 SER B O 1
ATOM 9280 N N . VAL B 1 570 ? -11.922 30.5 7.68 1 91.06 570 VAL B N 1
ATOM 9281 C CA . VAL B 1 570 ? -11.703 29.078 7.398 1 91.06 570 VAL B CA 1
ATOM 9282 C C . VAL B 1 570 ? -10.789 28.484 8.461 1 91.06 570 VAL B C 1
ATOM 9284 O O . VAL B 1 570 ? -11.219 27.625 9.25 1 91.06 570 VAL B O 1
ATOM 9287 N N . TRP B 1 571 ? -9.57 29 8.672 1 91.75 571 TRP B N 1
ATOM 9288 C CA . TRP B 1 571 ? -8.539 28.359 9.492 1 91.75 571 TRP B CA 1
ATOM 9289 C C . TRP B 1 571 ? -8.539 28.906 10.906 1 91.75 571 TRP B C 1
ATOM 9291 O O . TRP B 1 571 ? -8.945 30.062 11.133 1 91.75 571 TRP B O 1
ATOM 9301 N N . GLY B 1 572 ? -8.031 28.078 11.789 1 92.81 572 GLY B N 1
ATOM 9302 C CA . GLY B 1 572 ? -7.938 28.453 13.188 1 92.81 572 GLY B CA 1
ATOM 9303 C C . GLY B 1 572 ? -8.867 27.641 14.086 1 92.81 572 GLY B C 1
ATOM 9304 O O . GLY B 1 572 ? -9.461 26.656 13.641 1 92.81 572 GLY B O 1
ATOM 9305 N N . LEU B 1 573 ? -8.953 28.062 15.383 1 95.5 573 LEU B N 1
ATOM 9306 C CA . LEU B 1 573 ? -9.734 27.328 16.359 1 95.5 573 LEU B CA 1
ATOM 9307 C C . LEU B 1 573 ? -10.906 28.172 16.859 1 95.5 573 LEU B C 1
ATOM 9309 O O . LEU B 1 573 ? -10.836 29.391 16.875 1 95.5 573 LEU B O 1
ATOM 9313 N N . ASP B 1 574 ? -11.953 27.562 17.188 1 95.56 574 ASP B N 1
ATOM 9314 C CA . ASP B 1 574 ? -13.07 28.25 17.828 1 95.56 574 ASP B CA 1
ATOM 9315 C C . ASP B 1 574 ? -12.922 28.234 19.359 1 95.56 574 ASP B C 1
ATOM 9317 O O . ASP B 1 574 ? -11.867 27.875 19.875 1 95.56 574 ASP B O 1
ATOM 9321 N N . GLU B 1 575 ? -13.922 28.656 20 1 94.88 575 GLU B N 1
ATOM 9322 C CA . GLU B 1 575 ? -13.867 28.828 21.453 1 94.88 575 GLU B CA 1
ATOM 9323 C C . GLU B 1 575 ? -13.734 27.5 22.156 1 94.88 575 GLU B C 1
ATOM 9325 O O . GLU B 1 575 ? -13.211 27.422 23.281 1 94.88 575 GLU B O 1
ATOM 9330 N N . GLU B 1 576 ? -14.203 26.406 21.562 1 96.25 576 GLU B N 1
ATOM 9331 C CA . GLU B 1 576 ? -14.117 25.078 22.156 1 96.25 576 GLU B CA 1
ATOM 9332 C C . GLU B 1 576 ? -12.805 24.391 21.797 1 96.25 576 GLU B C 1
ATOM 9334 O O . GLU B 1 576 ? -12.547 23.266 22.234 1 96.25 576 GLU B O 1
ATOM 9339 N N . GLY B 1 577 ? -11.984 25.078 21.031 1 96.25 577 GLY B N 1
ATOM 9340 C CA . GLY B 1 577 ? -10.695 24.516 20.641 1 96.25 577 GLY B CA 1
ATOM 9341 C C . GLY B 1 577 ? -10.789 23.594 19.438 1 96.25 577 GLY B C 1
ATOM 9342 O O . GLY B 1 577 ? -9.883 22.781 19.203 1 96.25 577 GLY B O 1
ATOM 9343 N N . GLU B 1 578 ? -11.875 23.609 18.734 1 97.38 578 GLU B N 1
ATOM 9344 C CA . GLU B 1 578 ? -12.07 22.828 17.516 1 97.38 578 GLU B CA 1
ATOM 9345 C C . GLU B 1 578 ? -11.789 23.656 16.281 1 97.38 578 GLU B C 1
ATOM 9347 O O . GLU B 1 578 ? -11.844 24.891 16.328 1 97.38 578 GLU B O 1
ATOM 9352 N N . PRO B 1 579 ? -11.414 23.031 15.133 1 95.38 579 PRO B N 1
ATOM 9353 C CA . PRO B 1 579 ? -11.273 23.797 13.898 1 95.38 579 PRO B CA 1
ATOM 9354 C C . PRO B 1 579 ? -12.516 24.625 13.578 1 95.38 579 PRO B C 1
ATOM 9356 O O . PRO B 1 579 ? -13.641 24.141 13.711 1 95.38 579 PRO B O 1
ATOM 9359 N N . ARG B 1 580 ? -12.359 25.812 13.203 1 91.94 580 ARG B N 1
ATOM 9360 C CA . ARG B 1 580 ? -13.453 26.797 13.125 1 91.94 580 ARG B CA 1
ATOM 9361 C C . ARG B 1 580 ? -14.391 26.469 11.969 1 91.94 580 ARG B C 1
ATOM 9363 O O . ARG B 1 580 ? -15.609 26.469 12.133 1 91.94 580 ARG B O 1
ATOM 9370 N N . THR B 1 581 ? -13.812 26.266 10.734 1 94.06 581 THR B N 1
ATOM 9371 C CA . THR B 1 581 ? -14.672 26.125 9.562 1 94.06 581 THR B CA 1
ATOM 9372 C C . THR B 1 581 ? -14.18 25 8.656 1 94.06 581 THR B C 1
ATOM 9374 O O . THR B 1 581 ? -14.984 24.281 8.07 1 94.06 581 THR B O 1
ATOM 9377 N N . ILE B 1 582 ? -12.891 24.828 8.578 1 95.44 582 ILE B N 1
ATOM 9378 C CA . ILE B 1 582 ? -12.336 23.812 7.695 1 95.44 582 ILE B CA 1
ATOM 9379 C C . ILE B 1 582 ? -12.836 22.438 8.125 1 95.44 582 ILE B C 1
ATOM 9381 O O . ILE B 1 582 ? -12.914 22.141 9.32 1 95.44 582 ILE B O 1
ATOM 9385 N N . TRP B 1 583 ? -13.297 21.516 7.195 1 97.31 583 TRP B N 1
ATOM 9386 C CA . TRP B 1 583 ? -13.758 20.141 7.32 1 97.31 583 TRP B CA 1
ATOM 9387 C C . TRP B 1 583 ? -15.156 20.094 7.938 1 97.31 583 TRP B C 1
ATOM 9389 O O . TRP B 1 583 ? -15.641 19.016 8.297 1 97.31 583 TRP B O 1
ATOM 9399 N N . ARG B 1 584 ? -15.789 21.25 8.227 1 96 584 ARG B N 1
ATOM 9400 C CA . ARG B 1 584 ? -17.125 21.391 8.812 1 96 584 ARG B CA 1
ATOM 9401 C C . ARG B 1 584 ? -18.031 22.234 7.926 1 96 584 ARG B C 1
ATOM 9403 O O . ARG B 1 584 ? -17.656 22.578 6.801 1 96 584 ARG B O 1
ATOM 9410 N N . ARG B 1 585 ? -19.219 22.484 8.398 1 96.06 585 ARG B N 1
ATOM 9411 C CA . ARG B 1 585 ? -20.141 23.344 7.652 1 96.06 585 ARG B CA 1
ATOM 9412 C C . ARG B 1 585 ? -19.531 24.734 7.461 1 96.06 585 ARG B C 1
ATOM 9414 O O . ARG B 1 585 ? -19.109 25.359 8.43 1 96.06 585 ARG B O 1
ATOM 9421 N N . SER B 1 586 ? -19.547 25.234 6.277 1 96.31 586 SER B N 1
ATOM 9422 C CA . SER B 1 586 ? -18.828 26.453 5.918 1 96.31 586 SER B CA 1
ATOM 9423 C C . SER B 1 586 ? -19.688 27.688 6.145 1 96.31 586 SER B C 1
ATOM 9425 O O . SER B 1 586 ? -19.172 28.812 6.117 1 96.31 586 SER B O 1
ATOM 9427 N N . GLY B 1 587 ? -20.859 27.516 6.426 1 95.25 587 GLY B N 1
ATOM 9428 C CA . GLY B 1 587 ? -21.828 28.594 6.441 1 95.25 587 GLY B CA 1
ATOM 9429 C C . GLY B 1 587 ? -22.703 28.625 5.203 1 95.25 587 GLY B C 1
ATOM 9430 O O . GLY B 1 587 ? -23.766 29.266 5.203 1 95.25 587 GLY B O 1
ATOM 9431 N N . HIS B 1 588 ? -22.328 28.031 4.16 1 96.06 588 HIS B N 1
ATOM 9432 C CA . HIS B 1 588 ? -23.062 27.875 2.912 1 96.06 588 HIS B CA 1
ATOM 9433 C C . HIS B 1 588 ? -23.438 26.422 2.67 1 96.06 588 HIS B C 1
ATOM 9435 O O . HIS B 1 588 ? -22.578 25.547 2.648 1 96.06 588 HIS B O 1
ATOM 9441 N N . PRO B 1 589 ? -24.75 26.156 2.439 1 95 589 PRO B N 1
ATOM 9442 C CA . PRO B 1 589 ? -25.141 24.781 2.166 1 95 589 PRO B CA 1
ATOM 9443 C C . PRO B 1 589 ? -24.438 24.203 0.94 1 95 589 PRO B C 1
ATOM 9445 O O . PRO B 1 589 ? -24.266 24.906 -0.06 1 95 589 PRO B O 1
ATOM 9448 N N . GLY B 1 590 ? -23.969 22.969 1.099 1 96.69 590 GLY B N 1
ATOM 9449 C CA . GLY B 1 590 ? -23.375 22.25 -0.029 1 96.69 590 GLY B CA 1
ATOM 9450 C C . GLY B 1 590 ? -21.984 22.75 -0.379 1 96.69 590 GLY B C 1
ATOM 9451 O O . GLY B 1 590 ? -21.469 22.438 -1.453 1 96.69 590 GLY B O 1
ATOM 9452 N N . PHE B 1 591 ? -21.391 23.594 0.418 1 98 591 PHE B N 1
ATOM 9453 C CA . PHE B 1 591 ? -20.031 24.078 0.203 1 98 591 PHE B CA 1
ATOM 9454 C C . PHE B 1 591 ? -19.141 23.703 1.372 1 98 591 PHE B C 1
ATOM 9456 O O . PHE B 1 591 ? -19.469 23.969 2.529 1 98 591 PHE B O 1
ATOM 9463 N N . TRP B 1 592 ? -17.969 23.109 1.085 1 98 592 TRP B N 1
ATOM 9464 C CA . TRP B 1 592 ? -17.062 22.625 2.113 1 98 592 TRP B CA 1
ATOM 9465 C C . TRP B 1 592 ? -15.625 23.016 1.809 1 98 592 TRP B C 1
ATOM 9467 O O . TRP B 1 592 ? -15.281 23.281 0.653 1 98 592 TRP B O 1
ATOM 9477 N N . PHE B 1 593 ? -14.805 23.109 2.85 1 96.94 593 PHE B N 1
ATOM 9478 C CA . PHE B 1 593 ? -13.375 23.344 2.707 1 96.94 593 PHE B CA 1
ATOM 9479 C C . PHE B 1 593 ? -12.586 22.109 3.117 1 96.94 593 PHE B C 1
ATOM 9481 O O . PHE B 1 593 ? -12.945 21.422 4.078 1 96.94 593 PHE B O 1
ATOM 9488 N N . MET B 1 594 ? -11.562 21.797 2.4 1 96.75 594 MET B N 1
ATOM 9489 C CA . MET B 1 594 ? -10.625 20.719 2.689 1 96.75 594 MET B CA 1
ATOM 9490 C C . MET B 1 594 ? -9.18 21.172 2.502 1 96.75 594 MET B C 1
ATOM 9492 O O . MET B 1 594 ? -8.852 21.797 1.486 1 96.75 594 MET B O 1
ATOM 9496 N N . GLY B 1 595 ? -8.344 20.922 3.451 1 93.81 595 GLY B N 1
ATOM 9497 C CA . GLY B 1 595 ? -6.953 21.359 3.387 1 93.81 595 GLY B CA 1
ATOM 9498 C C . GLY B 1 595 ? -6.121 20.875 4.559 1 93.81 595 GLY B C 1
ATOM 9499 O O . GLY B 1 595 ? -6.594 20.078 5.375 1 93.81 595 GLY B O 1
ATOM 9500 N N . GLY B 1 596 ? -4.863 21.359 4.586 1 92.69 596 GLY B N 1
ATOM 9501 C CA . GLY B 1 596 ? -3.93 20.969 5.629 1 92.69 596 GLY B CA 1
ATOM 9502 C C . GLY B 1 596 ? -2.824 20.062 5.125 1 92.69 596 GLY B C 1
ATOM 9503 O O . GLY B 1 596 ? -2.787 19.719 3.943 1 92.69 596 GLY B O 1
ATOM 9504 N N . ASN B 1 597 ? -1.894 19.75 6.07 1 94.12 597 ASN B N 1
ATOM 9505 C CA . ASN B 1 597 ? -0.823 18.828 5.707 1 94.12 597 ASN B CA 1
ATOM 9506 C C . ASN B 1 597 ? -1.344 17.406 5.539 1 94.12 597 ASN B C 1
ATOM 9508 O O . ASN B 1 597 ? -2.541 17.156 5.691 1 94.12 597 ASN B O 1
ATOM 9512 N N . LEU B 1 598 ? -0.538 16.469 5.176 1 96.94 598 LEU B N 1
ATOM 9513 C CA . LEU B 1 598 ? -0.947 15.102 4.852 1 96.94 598 LEU B CA 1
ATOM 9514 C C . LEU B 1 598 ? -1.627 14.438 6.047 1 96.94 598 LEU B C 1
ATOM 9516 O O . LEU B 1 598 ? -2.643 13.758 5.891 1 96.94 598 LEU B O 1
ATOM 9520 N N . ALA B 1 599 ? -1.124 14.656 7.281 1 97.25 599 ALA B N 1
ATOM 9521 C CA . ALA B 1 599 ? -1.683 14.047 8.484 1 97.25 599 ALA B CA 1
ATOM 9522 C C . ALA B 1 599 ? -3.104 14.539 8.742 1 97.25 599 ALA B C 1
ATOM 9524 O O . ALA B 1 599 ? -4 13.75 9.039 1 97.25 599 ALA B O 1
ATOM 9525 N N . LEU B 1 600 ? -3.303 15.859 8.633 1 96.75 600 LEU B N 1
ATOM 9526 C CA . LEU B 1 600 ? -4.633 16.438 8.82 1 96.75 600 LEU B CA 1
ATOM 9527 C C . LEU B 1 600 ? -5.598 15.93 7.754 1 96.75 600 LEU B C 1
ATOM 9529 O O . LEU B 1 600 ? -6.75 15.609 8.055 1 96.75 600 LEU B O 1
ATOM 9533 N N . CYS B 1 601 ? -5.098 15.898 6.516 1 97.25 601 CYS B N 1
ATOM 9534 C CA . CYS B 1 601 ? -5.938 15.414 5.426 1 97.25 601 CYS B CA 1
ATOM 9535 C C . CYS B 1 601 ? -6.398 13.984 5.695 1 97.25 601 CYS B C 1
ATOM 9537 O O . CYS B 1 601 ? -7.551 13.641 5.426 1 97.25 601 CYS B O 1
ATOM 9539 N N . ARG B 1 602 ? -5.516 13.172 6.219 1 98.06 602 ARG B N 1
ATOM 9540 C CA . ARG B 1 602 ? -5.855 11.781 6.484 1 98.06 602 ARG B CA 1
ATOM 9541 C C . ARG B 1 602 ? -6.992 11.68 7.496 1 98.06 602 ARG B C 1
ATOM 9543 O O . ARG B 1 602 ? -7.996 11.008 7.242 1 98.06 602 ARG B O 1
ATOM 9550 N N . TYR B 1 603 ? -6.934 12.336 8.602 1 98.06 603 TYR B N 1
ATOM 9551 C CA . TYR B 1 603 ? -7.918 12.211 9.68 1 98.06 603 TYR B CA 1
ATOM 9552 C C . TYR B 1 603 ? -9.227 12.898 9.297 1 98.06 603 TYR B C 1
ATOM 9554 O O . TYR B 1 603 ? -10.297 12.289 9.367 1 98.06 603 TYR B O 1
ATOM 9562 N N . TYR B 1 604 ? -9.18 14.102 8.797 1 98.25 604 TYR B N 1
ATOM 9563 C CA . TYR B 1 604 ? -10.383 14.922 8.664 1 98.25 604 TYR B CA 1
ATOM 9564 C C . TYR B 1 604 ? -11.117 14.594 7.367 1 98.25 604 TYR B C 1
ATOM 9566 O O . TYR B 1 604 ? -12.297 14.914 7.223 1 98.25 604 TYR B O 1
ATOM 9574 N N . SER B 1 605 ? -10.445 14.008 6.379 1 98.56 605 SER B N 1
ATOM 9575 C CA . SER B 1 605 ? -11.172 13.594 5.18 1 98.56 605 SER B CA 1
ATOM 9576 C C . SER B 1 605 ? -12.258 12.586 5.512 1 98.56 605 SER B C 1
ATOM 9578 O O . SER B 1 605 ? -13.328 12.594 4.906 1 98.56 605 SER B O 1
ATOM 9580 N N . GLN B 1 606 ? -12.008 11.703 6.453 1 98.5 606 GLN B N 1
ATOM 9581 C CA . GLN B 1 606 ? -13.023 10.742 6.855 1 98.5 606 GLN B CA 1
ATOM 9582 C C . GLN B 1 606 ? -14.234 11.445 7.469 1 98.5 606 GLN B C 1
ATOM 9584 O O . GLN B 1 606 ? -15.375 11.133 7.129 1 98.5 606 GLN B O 1
ATOM 9589 N N . LEU B 1 607 ? -13.977 12.336 8.344 1 98.56 607 LEU B N 1
ATOM 9590 C CA . LEU B 1 607 ? -15.039 13.031 9.055 1 98.56 607 LEU B CA 1
ATOM 9591 C C . LEU B 1 607 ? -15.859 13.891 8.094 1 98.56 607 LEU B C 1
ATOM 9593 O O . LEU B 1 607 ? -17.094 13.938 8.188 1 98.56 607 LEU B O 1
ATOM 9597 N N . LEU B 1 608 ? -15.133 14.57 7.191 1 98.62 608 LEU B N 1
ATOM 9598 C CA . LEU B 1 608 ? -15.836 15.383 6.207 1 98.62 608 LEU B CA 1
ATOM 9599 C C . LEU B 1 608 ? -16.688 14.508 5.297 1 98.62 608 LEU B C 1
ATOM 9601 O O . LEU B 1 608 ? -17.844 14.844 5.012 1 98.62 608 LEU B O 1
ATOM 9605 N N . ALA B 1 609 ? -16.172 13.406 4.836 1 98.75 609 ALA B N 1
ATOM 9606 C CA . ALA B 1 609 ? -16.906 12.5 3.955 1 98.75 609 ALA B CA 1
ATOM 9607 C C . ALA B 1 609 ? -18.172 11.977 4.633 1 98.75 609 ALA B C 1
ATOM 9609 O O . ALA B 1 609 ? -19.219 11.852 3.992 1 98.75 609 ALA B O 1
ATOM 9610 N N . LEU B 1 610 ? -18.078 11.648 5.883 1 98.5 610 LEU B N 1
ATOM 9611 C CA . LEU B 1 610 ? -19.234 11.148 6.621 1 98.5 610 LEU B CA 1
ATOM 9612 C C . LEU B 1 610 ? -20.328 12.219 6.73 1 98.5 610 LEU B C 1
ATOM 9614 O O . LEU B 1 610 ? -21.516 11.914 6.645 1 98.5 610 LEU B O 1
ATOM 9618 N N . GLN B 1 611 ? -19.922 13.453 6.957 1 98.19 611 GLN B N 1
ATOM 9619 C CA . GLN B 1 611 ? -20.875 14.547 6.996 1 98.19 611 GLN B CA 1
ATOM 9620 C C . GLN B 1 611 ? -21.609 14.688 5.664 1 98.19 611 GLN B C 1
ATOM 9622 O O . GLN B 1 611 ? -22.828 14.836 5.633 1 98.19 611 GLN B O 1
ATOM 9627 N N . ILE B 1 612 ? -20.844 14.648 4.609 1 98.44 612 ILE B N 1
ATOM 9628 C CA . ILE B 1 612 ? -21.422 14.773 3.277 1 98.44 612 ILE B CA 1
ATOM 9629 C C . ILE B 1 612 ? -22.375 13.602 3.01 1 98.44 612 ILE B C 1
ATOM 9631 O O . ILE B 1 612 ? -23.484 13.789 2.518 1 98.44 612 ILE B O 1
ATOM 9635 N N . LEU B 1 613 ? -21.938 12.375 3.334 1 98.25 613 LEU B N 1
ATOM 9636 C CA . LEU B 1 613 ? -22.781 11.203 3.164 1 98.25 613 LEU B CA 1
ATOM 9637 C C . LEU B 1 613 ? -24.078 11.336 3.965 1 98.25 613 LEU B C 1
ATOM 9639 O O . LEU B 1 613 ? -25.156 10.969 3.488 1 98.25 613 LEU B O 1
ATOM 9643 N N . ALA B 1 614 ? -23.969 11.836 5.195 1 97 614 ALA B N 1
ATOM 9644 C CA . ALA B 1 614 ? -25.156 12.016 6.043 1 97 614 ALA B CA 1
ATOM 9645 C C . ALA B 1 614 ? -26.156 12.953 5.391 1 97 614 ALA B C 1
ATOM 9647 O O . ALA B 1 614 ? -27.375 12.711 5.445 1 97 614 ALA B O 1
ATOM 9648 N N . VAL B 1 615 ? -25.672 14.023 4.777 1 96.62 615 VAL B N 1
ATOM 9649 C CA . VAL B 1 615 ? -26.547 14.953 4.07 1 96.62 615 VAL B CA 1
ATOM 9650 C C . VAL B 1 615 ? -27.203 14.242 2.885 1 96.62 615 VAL B C 1
ATOM 9652 O O . VAL B 1 615 ? -28.422 14.336 2.693 1 96.62 615 VAL B O 1
ATOM 9655 N N . GLU B 1 616 ? -26.422 13.469 2.113 1 96.44 616 GLU B N 1
ATOM 9656 C CA . GLU B 1 616 ? -26.906 12.758 0.937 1 96.44 616 GLU B CA 1
ATOM 9657 C C . GLU B 1 616 ? -28.016 11.766 1.31 1 96.44 616 GLU B C 1
ATOM 9659 O O . GLU B 1 616 ? -28.922 11.516 0.52 1 96.44 616 GLU B O 1
ATOM 9664 N N . ARG B 1 617 ? -27.922 11.281 2.557 1 95.88 617 ARG B N 1
ATOM 9665 C CA . ARG B 1 617 ? -28.859 10.234 2.955 1 95.88 617 ARG B CA 1
ATOM 9666 C C . ARG B 1 617 ? -29.969 10.789 3.832 1 95.88 617 ARG B C 1
ATOM 9668 O O . ARG B 1 617 ? -30.797 10.031 4.355 1 95.88 617 ARG B O 1
ATOM 9675 N N . GLY B 1 618 ? -29.984 12.023 4.121 1 93.88 618 GLY B N 1
ATOM 9676 C CA . GLY B 1 618 ? -31.031 12.688 4.883 1 93.88 618 GLY B CA 1
ATOM 9677 C C . GLY B 1 618 ? -30.922 12.461 6.375 1 93.88 618 GLY B C 1
ATOM 9678 O O . GLY B 1 618 ? -31.922 12.461 7.086 1 93.88 618 GLY B O 1
ATOM 9679 N N . LEU B 1 619 ? -29.734 12.195 6.836 1 90.94 619 LEU B N 1
ATOM 9680 C CA . LEU B 1 619 ? -29.516 11.961 8.258 1 90.94 619 LEU B CA 1
ATOM 9681 C C . LEU B 1 619 ? -29.172 13.258 8.984 1 90.94 619 LEU B C 1
ATOM 9683 O O . LEU B 1 619 ? -29.234 13.32 10.211 1 90.94 619 LEU B O 1
ATOM 9687 N N . ASN B 1 620 ? -28.797 14.195 8.258 1 81.56 620 ASN B N 1
ATOM 9688 C CA . ASN B 1 620 ? -28.438 15.516 8.766 1 81.56 620 ASN B CA 1
ATOM 9689 C C . ASN B 1 620 ? -29 16.625 7.879 1 81.56 620 ASN B C 1
ATOM 9691 O O . ASN B 1 620 ? -29.266 16.406 6.695 1 81.56 620 ASN B O 1
#

Secondary structure (DSSP, 8-state):
--GGG---TT---PPPP---PPPS-S-S-HHHHHHHHHHHHHHHHHTT-HHHHGGGB-SSS-EEEEESSSSSSEEEEEHHHHHHHHHHH-S-GGG-EEEE--SSTTTS-EEEESSSSSSSEEEEEEEEEE-SSEEEEEEEEEEE-STT-EEEEEEEEEEEEETT---S-GGG-------S--TTPPPHHHHHHHHHTT-STT---SEEEE--SHHHHHHHHHHHHTT--EEEE-SSSSTTHHHHTS-TT-B-SS-HHHHPBTTBPPPTTS-SS-BHHHHHHHHHHHHHHTT--EE-SEEEEEEEEETTTTEEEEEEEEE-TTS-EEEEEE--SEEEE-S-S--SB-----TTGGG--SSEEEEGGG-----S--TT-EEEEE--SHHHHHHHHHHHHTT-EEEEEESS-EEEEEHHHIIIIISTTTSSTTSS-HHHHHHHHHTS-HHHHHHHHHHHHHHHHHHTHHHHHHHHHTT--EE--GGG-HHHHHHHHHS--EEEESSHHHHHHTTSSEEEES--EEEEETTEEEETTS-EEE-SEEEE---B--HHHHHHHHH-HHHHTTSPP-SSB-TTSSBSSTTS--SSTTEEE--SSHHHHHHHHHHHHHHHHHHHTT--/--GGG---TT---PPPP---PPPS-S-S-HHHHHHHHHHHHHHHHHTT-HHHHGGGB-SSS-EEEEESSSSSSEEEEEHHHHHHHHHHH-S-GGG-EEEE--SSTTTS-EEEESSSSSSSEEEEEEEEEE-SSEEEEEEEEEEE-STT-EEEEEEEEEEEEETT---S-GGG-------S--TTPPPHHHHHHHHHTT-STT---SEEEE--SHHHHHHHHHHHHTT--EEEE-SSSSTTHHHHTS-TT-B-SS-HHHHPBTTBPPPTTS-SS-BHHHHHHHHHHHHHHTT--EE-SEEEEEEEEETTTTEEEEEEEEE-TTS-EEEEEE--SEEEE-S-S--SB-----TTGGG--SSEEEEGGG-----S--TT-EEEEE--SHHHHHHHHHHHHTT-EEEEEE-S-EEEEEHHHIIIIISTTTSSTTSS-HHHHHHHHHTS-HHHHHHHHHHHHHHHHHHTHHHHHHHHHTT--EE--GGG-HHHHHHHHHS--EEEESSHHHHHHTTSSEEEES--EEEEETTEEEETTS-EEE-SEEEE---B--HHHHHHHHH-HHHHTTSPP-SSB-TTSSBSSTTS--SSTTEEE--SSHHHHHHHHHHHHHHHHHHHTT--